Protein 5I4A (pdb70)

Solvent-accessible surface area: 62338 Å² total; per-residue (Å²): 63,18,7,0,1,3,95,2,117,16,55,68,74,2,56,42,14,17,3,88,10,95,128,60,126,26,138,92,11,3,179,54,6,21,166,56,1,51,6,140,6,78,29,57,137,85,50,2,61,2,16,4,0,49,44,121,24,146,27,65,59,178,77,9,135,106,50,86,38,170,91,81,48,101,37,108,19,150,116,56,104,161,23,0,40,114,2,1,51,46,3,2,70,23,5,0,47,72,66,103,14,56,31,46,161,28,27,11,2,0,1,51,92,52,47,63,37,0,135,64,30,119,52,0,19,0,14,8,0,0,38,1,59,21,22,67,4,73,145,66,5,29,0,0,0,38,5,51,16,10,10,0,1,110,68,30,2,55,122,4,87,22,75,6,38,114,0,0,13,34,139,43,1,112,53,31,50,46,80,29,12,123,142,53,77,0,55,6,30,103,153,115,109,62,108,29,95,142,21,90,27,19,24,0,19,5,60,85,193,22,1,108,147,70,59,2,22,152,18,2,101,93,9,71,154,112,81,24,106,84,1,17,152,62,0,46,183,28,0,27,36,0,110,117,1,6,72,10,116,119,88,52,186,187,72,127,62,109,88,14,49,9,38,2,43,4,114,96,23,76,13,115,122,10,109,16,0,15,146,62,11,0,80,112,3,113,48,44,0,30,0,0,13,0,5,9,42,139,148,2,53,128,82,2,60,148,11,16,102,80,2,16,134,73,137,139,6,24,2,23,123,1,0,72,71,0,20,14,71,114,36,65,40,35,128,13,101,176,79,147,38,25,34,29,80,10,64,60,146,100,36,54,24,160,115,39,154,25,2,100,90,6,131,104,38,1,1,0,0,0,0,11,53,132,171,24,81,92,20,36,37,0,14,158,64,9,26,144,53,12,33,18,0,21,14,28,36,71,91,3,74,109,35,111,80,104,34,2,52,14,18,0,1,43,0,0,26,19,3,97,79,8,28,9,5,14,2,104,80,1,88,103,28,92,103,0,0,0,0,0,5,21,15,49,72,113,115,162,80,0,58,3,0,0,0,0,0,2,8,30,6,44,29,18,15,16,6,58,52,112,94,39,98,46,65,80,138,90,4,7,44,52,11,47,93,6,8,83,101,0,27,95,71,4,47,134,94,41,134,88,66,3,86,6,0,0,8,0,6,36,26,167,19,105,13,69,48,113,92,2,68,110,24,3,62,184,12,62,6,0,0,0,23,2,60,74,96,17,4,0,18,8,98,51,99,0,61,45,70,5,10,34,7,19,77,54,14,12,0,1,0,8,85,23,171,102,105,31,126,1,6,26,0,72,1,54,70,50,61,12,37,24,25,26,61,39,0,4,45,2,1,1,1,0,1,9,5,10,4,50,32,10,81,65,21,21,88,22,0,4,0,2,31,0,0,23,65,1,38,132,26,71,70,50,21,102,9,77,2,37,133,68,14,0,0,1,4,92,0,112,11,53,51,68,1,55,41,18,21,4,97,12,96,122,53,126,37,147,69,10,3,154,52,6,23,162,57,1,50,7,130,5,65,67,146,53,2,68,1,15,7,1,48,41,102,27,139,26,64,60,172,79,10,130,106,48,91,33,183,91,88,46,100,35,104,11,125,109,51,106,171,20,1,40,113,2,1,56,45,5,2,74,22,12,0,49,76,67,100,12,51,38,44,163,27,27,10,1,0,0,55,94,52,44,66,32,0,140,63,30,114,57,0,20,0,12,8,0,0,39,1,55,21,23,66,6,72,131,52,4,30,0,0,0,36,4,53,17,10,7,0,2,84,70,32,1,53,117,6,91,19,72,6,38,123,0,0,13,29,154,49,2,117,52,31,49,41,71,29,14,128,147,58,78,1,66,4,36,107,164,115,95,67,98,26,89,144,33,90,22,22,21,0,20,6,69,53,167,19,0,101,138,88,58,2,23,147,19,1,94,74,3,92,171,88,83,26,113,90,2,17,150,60,0,45,177,24,0,22,36,0,113,89,1,5,70,9,116,123,82,27,116,20,133,120,58,96,49,57,105,20,26,8,28,2,43,6,109,98,22,75,4,70,76,13,116,24,0,24,102,22,12,0,55,113,5,93,53,46,2,48,1,0,15,0,4,9,41,139,146,2,50,126,84,1,62,155,10,14,102,84,3,18,129,72,139,140,7,17,2,27,120,0,1,71,68,0,15,15,72,109,37,60,39,30,133,8,113,156,73,149,37,18,37,26,88,10,63,61,131,99,33,48,24,178,99,42,138,22,2,100,98,8,140,99,39,0,0,0,1,0,0,10,54,136,165,29,81,92,17,30,40,0,18,148,62,16,25,146,46,12,33,17,0,21,14,27,34,88,89,3,77,110,51,108,78,108,31,2,36,16,19,0,2,44,0,0,27,18,3,96,93,9,30,10,5,14,2,106,102,1,85,101,28,90,94,0,0,0,0,0,7,22,15,57,67,40,103,193,41,132,66,0,53,4,0,1,0,0,0,2,8,32,6,46,31,17,17,16,5,58,52,102,101,34,79,34,63,74,130,88,4,7,65,38,7,58,117,7,4,48,87,0,0,72,72,3,44,131,96,38,134,91,48,3,74,0,0,0,5,0,6,35,22,168,20,119,12,72,50,104,76,1,44,114,19,4,36,59,95,141,10,60,20,0,0,0,24,2,63,68,97,15,5,0,16,10,99,48,103,0,57,40,67,6,0,50,11,25,110,59,12,5,0,2,0,7,104,26,153,114,91,31,113,2,4,29,0,83,6,60,56,48,86,19,71,29,79,31,89,74,0,3,45,3,0,2,2,0,1,15,5,10,4,54,32,10,88,61,18,24,71,20,0,5,0,1,26,0,0,28,67,0,35,141,31,66,64,46,21,86,9,85,2,31,139

Secondary structure (DSSP, 8-state):
--BSEEEB-S-SEEEEEEE--TTS-HHHHHHHHHHHHTS--EE-SS-EEEEEESS----SSGGGGGGEEEEEEEEETTT-HHHHHHHHHHHHHHHHHHTTPEEETTTEEEEEEEEEE-SS-TTEEEEEEEEEEEEEETTEEEEEEEEEEEEEESS-GGG-SS--SEEEETTT--EEEEEEEETTEEEEE---EEE-S-GGGEEEEE-HHHHHHTT-HHHHHHHHHHSSHHHHHTHHHHTGGGGGTB-TTS-B---SEEE----EE-SS-EES-GGGHHHH--SB---EEEEEEEES-HHHHHHTHHHHIIIIISTTSHHHHHHHHHT-SEEEE---TTT--SEEE-BTTTTB----HHHHT--S--EEEEEESS--S--HHHHHHS-TTSEEEEEEHHHHHH--HHHHHHHHHHHHHT-TT-BS-EEGGGTT-TTEEEEEEEEEE---EEEEEEEEE-TT--EEEEEEEEEEE--HHHHHHHHHHHHHHHHHHHHHHHSS--SEEEEEEEB---S-HHHHHHHT---EEEEEEEETT-----SS--TTEEEEEETTEEEE----SSS---EEEEEEEE-SSS-HHHHHHHHHHHTTS--SSTTS--SS-HHHHHHHHHHH-SSGGGGTS--/-EESEEEB-S-SEEEEEEE--TTS-HHHHHHHHHHHHTS--B---EEEEEESS---PSSGGGGGGEEEEEEEEETTT-HHHHHHHHHHHHHHHHHHTTPEEETTTEEEEEEEEEE-SS-TTEEEEEEEEEEEEEETTEEEEEEEEEEEEEEEEEGGG-SS--SEEEETTT--EEEEEEEETTEEEEE---EEE-S-GGGEEEEE-HHHHHHHT-HHHHHHHHHHSSHHHHHHHHHHTGGGGGTB-TTS-EE--TTSEEE--PPEE-SS-EES-GGGHHHH--SB---EEEEEEEES-HHHHHHHHHHHIIIIISTTSHHHHHHHHHT-SEEEE---TTT--SEEE-BTTTTB----HHHHH--S-EEEEEEESS--S--HHHHHHS-TTSEEEEEEHHHHHTT-HHHHHHHHHHHHHT-TT-BS-EEGGGTT-TTEEEEEEEEEEETTTTEEEEEEEEE-TT--EEEEEEEEEEES-HHHHHHHHHHHHHHHHHHHHHHHSS--SEEEEEEEB---S-HHHHHHHHTTTS-EEEEEEEETT-----SS--TTEEEEEETTEEEE----SSS---EEEEEEEE-SSS-HHHHHHHHHHHTSSS-SSTTS--SS-HHHHHHHHHHH-SSGGGGTS--

B-factor: mean 42.19, std 15.25, range [9.25, 134.76]

Radius of gyration: 41.05 Å; Cα contacts (8 Å, |Δi|>4): 2584; chains: 2; bounding box: 82×120×104 Å

Organism: Marinitoga piezophila (strain DSM 14283 / JCM 11233 / KA3) (NCBI:txid443254)

GO terms:
  GO:0004520 DNA endonuclease activity (F, IDA)

Sequence (1266 aa):
AYLNLYKIDIPKKIKRLYFYNPDMEPKLFARNLSRVNNFKFQDSNDLVWIEIPDIDFQITPKNVFQYKVEKEEIIKEEEDKKLFVKTLYKYIKKLFLDNDFYFKKGNNFISNSEVFSLDSNENVNAHLTYKIKIHNISNEYYLSILPKFTFLSKEPALESAIKSGYLYNIKSGKSFPYISGLDGILKIDINQIVEVAYPENYLFNFTTRDAEKYGFSKEVHEIYKNKVFEGFKKIPKTLGFLNKITNLNENYQDGYKIFINVIYKFKNGESRYAKDVFKYSFYKNEQPLKAIFFFSSKKQFFEVQKSLKELFHNKHSVFYRAAAELGFSKVEFLRDSKTKSSAFLYNPEEFTVKNTEFINQIEDNVMAIVLLDKYIGNIDPLVRNFPDNLILQPILKEKLEDIKPFIIKSYVYKMGNFIPECKPFILKKMEDKEKNLYIGIDLSHDARKTNLCIAAVDNTGDILYIGKHKNLELNEKMNLDILEKEYIKAFEKYIEKFNVSPENVFILRDGRFIEDIEIIKNFISDTKYTLVEVNKNTNINSYDDLKEWIIKLDENTYIYYPKTFLNQKGVEVKILENNTDYTIEEIIEQIYLLTRVAHSTPYTNYKLPYPLHIANKVALTDYEWKLYIPYAYLNLYKIDIPKKIKRLYFYNPDMEPKLFARNLSRVNNFKFQDDLVWIEIPDIDFQITPKNVFQYKVEKEEIIKEEEDKKLFVKTLYKYIKKLFLDNDFYFKKGNNFISNSEVFSLDSNENVNAHLTYKIKIHNISNEYYLSILPKFTFLSKEPALESAIKSGYLYNIKSGKSFPYISGLDGILKIDINQIVEVAYPENYLFNFTTRDAEKYGFSKEVHEIYKNKVFEGFKKIPKTLGFLNKITNLNENYQLKDGYKIFINVIYKFKNGESRYAKDVFKYSFYKNEQPLKAIFFFSSKKQFFEVQKSLKELFHNKHSVFYRAAAELGFSKVEFLRDSKTKSSAFLYNPEEFTVKNTEFINQIEDNVMAIVLLDKYIGNIDPLVRNFPDNLILQPILKEKLEDIKPFIIKSYVYKMGNFIPECKPFILKKMEDKEKNLYIGIDLSHDTYARKTNLCIAAVDNTGDILYIGKHKNLELNEKMNLDILEKEYIKAFEKYIEKFNVSPENVFILRDGRFIEDIEIIKNFISYNDTKYTLVEVNKNTNINSYDDLKEWIIKLDENTYIYYPKTFLNQKGVEVKILENNTDYTIEEIIEQIYLLTRVAHSTPYTNYKLPYPLHIANKVALTDYEWKLYIPY

Nearest PDB structures (foldseek):
  5i4a-assembly2_C  TM=1.002E+00  e=0.000E+00  Marinitoga piezophila KA3
  5i4a-assembly1_A  TM=9.970E-01  e=0.000E+00  Marinitoga piezophila KA3
  5ux0-assembly2_D  TM=9.029E-01  e=0.000E+00  Marinitoga piezophila
  5ux0-assembly1_A  TM=9.233E-01  e=0.000E+00  Marinitoga piezophila
  8xhs-assembly1_A  TM=6.511E-01  e=5.847E-23  Kurthia massiliensis

Structure (mmCIF, N/CA/C/O backbone):
data_5I4A
#
_entry.id   5I4A
#
_cell.length_a   50.883
_cell.length_b   75.420
_cell.length_c   102.215
_cell.angle_alpha   110.87
_cell.angle_beta   90.55
_cell.angle_gamma   90.09
#
_symmetry.space_group_name_H-M   'P 1'
#
loop_
_entity.id
_entity.type
_entity.pdbx_description
1 polymer 'Argonaute protein'
2 polymer "RNA (5'-R(*UP*AP*UP*AP*CP*AP*AP*CP*CP*UP*AP*CP*UP*U)-3')"
3 water water
#
loop_
_atom_site.group_PDB
_atom_site.id
_atom_site.type_symbol
_atom_site.label_atom_id
_atom_site.label_alt_id
_atom_site.label_comp_id
_atom_site.label_asym_id
_atom_site.label_entity_id
_atom_site.label_seq_id
_atom_site.pdbx_PDB_ins_code
_atom_site.Cartn_x
_atom_site.Cartn_y
_atom_site.Cartn_z
_atom_site.occupancy
_atom_site.B_iso_or_equiv
_atom_site.auth_seq_id
_atom_site.auth_comp_id
_atom_site.auth_asym_id
_atom_site.auth_atom_id
_atom_site.pdbx_PDB_model_num
ATOM 1 N N . ALA A 1 4 ? 10.116 31.527 44.139 1.00 48.25 1 ALA A N 1
ATOM 2 C CA . ALA A 1 4 ? 9.882 31.458 45.577 1.00 48.81 1 ALA A CA 1
ATOM 3 C C . ALA A 1 4 ? 10.547 32.628 46.297 1.00 48.79 1 ALA A C 1
ATOM 4 O O . ALA A 1 4 ? 11.702 32.962 46.031 1.00 51.02 1 ALA A O 1
ATOM 6 N N . TYR A 1 5 ? 9.805 33.242 47.212 1.00 53.04 2 TYR A N 1
ATOM 7 C CA . TYR A 1 5 ? 10.281 34.394 47.964 1.00 53.63 2 TYR A CA 1
ATOM 8 C C . TYR A 1 5 ? 11.026 33.944 49.213 1.00 46.77 2 TYR A C 1
ATOM 9 O O . TYR A 1 5 ? 10.625 32.985 49.877 1.00 50.70 2 TYR A O 1
ATOM 18 N N . LEU A 1 6 ? 12.113 34.642 49.527 1.00 39.02 3 LEU A N 1
ATOM 19 C CA . LEU A 1 6 ? 12.772 34.524 50.818 1.00 35.82 3 LEU A CA 1
ATOM 20 C C . LEU A 1 6 ? 12.784 35.889 51.490 1.00 37.06 3 LEU A C 1
ATOM 21 O O . LEU A 1 6 ? 12.844 36.925 50.822 1.00 46.67 3 LEU A O 1
ATOM 26 N N . ASN A 1 7 ? 12.726 35.887 52.819 1.00 34.56 4 ASN A N 1
ATOM 27 C CA . ASN A 1 7 ? 12.708 37.133 53.584 1.00 33.80 4 ASN A CA 1
ATOM 28 C C . ASN A 1 7 ? 14.086 37.777 53.695 1.00 34.46 4 ASN A C 1
ATOM 29 O O . ASN A 1 7 ? 14.420 38.373 54.721 1.00 37.64 4 ASN A O 1
ATOM 34 N N . LEU A 1 8 ? 14.900 37.674 52.650 1.00 33.33 5 LEU A N 1
ATOM 35 C CA . LEU A 1 8 ? 16.250 38.214 52.641 1.00 35.04 5 LEU A CA 1
ATOM 36 C C . LEU A 1 8 ? 16.275 39.540 51.895 1.00 32.36 5 LEU A C 1
ATOM 37 O O . LEU A 1 8 ? 15.601 39.704 50.872 1.00 31.13 5 LEU A O 1
ATOM 42 N N . TYR A 1 9 ? 17.052 40.487 52.413 1.00 32.74 6 TYR A N 1
ATOM 43 C CA . TYR A 1 9 ? 17.139 41.821 51.840 1.00 37.77 6 TYR A CA 1
ATOM 44 C C . TYR A 1 9 ? 18.599 42.229 51.733 1.00 36.00 6 TYR A C 1
ATOM 45 O O . TYR A 1 9 ? 19.339 42.175 52.721 1.00 29.61 6 TYR A O 1
ATOM 54 N N . LYS A 1 10 ? 19.003 42.637 50.534 1.00 36.28 7 LYS A N 1
ATOM 55 C CA . LYS A 1 10 ? 20.401 42.943 50.270 1.00 39.39 7 LYS A CA 1
ATOM 56 C C . LYS A 1 10 ? 20.800 44.247 50.948 1.00 39.83 7 LYS A C 1
ATOM 57 O O . LYS A 1 10 ? 20.097 45.257 50.845 1.00 40.84 7 LYS A O 1
ATOM 63 N N . ILE A 1 11 ? 21.931 44.222 51.642 1.00 34.89 8 ILE A N 1
ATOM 64 C CA . ILE A 1 11 ? 22.459 45.396 52.325 1.00 40.39 8 ILE A CA 1
ATOM 65 C C . ILE A 1 11 ? 23.362 46.146 51.357 1.00 42.00 8 ILE A C 1
ATOM 66 O O . ILE A 1 11 ? 24.335 45.586 50.840 1.00 42.60 8 ILE A O 1
ATOM 71 N N . ASP A 1 12 ? 23.041 47.413 51.108 1.00 37.74 9 ASP A N 1
ATOM 72 C CA . ASP A 1 12 ? 23.768 48.254 50.157 1.00 41.48 9 ASP A CA 1
ATOM 73 C C . ASP A 1 12 ? 24.385 49.428 50.913 1.00 40.79 9 ASP A C 1
ATOM 74 O O . ASP A 1 12 ? 23.835 50.531 50.937 1.00 49.90 9 ASP A O 1
ATOM 79 N N . ILE A 1 13 ? 25.531 49.179 51.539 1.00 38.18 10 ILE A N 1
ATOM 80 C CA . ILE A 1 13 ? 26.310 50.215 52.218 1.00 36.96 10 ILE A CA 1
ATOM 81 C C . ILE A 1 13 ? 27.784 49.954 51.958 1.00 32.75 10 ILE A C 1
ATOM 82 O O . ILE A 1 13 ? 28.172 48.843 51.575 1.00 36.01 10 ILE A O 1
ATOM 87 N N . PRO A 1 14 ? 28.632 50.968 52.140 1.00 36.89 11 PRO A N 1
ATOM 88 C CA . PRO A 1 14 ? 30.078 50.735 52.035 1.00 35.35 11 PRO A CA 1
ATOM 89 C C . PRO A 1 14 ? 30.535 49.642 52.989 1.00 39.78 11 PRO A C 1
ATOM 90 O O . PRO A 1 14 ? 30.139 49.606 54.156 1.00 42.98 11 PRO A O 1
ATOM 94 N N . LYS A 1 15 ? 31.378 48.743 52.480 1.00 38.76 12 LYS A N 1
ATOM 95 C CA . LYS A 1 15 ? 31.906 47.636 53.280 1.00 45.23 12 LYS A CA 1
ATOM 96 C C . LYS A 1 15 ? 33.091 48.111 54.123 1.00 45.28 12 LYS A C 1
ATOM 97 O O . LYS A 1 15 ? 34.221 47.639 53.996 1.00 42.15 12 LYS A O 1
ATOM 103 N N . LYS A 1 16 ? 32.806 49.066 55.004 1.00 42.66 13 LYS A N 1
ATOM 104 C CA . LYS A 1 16 ? 33.840 49.649 55.844 1.00 45.80 13 LYS A CA 1
ATOM 105 C C . LYS A 1 16 ? 33.201 50.210 57.106 1.00 43.97 13 LYS A C 1
ATOM 106 O O . LYS A 1 16 ? 32.026 50.585 57.112 1.00 35.69 13 LYS A O 1
ATOM 112 N N . ILE A 1 17 ? 33.997 50.264 58.170 1.00 41.61 14 ILE A N 1
ATOM 113 C CA . ILE A 1 17 ? 33.573 50.785 59.463 1.00 36.28 14 ILE A CA 1
ATOM 114 C C . ILE A 1 17 ? 34.419 52.006 59.788 1.00 34.21 14 ILE A C 1
ATOM 115 O O . ILE A 1 17 ? 35.639 51.996 59.589 1.00 34.09 14 ILE A O 1
ATOM 120 N N . LYS A 1 18 ? 33.769 53.058 60.275 1.00 30.22 15 LYS A N 1
ATOM 121 C CA . LYS A 1 18 ? 34.444 54.276 60.702 1.00 28.93 15 LYS A CA 1
ATOM 122 C C . LYS A 1 18 ? 34.422 54.353 62.222 1.00 37.06 15 LYS A C 1
ATOM 123 O O . LYS A 1 18 ? 33.382 54.113 62.844 1.00 34.32 15 LYS A O 1
ATOM 129 N N . ARG A 1 19 ? 35.567 54.683 62.816 1.00 25.89 16 ARG A N 1
ATOM 130 C CA . ARG A 1 19 ? 35.684 54.838 64.260 1.00 29.96 16 ARG A CA 1
ATOM 131 C C . ARG A 1 19 ? 36.032 56.285 64.577 1.00 36.65 16 ARG A C 1
ATOM 132 O O . ARG A 1 19 ? 37.103 56.770 64.192 1.00 31.62 16 ARG A O 1
ATOM 140 N N . LEU A 1 20 ? 35.129 56.967 65.275 1.00 31.17 17 LEU A N 1
ATOM 141 C CA . LEU A 1 20 ? 35.298 58.359 65.665 1.00 27.38 17 LEU A CA 1
ATOM 142 C C . LEU A 1 20 ? 35.638 58.441 67.147 1.00 32.08 17 LEU A C 1
ATOM 143 O O . LEU A 1 20 ? 35.229 57.590 67.938 1.00 25.56 17 LEU A O 1
ATOM 148 N N . TYR A 1 21 ? 36.381 59.481 67.519 1.00 27.83 18 TYR A N 1
ATOM 149 C CA . TYR A 1 21 ? 36.863 59.649 68.881 1.00 27.97 18 TYR A CA 1
ATOM 150 C C . TYR A 1 21 ? 36.380 60.969 69.464 1.00 26.99 18 TYR A C 1
ATOM 151 O O . TYR A 1 21 ? 36.199 61.958 68.747 1.00 32.72 18 TYR A O 1
ATOM 160 N N . PHE A 1 22 ? 36.181 60.972 70.781 1.00 26.60 19 PHE A N 1
ATOM 161 C CA . PHE A 1 22 ? 35.738 62.147 71.515 1.00 30.74 19 PHE A CA 1
ATOM 162 C C . PHE A 1 22 ? 36.479 62.205 72.841 1.00 27.84 19 PHE A C 1
ATOM 163 O O . PHE A 1 22 ? 36.850 61.171 73.404 1.00 27.41 19 PHE A O 1
ATOM 171 N N . TYR A 1 23 ? 36.696 63.421 73.339 1.00 32.25 20 TYR A N 1
ATOM 172 C CA . TYR A 1 23 ? 37.355 63.606 74.625 1.00 34.56 20 TYR A CA 1
ATOM 173 C C . TYR A 1 23 ? 36.627 64.666 75.437 1.00 33.16 20 TYR A C 1
ATOM 174 O O . TYR A 1 23 ? 36.315 65.744 74.921 1.00 32.22 20 TYR A O 1
ATOM 183 N N . ASN A 1 24 ? 36.380 64.360 76.710 1.00 27.30 21 ASN A N 1
ATOM 184 C CA . ASN A 1 24 ? 35.699 65.270 77.627 1.00 30.00 21 ASN A CA 1
ATOM 185 C C . ASN A 1 24 ? 36.536 65.382 78.894 1.00 31.33 21 ASN A C 1
ATOM 186 O O . ASN A 1 24 ? 36.695 64.378 79.621 1.00 39.26 21 ASN A O 1
ATOM 191 N N . PRO A 1 25 ? 37.080 66.563 79.211 1.00 32.96 22 PRO A N 1
ATOM 192 C CA . PRO A 1 25 ? 37.892 66.695 80.430 1.00 40.17 22 PRO A CA 1
ATOM 193 C C . PRO A 1 25 ? 37.081 66.776 81.711 1.00 43.55 22 PRO A C 1
ATOM 194 O O . PRO A 1 25 ? 37.617 66.451 82.779 1.00 45.29 22 PRO A O 1
ATOM 198 N N . ASP A 1 26 ? 35.818 67.195 81.646 1.00 44.38 23 ASP A N 1
ATOM 199 C CA . ASP A 1 26 ? 35.013 67.400 82.844 1.00 50.02 23 ASP A CA 1
ATOM 200 C C . ASP A 1 26 ? 34.382 66.121 83.373 1.00 44.82 23 ASP A C 1
ATOM 201 O O . ASP A 1 26 ? 33.757 66.156 84.439 1.00 50.42 23 ASP A O 1
ATOM 206 N N . MET A 1 27 ? 34.526 65.004 82.668 1.00 38.23 24 MET A N 1
ATOM 207 C CA . MET A 1 27 ? 33.764 63.805 82.973 1.00 42.58 24 MET A CA 1
ATOM 208 C C . MET A 1 27 ? 34.647 62.577 82.824 1.00 46.18 24 MET A C 1
ATOM 209 O O . MET A 1 27 ? 35.553 62.539 81.987 1.00 48.25 24 MET A O 1
ATOM 214 N N . GLU A 1 28 ? 34.370 61.575 83.646 1.00 47.49 25 GLU A N 1
ATOM 215 C CA . GLU A 1 28 ? 35.056 60.303 83.516 1.00 45.79 25 GLU A CA 1
ATOM 216 C C . GLU A 1 28 ? 34.680 59.645 82.191 1.00 45.82 25 GLU A C 1
ATOM 217 O O . GLU A 1 28 ? 33.523 59.722 81.766 1.00 46.01 25 GLU A O 1
ATOM 223 N N . PRO A 1 29 ? 35.640 59.017 81.507 1.00 36.46 26 PRO A N 1
ATOM 224 C CA . PRO A 1 29 ? 35.340 58.448 80.182 1.00 35.60 26 PRO A CA 1
ATOM 225 C C . PRO A 1 29 ? 34.211 57.431 80.193 1.00 40.71 26 PRO A C 1
ATOM 226 O O . PRO A 1 29 ? 33.406 57.401 79.254 1.00 45.86 26 PRO A O 1
ATOM 230 N N . LYS A 1 30 ? 34.122 56.596 81.231 1.00 34.66 27 LYS A N 1
ATOM 231 C CA . LYS A 1 30 ? 33.052 55.604 81.281 1.00 31.95 27 LYS A CA 1
ATOM 232 C C . LYS A 1 30 ? 31.685 56.272 81.376 1.00 33.53 27 LYS A C 1
ATOM 233 O O . LYS A 1 30 ? 30.728 55.842 80.719 1.00 39.89 27 LYS A O 1
ATOM 239 N N . LEU A 1 31 ? 31.576 57.332 82.180 1.00 35.27 28 LEU A N 1
ATOM 240 C CA . LEU A 1 31 ? 30.309 58.046 82.302 1.00 36.79 28 LEU A CA 1
ATOM 241 C C . LEU A 1 31 ? 29.978 58.812 81.027 1.00 38.90 28 LEU A C 1
ATOM 242 O O . LEU A 1 31 ? 28.820 58.836 80.594 1.00 42.62 28 LEU A O 1
ATOM 247 N N . PHE A 1 32 ? 30.979 59.457 80.422 1.00 34.84 29 PHE A N 1
ATOM 248 C CA . PHE A 1 32 ? 30.770 60.143 79.149 1.00 32.66 29 PHE A CA 1
ATOM 249 C C . PHE A 1 32 ? 30.261 59.171 78.091 1.00 34.01 29 PHE A C 1
ATOM 250 O O . PHE A 1 32 ? 29.295 59.459 77.375 1.00 31.44 29 PHE A O 1
ATOM 258 N N . ALA A 1 33 ? 30.885 57.994 78.003 1.00 32.66 30 ALA A N 1
ATOM 259 C CA . ALA A 1 33 ? 30.451 56.992 77.034 1.00 27.61 30 ALA A CA 1
ATOM 260 C C . ALA A 1 33 ? 29.039 56.501 77.332 1.00 31.15 30 ALA A C 1
ATOM 261 O O . ALA A 1 33 ? 28.250 56.261 76.411 1.00 29.12 30 ALA A O 1
ATOM 263 N N . ARG A 1 34 ? 28.698 56.349 78.615 1.00 29.56 31 ARG A N 1
ATOM 264 C CA . ARG A 1 34 ? 27.374 55.847 78.970 1.00 31.56 31 ARG A CA 1
ATOM 265 C C . ARG A 1 34 ? 26.282 56.838 78.586 1.00 27.21 31 ARG A C 1
ATOM 266 O O . ARG A 1 34 ? 25.242 56.447 78.042 1.00 34.54 31 ARG A O 1
ATOM 274 N N . ASN A 1 35 ? 26.496 58.126 78.861 1.00 33.38 32 ASN A N 1
ATOM 275 C CA . ASN A 1 35 ? 25.505 59.130 78.487 1.00 35.02 32 ASN A CA 1
ATOM 276 C C . ASN A 1 35 ? 25.376 59.238 76.973 1.00 30.00 32 ASN A C 1
ATOM 277 O O . ASN A 1 35 ? 24.270 59.416 76.450 1.00 36.18 32 ASN A O 1
ATOM 282 N N . LEU A 1 36 ? 26.494 59.128 76.252 1.00 30.24 33 LEU A N 1
ATOM 283 C CA . LEU A 1 36 ? 26.437 59.161 74.794 1.00 28.39 33 LEU A CA 1
ATOM 284 C C . LEU A 1 36 ? 25.689 57.953 74.244 1.00 28.40 33 LEU A C 1
ATOM 285 O O . LEU A 1 36 ? 24.929 58.073 73.276 1.00 37.60 33 LEU A O 1
ATOM 290 N N . SER A 1 37 ? 25.893 56.780 74.849 1.00 28.37 34 SER A N 1
ATOM 291 C CA . SER A 1 37 ? 25.171 55.588 74.418 1.00 27.86 34 SER A CA 1
ATOM 292 C C . SER A 1 37 ? 23.671 55.750 74.629 1.00 32.51 34 SER A C 1
ATOM 293 O O . SER A 1 37 ? 22.869 55.375 73.766 1.00 33.29 34 SER A O 1
ATOM 296 N N . ARG A 1 38 ? 23.279 56.320 75.770 1.00 34.40 35 ARG A N 1
ATOM 297 C CA . ARG A 1 38 ? 21.865 56.421 76.116 1.00 40.71 35 ARG A CA 1
ATOM 298 C C . ARG A 1 38 ? 21.112 57.316 75.140 1.00 43.81 35 ARG A C 1
ATOM 299 O O . ARG A 1 38 ? 20.005 56.978 74.704 1.00 47.62 35 ARG A O 1
ATOM 307 N N . VAL A 1 39 ? 21.694 58.462 74.782 1.00 36.69 36 VAL A N 1
ATOM 308 C CA . VAL A 1 39 ? 20.985 59.419 73.938 1.00 41.43 36 VAL A CA 1
ATOM 309 C C . VAL A 1 39 ? 21.045 59.058 72.459 1.00 39.44 36 VAL A C 1
ATOM 310 O O . VAL A 1 39 ? 20.215 59.542 71.679 1.00 42.96 36 VAL A O 1
ATOM 314 N N . ASN A 1 40 ? 21.997 58.226 72.043 1.00 34.60 37 ASN A N 1
ATOM 315 C CA . ASN A 1 40 ? 22.108 57.819 70.650 1.00 32.81 37 ASN A CA 1
ATOM 316 C C . ASN A 1 40 ? 21.567 56.420 70.391 1.00 30.96 37 ASN A C 1
ATOM 317 O O . ASN A 1 40 ? 21.556 55.986 69.235 1.00 30.11 37 ASN A O 1
ATOM 322 N N . ASN A 1 41 ? 21.121 55.711 71.431 1.00 30.18 38 ASN A N 1
ATOM 323 C CA . ASN A 1 41 ? 20.667 54.323 71.307 1.00 36.71 38 ASN A CA 1
ATOM 324 C C . ASN A 1 41 ? 21.731 53.459 70.635 1.00 38.04 38 ASN A C 1
ATOM 325 O O . ASN A 1 41 ? 21.429 52.565 69.843 1.00 35.91 38 ASN A O 1
ATOM 330 N N . PHE A 1 42 ? 22.991 53.734 70.960 1.00 34.16 39 PHE A N 1
ATOM 331 C CA . PHE A 1 42 ? 24.117 53.111 70.270 1.00 27.75 39 PHE A CA 1
ATOM 332 C C . PHE A 1 42 ? 25.310 53.143 71.208 1.00 27.84 39 PHE A C 1
ATOM 333 O O . PHE A 1 42 ? 25.737 54.226 71.621 1.00 31.71 39 PHE A O 1
ATOM 341 N N . LYS A 1 43 ? 25.855 51.973 71.529 1.00 27.81 40 LYS A N 1
ATOM 342 C CA . LYS A 1 43 ? 26.854 51.879 72.584 1.00 28.13 40 LYS A CA 1
ATOM 343 C C . LYS A 1 43 ? 28.164 52.537 72.164 1.00 36.37 40 LYS A C 1
ATOM 344 O O . LYS A 1 43 ? 28.727 52.217 71.112 1.00 29.43 40 LYS A O 1
ATOM 350 N N . PHE A 1 44 ? 28.636 53.467 72.991 1.00 28.94 41 PHE A N 1
ATOM 351 C CA . PHE A 1 44 ? 29.985 54.004 72.908 1.00 33.89 41 PHE A CA 1
ATOM 352 C C . PHE A 1 44 ? 30.909 53.193 73.808 1.00 33.61 41 PHE A C 1
ATOM 353 O O . PHE A 1 44 ? 30.497 52.688 74.855 1.00 34.00 41 PHE A O 1
ATOM 361 N N . GLN A 1 45 ? 32.168 53.079 73.400 1.00 36.14 42 GLN A N 1
ATOM 362 C CA . GLN A 1 45 ? 33.194 52.473 74.234 1.00 37.71 42 GLN A CA 1
ATOM 363 C C . GLN A 1 45 ? 34.116 53.560 74.774 1.00 31.76 42 GLN A C 1
ATOM 364 O O . GLN A 1 45 ? 34.180 54.672 74.244 1.00 37.51 42 GLN A O 1
ATOM 370 N N . ASP A 1 46 ? 34.824 53.231 75.852 1.00 43.19 43 ASP A N 1
ATOM 371 C CA . ASP A 1 46 ? 35.691 54.177 76.535 1.00 48.56 43 ASP A CA 1
ATOM 372 C C . ASP A 1 46 ? 37.076 53.578 76.735 1.00 47.15 43 ASP A C 1
ATOM 373 O O . ASP A 1 46 ? 37.255 52.358 76.767 1.00 49.97 43 ASP A O 1
ATOM 378 N N . SER A 1 47 ? 38.059 54.468 76.865 1.00 47.02 44 SER A N 1
ATOM 379 C CA . SER A 1 47 ? 39.413 54.093 77.250 1.00 54.37 44 SER A CA 1
ATOM 380 C C . SER A 1 47 ? 39.752 54.734 78.588 1.00 64.07 44 SER A C 1
ATOM 381 O O . SER A 1 47 ? 38.856 55.128 79.342 1.00 69.37 44 SER A O 1
ATOM 384 N N . ASN A 1 48 ? 41.045 54.841 78.890 1.00 63.60 45 ASN A N 1
ATOM 385 C CA . ASN A 1 48 ? 41.469 55.574 80.074 1.00 65.74 45 ASN A CA 1
ATOM 386 C C . ASN A 1 48 ? 41.258 57.074 79.926 1.00 67.34 45 ASN A C 1
ATOM 387 O O . ASN A 1 48 ? 41.173 57.778 80.937 1.00 67.22 45 ASN A O 1
ATOM 392 N N . ASP A 1 49 ? 41.168 57.579 78.694 1.00 57.05 46 ASP A N 1
ATOM 393 C CA . ASP A 1 49 ? 40.893 58.996 78.468 1.00 56.42 46 ASP A CA 1
ATOM 394 C C . ASP A 1 49 ? 39.986 59.278 77.277 1.00 47.48 46 ASP A C 1
ATOM 395 O O . ASP A 1 49 ? 39.295 60.301 77.293 1.00 47.69 46 ASP A O 1
ATOM 400 N N . LEU A 1 50 ? 39.940 58.424 76.259 1.00 47.24 47 LEU A N 1
ATOM 401 C CA . LEU A 1 50 ? 39.168 58.682 75.053 1.00 41.89 47 LEU A CA 1
ATOM 402 C C . LEU A 1 50 ? 37.914 57.815 74.998 1.00 36.76 47 LEU A C 1
ATOM 403 O O . LEU A 1 50 ? 37.911 56.657 75.429 1.00 33.60 47 LEU A O 1
ATOM 408 N N . VAL A 1 51 ? 36.849 58.392 74.449 1.00 33.01 48 VAL A N 1
ATOM 409 C CA . VAL A 1 51 ? 35.598 57.693 74.179 1.00 32.39 48 VAL A CA 1
ATOM 410 C C . VAL A 1 51 ? 35.421 57.626 72.669 1.00 37.35 48 VAL A C 1
ATOM 411 O O . VAL A 1 51 ? 35.631 58.626 71.972 1.00 32.72 48 VAL A O 1
ATOM 415 N N . TRP A 1 52 ? 35.044 56.454 72.159 1.00 38.24 49 TRP A N 1
ATOM 416 C CA . TRP A 1 52 ? 34.942 56.267 70.720 1.00 35.64 49 TRP A CA 1
ATOM 417 C C . TRP A 1 52 ? 33.669 55.514 70.357 1.00 32.11 49 TRP A C 1
ATOM 418 O O . TRP A 1 52 ? 33.002 54.912 71.204 1.00 31.63 49 TRP A O 1
ATOM 429 N N . ILE A 1 53 ? 33.341 55.563 69.067 1.00 32.15 50 ILE A N 1
ATOM 430 C CA . ILE A 1 53 ? 32.170 54.896 68.514 1.00 31.63 50 ILE A CA 1
ATOM 431 C C . ILE A 1 53 ? 32.534 54.348 67.141 1.00 33.52 50 ILE A C 1
ATOM 432 O O . ILE A 1 53 ? 33.209 55.017 66.351 1.00 32.61 50 ILE A O 1
ATOM 437 N N . GLU A 1 54 ? 32.103 53.121 66.865 1.00 32.03 51 GLU A N 1
ATOM 438 C CA . GLU A 1 54 ? 32.317 52.473 65.577 1.00 32.44 51 GLU A CA 1
ATOM 439 C C . GLU A 1 54 ? 30.984 52.421 64.842 1.00 41.32 51 GLU A C 1
ATOM 440 O O . GLU A 1 54 ? 30.015 51.844 65.348 1.00 31.24 51 GLU A O 1
ATOM 446 N N . ILE A 1 55 ? 30.936 53.031 63.661 1.00 32.85 52 ILE A N 1
ATOM 447 C CA . ILE A 1 55 ? 29.683 53.208 62.930 1.00 31.40 52 ILE A CA 1
ATOM 448 C C . ILE A 1 55 ? 29.883 52.755 61.490 1.00 34.09 52 ILE A C 1
ATOM 449 O O . ILE A 1 55 ? 31.021 52.660 61.003 1.00 32.57 52 ILE A O 1
ATOM 454 N N . PRO A 1 56 ? 28.794 52.468 60.779 1.00 31.38 53 PRO A N 1
ATOM 455 C CA . PRO A 1 56 ? 28.902 52.270 59.332 1.00 35.11 53 PRO A CA 1
ATOM 456 C C . PRO A 1 56 ? 29.286 53.574 58.654 1.00 38.01 53 PRO A C 1
ATOM 457 O O . PRO A 1 56 ? 29.073 54.667 59.183 1.00 31.68 53 PRO A O 1
ATOM 461 N N . ASP A 1 57 ? 29.864 53.449 57.459 1.00 37.32 54 ASP A N 1
ATOM 462 C CA . ASP A 1 57 ? 30.295 54.618 56.694 1.00 43.68 54 ASP A CA 1
ATOM 463 C C . ASP A 1 57 ? 29.099 55.264 55.992 1.00 49.05 54 ASP A C 1
ATOM 464 O O . ASP A 1 57 ? 29.006 55.331 54.766 1.00 51.62 54 ASP A O 1
ATOM 469 N N . ILE A 1 58 ? 28.165 55.743 56.811 1.00 40.87 55 ILE A N 1
ATOM 470 C CA . ILE A 1 58 ? 26.960 56.409 56.342 1.00 42.74 55 ILE A CA 1
ATOM 471 C C . ILE A 1 58 ? 26.760 57.669 57.171 1.00 48.81 55 ILE A C 1
ATOM 472 O O . ILE A 1 58 ? 27.453 57.903 58.162 1.00 47.83 55 ILE A O 1
ATOM 477 N N . ASP A 1 59 ? 25.801 58.488 56.748 1.00 47.73 56 ASP A N 1
ATOM 478 C CA . ASP A 1 59 ? 25.480 59.690 57.503 1.00 45.68 56 ASP A CA 1
ATOM 479 C C . ASP A 1 59 ? 24.919 59.302 58.863 1.00 47.04 56 ASP A C 1
ATOM 480 O O . ASP A 1 59 ? 23.923 58.577 58.955 1.00 54.10 56 ASP A O 1
ATOM 485 N N . PHE A 1 60 ? 25.571 59.781 59.919 1.00 42.06 57 PHE A N 1
ATOM 486 C CA . PHE A 1 60 ? 25.263 59.384 61.291 1.00 43.29 57 PHE A CA 1
ATOM 487 C C . PHE A 1 60 ? 25.360 60.646 62.143 1.00 53.72 57 PHE A C 1
ATOM 488 O O . PHE A 1 60 ? 26.462 61.084 62.488 1.00 58.11 57 PHE A O 1
ATOM 496 N N . GLN A 1 61 ? 24.210 61.223 62.481 1.00 48.42 58 GLN A N 1
ATOM 497 C CA . GLN A 1 61 ? 24.157 62.461 63.251 1.00 48.19 58 GLN A CA 1
ATOM 498 C C . GLN A 1 61 ? 24.121 62.112 64.736 1.00 41.38 58 GLN A C 1
ATOM 499 O O . GLN A 1 61 ? 23.134 61.556 65.229 1.00 41.93 58 GLN A O 1
ATOM 505 N N . ILE A 1 62 ? 25.194 62.445 65.448 1.00 39.75 59 ILE A N 1
ATOM 506 C CA . ILE A 1 62 ? 25.320 62.097 66.859 1.00 36.24 59 ILE A CA 1
ATOM 507 C C . ILE A 1 62 ? 24.610 63.138 67.717 1.00 33.61 59 ILE A C 1
ATOM 508 O O . ILE A 1 62 ? 24.586 64.333 67.404 1.00 35.28 59 ILE A O 1
ATOM 513 N N . THR A 1 63 ? 24.017 62.668 68.809 1.00 33.02 60 THR A N 1
ATOM 514 C CA . THR A 1 63 ? 23.307 63.498 69.777 1.00 34.86 60 THR A CA 1
ATOM 515 C C . THR A 1 63 ? 24.110 63.531 71.086 1.00 31.82 60 THR A C 1
ATOM 516 O O . THR A 1 63 ? 24.670 62.513 71.482 1.00 32.18 60 THR A O 1
ATOM 520 N N . PRO A 1 64 ? 24.188 64.697 71.756 1.00 34.37 61 PRO A N 1
ATOM 521 C CA . PRO A 1 64 ? 23.596 65.994 71.402 1.00 32.87 61 PRO A CA 1
ATOM 522 C C . PRO A 1 64 ? 24.287 66.687 70.236 1.00 35.72 61 PRO A C 1
ATOM 523 O O . PRO A 1 64 ? 25.359 66.262 69.805 1.00 29.96 61 PRO A O 1
ATOM 527 N N . LYS A 1 65 ? 23.659 67.752 69.735 1.00 26.80 62 LYS A N 1
ATOM 528 C CA . LYS A 1 65 ? 24.225 68.485 68.608 1.00 27.10 62 LYS A CA 1
ATOM 529 C C . LYS A 1 65 ? 25.620 69.004 68.933 1.00 29.03 62 LYS A C 1
ATOM 530 O O . LYS A 1 65 ? 26.564 68.797 68.165 1.00 37.85 62 LYS A O 1
ATOM 536 N N . ASN A 1 66 ? 25.777 69.667 70.083 1.00 34.87 63 ASN A N 1
ATOM 537 C CA . ASN A 1 66 ? 27.075 70.277 70.379 1.00 38.32 63 ASN A CA 1
ATOM 538 C C . ASN A 1 66 ? 28.158 69.261 70.743 1.00 33.42 63 ASN A C 1
ATOM 539 O O . ASN A 1 66 ? 29.234 69.684 71.189 1.00 32.44 63 ASN A O 1
ATOM 544 N N . VAL A 1 67 ? 27.928 67.957 70.567 1.00 38.10 64 VAL A N 1
ATOM 545 C CA . VAL A 1 67 ? 28.946 66.969 70.901 1.00 29.46 64 VAL A CA 1
ATOM 546 C C . VAL A 1 67 ? 30.199 67.153 70.057 1.00 29.41 64 VAL A C 1
ATOM 547 O O . VAL A 1 67 ? 31.262 66.634 70.412 1.00 29.98 64 VAL A O 1
ATOM 551 N N . PHE A 1 68 ? 30.107 67.893 68.945 1.00 30.11 65 PHE A N 1
ATOM 552 C CA . PHE A 1 68 ? 31.298 68.169 68.150 1.00 36.28 65 PHE A CA 1
ATOM 553 C C . PHE A 1 68 ? 32.348 68.938 68.941 1.00 30.72 65 PHE A C 1
ATOM 554 O O . PHE A 1 68 ? 33.522 68.934 68.556 1.00 34.61 65 PHE A O 1
ATOM 562 N N . GLN A 1 69 ? 31.956 69.587 70.043 1.00 31.71 66 GLN A N 1
ATOM 563 C CA . GLN A 1 69 ? 32.921 70.290 70.881 1.00 35.06 66 GLN A CA 1
ATOM 564 C C . GLN A 1 69 ? 33.889 69.337 71.568 1.00 31.09 66 GLN A C 1
ATOM 565 O O . GLN A 1 69 ? 34.942 69.776 72.038 1.00 31.88 66 GLN A O 1
ATOM 571 N N . TYR A 1 70 ? 33.555 68.051 71.641 1.00 30.97 67 TYR A N 1
ATOM 572 C CA . TYR A 1 70 ? 34.444 67.045 72.203 1.00 31.43 67 TYR A CA 1
ATOM 573 C C . TYR A 1 70 ? 35.108 66.186 71.138 1.00 32.05 67 TYR A C 1
ATOM 574 O O . TYR A 1 70 ? 35.915 65.316 71.481 1.00 32.50 67 TYR A O 1
ATOM 583 N N . LYS A 1 71 ? 34.797 66.410 69.862 1.00 32.08 68 LYS A N 1
ATOM 584 C CA . LYS A 1 71 ? 35.331 65.563 68.804 1.00 32.63 68 LYS A CA 1
ATOM 585 C C . LYS A 1 71 ? 36.846 65.695 68.711 1.00 33.50 68 LYS A C 1
ATOM 586 O O . LYS A 1 71 ? 37.400 66.794 68.792 1.00 33.73 68 LYS A O 1
ATOM 592 N N . VAL A 1 72 ? 37.509 64.558 68.531 1.00 33.98 69 VAL A N 1
ATOM 593 C CA . VAL A 1 72 ? 38.961 64.474 68.455 1.00 39.98 69 VAL A CA 1
ATOM 594 C C . VAL A 1 72 ? 39.362 64.227 67.005 1.00 44.84 69 VAL A C 1
ATOM 595 O O . VAL A 1 72 ? 38.623 63.606 66.232 1.00 35.09 69 VAL A O 1
ATOM 599 N N . GLU A 1 73 ? 40.536 64.753 66.632 1.00 45.37 70 GLU A N 1
ATOM 600 C CA . GLU A 1 73 ? 41.048 64.607 65.271 1.00 46.64 70 GLU A CA 1
ATOM 601 C C . GLU A 1 73 ? 41.087 63.153 64.811 1.00 47.91 70 GLU A C 1
ATOM 602 O O . GLU A 1 73 ? 40.858 62.869 63.628 1.00 57.19 70 GLU A O 1
ATOM 608 N N . LYS A 1 74 ? 41.360 62.225 65.724 1.00 43.82 71 LYS A N 1
ATOM 609 C CA . LYS A 1 74 ? 41.620 60.840 65.349 1.00 37.17 71 LYS A CA 1
ATOM 610 C C . LYS A 1 74 ? 40.399 60.199 64.696 1.00 42.76 71 LYS A C 1
ATOM 611 O O . LYS A 1 74 ? 39.280 60.285 65.211 1.00 35.89 71 LYS A O 1
ATOM 617 N N . GLU A 1 75 ? 40.625 59.560 63.550 1.00 45.08 72 GLU A N 1
ATOM 618 C CA . GLU A 1 75 ? 39.604 58.788 62.858 1.00 41.81 72 GLU A CA 1
ATOM 619 C C . GLU A 1 75 ? 40.249 57.563 62.234 1.00 41.07 72 GLU A C 1
ATOM 620 O O . GLU A 1 75 ? 41.413 57.596 61.827 1.00 45.39 72 GLU A O 1
ATOM 626 N N . GLU A 1 76 ? 39.480 56.481 62.158 1.00 36.85 73 GLU A N 1
ATOM 627 C CA . GLU A 1 76 ? 39.977 55.223 61.627 1.00 37.78 73 GLU A CA 1
ATOM 628 C C . GLU A 1 76 ? 38.916 54.592 60.738 1.00 42.12 73 GLU A C 1
ATOM 629 O O . GLU A 1 76 ? 37.715 54.692 61.005 1.00 37.19 73 GLU A O 1
ATOM 635 N N . ILE A 1 77 ? 39.377 53.944 59.673 1.00 39.81 74 ILE A N 1
ATOM 636 C CA . ILE A 1 77 ? 38.513 53.272 58.712 1.00 37.21 74 ILE A CA 1
ATOM 637 C C . ILE A 1 77 ? 38.965 51.824 58.618 1.00 43.86 74 ILE A C 1
ATOM 638 O O . ILE A 1 77 ? 40.118 51.552 58.262 1.00 44.74 74 ILE A O 1
ATOM 643 N N . ILE A 1 78 ? 38.069 50.901 58.953 1.00 37.11 75 ILE A N 1
ATOM 644 C CA . ILE A 1 78 ? 38.355 49.472 58.929 1.00 37.40 75 ILE A CA 1
ATOM 645 C C . ILE A 1 78 ? 37.494 48.847 57.844 1.00 50.08 75 ILE A C 1
ATOM 646 O O . ILE A 1 78 ? 36.260 48.889 57.921 1.00 51.41 75 ILE A O 1
ATOM 651 N N . LYS A 1 79 ? 38.139 48.276 56.833 1.00 43.75 76 LYS A N 1
ATOM 652 C CA . LYS A 1 79 ? 37.405 47.599 55.775 1.00 42.33 76 LYS A CA 1
ATOM 653 C C . LYS A 1 79 ? 36.838 46.280 56.284 1.00 37.33 76 LYS A C 1
ATOM 654 O O . LYS A 1 79 ? 37.427 45.616 57.143 1.00 41.51 76 LYS A O 1
ATOM 660 N N . GLU A 1 80 ? 35.678 45.902 55.743 1.00 42.23 77 GLU A N 1
ATOM 661 C CA . GLU A 1 80 ? 35.101 44.602 56.066 1.00 37.17 77 GLU A CA 1
ATOM 662 C C . GLU A 1 80 ? 36.080 43.476 55.768 1.00 37.71 77 GLU A C 1
ATOM 663 O O . GLU A 1 80 ? 36.075 42.452 56.460 1.00 49.29 77 GLU A O 1
ATOM 669 N N . GLU A 1 81 ? 36.929 43.652 54.752 1.00 40.88 78 GLU A N 1
ATOM 670 C CA . GLU A 1 81 ? 37.986 42.685 54.470 1.00 46.22 78 GLU A CA 1
ATOM 671 C C . GLU A 1 81 ? 38.852 42.437 55.700 1.00 47.56 78 GLU A C 1
ATOM 672 O O . GLU A 1 81 ? 39.108 41.289 56.076 1.00 50.60 78 GLU A O 1
ATOM 678 N N . GLU A 1 82 ? 39.321 43.514 56.334 1.00 44.78 79 GLU A N 1
ATOM 679 C CA . GLU A 1 82 ? 40.284 43.388 57.418 1.00 52.63 79 GLU A CA 1
ATOM 680 C C . GLU A 1 82 ? 39.650 42.863 58.704 1.00 52.17 79 GLU A C 1
ATOM 681 O O . GLU A 1 82 ? 40.379 42.416 59.598 1.00 56.02 79 GLU A O 1
ATOM 687 N N . ASP A 1 83 ? 38.319 42.904 58.817 1.00 45.93 80 ASP A N 1
ATOM 688 C CA . ASP A 1 83 ? 37.664 42.530 60.066 1.00 46.18 80 ASP A CA 1
ATOM 689 C C . ASP A 1 83 ? 36.173 42.337 59.755 1.00 48.91 80 ASP A C 1
ATOM 690 O O . ASP A 1 83 ? 35.388 43.285 59.818 1.00 51.37 80 ASP A O 1
ATOM 695 N N . LYS A 1 84 ? 35.799 41.092 59.442 1.00 39.84 81 LYS A N 1
ATOM 696 C CA . LYS A 1 84 ? 34.404 40.791 59.127 1.00 36.30 81 LYS A CA 1
ATOM 697 C C . LYS A 1 84 ? 33.514 40.928 60.355 1.00 38.78 81 LYS A C 1
ATOM 698 O O . LYS A 1 84 ? 32.402 41.455 60.263 1.00 44.15 81 LYS A O 1
ATOM 704 N N . LYS A 1 85 ? 33.983 40.455 61.513 1.00 39.83 82 LYS A N 1
ATOM 705 C CA . LYS A 1 85 ? 33.140 40.464 62.702 1.00 39.32 82 LYS A CA 1
ATOM 706 C C . LYS A 1 85 ? 32.837 41.885 63.156 1.00 37.69 82 LYS A C 1
ATOM 707 O O . LYS A 1 85 ? 31.726 42.172 63.616 1.00 36.34 82 LYS A O 1
ATOM 713 N N . LEU A 1 86 ? 33.810 42.792 63.030 1.00 35.70 83 LEU A N 1
ATOM 714 C CA . LEU A 1 86 ? 33.572 44.183 63.401 1.00 31.05 83 LEU A CA 1
ATOM 715 C C . LEU A 1 86 ? 32.489 44.805 62.531 1.00 32.03 83 LEU A C 1
ATOM 716 O O . LEU A 1 86 ? 31.631 45.546 63.027 1.00 32.50 83 LEU A O 1
ATOM 721 N N . PHE A 1 87 ? 32.511 44.515 61.227 1.00 28.57 84 PHE A N 1
ATOM 722 C CA . PHE A 1 87 ? 31.474 45.035 60.343 1.00 28.78 84 PHE A CA 1
ATOM 723 C C . PHE A 1 87 ? 30.100 44.511 60.740 1.00 34.59 84 PHE A C 1
ATOM 724 O O . PHE A 1 87 ? 29.126 45.272 60.782 1.00 32.22 84 PHE A O 1
ATOM 732 N N . VAL A 1 88 ? 30.005 43.214 61.041 1.00 30.00 85 VAL A N 1
ATOM 733 C CA . VAL A 1 88 ? 28.722 42.618 61.405 1.00 31.77 85 VAL A CA 1
ATOM 734 C C . VAL A 1 88 ? 28.248 43.153 62.751 1.00 32.83 85 VAL A C 1
ATOM 735 O O . VAL A 1 88 ? 27.074 43.503 62.922 1.00 31.71 85 VAL A O 1
ATOM 739 N N . LYS A 1 89 ? 29.154 43.216 63.728 1.00 26.12 86 LYS A N 1
ATOM 740 C CA . LYS A 1 89 ? 28.808 43.775 65.030 1.00 30.23 86 LYS A CA 1
ATOM 741 C C . LYS A 1 89 ? 28.303 45.206 64.890 1.00 35.01 86 LYS A C 1
ATOM 742 O O . LYS A 1 89 ? 27.278 45.579 65.473 1.00 36.09 86 LYS A O 1
ATOM 748 N N . THR A 1 90 ? 29.010 46.017 64.100 1.00 33.23 87 THR A N 1
ATOM 749 C CA . THR A 1 90 ? 28.615 47.409 63.907 1.00 30.56 87 THR A CA 1
ATOM 750 C C . THR A 1 90 ? 27.258 47.510 63.224 1.00 32.21 87 THR A C 1
ATOM 751 O O . THR A 1 90 ? 26.419 48.333 63.609 1.00 27.43 87 THR A O 1
ATOM 755 N N . LEU A 1 91 ? 27.025 46.682 62.204 1.00 28.49 88 LEU A N 1
ATOM 756 C CA . LEU A 1 91 ? 25.752 46.721 61.492 1.00 32.70 88 LEU A CA 1
ATOM 757 C C . LEU A 1 91 ? 24.600 46.297 62.398 1.00 35.33 88 LEU A C 1
ATOM 758 O O . LEU A 1 91 ? 23.510 46.879 62.343 1.00 32.14 88 LEU A O 1
ATOM 763 N N . TYR A 1 92 ? 24.827 45.286 63.243 1.00 30.62 89 TYR A N 1
ATOM 764 C CA . TYR A 1 92 ? 23.809 44.868 64.204 1.00 32.55 89 TYR A CA 1
ATOM 765 C C . TYR A 1 92 ? 23.443 46.005 65.149 1.00 32.74 89 TYR A C 1
ATOM 766 O O . TYR A 1 92 ? 22.260 46.271 65.395 1.00 28.16 89 TYR A O 1
ATOM 775 N N . LYS A 1 93 ? 24.452 46.686 65.697 1.00 24.22 90 LYS A N 1
ATOM 776 C CA . LYS A 1 93 ? 24.184 47.807 66.590 1.00 32.64 90 LYS A CA 1
ATOM 777 C C . LYS A 1 93 ? 23.496 48.947 65.857 1.00 28.82 90 LYS A C 1
ATOM 778 O O . LYS A 1 93 ? 22.654 49.643 66.438 1.00 29.36 90 LYS A O 1
ATOM 784 N N . TYR A 1 94 ? 23.829 49.146 64.582 1.00 36.41 91 TYR A N 1
ATOM 785 C CA . TYR A 1 94 ? 23.204 50.221 63.821 1.00 30.43 91 TYR A CA 1
ATOM 786 C C . TYR A 1 94 ? 21.735 49.923 63.550 1.00 35.27 91 TYR A C 1
ATOM 787 O O . TYR A 1 94 ? 20.895 50.830 63.587 1.00 34.72 91 TYR A O 1
ATOM 796 N N . ILE A 1 95 ? 21.408 48.659 63.271 1.00 32.73 92 ILE A N 1
ATOM 797 C CA . ILE A 1 95 ? 20.013 48.278 63.069 1.00 33.51 92 ILE A CA 1
ATOM 798 C C . ILE A 1 95 ? 19.225 48.462 64.356 1.00 31.93 92 ILE A C 1
ATOM 799 O O . ILE A 1 95 ? 18.098 48.974 64.347 1.00 39.14 92 ILE A O 1
ATOM 804 N N . LYS A 1 96 ? 19.809 48.053 65.483 1.00 25.69 93 LYS A N 1
ATOM 805 C CA . LYS A 1 96 ? 19.158 48.229 66.776 1.00 29.02 93 LYS A CA 1
ATOM 806 C C . LYS A 1 96 ? 18.844 49.696 67.040 1.00 34.86 93 LYS A C 1
ATOM 807 O O . LYS A 1 96 ? 17.739 50.037 67.480 1.00 30.81 93 LYS A O 1
ATOM 813 N N . LYS A 1 97 ? 19.808 50.581 66.775 1.00 26.22 94 LYS A N 1
ATOM 814 C CA . LYS A 1 97 ? 19.590 52.007 67.002 1.00 29.05 94 LYS A CA 1
ATOM 815 C C . LYS A 1 97 ? 18.409 52.520 66.191 1.00 25.60 94 LYS A C 1
ATOM 816 O O . LYS A 1 97 ? 17.560 53.255 66.708 1.00 34.75 94 LYS A O 1
ATOM 822 N N . LEU A 1 98 ? 18.340 52.145 64.912 1.00 25.10 95 LEU A N 1
ATOM 823 C CA . LEU A 1 98 ? 17.257 52.621 64.057 1.00 32.83 95 LEU A CA 1
ATOM 824 C C . LEU A 1 98 ? 15.900 52.167 64.583 1.00 36.98 95 LEU A C 1
ATOM 825 O O . LEU A 1 98 ? 14.948 52.955 64.637 1.00 39.20 95 LEU A O 1
ATOM 830 N N . PHE A 1 99 ? 15.792 50.893 64.971 1.00 34.75 96 PHE A N 1
ATOM 831 C CA . PHE A 1 99 ? 14.552 50.398 65.561 1.00 38.12 96 PHE A CA 1
ATOM 832 C C . PHE A 1 99 ? 14.219 51.150 66.845 1.00 41.56 96 PHE A C 1
ATOM 833 O O . PHE A 1 99 ? 13.083 51.596 67.040 1.00 50.10 96 PHE A O 1
ATOM 841 N N . LEU A 1 100 ? 15.203 51.295 67.737 1.00 41.29 97 LEU A N 1
ATOM 842 C CA . LEU A 1 100 ? 14.967 52.014 68.985 1.00 36.26 97 LEU A CA 1
ATOM 843 C C . LEU A 1 100 ? 14.639 53.479 68.722 1.00 38.98 97 LEU A C 1
ATOM 844 O O . LEU A 1 100 ? 13.810 54.071 69.423 1.00 37.97 97 LEU A O 1
ATOM 849 N N . ASP A 1 101 ? 15.280 54.083 67.716 1.00 42.31 98 ASP A N 1
ATOM 850 C CA . ASP A 1 101 ? 14.968 55.463 67.357 1.00 36.85 98 ASP A CA 1
ATOM 851 C C . ASP A 1 101 ? 13.544 55.614 66.843 1.00 44.55 98 ASP A C 1
ATOM 852 O O . ASP A 1 101 ? 12.983 56.712 66.917 1.00 42.10 98 ASP A O 1
ATOM 857 N N . ASN A 1 102 ? 12.953 54.546 66.312 1.00 37.22 99 ASN A N 1
ATOM 858 C CA . ASN A 1 102 ? 11.560 54.558 65.896 1.00 37.55 99 ASN A CA 1
ATOM 859 C C . ASN A 1 102 ? 10.647 53.935 66.944 1.00 36.35 99 ASN A C 1
ATOM 860 O O . ASN A 1 102 ? 9.550 53.473 66.614 1.00 38.25 99 ASN A O 1
ATOM 865 N N . ASP A 1 103 ? 11.094 53.911 68.201 1.00 52.11 100 ASP A N 1
ATOM 866 C CA . ASP A 1 103 ? 10.306 53.534 69.371 1.00 63.42 100 ASP A CA 1
ATOM 867 C C . ASP A 1 103 ? 9.898 52.066 69.376 1.00 64.77 100 ASP A C 1
ATOM 868 O O . ASP A 1 103 ? 8.911 51.699 70.023 1.00 64.11 100 ASP A O 1
ATOM 873 N N . PHE A 1 104 ? 10.634 51.211 68.673 1.00 54.15 101 PHE A N 1
ATOM 874 C CA . PHE A 1 104 ? 10.481 49.777 68.860 1.00 45.60 101 PHE A CA 1
ATOM 875 C C . PHE A 1 104 ? 11.133 49.358 70.171 1.00 42.38 101 PHE A C 1
ATOM 876 O O . PHE A 1 104 ? 12.135 49.934 70.602 1.00 40.50 101 PHE A O 1
ATOM 884 N N . TYR A 1 105 ? 10.549 48.351 70.814 1.00 38.89 102 TYR A N 1
ATOM 885 C CA . TYR A 1 105 ? 11.198 47.717 71.949 1.00 39.97 102 TYR A CA 1
ATOM 886 C C . TYR A 1 105 ? 12.164 46.655 71.450 1.00 42.56 102 TYR A C 1
ATOM 887 O O . TYR A 1 105 ? 11.885 45.951 70.476 1.00 41.64 102 TYR A O 1
ATOM 896 N N . PHE A 1 106 ? 13.309 46.550 72.113 1.00 40.56 103 PHE A N 1
ATOM 897 C CA . PHE A 1 106 ? 14.270 45.499 71.821 1.00 37.11 103 PHE A CA 1
ATOM 898 C C . PHE A 1 106 ? 14.063 44.334 72.778 1.00 41.93 103 PHE A C 1
ATOM 899 O O . PHE A 1 106 ? 13.839 44.529 73.976 1.00 41.04 103 PHE A O 1
ATOM 907 N N . LYS A 1 107 ? 14.133 43.124 72.235 1.00 35.80 104 LYS A N 1
ATOM 908 C CA . LYS A 1 107 ? 14.055 41.898 73.012 1.00 30.19 104 LYS A CA 1
ATOM 909 C C . LYS A 1 107 ? 15.186 40.983 72.569 1.00 41.36 104 LYS A C 1
ATOM 910 O O . LYS A 1 107 ? 15.556 40.973 71.390 1.00 37.44 104 LYS A O 1
ATOM 916 N N . LYS A 1 108 ? 15.736 40.228 73.522 1.00 44.64 105 LYS A N 1
ATOM 917 C CA . LYS A 1 108 ? 16.911 39.403 73.266 1.00 44.02 105 LYS A CA 1
ATOM 918 C C . LYS A 1 108 ? 16.695 38.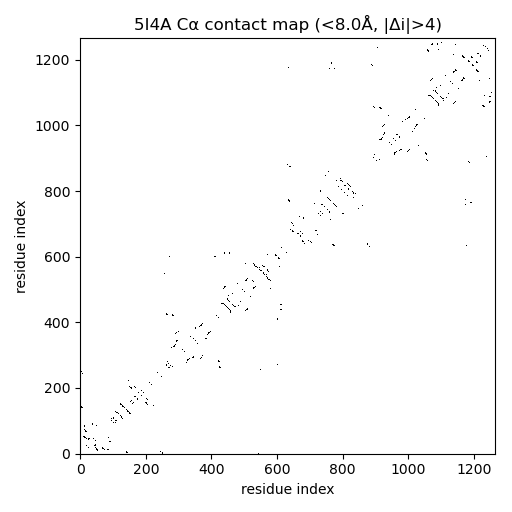512 72.047 1.00 38.78 105 LYS A C 1
ATOM 919 O O . LYS A 1 108 ? 15.595 38.004 71.814 1.00 41.82 105 LYS A O 1
ATOM 925 N N . GLY A 1 109 ? 17.754 38.342 71.261 1.00 43.05 106 GLY A N 1
ATOM 926 C CA . GLY A 1 109 ? 17.650 37.668 69.983 1.00 48.25 106 GLY A CA 1
ATOM 927 C C . GLY A 1 109 ? 17.354 38.574 68.811 1.00 46.82 106 GLY A C 1
ATOM 928 O O . GLY A 1 109 ? 16.938 38.080 67.757 1.00 52.35 106 GLY A O 1
ATOM 929 N N . ASN A 1 110 ? 17.552 39.885 68.964 1.00 38.57 107 ASN A N 1
ATOM 930 C CA . ASN A 1 110 ? 17.296 40.872 67.914 1.00 35.80 107 ASN A CA 1
ATOM 931 C C . ASN A 1 110 ? 15.835 40.869 67.475 1.00 35.50 107 ASN A C 1
ATOM 932 O O . ASN A 1 110 ? 15.526 41.080 66.299 1.00 43.32 107 ASN A O 1
ATOM 937 N N . ASN A 1 111 ? 14.931 40.626 68.420 1.00 33.16 108 ASN A N 1
ATOM 938 C CA . ASN A 1 111 ? 13.504 40.803 68.200 1.00 30.78 108 ASN A CA 1
ATOM 939 C C . ASN A 1 111 ? 13.138 42.248 68.506 1.00 39.33 108 ASN A C 1
ATOM 940 O O . ASN A 1 111 ? 13.529 42.784 69.549 1.00 35.34 108 ASN A O 1
ATOM 945 N N . PHE A 1 112 ? 12.397 42.877 67.598 1.00 29.94 109 PHE A N 1
ATOM 946 C CA . PHE A 1 112 ? 12.037 44.284 67.730 1.00 38.94 109 PHE A CA 1
ATOM 947 C C . PHE A 1 112 ? 10.521 44.398 67.800 1.00 35.21 109 PHE A C 1
ATOM 948 O O . PHE A 1 112 ? 9.819 44.107 66.825 1.00 43.92 109 PHE A O 1
ATOM 956 N N . ILE A 1 113 ? 10.030 44.824 68.956 1.00 32.86 110 ILE A N 1
ATOM 957 C CA . ILE A 1 113 ? 8.603 44.881 69.241 1.00 36.20 110 ILE A CA 1
ATOM 958 C C . ILE A 1 113 ? 8.083 46.247 68.817 1.00 33.78 110 ILE A C 1
ATOM 959 O O . ILE A 1 113 ? 8.532 47.275 69.334 1.00 33.96 110 ILE A O 1
ATOM 964 N N . SER A 1 114 ? 7.141 46.264 67.879 1.00 52.58 111 SER A N 1
ATOM 965 C CA . SER A 1 114 ? 6.532 47.523 67.475 1.00 52.63 111 SER A CA 1
ATOM 966 C C . SER A 1 114 ? 5.620 48.052 68.575 1.00 52.76 111 SER A C 1
ATOM 967 O O . SER A 1 114 ? 4.973 47.290 69.299 1.00 52.88 111 SER A O 1
ATOM 970 N N . ASN A 1 115 ? 5.576 49.379 68.698 1.00 52.73 112 ASN A N 1
ATOM 971 C CA . ASN A 1 115 ? 4.694 50.034 69.652 1.00 52.85 112 ASN A CA 1
ATOM 972 C C . ASN A 1 115 ? 3.610 50.876 68.995 1.00 52.98 112 ASN A C 1
ATOM 973 O O . ASN A 1 115 ? 2.826 51.513 69.707 1.00 53.08 112 ASN A O 1
ATOM 978 N N . SER A 1 116 ? 3.544 50.901 67.664 1.00 52.98 113 SER A N 1
ATOM 979 C CA . SER A 1 116 ? 2.419 51.487 66.946 1.00 53.66 113 SER A CA 1
ATOM 980 C C . SER A 1 116 ? 1.498 50.447 66.333 1.00 55.14 113 SER A C 1
ATOM 981 O O . SER A 1 116 ? 0.290 50.677 66.258 1.00 53.46 113 SER A O 1
ATOM 984 N N . GLU A 1 117 ? 2.041 49.310 65.902 1.00 56.13 114 GLU A N 1
ATOM 985 C CA . GLU A 1 117 ? 1.240 48.218 65.352 1.00 54.00 114 GLU A CA 1
ATOM 986 C C . GLU A 1 117 ? 0.852 47.263 66.481 1.00 55.82 114 GLU A C 1
ATOM 987 O O . GLU A 1 117 ? 1.294 46.117 66.564 1.00 54.08 114 GLU A O 1
ATOM 993 N N . VAL A 1 118 ? 0.008 47.777 67.371 1.00 58.12 115 VAL A N 1
ATOM 994 C CA . VAL A 1 118 ? -0.445 47.053 68.552 1.00 54.32 115 VAL A CA 1
ATOM 995 C C . VAL A 1 118 ? -1.967 47.050 68.564 1.00 59.63 115 VAL A C 1
ATOM 996 O O . VAL A 1 118 ? -2.600 48.063 68.246 1.00 66.43 115 VAL A O 1
ATOM 1000 N N . PHE A 1 119 ? -2.555 45.915 68.932 1.00 57.16 116 PHE A N 1
ATOM 1001 C CA . PHE A 1 119 ? -3.994 45.839 69.134 1.00 58.84 116 PHE A CA 1
ATOM 1002 C C . PHE A 1 119 ? -4.293 44.933 70.317 1.00 56.45 116 PHE A C 1
ATOM 1003 O O . PHE A 1 119 ? -3.652 43.894 70.495 1.00 54.27 116 PHE A O 1
ATOM 1011 N N . SER A 1 120 ? -5.256 45.348 71.136 1.00 62.95 117 SER A N 1
ATOM 1012 C CA . SER A 1 120 ? -5.701 44.523 72.247 1.00 60.14 117 SER A CA 1
ATOM 1013 C C . SER A 1 120 ? -6.483 43.326 71.723 1.00 56.70 117 SER A C 1
ATOM 1014 O O . SER A 1 120 ? -7.233 43.429 70.748 1.00 59.00 117 SER A O 1
ATOM 1017 N N . LEU A 1 121 ? -6.298 42.182 72.373 1.00 58.30 118 LEU A N 1
ATOM 1018 C CA . LEU A 1 121 ? -6.979 40.966 71.955 1.00 56.22 118 LEU A CA 1
ATOM 1019 C C . LEU A 1 121 ? -8.463 41.049 72.286 1.00 60.28 118 LEU A C 1
ATOM 1020 O O . LEU A 1 121 ? -8.839 41.415 73.404 1.00 62.75 118 LEU A O 1
ATOM 1025 N N . ASP A 1 122 ? -9.307 40.714 71.306 1.00 58.13 119 ASP A N 1
ATOM 1026 C CA . ASP A 1 122 ? -10.739 40.611 71.570 1.00 58.73 119 ASP A CA 1
ATOM 1027 C C . ASP A 1 122 ? -11.013 39.624 72.697 1.00 61.97 119 ASP A C 1
ATOM 1028 O O . ASP A 1 122 ? -11.895 39.850 73.534 1.00 63.76 119 ASP A O 1
ATOM 1033 N N . SER A 1 123 ? -10.250 38.529 72.741 1.00 63.64 120 SER A N 1
ATOM 1034 C CA . SER A 1 123 ? -10.522 37.470 73.705 1.00 55.60 120 SER A CA 1
ATOM 1035 C C . SER A 1 123 ? -10.160 37.894 75.124 1.00 61.42 120 SER A C 1
ATOM 1036 O O . SER A 1 123 ? -10.854 37.529 76.081 1.00 64.01 120 SER A O 1
ATOM 1039 N N . ASN A 1 124 ? -9.080 38.657 75.288 1.00 65.53 121 ASN A N 1
ATOM 1040 C CA . ASN A 1 124 ? -8.636 39.086 76.611 1.00 61.80 121 ASN A CA 1
ATOM 1041 C C . ASN A 1 124 ? -8.238 40.552 76.528 1.00 63.66 121 ASN A C 1
ATOM 1042 O O . ASN A 1 124 ? -7.258 40.900 75.860 1.00 60.85 121 ASN A O 1
ATOM 1047 N N . GLU A 1 125 ? -8.994 41.406 77.223 1.00 63.05 122 GLU A N 1
ATOM 1048 C CA . GLU A 1 125 ? -8.802 42.847 77.103 1.00 61.12 122 GLU A CA 1
ATOM 1049 C C . GLU A 1 125 ? -7.450 43.290 77.648 1.00 57.70 122 GLU A C 1
ATOM 1050 O O . GLU A 1 125 ? -6.912 44.316 77.215 1.00 57.74 122 GLU A O 1
ATOM 1056 N N . ASN A 1 126 ? -6.880 42.532 78.580 1.00 54.86 123 ASN A N 1
ATOM 1057 C CA . ASN A 1 126 ? -5.654 42.928 79.258 1.00 56.39 123 ASN A CA 1
ATOM 1058 C C . ASN A 1 126 ? -4.388 42.475 78.536 1.00 61.52 123 ASN A C 1
ATOM 1059 O O . ASN A 1 126 ? -3.294 42.614 79.092 1.00 54.33 123 ASN A O 1
ATOM 1064 N N . VAL A 1 127 ? -4.500 41.951 77.317 1.00 50.14 124 VAL A N 1
ATOM 1065 C CA . VAL A 1 127 ? -3.351 41.446 76.573 1.00 56.14 124 VAL A CA 1
ATOM 1066 C C . VAL A 1 127 ? -3.192 42.260 75.296 1.00 62.31 124 VAL A C 1
ATOM 1067 O O . VAL A 1 127 ? -4.167 42.481 74.568 1.00 66.30 124 VAL A O 1
ATOM 1071 N N . ASN A 1 128 ? -1.964 42.700 75.028 1.00 58.49 125 ASN A N 1
ATOM 1072 C CA . ASN A 1 128 ? -1.630 43.437 73.817 1.00 52.54 125 ASN A CA 1
ATOM 1073 C C . ASN A 1 128 ? -0.878 42.529 72.852 1.00 51.84 125 ASN A C 1
ATOM 1074 O O . ASN A 1 128 ? 0.054 41.824 73.253 1.00 41.80 125 ASN A O 1
ATOM 1079 N N . ALA A 1 129 ? -1.284 42.554 71.585 1.00 52.26 126 ALA A N 1
ATOM 1080 C CA . ALA A 1 129 ? -0.604 41.822 70.520 1.00 49.60 126 ALA A CA 1
ATOM 1081 C C . ALA A 1 129 ? 0.264 42.817 69.758 1.00 55.37 126 ALA A C 1
ATOM 1082 O O . ALA A 1 129 ? -0.240 43.625 68.973 1.00 53.65 126 ALA A O 1
ATOM 1084 N N . HIS A 1 130 ? 1.571 42.759 69.997 1.00 48.88 127 HIS A N 1
ATOM 1085 C CA . HIS A 1 130 ? 2.521 43.658 69.356 1.00 39.11 127 HIS A CA 1
ATOM 1086 C C . HIS A 1 130 ? 3.102 42.991 68.115 1.00 40.98 127 HIS A C 1
ATOM 1087 O O . HIS A 1 130 ? 3.715 41.922 68.209 1.00 38.66 127 HIS A O 1
ATOM 1094 N N . LEU A 1 131 ? 2.908 43.619 66.957 1.00 42.47 128 LEU A N 1
ATOM 1095 C CA . LEU A 1 131 ? 3.612 43.186 65.759 1.00 44.36 128 LEU A CA 1
ATOM 1096 C C . LEU A 1 131 ? 5.112 43.273 66.001 1.00 44.04 128 LEU A C 1
ATOM 1097 O O . LEU A 1 131 ? 5.619 44.293 66.472 1.00 33.53 128 LEU A O 1
ATOM 1102 N N . THR A 1 132 ? 5.820 42.189 65.703 1.00 46.98 129 THR A N 1
ATOM 1103 C CA . THR A 1 132 ? 7.235 42.076 66.017 1.00 35.42 129 THR A CA 1
ATOM 1104 C C . THR A 1 132 ? 8.001 41.643 64.776 1.00 33.92 129 THR A C 1
ATOM 1105 O O . THR A 1 132 ? 7.484 40.910 63.929 1.00 32.31 129 THR A O 1
ATOM 1109 N N . TYR A 1 133 ? 9.239 42.122 64.669 1.00 29.47 130 TYR A N 1
ATOM 1110 C CA . TYR A 1 133 ? 10.146 41.734 63.597 1.00 34.44 130 TYR A CA 1
ATOM 1111 C C . TYR A 1 133 ? 11.465 41.279 64.200 1.00 29.91 130 TYR A C 1
ATOM 1112 O O . TYR A 1 133 ? 12.087 42.018 64.972 1.00 31.45 130 TYR A O 1
ATOM 1121 N N . LYS A 1 134 ? 11.881 40.063 63.860 1.00 35.83 131 LYS A N 1
ATOM 1122 C CA . LYS A 1 134 ? 13.186 39.543 64.240 1.00 29.61 131 LYS A CA 1
ATOM 1123 C C . LYS A 1 134 ? 14.135 39.682 63.058 1.00 30.53 131 LYS A C 1
ATOM 1124 O O . LYS A 1 134 ? 13.801 39.283 61.936 1.00 37.53 131 LYS A O 1
ATOM 1130 N N . ILE A 1 135 ? 15.316 40.238 63.316 1.00 29.09 132 ILE A N 1
ATOM 1131 C CA . ILE A 1 135 ? 16.250 40.645 62.275 1.00 43.06 132 ILE A CA 1
ATOM 1132 C C . ILE A 1 135 ? 17.571 39.920 62.491 1.00 39.35 132 ILE A C 1
ATOM 1133 O O . ILE A 1 135 ? 18.086 39.884 63.614 1.00 36.70 132 ILE A O 1
ATOM 1138 N N . LYS A 1 136 ? 18.120 39.352 61.418 1.00 40.23 133 LYS A N 1
ATOM 1139 C CA . LYS A 1 136 ? 19.412 38.682 61.462 1.00 32.74 133 LYS A CA 1
ATOM 1140 C C . LYS A 1 136 ? 20.209 39.034 60.213 1.00 34.65 133 LYS A C 1
ATOM 1141 O O . LYS A 1 136 ? 19.643 39.362 59.168 1.00 36.58 133 LYS A O 1
ATOM 1147 N N . ILE A 1 137 ? 21.532 38.958 60.334 1.00 32.08 134 ILE A N 1
ATOM 1148 C CA . ILE A 1 137 ? 22.459 39.336 59.272 1.00 28.86 134 ILE A CA 1
ATOM 1149 C C . ILE A 1 137 ? 23.084 38.071 58.702 1.00 31.59 134 ILE A C 1
ATOM 1150 O O . ILE A 1 137 ? 23.551 37.208 59.455 1.00 32.89 134 ILE A O 1
ATOM 1155 N N . HIS A 1 138 ? 23.105 37.969 57.375 1.00 31.10 135 HIS A N 1
ATOM 1156 C CA . HIS A 1 138 ? 23.589 36.781 56.691 1.00 33.54 135 HIS A CA 1
ATOM 1157 C C . HIS A 1 138 ? 24.607 37.171 55.632 1.00 40.68 135 HIS A C 1
ATOM 1158 O O . HIS A 1 138 ? 24.431 38.166 54.923 1.00 41.85 135 HIS A O 1
ATOM 1165 N N . ASN A 1 139 ? 25.673 36.385 55.536 1.00 43.27 136 ASN A N 1
ATOM 1166 C CA . ASN A 1 139 ? 26.733 36.587 54.552 1.00 41.73 136 ASN A CA 1
ATOM 1167 C C . ASN A 1 139 ? 26.611 35.474 53.513 1.00 45.34 136 ASN A C 1
ATOM 1168 O O . ASN A 1 139 ? 27.114 34.365 53.713 1.00 44.14 136 ASN A O 1
ATOM 1173 N N . ILE A 1 140 ? 25.925 35.770 52.410 1.00 40.34 137 ILE A N 1
ATOM 1174 C CA . ILE A 1 140 ? 25.661 34.803 51.351 1.00 40.27 137 ILE A CA 1
ATOM 1175 C C . ILE A 1 140 ? 26.344 35.280 50.077 1.00 47.12 137 ILE A C 1
ATOM 1176 O O . ILE A 1 140 ? 26.123 36.415 49.638 1.00 51.48 137 ILE A O 1
ATOM 1181 N N . SER A 1 141 ? 27.159 34.407 49.479 1.00 49.52 138 SER A N 1
ATOM 1182 C CA . SER A 1 141 ? 27.779 34.666 48.176 1.00 48.76 138 SER A CA 1
ATOM 1183 C C . SER A 1 141 ? 28.540 35.990 48.156 1.00 54.64 138 SER A C 1
ATOM 1184 O O . SER A 1 141 ? 28.394 36.793 47.232 1.00 63.85 138 SER A O 1
ATOM 1187 N N . ASN A 1 142 ? 29.351 36.225 49.187 1.00 54.23 139 ASN A N 1
ATOM 1188 C CA . ASN A 1 142 ? 30.194 37.409 49.352 1.00 56.18 139 ASN A CA 1
ATOM 1189 C C . ASN A 1 142 ? 29.401 38.695 49.548 1.00 52.54 139 ASN A C 1
ATOM 1190 O O . ASN A 1 142 ? 30.006 39.773 49.595 1.00 52.87 139 ASN A O 1
ATOM 1195 N N . GLU A 1 143 ? 28.079 38.628 49.658 1.00 41.29 140 GLU A N 1
ATOM 1196 C CA . GLU A 1 143 ? 27.251 39.799 49.899 1.00 41.30 140 GLU A CA 1
ATOM 1197 C C . GLU A 1 143 ? 26.534 39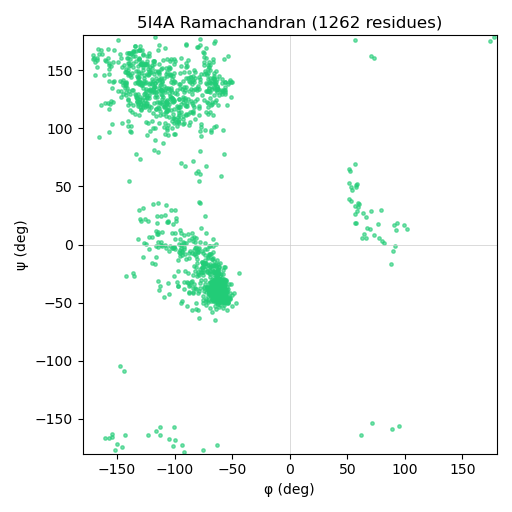.645 51.232 1.00 41.18 140 GLU A C 1
ATOM 1198 O O . GLU A 1 143 ? 26.359 38.536 51.744 1.00 39.42 140 GLU A O 1
ATOM 1204 N N . TYR A 1 144 ? 26.125 40.776 51.798 1.00 42.04 141 TYR A N 1
ATOM 1205 C CA . TYR A 1 144 ? 25.475 40.805 53.101 1.00 38.85 141 TYR A CA 1
ATOM 1206 C C . TYR A 1 144 ? 23.975 40.995 52.933 1.00 38.00 141 TYR A C 1
ATOM 1207 O O . TYR A 1 144 ? 23.531 41.844 52.152 1.00 43.92 141 TYR A O 1
ATOM 1216 N N . TYR A 1 145 ? 23.201 40.203 53.670 1.00 29.15 142 TYR A N 1
ATOM 1217 C CA . TYR A 1 145 ? 21.750 40.233 53.595 1.00 35.71 142 TYR A CA 1
ATOM 1218 C C . TYR A 1 145 ? 21.166 40.389 54.991 1.00 38.41 142 TYR A C 1
ATOM 1219 O O . TYR A 1 145 ? 21.849 40.236 56.008 1.00 42.04 142 TYR A O 1
ATOM 1228 N N . LEU A 1 146 ? 19.871 40.686 55.020 1.00 43.00 143 LEU A N 1
ATOM 1229 C CA . LEU A 1 146 ? 19.137 40.953 56.250 1.00 40.39 143 LEU A CA 1
ATOM 1230 C C . LEU A 1 146 ? 17.826 40.186 56.187 1.00 41.79 143 LEU A C 1
ATOM 1231 O O . LEU A 1 146 ? 16.962 40.507 55.364 1.00 54.93 143 LEU A O 1
ATOM 1236 N N . SER A 1 147 ? 17.672 39.177 57.041 1.00 31.91 144 SER A N 1
ATOM 1237 C CA . SER A 1 147 ? 16.412 38.456 57.126 1.00 31.15 144 SER A CA 1
ATOM 1238 C C . SER A 1 147 ? 15.481 39.197 58.076 1.00 31.06 144 SER A C 1
ATOM 1239 O O . SER A 1 147 ? 15.896 39.624 59.158 1.00 31.81 144 SER A O 1
ATOM 1242 N N . ILE A 1 148 ? 14.234 39.371 57.650 1.00 29.73 145 ILE A N 1
ATOM 1243 C CA . ILE A 1 148 ? 13.223 40.098 58.406 1.00 34.49 145 ILE A CA 1
ATOM 1244 C C . ILE A 1 148 ? 12.059 39.139 58.599 1.00 36.47 145 ILE A C 1
ATOM 1245 O O . ILE A 1 148 ? 11.290 38.887 57.662 1.00 38.16 145 ILE A O 1
ATOM 1250 N N . LEU A 1 149 ? 11.925 38.596 59.808 1.00 38.12 146 LEU A N 1
ATOM 1251 C CA . LEU A 1 149 ? 10.883 37.624 60.091 1.00 39.51 146 LEU A CA 1
ATOM 1252 C C . LEU A 1 149 ? 9.754 38.296 60.854 1.00 43.62 146 LEU A C 1
ATOM 1253 O O . LEU A 1 149 ? 9.920 38.599 62.047 1.00 40.27 146 LEU A O 1
ATOM 1258 N N . PRO A 1 150 ? 8.611 38.560 60.228 1.00 42.45 147 PRO A N 1
ATOM 1259 C CA . PRO A 1 150 ? 7.458 39.042 60.990 1.00 42.60 147 PRO A CA 1
ATOM 1260 C C . PRO A 1 150 ? 6.979 37.979 61.967 1.00 44.06 147 PRO A C 1
ATOM 1261 O O . PRO A 1 150 ? 6.937 36.787 61.651 1.00 42.43 147 PRO A O 1
ATOM 1265 N N . LYS A 1 151 ? 6.637 38.421 63.171 1.00 50.41 148 LYS A N 1
ATOM 1266 C CA . LYS A 1 151 ? 6.087 37.543 64.197 1.00 47.53 148 LYS A CA 1
ATOM 1267 C C . LYS A 1 151 ? 5.252 38.400 65.142 1.00 45.00 148 LYS A C 1
ATOM 1268 O O . LYS A 1 151 ? 4.927 39.553 64.836 1.00 49.60 148 LYS A O 1
ATOM 1274 N N . PHE A 1 152 ? 4.907 37.841 66.299 1.00 35.50 149 PHE A N 1
ATOM 1275 C CA . PHE A 1 152 ? 4.066 38.543 67.253 1.00 31.97 149 PHE A CA 1
ATOM 1276 C C . PHE A 1 152 ? 4.580 38.334 68.668 1.00 36.30 149 PHE A C 1
ATOM 1277 O O . PHE A 1 152 ? 5.107 37.272 69.010 1.00 46.57 149 PHE A O 1
ATOM 1285 N N . THR A 1 153 ? 4.420 39.373 69.482 1.00 42.25 150 THR A N 1
ATOM 1286 C CA . THR A 1 153 ? 4.722 39.334 70.903 1.00 42.44 150 THR A CA 1
ATOM 1287 C C . THR A 1 153 ? 3.472 39.749 71.659 1.00 51.60 150 THR A C 1
ATOM 1288 O O . THR A 1 153 ? 2.890 40.801 71.371 1.00 53.54 150 THR A O 1
ATOM 1292 N N . PHE A 1 154 ? 3.054 38.921 72.607 1.00 45.38 151 PHE A N 1
ATOM 1293 C CA . PHE A 1 154 ? 1.857 39.172 73.396 1.00 47.48 151 PHE A CA 1
ATOM 1294 C C . PHE A 1 154 ? 2.282 39.595 74.794 1.00 38.70 151 PHE A C 1
ATOM 1295 O O . PHE A 1 154 ? 2.894 38.810 75.528 1.00 44.82 151 PHE A O 1
ATOM 1303 N N . LEU A 1 155 ? 1.975 40.840 75.147 1.00 38.18 152 LEU A N 1
ATOM 1304 C CA . LEU A 1 155 ? 2.406 41.435 76.400 1.00 44.12 152 LEU A CA 1
ATOM 1305 C C . LEU A 1 155 ? 1.206 42.005 77.139 1.00 45.78 152 LEU A C 1
ATOM 1306 O O . LEU A 1 155 ? 0.191 42.359 76.531 1.00 40.74 152 LEU A O 1
ATOM 1311 N N . SER A 1 156 ? 1.333 42.093 78.460 1.00 41.76 153 SER A N 1
ATOM 1312 C CA . SER A 1 156 ? 0.302 42.737 79.258 1.00 41.99 153 SER A CA 1
ATOM 1313 C C . SER A 1 156 ? 0.219 44.215 78.903 1.00 46.25 153 SER A C 1
ATOM 1314 O O . SER A 1 156 ? 1.238 44.882 78.702 1.00 47.34 153 SER A O 1
ATOM 1317 N N . LYS A 1 157 ? -1.012 44.722 78.815 1.00 61.36 154 LYS A N 1
ATOM 1318 C CA . LYS A 1 157 ? -1.216 46.127 78.479 1.00 56.70 154 LYS A CA 1
ATOM 1319 C C . LYS A 1 157 ? -0.692 47.048 79.574 1.00 56.12 154 LYS A C 1
ATOM 1320 O O . LYS A 1 157 ? -0.253 48.167 79.284 1.00 56.19 154 LYS A O 1
ATOM 1326 N N . GLU A 1 158 ? -0.720 46.596 80.821 1.00 54.43 155 GLU A N 1
ATOM 1327 C CA . GLU A 1 158 ? -0.294 47.370 81.971 1.00 54.14 155 GLU A CA 1
ATOM 1328 C C . GLU A 1 158 ? 0.945 46.739 82.593 1.00 59.13 155 GLU A C 1
ATOM 1329 O O . GLU A 1 158 ? 1.194 45.540 82.421 1.00 55.05 155 GLU A O 1
ATOM 1335 N N . PRO A 1 159 ? 1.756 47.522 83.306 1.00 60.40 156 PRO A N 1
ATOM 1336 C CA . PRO A 1 159 ? 2.896 46.945 84.026 1.00 55.72 156 PRO A CA 1
ATOM 1337 C C . PRO A 1 159 ? 2.452 45.859 84.998 1.00 53.34 156 PRO A C 1
ATOM 1338 O O . PRO A 1 159 ? 1.291 45.789 85.409 1.00 56.20 156 PRO A O 1
ATOM 1342 N N . ALA A 1 160 ? 3.418 45.012 85.371 1.00 52.01 157 ALA A N 1
ATOM 1343 C CA . ALA A 1 160 ? 3.130 43.784 86.109 1.00 59.78 157 ALA A CA 1
ATOM 1344 C C . ALA A 1 160 ? 2.294 44.044 87.357 1.00 62.68 157 ALA A C 1
ATOM 1345 O O . ALA A 1 160 ? 1.309 43.343 87.616 1.00 63.99 157 ALA A O 1
ATOM 1347 N N . LEU A 1 161 ? 2.669 45.054 88.144 1.00 60.01 158 LEU A N 1
ATOM 1348 C CA . LEU A 1 161 ? 1.946 45.320 89.383 1.00 60.06 158 LEU A CA 1
ATOM 1349 C C . LEU A 1 161 ? 0.551 45.875 89.123 1.00 60.90 158 LEU A C 1
ATOM 1350 O O . LEU A 1 161 ? -0.339 45.721 89.967 1.00 58.03 158 LEU A O 1
ATOM 1355 N N . GLU A 1 162 ? 0.334 46.512 87.970 1.00 62.83 159 GLU A N 1
ATOM 1356 C CA . GLU A 1 162 ? -0.956 47.103 87.638 1.00 60.58 159 GLU A CA 1
ATOM 1357 C C . GLU A 1 162 ? -1.720 46.290 86.598 1.00 61.84 159 GLU A C 1
ATOM 1358 O O . GLU A 1 162 ? -2.633 46.819 85.954 1.00 72.31 159 GLU A O 1
ATOM 1364 N N . SER A 1 163 ? -1.368 45.021 86.412 1.00 52.39 160 SER A N 1
ATOM 1365 C CA . SER A 1 163 ? -1.968 44.179 85.384 1.00 53.68 160 SER A CA 1
ATOM 1366 C C . SER A 1 163 ? -2.893 43.162 86.038 1.00 62.22 160 SER A C 1
ATOM 1367 O O . SER A 1 163 ? -2.460 42.387 86.899 1.00 53.32 160 SER A O 1
ATOM 1370 N N . ALA A 1 164 ? -4.162 43.164 85.620 1.00 68.20 161 ALA A N 1
ATOM 1371 C CA . ALA A 1 164 ? -5.128 42.218 86.169 1.00 66.91 161 ALA A CA 1
ATOM 1372 C C . ALA A 1 164 ? -4.708 40.779 85.896 1.00 68.41 161 ALA A C 1
ATOM 1373 O O . ALA A 1 164 ? -4.788 39.921 86.783 1.00 73.90 161 ALA A O 1
ATOM 1375 N N . ILE A 1 165 ? -4.258 40.498 84.679 1.00 62.36 162 ILE A N 1
ATOM 1376 C CA . ILE A 1 165 ? -3.796 39.169 84.298 1.00 60.74 162 ILE A CA 1
ATOM 1377 C C . ILE A 1 165 ? -2.303 39.074 84.580 1.00 64.34 162 ILE A C 1
ATOM 1378 O O . ILE A 1 165 ? -1.582 40.078 84.587 1.00 68.90 162 ILE A O 1
ATOM 1383 N N . LYS A 1 166 ? -1.832 37.855 84.828 1.00 58.16 163 LYS A N 1
ATOM 1384 C CA . LYS A 1 166 ? -0.436 37.600 85.140 1.00 62.80 163 LYS A CA 1
ATOM 1385 C C . LYS A 1 166 ? 0.052 36.381 84.369 1.00 75.07 163 LYS A C 1
ATOM 1386 O O . LYS A 1 166 ? -0.733 35.619 83.796 1.00 76.25 163 LYS A O 1
ATOM 1392 N N . SER A 1 167 ? 1.371 36.212 84.353 1.00 75.34 164 SER A N 1
ATOM 1393 C CA . SER A 1 167 ? 2.015 35.091 83.681 1.00 64.69 164 SER A CA 1
ATOM 1394 C C . SER A 1 167 ? 3.251 34.705 84.487 1.00 55.47 164 SER A C 1
ATOM 1395 O O . SER A 1 167 ? 3.498 35.241 85.571 1.00 51.80 164 SER A O 1
ATOM 1398 N N . GLY A 1 168 ? 4.033 33.775 83.950 1.00 51.54 165 GLY A N 1
ATOM 1399 C CA . GLY A 1 168 ? 5.225 33.300 84.615 1.00 51.54 165 GLY A CA 1
ATOM 1400 C C . GLY A 1 168 ? 6.516 33.981 84.227 1.00 54.84 165 GLY A C 1
ATOM 1401 O O . GLY A 1 168 ? 7.565 33.661 84.796 1.00 55.92 165 GLY A O 1
ATOM 1402 N N . TYR A 1 169 ? 6.486 34.916 83.278 1.00 55.02 166 TYR A N 1
ATOM 1403 C CA . TYR A 1 169 ? 7.703 35.566 82.809 1.00 55.29 166 TYR A CA 1
ATOM 1404 C C . TYR A 1 169 ? 7.448 37.042 82.558 1.00 54.74 166 TYR A C 1
ATOM 1405 O O . TYR A 1 169 ? 6.441 37.410 81.945 1.00 51.53 166 TYR A O 1
ATOM 1414 N N . LEU A 1 170 ? 8.372 37.875 83.029 1.00 51.24 167 LEU A N 1
ATOM 1415 C CA . LEU A 1 170 ? 8.312 39.318 82.857 1.00 51.10 167 LEU A CA 1
ATOM 1416 C C . LEU A 1 170 ? 9.326 39.751 81.808 1.00 51.37 167 LEU A C 1
ATOM 1417 O O . LEU A 1 170 ? 10.477 39.303 81.824 1.00 52.63 167 LEU A O 1
ATOM 1422 N N . TYR A 1 171 ? 8.896 40.620 80.901 1.00 51.04 168 TYR A N 1
ATOM 1423 C CA . TYR A 1 171 ? 9.774 41.209 79.901 1.00 52.39 168 TYR A CA 1
ATOM 1424 C C . TYR A 1 171 ? 10.126 42.630 80.320 1.00 54.64 168 TYR A C 1
ATOM 1425 O O . TYR A 1 171 ? 9.234 43.439 80.594 1.00 50.78 168 TYR A O 1
ATOM 1434 N N . ASN A 1 172 ? 11.423 42.926 80.377 1.00 51.99 169 ASN A N 1
ATOM 1435 C CA . ASN A 1 172 ? 11.895 44.249 80.764 1.00 53.15 169 ASN A CA 1
ATOM 1436 C C . ASN A 1 172 ? 11.978 45.135 79.528 1.00 54.23 169 ASN A C 1
ATOM 1437 O O . ASN A 1 172 ? 12.648 44.787 78.549 1.00 54.28 169 ASN A O 1
ATOM 1442 N N . ILE A 1 173 ? 11.305 46.287 79.583 1.00 56.84 170 ILE A N 1
ATOM 1443 C CA . ILE A 1 173 ? 11.259 47.191 78.438 1.00 57.15 170 ILE A CA 1
ATOM 1444 C C . ILE A 1 173 ? 12.642 47.739 78.112 1.00 59.79 170 ILE A C 1
ATOM 1445 O O . ILE A 1 173 ? 12.974 47.945 76.938 1.00 56.77 170 ILE A O 1
ATOM 1450 N N . LYS A 1 174 ? 13.473 47.973 79.129 1.00 63.66 171 LYS A N 1
ATOM 1451 C CA . LYS A 1 174 ? 14.763 48.618 78.898 1.00 57.56 171 LYS A CA 1
ATOM 1452 C C . LYS A 1 174 ? 15.815 47.628 78.409 1.00 52.17 171 LYS A C 1
ATOM 1453 O O . LYS A 1 174 ? 16.428 47.834 77.356 1.00 49.88 171 LYS A O 1
ATOM 1459 N N . SER A 1 175 ? 16.041 46.551 79.161 1.00 53.10 172 SER A N 1
ATOM 1460 C CA . SER A 1 175 ? 17.130 45.636 78.835 1.00 51.23 172 SER A CA 1
ATOM 1461 C C . SER A 1 175 ? 16.760 44.655 77.731 1.00 57.56 172 SER A C 1
ATOM 1462 O O . SER A 1 175 ? 17.645 44.174 77.014 1.00 51.47 172 SER A O 1
ATOM 1465 N N . GLY A 1 176 ? 15.477 44.340 77.583 1.00 61.38 173 GLY A N 1
ATOM 1466 C CA . GLY A 1 176 ? 15.064 43.306 76.663 1.00 55.82 173 GLY A CA 1
ATOM 1467 C C . GLY A 1 176 ? 15.219 41.895 77.184 1.00 53.67 173 GLY A C 1
ATOM 1468 O O . GLY A 1 176 ? 14.942 40.945 76.441 1.00 53.74 173 GLY A O 1
ATOM 1469 N N . LYS A 1 177 ? 15.653 41.726 78.427 1.00 55.97 174 LYS A N 1
ATOM 1470 C CA . LYS A 1 177 ? 15.786 40.410 79.029 1.00 52.11 174 LYS A CA 1
ATOM 1471 C C . LYS A 1 177 ? 14.475 40.000 79.692 1.00 51.51 174 LYS A C 1
ATOM 1472 O O . LYS A 1 177 ? 13.622 40.832 80.011 1.00 50.35 174 LYS A O 1
ATOM 1478 N N . SER A 1 178 ? 14.321 38.694 79.891 1.00 52.16 175 SER A N 1
ATOM 1479 C CA . SER A 1 178 ? 13.142 38.128 80.528 1.00 55.00 175 SER A CA 1
ATOM 1480 C C . SER A 1 178 ? 13.549 37.383 81.790 1.00 52.91 175 SER A C 1
ATOM 1481 O O . SER A 1 178 ? 14.563 36.678 81.809 1.00 53.64 175 SER A O 1
ATOM 1484 N N . PHE A 1 179 ? 12.751 37.543 82.843 1.00 50.76 176 PHE A N 1
ATOM 1485 C CA . PHE A 1 179 ? 13.032 36.948 84.137 1.00 51.68 176 PHE A CA 1
ATOM 1486 C C . PHE A 1 179 ? 11.781 36.260 84.662 1.00 55.15 176 PHE A C 1
ATOM 1487 O O . PHE A 1 179 ? 10.665 36.749 84.446 1.00 53.14 176 PHE A O 1
ATOM 1495 N N . PRO A 1 180 ? 11.931 35.120 85.333 1.00 58.99 177 PRO A N 1
ATOM 1496 C CA . PRO A 1 180 ? 10.773 34.492 85.979 1.00 55.41 177 PRO A CA 1
ATOM 1497 C C . PRO A 1 180 ? 10.137 35.438 86.986 1.00 54.82 177 PRO A C 1
ATOM 1498 O O . PRO A 1 180 ? 10.824 36.188 87.683 1.00 54.07 177 PRO A O 1
ATOM 1502 N N . TYR A 1 181 ? 8.809 35.401 87.047 1.00 57.19 178 TYR A N 1
ATOM 1503 C CA . TYR A 1 181 ? 8.034 36.281 87.915 1.00 55.30 178 TYR A CA 1
ATOM 1504 C C . TYR A 1 181 ? 7.801 35.573 89.246 1.00 58.95 178 TYR A C 1
ATOM 1505 O O . TYR A 1 181 ? 7.023 34.617 89.323 1.00 60.82 178 TYR A O 1
ATOM 1514 N N . ILE A 1 182 ? 8.486 36.036 90.291 1.00 62.42 179 ILE A N 1
ATOM 1515 C CA . ILE A 1 182 ? 8.353 35.417 91.607 1.00 65.17 179 ILE A CA 1
ATOM 1516 C C . ILE A 1 182 ? 7.071 35.875 92.288 1.00 64.94 179 ILE A C 1
ATOM 1517 O O . ILE A 1 182 ? 6.169 35.074 92.560 1.00 67.75 179 ILE A O 1
ATOM 1522 N N . SER A 1 183 ? 6.969 37.170 92.574 1.00 60.96 180 SER A N 1
ATOM 1523 C CA . SER A 1 183 ? 5.808 37.672 93.290 1.00 60.83 180 SER A CA 1
ATOM 1524 C C . SER A 1 183 ? 5.629 39.155 93.005 1.00 61.60 180 SER A C 1
ATOM 1525 O O . SER A 1 183 ? 6.595 39.876 92.740 1.00 63.76 180 SER A O 1
ATOM 1528 N N . GLY A 1 184 ? 4.374 39.590 93.058 1.00 52.74 181 GLY 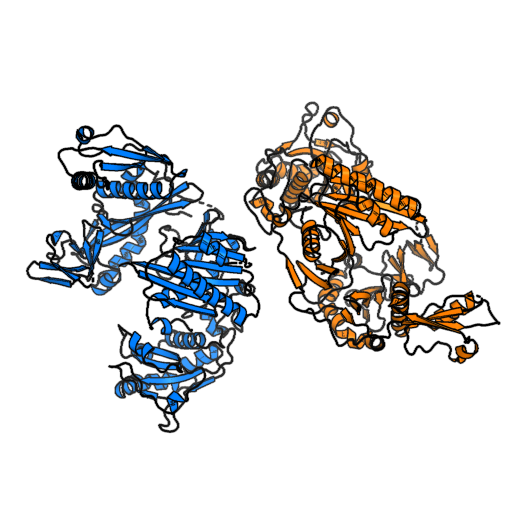A N 1
ATOM 1529 C CA . GLY A 1 184 ? 4.026 40.994 92.995 1.00 53.68 181 GLY A CA 1
ATOM 1530 C C . GLY A 1 184 ? 2.936 41.303 94.000 1.00 59.51 181 GLY A C 1
ATOM 1531 O O . GLY A 1 184 ? 1.754 41.070 93.731 1.00 71.30 181 GLY A O 1
ATOM 1532 N N . LEU A 1 185 ? 3.323 41.803 95.172 1.00 59.12 182 LEU A N 1
ATOM 1533 C CA . LEU A 1 185 ? 2.386 42.039 96.261 1.00 60.59 182 LEU A CA 1
ATOM 1534 C C . LEU A 1 185 ? 2.816 43.284 97.021 1.00 60.98 182 LEU A C 1
ATOM 1535 O O . LEU A 1 185 ? 4.011 43.510 97.217 1.00 67.72 182 LEU A O 1
ATOM 1540 N N . ASP A 1 186 ? 1.836 44.083 97.446 1.00 54.88 183 ASP A N 1
ATOM 1541 C CA . ASP A 1 186 ? 2.082 45.273 98.263 1.00 55.62 183 ASP A CA 1
ATOM 1542 C C . ASP A 1 186 ? 3.003 46.268 97.558 1.00 57.37 183 ASP A C 1
ATOM 1543 O O . ASP A 1 186 ? 3.784 46.971 98.203 1.00 54.35 183 ASP A O 1
ATOM 1548 N N . GLY A 1 187 ? 2.927 46.322 96.230 1.00 54.30 184 GLY A N 1
ATOM 1549 C CA . GLY A 1 187 ? 3.695 47.279 95.464 1.00 53.17 184 GLY A CA 1
ATOM 1550 C C . GLY A 1 187 ? 5.158 46.948 95.268 1.00 56.85 184 GLY A C 1
ATOM 1551 O O . GLY A 1 187 ? 5.888 47.777 94.711 1.00 57.83 184 GLY A O 1
ATOM 1552 N N . ILE A 1 188 ? 5.618 45.777 95.702 1.00 55.30 185 ILE A N 1
ATOM 1553 C CA . ILE A 1 188 ? 6.999 45.354 95.497 1.00 56.67 185 ILE A CA 1
ATOM 1554 C C . ILE A 1 188 ? 6.996 44.160 94.549 1.00 56.23 185 ILE A C 1
ATOM 1555 O O . ILE A 1 188 ? 6.333 43.146 94.806 1.00 52.84 185 ILE A O 1
ATOM 1560 N N . LEU A 1 189 ? 7.717 44.294 93.441 1.00 60.74 186 LEU A N 1
ATOM 1561 C CA . LEU A 1 189 ? 7.793 43.272 92.408 1.00 52.41 186 LEU A CA 1
ATOM 1562 C C . LEU A 1 189 ? 9.112 42.523 92.550 1.00 52.32 186 LEU A C 1
ATOM 1563 O O . LEU A 1 189 ? 10.172 43.145 92.675 1.00 52.25 186 LEU A O 1
ATOM 1568 N N . LYS A 1 190 ? 9.045 41.195 92.538 1.00 52.31 187 LYS A N 1
ATOM 1569 C CA . LYS A 1 190 ? 10.215 40.356 92.754 1.00 61.88 187 LYS A CA 1
ATOM 1570 C C . LYS A 1 190 ? 10.434 39.455 91.547 1.00 66.50 187 LYS A C 1
ATOM 1571 O O . LYS A 1 190 ? 9.496 38.814 91.061 1.00 61.42 187 LYS A O 1
ATOM 1577 N N . ILE A 1 191 ? 11.678 39.414 91.071 1.00 67.54 188 ILE A N 1
ATOM 1578 C CA . ILE A 1 191 ? 12.052 38.686 89.869 1.00 68.78 188 ILE A CA 1
ATOM 1579 C C . ILE A 1 191 ? 13.163 37.703 90.213 1.00 68.20 188 ILE A C 1
ATOM 1580 O O . ILE A 1 191 ? 13.842 37.823 91.236 1.00 63.97 188 ILE A O 1
ATOM 1585 N N . ASP A 1 192 ? 13.347 36.723 89.334 1.00 66.44 189 ASP A N 1
ATOM 1586 C CA . ASP A 1 192 ? 14.411 35.736 89.467 1.00 67.49 189 ASP A CA 1
ATOM 1587 C C . ASP A 1 192 ? 15.583 36.145 88.585 1.00 67.81 189 ASP A C 1
ATOM 1588 O O . ASP A 1 192 ? 15.402 36.434 87.397 1.00 61.57 189 ASP A O 1
ATOM 1593 N N . ILE A 1 193 ? 16.777 36.168 89.167 1.00 71.59 190 ILE A N 1
ATOM 1594 C CA . ILE A 1 193 ? 17.986 36.507 88.427 1.00 67.07 190 ILE A CA 1
ATOM 1595 C C . ILE A 1 193 ? 18.850 35.265 88.250 1.00 67.90 190 ILE A C 1
ATOM 1596 O O . ILE A 1 193 ? 19.267 34.644 89.229 1.00 72.41 190 ILE A O 1
ATOM 1601 N N . ASN A 1 196 ? 20.294 31.485 91.521 1.00 65.42 193 ASN A N 1
ATOM 1602 C CA . ASN A 1 196 ? 18.914 31.600 91.978 1.00 66.67 193 ASN A CA 1
ATOM 1603 C C . ASN A 1 196 ? 18.780 32.729 92.997 1.00 72.87 193 ASN A C 1
ATOM 1604 O O . ASN A 1 196 ? 18.603 32.491 94.193 1.00 77.77 193 ASN A O 1
ATOM 1609 N N . GLN A 1 197 ? 18.869 33.963 92.510 1.00 72.67 194 GLN A N 1
ATOM 1610 C CA . GLN A 1 197 ? 18.804 35.152 93.347 1.00 70.17 194 GLN A CA 1
ATOM 1611 C C . GLN A 1 197 ? 17.476 35.864 93.126 1.00 72.83 194 GLN A C 1
ATOM 1612 O O . GLN A 1 197 ? 17.076 36.102 91.981 1.00 76.85 194 GLN A O 1
ATOM 1618 N N . ILE A 1 198 ? 16.801 36.199 94.221 1.00 69.58 195 ILE A N 1
ATOM 1619 C CA . ILE A 1 198 ? 15.557 36.958 94.192 1.00 63.94 195 ILE A CA 1
ATOM 1620 C C . ILE A 1 198 ? 15.885 38.425 94.422 1.00 66.41 195 ILE A C 1
ATOM 1621 O O . ILE A 1 198 ? 16.727 38.760 95.266 1.00 71.15 195 ILE A O 1
ATOM 1626 N N . VAL A 1 199 ? 15.239 39.306 93.661 1.00 65.56 196 VAL A N 1
ATOM 1627 C CA . VAL A 1 199 ? 15.554 40.730 93.680 1.00 63.47 196 VAL A CA 1
ATOM 1628 C C . VAL A 1 199 ? 14.261 41.533 93.6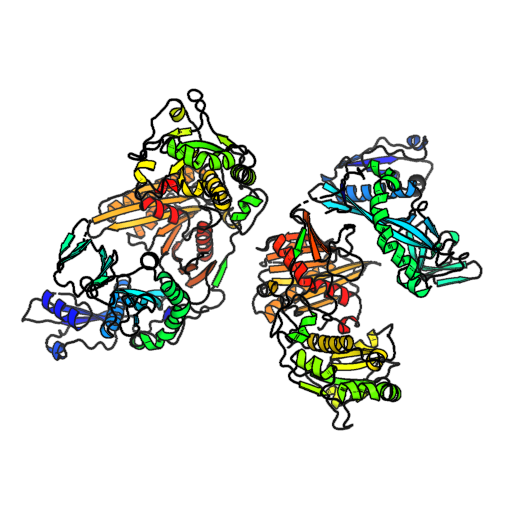38 1.00 64.75 196 VAL A C 1
ATOM 1629 O O . VAL A 1 199 ? 13.403 41.294 92.782 1.00 62.20 196 VAL A O 1
ATOM 1633 N N . GLU A 1 200 ? 14.124 42.483 94.562 1.00 65.80 197 GLU A N 1
ATOM 1634 C CA . GLU A 1 200 ? 13.091 43.502 94.461 1.00 63.59 197 GLU A CA 1
ATOM 1635 C C . GLU A 1 200 ? 13.527 44.560 93.460 1.00 68.17 197 GLU A C 1
ATOM 1636 O O . GLU A 1 200 ? 14.706 44.920 93.390 1.00 72.35 197 GLU A O 1
ATOM 1642 N N . VAL A 1 201 ? 12.572 45.064 92.697 1.00 67.20 198 VAL A N 1
ATOM 1643 C CA . VAL A 1 201 ? 12.846 45.978 91.596 1.00 66.47 198 VAL A CA 1
ATOM 1644 C C . VAL A 1 201 ? 12.553 47.407 92.032 1.00 68.36 198 VAL A C 1
ATOM 1645 O O . VAL A 1 201 ? 11.647 47.660 92.838 1.00 70.46 198 VAL A O 1
ATOM 1649 N N . ALA A 1 202 ? 13.325 48.361 91.491 1.00 67.89 199 ALA A N 1
ATOM 1650 C CA . ALA A 1 202 ? 13.070 49.777 91.759 1.00 60.43 199 ALA A CA 1
ATOM 1651 C C . ALA A 1 202 ? 12.072 50.419 90.792 1.00 62.84 199 ALA A C 1
ATOM 1652 O O . ALA A 1 202 ? 11.218 51.186 91.235 1.00 64.97 199 ALA A O 1
ATOM 1654 N N . TYR A 1 203 ? 12.134 50.136 89.490 1.00 63.43 200 TYR A N 1
ATOM 1655 C CA . TYR A 1 203 ? 11.016 50.522 88.638 1.00 65.03 200 TYR A CA 1
ATOM 1656 C C . TYR A 1 203 ? 10.251 49.289 88.175 1.00 61.85 200 TYR A C 1
ATOM 1657 O O . TYR A 1 203 ? 10.543 48.734 87.105 1.00 58.83 200 TYR A O 1
ATOM 1666 N N . PRO A 1 204 ? 9.279 48.822 88.963 1.00 59.13 201 PRO A N 1
ATOM 1667 C CA . PRO A 1 204 ? 8.414 47.729 88.502 1.00 59.04 201 PRO A CA 1
ATOM 1668 C C . PRO A 1 204 ? 7.588 48.113 87.295 1.00 58.49 201 PRO A C 1
ATOM 1669 O O . PRO A 1 204 ? 7.006 47.224 86.663 1.00 58.36 201 PRO A O 1
ATOM 1673 N N . GLU A 1 205 ? 7.518 49.405 86.959 1.00 58.17 202 GLU A N 1
ATOM 1674 C CA . GLU A 1 205 ? 6.778 49.859 85.789 1.00 58.02 202 GLU A CA 1
ATOM 1675 C C . GLU A 1 205 ? 7.474 49.516 84.479 1.00 57.44 202 GLU A C 1
ATOM 1676 O O . GLU A 1 205 ? 6.834 49.565 83.424 1.00 57.50 202 GLU A O 1
ATOM 1682 N N . ASN A 1 206 ? 8.759 49.171 84.519 1.00 57.73 203 ASN A N 1
ATOM 1683 C CA . ASN A 1 206 ? 9.492 48.764 83.328 1.00 57.58 203 ASN A CA 1
ATOM 1684 C C . ASN A 1 206 ? 9.290 47.294 82.983 1.00 57.70 203 ASN A C 1
ATOM 1685 O O . ASN A 1 206 ? 9.943 46.790 82.062 1.00 57.63 203 ASN A O 1
ATOM 1690 N N . TYR A 1 207 ? 8.405 46.600 83.689 1.00 57.86 204 TYR A N 1
ATOM 1691 C CA . TYR A 1 207 ? 8.208 45.169 83.511 1.00 58.02 204 TYR A CA 1
ATOM 1692 C C . TYR A 1 207 ? 6.796 44.900 83.013 1.00 57.70 204 TYR A C 1
ATOM 1693 O O . TYR A 1 207 ? 5.821 45.379 83.601 1.00 57.62 204 TYR A O 1
ATOM 1702 N N . LEU A 1 208 ? 6.698 44.140 81.928 1.00 57.51 205 LEU A N 1
ATOM 1703 C CA . LEU A 1 208 ? 5.431 43.686 81.385 1.00 57.23 205 LEU A CA 1
ATOM 1704 C C . LEU A 1 208 ? 5.404 42.165 81.393 1.00 57.49 205 LEU A C 1
ATOM 1705 O O . LEU A 1 208 ? 6.450 41.511 81.358 1.00 57.76 205 LEU A O 1
ATOM 1710 N N . PHE A 1 209 ? 4.201 41.605 81.446 1.00 57.40 206 PHE A N 1
ATOM 1711 C CA . PHE A 1 209 ? 4.044 40.160 81.373 1.00 57.61 206 PHE A CA 1
ATOM 1712 C C . PHE A 1 209 ? 4.118 39.704 79.923 1.00 57.31 206 PHE A C 1
ATOM 1713 O O . PHE A 1 209 ? 3.476 40.289 79.046 1.00 56.86 206 PHE A O 1
ATOM 1721 N N . ASN A 1 210 ? 4.905 38.663 79.674 1.00 57.55 207 ASN A N 1
ATOM 1722 C CA . ASN A 1 210 ? 5.051 38.088 78.344 1.00 57.31 207 ASN A CA 1
ATOM 1723 C C . ASN A 1 210 ? 4.266 36.784 78.280 1.00 57.40 207 ASN A C 1
ATOM 1724 O O . ASN A 1 210 ? 4.435 35.908 79.136 1.00 57.82 207 ASN A O 1
ATOM 1729 N N . PHE A 1 211 ? 3.406 36.660 77.274 1.00 57.01 208 PHE A N 1
ATOM 1730 C CA . PHE A 1 211 ? 2.506 35.521 77.146 1.00 57.04 208 PHE A CA 1
ATOM 1731 C C . PHE A 1 211 ? 2.950 34.652 75.979 1.00 56.95 208 PHE A C 1
ATOM 1732 O O . PHE A 1 211 ? 2.986 35.112 74.832 1.00 62.45 208 PHE A O 1
ATOM 1740 N N . THR A 1 212 ? 3.278 33.400 76.277 1.00 57.32 209 THR A N 1
ATOM 1741 C CA . THR A 1 212 ? 3.728 32.454 75.273 1.00 58.82 209 THR A CA 1
ATOM 1742 C C . THR A 1 212 ? 2.537 31.679 74.714 1.00 58.36 209 THR A C 1
ATOM 1743 O O . THR A 1 212 ? 1.383 31.902 75.087 1.00 59.94 209 THR A O 1
ATOM 1747 N N . THR A 1 213 ? 2.825 30.750 73.799 1.00 57.07 210 THR A N 1
ATOM 1748 C CA . THR A 1 213 ? 1.772 29.917 73.230 1.00 57.14 210 THR A CA 1
ATOM 1749 C C . THR A 1 213 ? 1.066 29.092 74.298 1.00 58.05 210 THR A C 1
ATOM 1750 O O . THR A 1 213 ? -0.138 28.832 74.188 1.00 60.57 210 THR A O 1
ATOM 1754 N N . ARG A 1 214 ? 1.789 28.680 75.340 1.00 57.93 211 ARG A N 1
ATOM 1755 C CA . ARG A 1 214 ? 1.188 27.843 76.371 1.00 63.03 211 ARG A CA 1
ATOM 1756 C C . ARG A 1 214 ? 0.324 28.663 77.324 1.00 58.12 211 ARG A C 1
ATOM 1757 O O . ARG A 1 214 ? -0.730 28.193 77.767 1.00 58.08 211 ARG A O 1
ATOM 1765 N N . ASP A 1 215 ? 0.753 29.886 77.648 1.00 57.96 212 ASP A N 1
ATOM 1766 C CA . ASP A 1 215 ? -0.053 30.754 78.503 1.00 57.90 212 ASP A CA 1
ATOM 1767 C C . ASP A 1 215 ? -1.384 31.084 77.840 1.00 57.45 212 ASP A C 1
ATOM 1768 O O . ASP A 1 215 ? -2.439 31.046 78.483 1.00 57.47 212 ASP A O 1
ATOM 1773 N N . ALA A 1 216 ? -1.350 31.411 76.545 1.00 60.02 213 ALA A N 1
ATOM 1774 C CA . ALA A 1 216 ? -2.581 31.675 75.806 1.00 62.72 213 ALA A CA 1
ATOM 1775 C C . ALA A 1 216 ? -3.544 30.499 75.901 1.00 60.54 213 ALA A C 1
ATOM 1776 O O . ALA A 1 216 ? -4.753 30.687 76.081 1.00 56.53 213 ALA A O 1
ATOM 1778 N N . GLU A 1 217 ? -3.024 29.273 75.784 1.00 56.98 214 GLU A N 1
ATOM 1779 C CA . GLU A 1 217 ? -3.841 28.099 76.073 1.00 58.25 214 GLU A CA 1
ATOM 1780 C C . GLU A 1 217 ? -4.279 28.089 77.530 1.00 57.62 214 GLU A C 1
ATOM 1781 O O . GLU A 1 217 ? -5.437 27.786 77.839 1.00 57.48 214 GLU A O 1
ATOM 1787 N N . LYS A 1 218 ? -3.362 28.422 78.439 1.00 57.82 215 LYS A N 1
ATOM 1788 C CA . LYS A 1 218 ? -3.658 28.341 79.864 1.00 58.18 215 LYS A CA 1
ATOM 1789 C C . LYS A 1 218 ? -4.711 29.365 80.270 1.00 57.93 215 LYS A C 1
ATOM 1790 O O . LYS A 1 218 ? -5.656 29.043 80.999 1.00 58.05 215 LYS A O 1
ATOM 1796 N N . TYR A 1 219 ? -4.569 30.604 79.805 1.00 57.59 216 TYR A N 1
ATOM 1797 C CA . TYR A 1 219 ? -5.486 31.677 80.166 1.00 57.98 216 TYR A CA 1
ATOM 1798 C C . TYR A 1 219 ? -6.609 31.863 79.153 1.00 56.86 216 TYR A C 1
ATOM 1799 O O . TYR A 1 219 ? -7.340 32.855 79.231 1.00 56.59 216 TYR A O 1
ATOM 1808 N N . GLY A 1 220 ? -6.756 30.941 78.205 1.00 56.76 217 GLY A N 1
ATOM 1809 C CA . GLY A 1 220 ? -7.967 30.871 77.411 1.00 57.85 217 GLY A CA 1
ATOM 1810 C C . GLY A 1 220 ? -8.094 31.864 76.279 1.00 59.99 217 GLY A C 1
ATOM 1811 O O . GLY A 1 220 ? -9.216 32.240 75.924 1.00 66.24 217 GLY A O 1
ATOM 1812 N N . PHE A 1 221 ? -6.979 32.300 75.688 1.00 58.84 218 PHE A N 1
ATOM 1813 C CA . PHE A 1 221 ? -7.049 33.146 74.501 1.00 55.29 218 PHE A CA 1
ATOM 1814 C C . PHE A 1 221 ? -6.163 32.627 73.373 1.00 55.22 218 PHE A C 1
ATOM 1815 O O . PHE A 1 221 ? -5.807 33.391 72.470 1.00 54.89 218 PHE A O 1
ATOM 1823 N N . SER A 1 222 ? -5.823 31.335 73.389 1.00 60.28 219 SER A N 1
ATOM 1824 C CA . SER A 1 222 ? -5.000 30.754 72.333 1.00 60.31 219 SER A CA 1
ATOM 1825 C C . SER A 1 222 ? -5.704 30.720 70.982 1.00 60.38 219 SER A C 1
ATOM 1826 O O . SER A 1 222 ? -5.026 30.667 69.950 1.00 61.56 219 SER A O 1
ATOM 1829 N N . LYS A 1 223 ? -7.039 30.739 70.960 1.00 60.39 220 LYS A N 1
ATOM 1830 C CA . LYS A 1 223 ? -7.753 30.744 69.685 1.00 66.08 220 LYS A CA 1
ATOM 1831 C C . LYS A 1 223 ? -7.423 31.994 68.881 1.00 66.53 220 LYS A C 1
ATOM 1832 O O . LYS A 1 223 ? -7.089 31.913 67.693 1.00 60.54 220 LYS A O 1
ATOM 1838 N N . GLU A 1 224 ? -7.504 33.165 69.516 1.00 72.77 221 GLU A N 1
ATOM 1839 C CA . GLU A 1 224 ? -7.147 34.393 68.817 1.00 75.93 221 GLU A CA 1
ATOM 1840 C C . GLU A 1 224 ? -5.654 34.445 68.518 1.00 78.86 221 GLU A C 1
ATOM 1841 O O . GLU A 1 224 ? -5.249 35.003 67.492 1.00 77.35 221 GLU A O 1
ATOM 1847 N N . VAL A 1 225 ? -4.825 33.864 69.391 1.00 77.45 222 VAL A N 1
ATOM 1848 C CA . VAL A 1 225 ? -3.390 33.797 69.126 1.00 73.00 222 VAL A CA 1
ATOM 1849 C C . VAL A 1 225 ? -3.119 32.963 67.880 1.00 80.08 222 VAL A C 1
ATOM 1850 O O . VAL A 1 225 ? -2.266 33.312 67.053 1.00 81.42 222 VAL A O 1
ATOM 1854 N N . HIS A 1 226 ? -3.847 31.854 67.719 1.00 74.23 223 HIS A N 1
ATOM 1855 C CA . HIS A 1 226 ? -3.673 31.022 66.532 1.00 71.87 223 HIS A CA 1
ATOM 1856 C C . HIS A 1 226 ? -4.188 31.723 65.280 1.00 75.02 223 HIS A C 1
ATOM 1857 O O . HIS A 1 226 ? -3.537 31.683 64.230 1.00 75.66 223 HIS A O 1
ATOM 1864 N N . GLU A 1 227 ? -5.357 32.365 65.369 1.00 73.91 224 GLU A N 1
ATOM 1865 C CA . GLU A 1 227 ? -5.909 33.077 64.219 1.00 76.34 224 GLU A CA 1
ATOM 1866 C C . GLU A 1 227 ? -4.939 34.138 63.714 1.00 77.92 224 GLU A C 1
ATOM 1867 O O . GLU A 1 227 ? -4.663 34.226 62.511 1.00 74.26 224 GLU A O 1
ATOM 1873 N N . ILE A 1 228 ? -4.409 34.952 64.629 1.00 78.12 225 ILE A N 1
ATOM 1874 C CA . ILE A 1 228 ? -3.475 36.011 64.254 1.00 73.20 225 ILE A CA 1
ATOM 1875 C C . ILE A 1 228 ? -2.273 35.434 63.520 1.00 70.88 225 ILE A C 1
ATOM 1876 O O . ILE A 1 228 ? -1.817 35.983 62.510 1.00 76.82 225 ILE A O 1
ATOM 1881 N N . TYR A 1 229 ? -1.749 34.308 64.003 1.00 60.67 226 TYR A N 1
ATOM 1882 C CA . TYR A 1 229 ? -0.579 33.715 63.368 1.00 60.68 226 TYR A CA 1
ATOM 1883 C C . TYR A 1 229 ? -0.887 33.140 61.990 1.00 61.12 226 TYR A C 1
ATOM 1884 O O . TYR A 1 229 ? 0.029 33.021 61.168 1.00 61.75 226 TYR A O 1
ATOM 1893 N N . LYS A 1 230 ? -2.149 32.801 61.709 1.00 60.91 227 LYS A N 1
ATOM 1894 C CA . LYS A 1 230 ? -2.464 32.045 60.499 1.00 60.80 227 LYS A CA 1
ATOM 1895 C C . LYS A 1 230 ? -2.514 32.939 59.258 1.00 60.87 227 LYS A C 1
ATOM 1896 O O . LYS A 1 230 ? -1.800 32.694 58.277 1.00 66.73 227 LYS A O 1
ATOM 1902 N N . ASN A 1 231 ? -3.352 33.979 59.277 1.00 60.89 228 ASN A N 1
ATOM 1903 C CA . ASN A 1 231 ? -3.514 34.830 58.104 1.00 66.43 228 ASN A CA 1
ATOM 1904 C C . ASN A 1 231 ? -3.319 36.298 58.469 1.00 70.85 228 ASN A C 1
ATOM 1905 O O . ASN A 1 231 ? -3.948 37.181 57.873 1.00 74.27 228 ASN A O 1
ATOM 1910 N N . LYS A 1 232 ? -2.465 36.585 59.460 1.00 58.85 229 LYS A N 1
ATOM 1911 C CA . LYS A 1 232 ? -2.086 37.956 59.786 1.00 60.40 229 LYS A CA 1
ATOM 1912 C C . LYS A 1 232 ? -0.574 38.103 59.934 1.00 63.91 229 LYS A C 1
ATOM 1913 O O . LYS A 1 232 ? -0.104 39.186 60.307 1.00 58.20 229 LYS A O 1
ATOM 1919 N N . VAL A 1 233 ? 0.196 37.043 59.666 1.00 62.97 230 VAL A N 1
ATOM 1920 C CA . VAL A 1 233 ? 1.649 37.161 59.559 1.00 59.10 230 VAL A CA 1
ATOM 1921 C C . VAL A 1 233 ? 2.057 37.493 58.123 1.00 66.53 230 VAL A C 1
ATOM 1922 O O . VAL A 1 233 ? 3.043 38.206 57.907 1.00 65.39 230 VAL A O 1
ATOM 1926 N N . PHE A 1 234 ? 1.303 36.999 57.130 1.00 63.35 231 PHE A N 1
ATOM 1927 C CA . PHE A 1 234 ? 1.560 37.374 55.742 1.00 53.79 231 PHE A CA 1
ATOM 1928 C C . PHE A 1 234 ? 1.441 38.878 55.553 1.00 57.37 231 PHE A C 1
ATOM 1929 O O . PHE A 1 234 ? 2.199 39.474 54.781 1.00 59.89 231 PHE A O 1
ATOM 1937 N N . GLU A 1 235 ? 0.489 39.511 56.245 1.00 57.29 232 GLU A N 1
ATOM 1938 C CA . GLU A 1 235 ? 0.433 40.968 56.234 1.00 55.51 232 GLU A CA 1
ATOM 1939 C C . GLU A 1 235 ? 1.685 41.568 56.859 1.00 58.01 232 GLU A C 1
ATOM 1940 O O . GLU A 1 235 ? 2.077 42.688 56.510 1.00 51.41 232 GLU A O 1
ATOM 1946 N N . GLY A 1 236 ? 2.327 40.837 57.775 1.00 58.66 233 GLY A N 1
ATOM 1947 C CA . GLY A 1 236 ? 3.591 41.301 58.324 1.00 58.35 233 GLY A CA 1
ATOM 1948 C C . GLY A 1 236 ? 4.709 41.286 57.301 1.00 53.57 233 GLY A C 1
ATOM 1949 O O . GLY A 1 236 ? 5.507 42.224 57.229 1.00 54.94 233 GLY A O 1
ATOM 1950 N N . PHE A 1 237 ? 4.788 40.217 56.500 1.00 51.52 234 PHE A N 1
ATOM 1951 C CA . PHE A 1 237 ? 5.729 40.201 55.383 1.00 47.51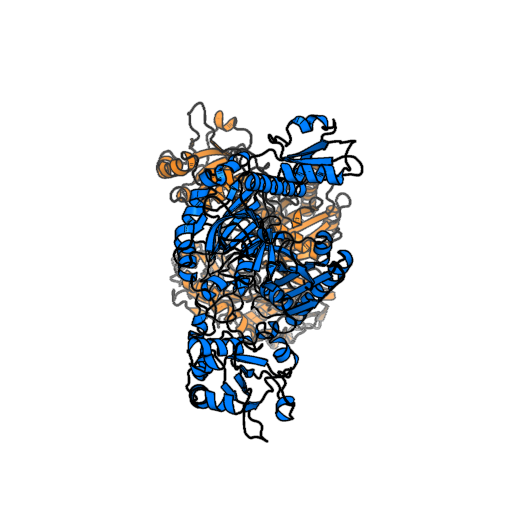 234 PHE A CA 1
ATOM 1952 C C . PHE A 1 237 ? 5.449 41.347 54.420 1.00 52.49 234 PHE A C 1
ATOM 1953 O O . PHE A 1 237 ? 6.380 41.964 53.888 1.00 47.84 234 PHE A O 1
ATOM 1961 N N . LYS A 1 238 ? 4.168 41.652 54.192 1.00 58.28 235 LYS A N 1
ATOM 1962 C CA . LYS A 1 238 ? 3.780 42.691 53.247 1.00 59.81 235 LYS A CA 1
ATOM 1963 C C . LYS A 1 238 ? 3.847 44.094 53.845 1.00 57.43 235 LYS A C 1
ATOM 1964 O O . LYS A 1 238 ? 3.975 45.066 53.093 1.00 56.15 235 LYS A O 1
ATOM 1970 N N . LYS A 1 239 ? 3.775 44.228 55.168 1.00 52.51 236 LYS A N 1
ATOM 1971 C CA . LYS A 1 239 ? 3.918 45.535 55.799 1.00 57.29 236 LYS A CA 1
ATOM 1972 C C . LYS A 1 239 ? 5.371 45.964 55.964 1.00 48.19 236 LYS A C 1
ATOM 1973 O O . LYS A 1 239 ? 5.617 47.072 56.448 1.00 48.10 236 LYS A O 1
ATOM 1979 N N . ILE A 1 240 ? 6.329 45.119 55.571 1.00 47.80 237 ILE A N 1
ATOM 1980 C CA . ILE A 1 240 ? 7.743 45.441 55.786 1.00 47.22 237 ILE A CA 1
ATOM 1981 C C . ILE A 1 240 ? 8.150 46.763 55.147 1.00 54.22 237 ILE A C 1
ATOM 1982 O O . ILE A 1 240 ? 8.776 47.588 55.837 1.00 47.05 237 ILE A O 1
ATOM 1987 N N . PRO A 1 241 ? 7.858 47.038 53.865 1.00 51.07 238 PRO A N 1
ATOM 1988 C CA . PRO A 1 241 ? 8.367 48.285 53.266 1.00 49.75 238 PRO A CA 1
ATOM 1989 C C . PRO A 1 241 ? 7.898 49.543 53.976 1.00 49.38 238 PRO A C 1
ATOM 1990 O O . PRO A 1 241 ? 8.695 50.469 54.171 1.00 47.86 238 PRO A O 1
ATOM 1994 N N . LYS A 1 242 ? 6.628 49.606 54.375 1.00 50.24 239 LYS A N 1
ATOM 1995 C CA . LYS A 1 242 ? 6.121 50.812 55.021 1.00 56.39 239 LYS A CA 1
ATOM 1996 C C . LYS A 1 242 ? 6.487 50.855 56.502 1.00 54.29 239 LYS A C 1
ATOM 1997 O O . LYS A 1 242 ? 7.019 51.859 56.987 1.00 57.87 239 LYS A O 1
ATOM 2003 N N . THR A 1 243 ? 6.209 49.772 57.233 1.00 51.34 240 THR A N 1
ATOM 2004 C CA . THR A 1 243 ? 6.429 49.774 58.677 1.00 47.54 240 THR A CA 1
ATOM 2005 C C . THR A 1 243 ? 7.909 49.917 59.016 1.00 46.88 240 THR A C 1
ATOM 2006 O O . THR A 1 243 ? 8.269 50.591 59.988 1.00 46.57 240 THR A O 1
ATOM 2010 N N . LEU A 1 244 ? 8.784 49.300 58.223 1.00 46.65 241 LEU A N 1
ATOM 2011 C CA . LEU A 1 244 ? 10.223 49.362 58.449 1.00 46.02 241 LEU A CA 1
ATOM 2012 C C . LEU A 1 244 ? 10.918 50.329 57.497 1.00 46.76 241 LEU A C 1
ATOM 2013 O O . LEU A 1 244 ? 12.091 50.133 57.167 1.00 45.70 241 LEU A O 1
ATOM 2018 N N . GLY A 1 245 ? 10.214 51.380 57.064 1.00 49.70 242 GLY A N 1
ATOM 2019 C CA . GLY A 1 245 ? 10.766 52.276 56.061 1.00 49.39 242 GLY A CA 1
ATOM 2020 C C . GLY A 1 245 ? 12.100 52.879 56.457 1.00 46.22 242 GLY A C 1
ATOM 2021 O O . GLY A 1 245 ? 12.970 53.094 55.609 1.00 50.50 242 GLY A O 1
ATOM 2022 N N . PHE A 1 246 ? 12.285 53.151 57.751 1.00 45.85 243 PHE A N 1
ATOM 2023 C CA . PHE A 1 246 ? 13.548 53.707 58.227 1.00 45.30 243 PHE A CA 1
ATOM 2024 C C . PHE A 1 246 ? 14.744 52.833 57.863 1.00 45.27 243 PHE A C 1
ATOM 2025 O O . PHE A 1 246 ? 15.879 53.322 57.863 1.00 44.42 243 PHE A O 1
ATOM 2033 N N . LEU A 1 247 ? 14.517 51.555 57.552 1.00 50.82 244 LEU A N 1
ATOM 2034 C CA . LEU A 1 247 ? 15.594 50.692 57.082 1.00 44.40 244 LEU A CA 1
ATOM 2035 C C . LEU A 1 247 ? 16.012 50.995 55.649 1.00 44.64 244 LEU A C 1
ATOM 2036 O O . LEU A 1 247 ? 16.964 50.376 55.163 1.00 44.31 244 LEU A O 1
ATOM 2041 N N . ASN A 1 248 ? 15.335 51.924 54.965 1.00 45.20 245 ASN A N 1
ATOM 2042 C CA . ASN A 1 248 ? 15.767 52.322 53.629 1.00 47.67 245 ASN A CA 1
ATOM 2043 C C . ASN A 1 248 ? 17.203 52.824 53.626 1.00 46.18 245 ASN A C 1
ATOM 2044 O O . ASN A 1 248 ? 17.840 52.852 52.567 1.00 44.94 245 ASN A O 1
ATOM 2049 N N . LYS A 1 249 ? 17.720 53.218 54.791 1.00 54.73 246 LYS A N 1
ATOM 2050 C CA . LYS A 1 249 ? 19.100 53.674 54.890 1.00 63.91 246 LYS A CA 1
ATOM 2051 C C . LYS A 1 249 ? 20.079 52.612 54.401 1.00 62.99 246 LYS A C 1
ATOM 2052 O O . LYS A 1 249 ? 21.080 52.937 53.751 1.00 57.44 246 LYS A O 1
ATOM 2058 N N . ILE A 1 250 ? 19.809 51.341 54.690 1.00 54.46 247 ILE A N 1
ATOM 2059 C CA . ILE A 1 250 ? 20.762 50.273 54.404 1.00 45.59 247 ILE A CA 1
ATOM 2060 C C . ILE A 1 250 ? 20.259 49.259 53.386 1.00 43.95 247 ILE A C 1
ATOM 2061 O O . ILE A 1 250 ? 21.060 48.433 52.922 1.00 43.02 247 ILE A O 1
ATOM 2066 N N . THR A 1 251 ? 18.982 49.279 53.009 1.00 43.92 248 THR A N 1
ATOM 2067 C CA . THR A 1 251 ? 18.492 48.278 52.070 1.00 48.24 248 THR A CA 1
ATOM 2068 C C . THR A 1 251 ? 17.238 48.791 51.376 1.00 48.27 248 THR A C 1
ATOM 2069 O O . THR A 1 251 ? 16.570 49.710 51.856 1.00 47.82 248 THR A O 1
ATOM 2073 N N . ASN A 1 252 ? 16.929 48.179 50.231 1.00 45.31 249 ASN A N 1
ATOM 2074 C CA . ASN A 1 252 ? 15.710 48.470 49.478 1.00 51.22 249 ASN A CA 1
ATOM 2075 C C . ASN A 1 252 ? 14.686 47.398 49.834 1.00 46.21 249 ASN A C 1
ATOM 2076 O O . ASN A 1 252 ? 14.740 46.276 49.322 1.00 46.42 249 ASN A O 1
ATOM 2081 N N . LEU A 1 253 ? 13.736 47.757 50.700 1.00 46.40 250 LEU A N 1
ATOM 2082 C CA . LEU A 1 253 ? 12.710 46.823 51.146 1.00 46.58 250 LEU A CA 1
ATOM 2083 C C . LEU A 1 253 ? 11.757 46.400 50.037 1.00 51.61 250 LEU A C 1
ATOM 2084 O O . LEU A 1 253 ? 10.922 45.519 50.268 1.00 53.17 250 LEU A O 1
ATOM 2089 N N . ASN A 1 254 ? 11.855 46.998 48.852 1.00 47.54 251 ASN A N 1
ATOM 2090 C CA . ASN A 1 254 ? 10.983 46.670 47.733 1.00 48.14 251 ASN A CA 1
ATOM 2091 C C . ASN A 1 254 ? 11.630 45.729 46.728 1.00 48.03 251 ASN A C 1
ATOM 2092 O O . ASN A 1 254 ? 10.971 45.324 45.767 1.00 48.49 251 ASN A O 1
ATOM 2097 N N . GLU A 1 255 ? 12.896 45.374 46.920 1.00 47.43 252 GLU A N 1
ATOM 2098 C CA . GLU A 1 255 ? 13.601 44.440 46.045 1.00 47.26 252 GLU A CA 1
ATOM 2099 C C . GLU A 1 255 ? 13.723 43.115 46.793 1.00 50.39 252 GLU A C 1
ATOM 2100 O O . GLU A 1 255 ? 14.655 42.903 47.571 1.00 53.34 252 GLU A O 1
ATOM 2106 N N . ASN A 1 256 ? 12.765 42.225 46.551 1.00 56.98 253 ASN A N 1
ATOM 2107 C CA . ASN A 1 256 ? 12.703 40.966 47.271 1.00 56.81 253 ASN A CA 1
ATOM 2108 C C . ASN A 1 256 ? 13.768 39.995 46.761 1.00 50.05 253 ASN A C 1
ATOM 2109 O O . ASN A 1 256 ? 14.377 40.180 45.702 1.00 53.88 253 ASN A O 1
ATOM 2114 N N . TYR A 1 257 ? 13.984 38.942 47.543 1.00 46.06 254 TYR A N 1
ATOM 2115 C CA . TYR A 1 257 ? 14.911 37.868 47.200 1.00 48.16 254 TYR A CA 1
ATOM 2116 C C . TYR A 1 257 ? 14.123 36.781 46.479 1.00 52.50 254 TYR A C 1
ATOM 2117 O O . TYR A 1 257 ? 13.288 36.107 47.089 1.00 55.11 254 TYR A O 1
ATOM 2126 N N . GLN A 1 258 ? 14.374 36.617 45.185 1.00 55.99 255 GLN A N 1
ATOM 2127 C CA . GLN A 1 258 ? 13.713 35.559 44.429 1.00 62.87 255 GLN A CA 1
ATOM 2128 C C . GLN A 1 258 ? 14.721 34.502 43.987 1.00 56.64 255 GLN A C 1
ATOM 2129 O O . GLN A 1 258 ? 15.927 34.752 43.954 1.00 49.01 255 GLN A O 1
ATOM 2135 N N . ASP A 1 261 ? 15.728 29.108 39.566 1.00 61.17 258 ASP A N 1
ATOM 2136 C CA . ASP A 1 261 ? 14.755 28.060 39.278 1.00 63.90 258 ASP A CA 1
ATOM 2137 C C . ASP A 1 261 ? 15.130 26.764 39.983 1.00 54.43 258 ASP A C 1
ATOM 2138 O O . ASP A 1 261 ? 14.274 26.078 40.543 1.00 61.79 258 ASP A O 1
ATOM 2143 N N . GLY A 1 262 ? 16.419 26.438 39.951 1.00 49.77 259 GLY A N 1
ATOM 2144 C CA . GLY A 1 262 ? 16.897 25.192 40.513 1.00 48.18 259 GLY A CA 1
ATOM 2145 C C . GLY A 1 262 ? 17.662 25.357 41.810 1.00 49.46 259 GLY A C 1
ATOM 2146 O O . GLY A 1 262 ? 18.608 24.609 42.075 1.00 50.02 259 GLY A O 1
ATOM 2147 N N . TYR A 1 263 ? 17.271 26.335 42.625 1.00 43.04 260 TYR A N 1
ATOM 2148 C CA . TYR A 1 263 ? 17.879 26.549 43.930 1.00 42.04 260 TYR A CA 1
ATOM 2149 C C . TYR A 1 263 ? 17.011 26.031 45.069 1.00 44.64 260 TYR A C 1
ATOM 2150 O O . TYR A 1 263 ? 17.306 26.301 46.238 1.00 38.01 260 TYR A O 1
ATOM 2159 N N . LYS A 1 264 ? 15.953 25.295 44.754 1.00 40.40 261 LYS A N 1
ATOM 2160 C CA . LYS A 1 264 ? 15.145 24.619 45.759 1.00 48.63 261 LYS A CA 1
ATOM 2161 C C . LYS A 1 264 ? 14.819 23.239 45.210 1.00 47.51 261 LYS A C 1
ATOM 2162 O O . LYS A 1 264 ? 14.137 23.121 44.187 1.00 50.62 261 LYS A O 1
ATOM 2168 N N . ILE A 1 265 ? 15.310 22.197 45.878 1.00 32.20 262 ILE A N 1
ATOM 2169 C CA . ILE A 1 265 ? 15.078 20.820 45.462 1.00 35.58 262 ILE A CA 1
ATOM 2170 C C . ILE A 1 265 ? 14.285 20.101 46.546 1.00 48.49 262 ILE A C 1
ATOM 2171 O O . ILE A 1 265 ? 14.513 20.306 47.745 1.00 47.03 262 ILE A O 1
ATOM 2176 N N . PHE A 1 266 ? 13.322 19.289 46.118 1.00 40.87 263 PHE A N 1
ATOM 2177 C CA . PHE A 1 266 ? 12.517 18.482 47.023 1.00 32.97 263 PHE A CA 1
ATOM 2178 C C . PHE A 1 266 ? 13.161 17.110 47.166 1.00 35.09 263 PHE A C 1
ATOM 2179 O O . PHE A 1 266 ? 13.411 16.428 46.167 1.00 40.35 263 PHE A O 1
ATOM 2187 N N . ILE A 1 267 ? 13.434 16.708 48.404 1.00 39.89 264 ILE A N 1
ATOM 2188 C CA . ILE A 1 267 ? 14.109 15.447 48.682 1.00 35.73 264 ILE A CA 1
ATOM 2189 C C . ILE A 1 267 ? 13.066 14.382 48.985 1.00 38.73 264 ILE A C 1
ATOM 2190 O O . ILE A 1 267 ? 12.230 14.550 49.883 1.00 29.75 264 ILE A O 1
ATOM 2195 N N . ASN A 1 268 ? 13.128 13.282 48.244 1.00 51.88 265 ASN A N 1
ATOM 2196 C CA . ASN A 1 268 ? 12.174 12.189 48.354 1.00 50.36 265 ASN A CA 1
ATOM 2197 C C . ASN A 1 268 ? 12.767 11.114 49.261 1.00 30.01 265 ASN A C 1
ATOM 2198 O O . ASN A 1 268 ? 13.789 10.508 48.923 1.00 39.97 265 ASN A O 1
ATOM 2203 N N . VAL A 1 269 ? 12.133 10.883 50.409 1.00 31.53 266 VAL A N 1
ATOM 2204 C CA . VAL A 1 269 ? 12.611 9.924 51.403 1.00 30.87 266 VAL A CA 1
ATOM 2205 C C . VAL A 1 269 ? 11.709 8.698 51.364 1.00 41.76 266 VAL A C 1
ATOM 2206 O O . VAL A 1 269 ? 10.517 8.781 51.685 1.00 39.14 266 VAL A O 1
ATOM 2210 N N . ILE A 1 270 ? 12.280 7.558 50.984 1.00 40.21 267 ILE A N 1
ATOM 2211 C CA . ILE A 1 270 ? 11.565 6.289 50.914 1.00 32.66 267 ILE A CA 1
ATOM 2212 C C . ILE A 1 270 ? 12.099 5.380 52.011 1.00 38.13 267 ILE A C 1
ATOM 2213 O O . ILE A 1 270 ? 13.316 5.188 52.130 1.00 27.94 267 ILE A O 1
ATOM 2218 N N . TYR A 1 271 ? 11.191 4.822 52.805 1.00 60.67 268 TYR A N 1
ATOM 2219 C CA . TYR A 1 271 ? 11.549 3.877 53.853 1.00 56.95 268 TYR A CA 1
ATOM 2220 C C . TYR A 1 271 ? 11.479 2.453 53.314 1.00 58.85 268 TYR A C 1
ATOM 2221 O O . TYR A 1 271 ? 10.525 2.086 52.623 1.00 63.10 268 TYR A O 1
ATOM 2230 N N . LYS A 1 272 ? 12.498 1.654 53.632 1.00 40.64 269 LYS A N 1
ATOM 2231 C CA . LYS A 1 272 ? 12.543 0.242 53.261 1.00 36.88 269 LYS A CA 1
ATOM 2232 C C . LYS A 1 272 ? 12.177 -0.601 54.478 1.00 37.03 269 LYS A C 1
ATOM 2233 O O . LYS A 1 272 ? 12.933 -0.655 55.453 1.00 29.43 269 LYS A O 1
ATOM 2239 N N . PHE A 1 273 ? 11.029 -1.263 54.416 1.00 35.18 270 PHE A N 1
ATOM 2240 C CA . PHE A 1 273 ? 10.607 -2.200 55.442 1.00 30.58 270 PHE A CA 1
ATOM 2241 C C . PHE A 1 273 ? 10.909 -3.624 54.970 1.00 39.49 270 PHE A C 1
ATOM 2242 O O . PHE A 1 273 ? 11.619 -3.835 53.981 1.00 34.98 270 PHE A O 1
ATOM 2250 N N . LYS A 1 274 ? 10.373 -4.622 55.677 1.00 30.85 271 LYS A N 1
ATOM 2251 C CA . LYS A 1 274 ? 10.664 -6.004 55.307 1.00 28.17 271 LYS A CA 1
ATOM 2252 C C . LYS A 1 274 ? 9.946 -6.399 54.022 1.00 27.46 271 LYS A C 1
ATOM 2253 O O . LYS A 1 274 ? 10.558 -6.963 53.108 1.00 30.19 271 LYS A O 1
ATOM 2259 N N . ASN A 1 275 ? 8.647 -6.115 53.929 1.00 29.66 272 ASN A N 1
ATOM 2260 C CA . ASN A 1 275 ? 7.839 -6.608 52.822 1.00 41.30 272 ASN A CA 1
ATOM 2261 C C . ASN A 1 275 ? 7.307 -5.487 51.933 1.00 45.43 272 ASN A C 1
ATOM 2262 O O . ASN A 1 275 ? 6.355 -5.704 51.176 1.00 46.92 272 ASN A O 1
ATOM 2267 N N . GLY A 1 276 ? 7.903 -4.303 51.997 1.00 36.25 273 GLY A N 1
ATOM 2268 C CA . GLY A 1 276 ? 7.451 -3.218 51.147 1.00 33.02 273 GLY A CA 1
ATOM 2269 C C . GLY A 1 276 ? 8.218 -1.948 51.434 1.00 28.98 273 GLY A C 1
ATOM 2270 O O . GLY A 1 276 ? 9.094 -1.900 52.305 1.00 29.37 273 GLY A O 1
ATOM 2271 N N . GLU A 1 277 ? 7.872 -0.913 50.676 1.00 29.54 274 GLU A N 1
ATOM 2272 C CA . GLU A 1 277 ? 8.468 0.406 50.814 1.00 41.94 274 GLU A CA 1
ATOM 2273 C C . GLU A 1 277 ? 7.364 1.450 50.874 1.00 44.98 274 GLU A C 1
ATOM 2274 O O . GLU A 1 277 ? 6.231 1.211 50.446 1.00 42.21 274 GLU A O 1
ATOM 2280 N N . SER A 1 278 ? 7.709 2.619 51.406 1.00 33.87 275 SER A N 1
ATOM 2281 C CA . SER A 1 278 ? 6.741 3.701 51.518 1.00 36.92 275 SER A CA 1
ATOM 2282 C C . SER A 1 278 ? 7.463 4.992 51.866 1.00 31.12 275 SER A C 1
ATOM 2283 O O . SER A 1 278 ? 8.586 4.982 52.379 1.00 28.37 275 SER A O 1
ATOM 2286 N N . ARG A 1 279 ? 6.797 6.104 51.570 1.00 32.87 276 ARG A N 1
ATOM 2287 C CA . ARG A 1 279 ? 7.210 7.415 52.048 1.00 34.05 276 ARG A CA 1
ATOM 2288 C C . ARG A 1 279 ? 6.630 7.740 53.416 1.00 33.78 276 ARG A C 1
ATOM 2289 O O . ARG A 1 279 ? 6.996 8.766 53.999 1.00 36.86 276 ARG A O 1
ATOM 2297 N N . TYR A 1 280 ? 5.727 6.904 53.922 1.00 27.81 277 TYR A N 1
ATOM 2298 C CA . TYR A 1 280 ? 5.077 7.103 55.210 1.00 41.89 277 TYR A CA 1
ATOM 2299 C C . TYR A 1 280 ? 5.669 6.118 56.207 1.00 38.73 277 TYR A C 1
ATOM 2300 O O . TYR A 1 280 ? 5.558 4.901 56.022 1.00 27.15 277 TYR A O 1
ATOM 2309 N N . ALA A 1 281 ? 6.291 6.646 57.264 1.00 41.64 278 ALA A N 1
ATOM 2310 C CA . ALA A 1 281 ? 6.859 5.780 58.292 1.00 39.40 278 ALA A CA 1
ATOM 2311 C C . ALA A 1 281 ? 5.806 4.859 58.896 1.00 36.27 278 ALA A C 1
ATOM 2312 O O . ALA A 1 281 ? 6.119 3.724 59.272 1.00 36.10 278 ALA A O 1
ATOM 2314 N N . LYS A 1 282 ? 4.554 5.318 58.976 1.00 26.53 279 LYS A N 1
ATOM 2315 C CA . LYS A 1 282 ? 3.477 4.527 59.560 1.00 33.62 279 LYS A CA 1
ATOM 2316 C C . LYS A 1 282 ? 3.158 3.275 58.756 1.00 32.91 279 LYS A C 1
ATOM 2317 O O . LYS A 1 282 ? 2.524 2.359 59.294 1.00 31.96 279 LYS A O 1
ATOM 2323 N N . ASP A 1 283 ? 3.579 3.202 57.495 1.00 26.31 280 ASP A N 1
ATOM 2324 C CA . ASP A 1 283 ? 3.448 1.949 56.758 1.00 28.13 280 ASP A CA 1
ATOM 2325 C C . ASP A 1 283 ? 4.332 0.841 57.303 1.00 34.48 280 ASP A C 1
ATOM 2326 O O . ASP A 1 283 ? 4.282 -0.270 56.776 1.00 30.89 280 ASP A O 1
ATOM 2331 N N . VAL A 1 284 ? 5.127 1.114 58.337 1.00 33.41 281 VAL A N 1
ATOM 2332 C CA . VAL A 1 284 ? 5.888 0.053 58.989 1.00 30.23 281 VAL A CA 1
ATOM 2333 C C . VAL A 1 284 ? 4.960 -1.049 59.485 1.00 24.36 281 VAL A C 1
ATOM 2334 O O . VAL A 1 284 ? 5.346 -2.224 59.530 1.00 30.30 281 VAL A O 1
ATOM 2338 N N . PHE A 1 285 ? 3.726 -0.699 59.855 1.00 30.38 282 PHE A N 1
ATOM 2339 C CA . PHE A 1 285 ? 2.746 -1.691 60.280 1.00 24.32 282 PHE A CA 1
ATOM 2340 C C . PHE A 1 285 ? 2.147 -2.469 59.118 1.00 30.37 282 PHE A C 1
ATOM 2341 O O . PHE A 1 285 ? 1.511 -3.503 59.349 1.00 26.99 282 PHE A O 1
ATOM 2349 N N . LYS A 1 286 ? 2.322 -1.997 57.884 1.00 37.23 283 LYS A N 1
ATOM 2350 C CA . LYS A 1 286 ? 1.915 -2.758 56.708 1.00 40.54 283 LYS A CA 1
ATOM 2351 C C . LYS A 1 286 ? 2.967 -3.770 56.279 1.00 32.66 283 LYS A C 1
ATOM 2352 O O . LYS A 1 286 ? 2.621 -4.877 55.855 1.00 33.83 283 LYS A O 1
ATOM 2358 N N . TYR A 1 287 ? 4.247 -3.412 56.382 1.00 26.47 284 TYR A N 1
ATOM 2359 C CA . TYR A 1 287 ? 5.319 -4.183 55.766 1.00 26.74 284 TYR A CA 1
ATOM 2360 C C . TYR A 1 287 ? 6.359 -4.667 56.767 1.00 37.13 284 TYR A C 1
ATOM 2361 O O . TYR A 1 287 ? 7.389 -5.215 56.350 1.00 32.61 284 TYR A O 1
ATOM 2370 N N . SER A 1 288 ? 6.121 -4.461 58.067 1.00 31.09 285 SER A N 1
ATOM 2371 C CA . SER A 1 288 ? 6.901 -5.030 59.163 1.00 34.00 285 SER A CA 1
ATOM 2372 C C . SER A 1 288 ? 8.292 -4.414 59.270 1.00 33.64 285 SER A C 1
ATOM 2373 O O . SER A 1 288 ? 8.769 -3.778 58.324 1.00 27.31 285 SER A O 1
ATOM 2376 N N . PHE A 1 289 ? 8.934 -4.580 60.430 1.00 23.45 286 PHE A N 1
ATOM 2377 C CA . PHE A 1 289 ? 10.310 -4.131 60.613 1.00 23.15 286 PHE A CA 1
ATOM 2378 C C . PHE A 1 289 ? 11.201 -4.690 59.513 1.00 27.44 286 PHE A C 1
ATOM 2379 O O . PHE A 1 289 ? 11.070 -5.851 59.121 1.00 34.29 286 PHE A O 1
ATOM 2387 N N . TYR A 1 290 ? 12.118 -3.852 59.022 1.00 27.70 287 TYR A N 1
ATOM 2388 C CA . TYR A 1 290 ? 13.145 -4.325 58.099 1.00 31.91 287 TYR A CA 1
ATOM 2389 C C . TYR A 1 290 ? 13.867 -5.545 58.662 1.00 31.08 287 TYR A C 1
ATOM 2390 O O . TYR A 1 290 ? 14.131 -6.514 57.941 1.00 24.67 287 TYR A O 1
ATOM 2399 N N . LYS A 1 291 ? 14.171 -5.522 59.955 1.00 26.79 288 LYS A N 1
ATOM 2400 C CA . LYS A 1 291 ? 14.807 -6.641 60.634 1.00 37.59 288 LYS A CA 1
ATOM 2401 C C . LYS A 1 291 ? 14.191 -6.789 62.014 1.00 33.86 288 LYS A C 1
ATOM 2402 O O . LYS A 1 291 ? 14.162 -5.828 62.789 1.00 36.21 288 LYS A O 1
ATOM 2408 N N . ASN A 1 292 ? 13.689 -7.984 62.310 1.00 31.84 289 ASN A N 1
ATOM 2409 C CA . ASN A 1 292 ? 13.172 -8.281 63.639 1.00 31.04 289 ASN A CA 1
ATOM 2410 C C . ASN A 1 292 ? 13.414 -9.751 63.957 1.00 26.53 289 ASN A C 1
ATOM 2411 O O . ASN A 1 292 ? 14.552 -10.145 64.236 1.00 33.87 289 ASN A O 1
ATOM 2416 N N . GLU A 1 293 ? 12.358 -10.567 63.895 1.00 21.41 290 GLU A N 1
ATOM 2417 C CA . GLU A 1 293 ? 12.417 -11.982 64.270 1.00 34.30 290 GLU A CA 1
ATOM 2418 C C . GLU A 1 293 ? 12.903 -12.159 65.705 1.00 34.91 290 GLU A C 1
ATOM 2419 O O . GLU A 1 293 ? 13.476 -13.194 66.056 1.00 44.48 290 GLU A O 1
ATOM 2425 N N . GLN A 1 294 ? 12.681 -11.146 66.543 1.00 36.71 291 GLN A N 1
ATOM 2426 C CA . GLN A 1 294 ? 13.116 -11.135 67.929 1.00 31.20 291 GLN A CA 1
ATOM 2427 C C . GLN A 1 294 ? 11.915 -11.232 68.863 1.00 32.89 291 GLN A C 1
ATOM 2428 O O . GLN A 1 294 ? 10.810 -10.808 68.510 1.00 36.34 291 GLN A O 1
ATOM 2434 N N . PRO A 1 295 ? 12.093 -11.793 70.057 1.00 35.81 292 PRO A N 1
ATOM 2435 C CA . PRO A 1 295 ? 10.990 -11.821 71.021 1.00 34.72 292 PRO A CA 1
ATOM 2436 C C . PRO A 1 295 ? 10.826 -10.477 71.714 1.00 26.73 292 PRO A C 1
ATOM 2437 O O . PRO A 1 295 ? 11.798 -9.765 71.980 1.00 24.62 292 PRO A O 1
ATOM 2441 N N . LEU A 1 296 ? 9.572 -10.130 71.989 1.00 24.02 293 LEU A N 1
ATOM 2442 C CA . LEU A 1 296 ? 9.230 -8.969 72.801 1.00 20.55 293 LEU A CA 1
ATOM 2443 C C . LEU A 1 296 ? 8.873 -9.468 74.196 1.00 21.65 293 LEU A C 1
ATOM 2444 O O . LEU A 1 296 ? 7.830 -10.101 74.388 1.00 26.12 293 LEU A O 1
ATOM 2449 N N . LYS A 1 297 ? 9.748 -9.198 75.159 1.00 21.07 294 LYS A N 1
ATOM 2450 C CA . LYS A 1 297 ? 9.577 -9.637 76.537 1.00 21.38 294 LYS A CA 1
ATOM 2451 C C . LYS A 1 297 ? 9.341 -8.426 77.430 1.00 19.28 294 LYS A C 1
ATOM 2452 O O . LYS A 1 297 ? 9.938 -7.366 77.219 1.00 23.24 294 LYS A O 1
ATOM 2458 N N . ALA A 1 298 ? 8.469 -8.581 78.427 1.00 19.91 295 ALA A N 1
ATOM 2459 C CA . ALA A 1 298 ? 8.079 -7.430 79.228 1.00 20.60 295 ALA A CA 1
ATOM 2460 C C . ALA A 1 298 ? 7.570 -7.866 80.594 1.00 22.03 295 ALA A C 1
ATOM 2461 O O . ALA A 1 298 ? 7.093 -8.990 80.768 1.00 24.90 295 ALA A O 1
ATOM 2463 N N . ILE A 1 299 ? 7.690 -6.954 81.560 1.00 19.89 296 ILE A N 1
ATOM 2464 C CA . ILE A 1 299 ? 7.054 -7.069 82.866 1.00 17.35 296 ILE A CA 1
ATOM 2465 C C . ILE A 1 299 ? 6.433 -5.717 83.201 1.00 24.44 296 ILE A C 1
ATOM 2466 O O . ILE A 1 299 ? 6.718 -4.704 82.560 1.00 23.96 296 ILE A O 1
ATOM 2471 N N . PHE A 1 300 ? 5.580 -5.708 84.224 1.00 17.18 297 PHE A N 1
ATOM 2472 C CA . PHE A 1 300 ? 4.779 -4.543 84.578 1.00 15.95 297 PHE A CA 1
ATOM 2473 C C . PHE A 1 300 ? 5.162 -4.014 85.955 1.00 19.04 297 PHE A C 1
ATOM 2474 O O . PHE A 1 300 ? 5.410 -4.791 86.885 1.00 17.50 297 PHE A O 1
ATOM 2482 N N . PHE A 1 301 ? 5.190 -2.688 86.085 1.00 15.03 298 PHE A N 1
ATOM 2483 C CA . PHE A 1 301 ? 5.406 -2.021 87.365 1.00 16.34 298 PHE A CA 1
ATOM 2484 C C . PHE A 1 301 ? 4.264 -1.046 87.611 1.00 19.91 298 PHE A C 1
ATOM 2485 O O . PHE A 1 301 ? 4.007 -0.164 86.785 1.00 17.52 298 PHE A O 1
ATOM 2493 N N . PHE A 1 302 ? 3.590 -1.199 88.745 1.00 25.75 299 PHE A N 1
ATOM 2494 C CA . PHE A 1 302 ? 2.492 -0.327 89.126 1.00 25.62 299 PHE A CA 1
ATOM 2495 C C . PHE A 1 302 ? 2.871 0.457 90.375 1.00 24.91 299 PHE A C 1
ATOM 2496 O O . PHE A 1 302 ? 3.634 -0.020 91.220 1.00 23.72 299 PHE A O 1
ATOM 2504 N N . SER A 1 303 ? 2.328 1.671 90.489 1.00 29.23 300 SER A N 1
ATOM 2505 C CA . SER A 1 303 ? 2.641 2.509 91.639 1.00 24.10 300 SER A CA 1
ATOM 2506 C C . SER A 1 303 ? 1.916 2.054 92.900 1.00 28.67 300 SER A C 1
ATOM 2507 O O . SER A 1 303 ? 2.305 2.459 94.002 1.00 24.68 300 SER A O 1
ATOM 2510 N N . SER A 1 304 ? 0.884 1.222 92.767 1.00 27.90 301 SER A N 1
ATOM 2511 C CA . SER A 1 304 ? 0.117 0.729 93.905 1.00 32.58 301 SER A CA 1
ATOM 2512 C C . SER A 1 304 ? -0.818 -0.367 93.420 1.00 33.48 301 SER A C 1
ATOM 2513 O O . SER A 1 304 ? -1.075 -0.503 92.220 1.00 32.29 301 SER A O 1
ATOM 2516 N N . LYS A 1 305 ? -1.319 -1.155 94.375 1.00 32.76 302 LYS A N 1
ATOM 2517 C CA . LYS A 1 305 ? -2.401 -2.083 94.065 1.00 28.63 302 LYS A CA 1
ATOM 2518 C C . LYS A 1 305 ? -3.612 -1.338 93.519 1.00 26.15 302 LYS A C 1
ATOM 2519 O O . LYS A 1 305 ? -4.272 -1.809 92.585 1.00 29.02 302 LYS A O 1
ATOM 2525 N N . LYS A 1 306 ? -3.908 -0.162 94.079 1.00 22.48 303 LYS A N 1
ATOM 2526 C CA . LYS A 1 306 ? -5.060 0.610 93.621 1.00 30.68 303 LYS A CA 1
ATOM 2527 C C . LYS A 1 306 ? -4.932 0.964 92.146 1.00 31.11 303 LYS A C 1
ATOM 2528 O O . LYS A 1 306 ? -5.878 0.786 91.370 1.00 26.91 303 LYS A O 1
ATOM 2534 N N . GLN A 1 307 ? -3.762 1.463 91.740 1.00 29.58 304 GLN A N 1
ATOM 2535 C CA . GLN A 1 307 ? -3.560 1.826 90.341 1.00 27.34 304 GLN A CA 1
ATOM 2536 C C . GLN A 1 307 ? -3.782 0.629 89.426 1.00 24.15 304 GLN A C 1
ATOM 2537 O O . GLN A 1 307 ? -4.362 0.766 88.343 1.00 26.99 304 GLN A O 1
ATOM 2543 N N . PHE A 1 308 ? -3.327 -0.555 89.848 1.00 28.97 305 PHE A N 1
ATOM 2544 C CA . PHE A 1 308 ? -3.568 -1.763 89.065 1.00 26.54 305 PHE A CA 1
ATOM 2545 C C . PHE A 1 308 ? -5.059 -1.983 88.851 1.00 27.88 305 PHE A C 1
ATOM 2546 O O . PHE A 1 308 ? -5.510 -2.223 87.724 1.00 24.20 305 PHE A O 1
ATOM 2554 N N . PHE A 1 309 ? -5.843 -1.910 89.928 1.00 28.44 306 PHE A N 1
ATOM 2555 C CA . PHE A 1 309 ? -7.275 -2.158 89.807 1.00 32.25 306 PHE A CA 1
ATOM 2556 C C . PHE A 1 309 ? -7.969 -1.064 89.003 1.00 33.59 306 PHE A C 1
ATOM 2557 O O . PHE A 1 309 ? -8.970 -1.335 88.330 1.00 31.40 306 PHE A O 1
ATOM 2565 N N . GLU A 1 310 ? -7.444 0.164 89.041 1.00 41.73 307 GLU A N 1
ATOM 2566 C CA . GLU A 1 310 ? -8.016 1.240 88.237 1.00 41.46 307 GLU A CA 1
ATOM 2567 C C . GLU A 1 310 ? -7.927 0.942 86.746 1.00 37.87 307 GLU A C 1
ATOM 2568 O O . GLU A 1 310 ? -8.777 1.395 85.971 1.00 42.65 307 GLU A O 1
ATOM 2574 N N . VAL A 1 311 ? -6.913 0.187 86.324 1.00 27.68 308 VAL A N 1
ATOM 2575 C CA . VAL A 1 311 ? -6.647 -0.064 84.915 1.00 35.07 308 VAL A CA 1
ATOM 2576 C C . VAL A 1 311 ? -6.787 -1.538 84.555 1.00 30.85 308 VAL A C 1
ATOM 2577 O O . VAL A 1 311 ? -6.399 -1.942 83.459 1.00 28.36 308 VAL A O 1
ATOM 2581 N N . GLN A 1 312 ? -7.345 -2.350 85.456 1.00 25.72 309 GLN A N 1
ATOM 2582 C CA . GLN A 1 312 ? -7.366 -3.795 85.243 1.00 26.00 309 GLN A CA 1
ATOM 2583 C C . GLN A 1 312 ? -8.174 -4.172 84.005 1.00 24.65 309 GLN A C 1
ATOM 2584 O O . GLN A 1 312 ? -7.781 -5.070 83.250 1.00 29.35 309 GLN A O 1
ATOM 2590 N N . LYS A 1 313 ? -9.303 -3.496 83.777 1.00 22.73 310 LYS A N 1
ATOM 2591 C CA . LYS A 1 313 ? -10.115 -3.789 82.599 1.00 30.99 310 LYS A CA 1
ATOM 2592 C C . LYS A 1 313 ? -9.324 -3.552 81.318 1.00 29.38 310 LYS A C 1
ATOM 2593 O O . LYS A 1 313 ? -9.321 -4.392 80.410 1.00 33.01 310 LYS A O 1
ATOM 2599 N N . SER A 1 314 ? -8.637 -2.411 81.233 1.00 31.98 311 SER A N 1
ATOM 2600 C CA . SER A 1 314 ? -7.815 -2.126 80.062 1.00 29.23 311 SER A CA 1
ATOM 2601 C C . SER A 1 314 ? -6.644 -3.096 79.961 1.00 23.82 311 SER A C 1
ATOM 2602 O O . SER A 1 314 ? -6.303 -3.553 78.863 1.00 24.99 311 SER A O 1
ATOM 2605 N N . LEU A 1 315 ? -6.012 -3.415 81.094 1.00 22.40 312 LEU A N 1
ATOM 2606 C CA . LEU A 1 315 ? -4.945 -4.413 81.093 1.00 28.14 312 LEU A CA 1
ATOM 2607 C C . LEU A 1 315 ? -5.429 -5.738 80.518 1.00 25.96 312 LEU A C 1
ATOM 2608 O O . LEU A 1 315 ? -4.719 -6.382 79.736 1.00 33.28 312 LEU A O 1
ATOM 2613 N N . LYS A 1 316 ? -6.636 -6.164 80.898 1.00 27.06 313 LYS A N 1
ATOM 2614 C CA . LYS A 1 316 ? -7.195 -7.391 80.341 1.00 22.23 313 LYS A CA 1
ATOM 2615 C C . LYS A 1 316 ? -7.441 -7.250 78.845 1.00 22.60 313 LYS A C 1
ATOM 2616 O O . LYS A 1 316 ? -7.071 -8.131 78.061 1.00 26.97 313 LYS A O 1
ATOM 2622 N N . GLU A 1 317 ? -8.071 -6.145 78.432 1.00 27.38 314 GLU A N 1
ATOM 2623 C CA . GLU A 1 317 ? -8.349 -5.934 77.014 1.00 28.51 314 GLU A CA 1
ATOM 2624 C C . GLU A 1 317 ? -7.064 -5.915 76.194 1.00 27.29 314 GLU A C 1
ATOM 2625 O O . GLU A 1 317 ? -7.043 -6.381 75.051 1.00 28.93 314 GLU A O 1
ATOM 2631 N N . LEU A 1 318 ? -5.979 -5.382 76.759 1.00 28.48 315 LEU A N 1
ATOM 2632 C CA . LEU A 1 318 ? -4.744 -5.252 75.999 1.00 29.05 315 LEU A CA 1
ATOM 2633 C C . LEU A 1 318 ? -3.922 -6.535 76.015 1.00 30.12 315 LEU A C 1
ATOM 2634 O O . LEU A 1 318 ? -3.363 -6.927 74.983 1.00 28.09 315 LEU A O 1
ATOM 2639 N N . PHE A 1 319 ? -3.831 -7.203 77.166 1.00 30.00 316 PHE A N 1
ATOM 2640 C CA . PHE A 1 319 ? -2.853 -8.265 77.341 1.00 33.50 316 PHE A CA 1
ATOM 2641 C C . PHE A 1 319 ? -3.439 -9.637 77.646 1.00 38.15 316 PHE A C 1
ATOM 2642 O O . PHE A 1 319 ? -2.718 -10.633 77.507 1.00 35.38 316 PHE A O 1
ATOM 2650 N N . HIS A 1 320 ? -4.708 -9.730 78.045 1.00 31.17 317 HIS A N 1
ATOM 2651 C CA . HIS A 1 320 ? -5.343 -11.033 78.196 1.00 33.35 317 HIS A CA 1
ATOM 2652 C C . HIS A 1 320 ? -5.993 -11.520 76.912 1.00 41.56 317 HIS A C 1
ATOM 2653 O O . HIS A 1 320 ? -6.170 -12.731 76.742 1.00 50.83 317 HIS A O 1
ATOM 2660 N N . ASN A 1 321 ? -6.355 -10.606 76.016 1.00 41.39 318 ASN A N 1
ATOM 2661 C CA . ASN A 1 321 ? -6.773 -10.950 74.661 1.00 36.63 318 ASN A CA 1
ATOM 2662 C C . ASN A 1 321 ? -5.518 -11.039 73.802 1.00 27.24 318 ASN A C 1
ATOM 2663 O O . ASN A 1 321 ? -4.930 -10.014 73.442 1.00 26.51 318 ASN A O 1
ATOM 2668 N N . LYS A 1 322 ? -5.104 -12.266 73.471 1.00 27.36 319 LYS A N 1
ATOM 2669 C CA . LYS A 1 322 ? -3.901 -12.481 72.662 1.00 35.23 319 LYS A CA 1
ATOM 2670 C C . LYS A 1 322 ? -4.045 -11.977 71.223 1.00 30.25 319 LYS A C 1
ATOM 2671 O O . LYS A 1 322 ? -3.128 -12.194 70.415 1.00 27.76 319 LYS A O 1
ATOM 2677 N N . HIS A 1 323 ? -5.163 -11.325 70.890 1.00 34.35 320 HIS A N 1
ATOM 2678 C CA . HIS A 1 323 ? -5.361 -10.713 69.581 1.00 40.20 320 HIS A CA 1
ATOM 2679 C C . HIS A 1 323 ? -5.735 -9.240 69.701 1.00 27.24 320 HIS A C 1
ATOM 2680 O O . HIS A 1 323 ? -6.318 -8.674 68.771 1.00 28.74 320 HIS A O 1
ATOM 2687 N N . SER A 1 324 ? -5.403 -8.609 70.828 1.00 30.14 321 SER A N 1
ATOM 2688 C CA . SER A 1 324 ? -5.639 -7.187 71.025 1.00 35.40 321 SER A CA 1
ATOM 2689 C C . SER A 1 324 ? -4.799 -6.354 70.067 1.00 25.48 321 SER A C 1
ATOM 2690 O O . SER A 1 324 ? -3.972 -6.888 69.325 1.00 29.11 321 SER A O 1
ATOM 2693 N N . VAL A 1 325 ? -5.007 -5.038 70.083 1.00 20.58 322 VAL A N 1
ATOM 2694 C CA . VAL A 1 325 ? -4.210 -4.139 69.253 1.00 26.56 322 VAL A CA 1
ATOM 2695 C C . VAL A 1 325 ? -2.735 -4.224 69.629 1.00 27.44 322 VAL A C 1
ATOM 2696 O O . VAL A 1 325 ? -1.856 -4.072 68.770 1.00 27.55 322 VAL A O 1
ATOM 2700 N N . PHE A 1 326 ? -2.433 -4.484 70.905 1.00 24.14 323 PHE A N 1
ATOM 2701 C CA . PHE A 1 326 ? -1.041 -4.627 71.324 1.00 29.28 323 PHE A CA 1
ATOM 2702 C C . PHE A 1 326 ? -0.382 -5.823 70.645 1.00 29.34 323 PHE A C 1
ATOM 2703 O O . PHE A 1 326 ? 0.748 -5.726 70.149 1.00 26.23 323 PHE A O 1
ATOM 2711 N N . TYR A 1 327 ? -1.072 -6.968 70.622 1.00 25.96 324 TYR A N 1
ATOM 2712 C CA . TYR A 1 327 ? -0.499 -8.164 70.010 1.00 19.97 324 TYR A CA 1
ATOM 2713 C C . TYR A 1 327 ? -0.486 -8.070 68.490 1.00 15.64 324 TYR A C 1
ATOM 2714 O O . TYR A 1 327 ? 0.424 -8.600 67.847 1.00 23.08 324 TYR A O 1
ATOM 2723 N N . ARG A 1 328 ? -1.487 -7.420 67.898 1.00 24.39 325 ARG A N 1
ATOM 2724 C CA . ARG A 1 328 ? -1.478 -7.237 66.450 1.00 27.83 325 ARG A CA 1
ATOM 2725 C C . ARG A 1 328 ? -0.360 -6.294 66.028 1.00 28.51 325 ARG A C 1
ATOM 2726 O O . ARG A 1 328 ? 0.274 -6.503 64.988 1.00 29.36 325 ARG A O 1
ATOM 2734 N N . ALA A 1 329 ? -0.096 -5.258 66.829 1.00 29.51 326 ALA A N 1
ATOM 2735 C CA . ALA A 1 329 ? 1.008 -4.351 66.529 1.00 25.46 326 ALA A CA 1
ATOM 2736 C C . ALA A 1 329 ? 2.345 -5.080 66.569 1.00 25.29 326 ALA A C 1
ATOM 2737 O O . ALA A 1 329 ? 3.194 -4.886 65.692 1.00 24.59 326 ALA A O 1
ATOM 2739 N N . ALA A 1 330 ? 2.550 -5.931 67.578 1.00 27.39 327 ALA A N 1
ATOM 2740 C CA . ALA A 1 330 ? 3.807 -6.665 67.678 1.00 16.82 327 ALA A CA 1
ATOM 2741 C C . ALA A 1 330 ? 3.953 -7.666 66.539 1.00 24.25 327 ALA A C 1
ATOM 2742 O O . ALA A 1 330 ? 5.052 -7.854 66.006 1.00 20.40 327 ALA A O 1
ATOM 2744 N N . ALA A 1 331 ? 2.856 -8.323 66.157 1.00 23.37 328 ALA A N 1
ATOM 2745 C CA . ALA A 1 331 ? 2.893 -9.208 64.998 1.00 27.55 328 ALA A CA 1
ATOM 2746 C C . ALA A 1 331 ? 3.165 -8.423 63.720 1.00 20.74 328 ALA A C 1
ATOM 2747 O O . ALA A 1 331 ? 4.007 -8.815 62.903 1.00 23.54 328 ALA A O 1
ATOM 2749 N N . GLU A 1 332 ? 2.467 -7.298 63.539 1.00 25.61 329 GLU A N 1
ATOM 2750 C CA . GLU A 1 332 ? 2.657 -6.489 62.338 1.00 21.44 329 GLU A CA 1
ATOM 2751 C C . GLU A 1 332 ? 4.082 -5.970 62.226 1.00 24.83 329 GLU A C 1
ATOM 2752 O O . GLU A 1 332 ? 4.602 -5.822 61.116 1.00 25.39 329 GLU A O 1
ATOM 2758 N N . LEU A 1 333 ? 4.731 -5.693 63.356 1.00 21.92 330 LEU A N 1
ATOM 2759 C CA . LEU A 1 333 ? 6.093 -5.181 63.332 1.00 25.52 330 LEU A CA 1
ATOM 2760 C C . LEU A 1 333 ? 7.139 -6.279 63.202 1.00 18.69 330 LEU A C 1
ATOM 2761 O O . LEU A 1 333 ? 8.318 -5.966 63.014 1.00 20.57 330 LEU A O 1
ATOM 2766 N N . GLY A 1 334 ? 6.748 -7.545 63.291 1.00 24.53 331 GLY A N 1
ATOM 2767 C CA . GLY A 1 334 ? 7.660 -8.639 63.039 1.00 20.75 331 GLY A CA 1
ATOM 2768 C C . GLY A 1 334 ? 8.275 -9.301 64.253 1.00 32.30 331 GLY A C 1
ATOM 2769 O O . GLY A 1 334 ? 9.282 -10.005 64.102 1.00 21.02 331 GLY A O 1
ATOM 2770 N N . PHE A 1 335 ? 7.715 -9.102 65.444 1.00 27.66 332 PHE A N 1
ATOM 2771 C CA . PHE A 1 335 ? 8.222 -9.793 66.622 1.00 29.51 332 PHE A CA 1
ATOM 2772 C C . PHE A 1 335 ? 7.880 -11.276 66.542 1.00 27.74 332 PHE A C 1
ATOM 2773 O O . PHE A 1 335 ? 6.756 -11.650 66.199 1.00 23.77 332 PHE A O 1
ATOM 2781 N N . SER A 1 336 ? 8.866 -12.122 66.849 1.00 25.10 333 SER A N 1
ATOM 2782 C CA . SER A 1 336 ? 8.629 -13.562 66.839 1.00 37.55 333 SER A CA 1
ATOM 2783 C C . SER A 1 336 ? 7.537 -13.943 67.829 1.00 38.78 333 SER A C 1
ATOM 2784 O O . SER A 1 336 ? 6.666 -14.764 67.519 1.00 31.37 333 SER A O 1
ATOM 2787 N N . LYS A 1 337 ? 7.551 -13.340 69.015 1.00 34.48 334 LYS A N 1
ATOM 2788 C CA . LYS A 1 337 ? 6.519 -13.618 70.003 1.00 33.93 334 LYS A CA 1
ATOM 2789 C C . LYS A 1 337 ? 6.522 -12.531 71.069 1.00 34.62 334 LYS A C 1
ATOM 2790 O O . LYS A 1 337 ? 7.476 -11.758 71.204 1.00 36.70 334 LYS A O 1
ATOM 2796 N N . VAL A 1 338 ? 5.427 -12.488 71.824 1.00 28.69 335 VAL A N 1
ATOM 2797 C CA . VAL A 1 338 ? 5.273 -11.604 72.972 1.00 23.84 335 VAL A CA 1
ATOM 2798 C C . VAL A 1 338 ? 5.239 -12.471 74.221 1.00 29.39 335 VAL A C 1
ATOM 2799 O O . VAL A 1 338 ? 4.479 -13.445 74.287 1.00 30.58 335 VAL A O 1
ATOM 2803 N N . GLU A 1 339 ? 6.062 -12.122 75.206 1.00 28.50 336 GLU A N 1
ATOM 2804 C CA . GLU A 1 339 ? 6.207 -12.935 76.405 1.00 30.24 336 GLU A CA 1
ATOM 2805 C C . GLU A 1 339 ? 6.267 -12.026 77.621 1.00 26.03 336 GLU A C 1
ATOM 2806 O O . GLU A 1 339 ? 7.144 -11.164 77.715 1.00 30.68 336 GLU A O 1
ATOM 2812 N N . PHE A 1 340 ? 5.343 -12.222 78.551 1.00 28.65 337 PHE A N 1
ATOM 2813 C CA . PHE A 1 340 ? 5.356 -11.513 79.822 1.00 32.32 337 PHE A CA 1
ATOM 2814 C C . PHE A 1 340 ? 5.958 -12.445 80.864 1.00 27.65 337 PHE A C 1
ATOM 2815 O O . PHE A 1 340 ? 5.342 -13.445 81.245 1.00 23.04 337 PHE A O 1
ATOM 2823 N N . LEU A 1 341 ? 7.180 -12.133 81.290 1.00 25.52 338 LEU A N 1
ATOM 2824 C CA . LEU A 1 341 ? 7.888 -12.975 82.241 1.00 25.37 338 LEU A CA 1
ATOM 2825 C C . LEU A 1 341 ? 7.207 -12.923 83.599 1.00 31.45 338 LEU A C 1
ATOM 2826 O O . LEU A 1 341 ? 6.789 -11.859 84.060 1.00 25.89 338 LEU A O 1
ATOM 2831 N N . ARG A 1 342 ? 7.102 -14.076 84.251 1.00 33.57 339 ARG A N 1
ATOM 2832 C CA . ARG A 1 342 ? 6.485 -14.147 85.565 1.00 43.47 339 ARG A CA 1
ATOM 2833 C C . ARG A 1 342 ? 7.457 -14.740 86.574 1.00 40.47 339 ARG A C 1
ATOM 2834 O O . ARG A 1 342 ? 8.182 -15.695 86.275 1.00 39.98 339 ARG A O 1
ATOM 2842 N N . ASP A 1 343 ? 7.474 -14.142 87.760 1.00 39.43 340 ASP A N 1
ATOM 2843 C CA . ASP A 1 343 ? 8.282 -14.630 88.869 1.00 43.54 340 ASP A CA 1
ATOM 2844 C C . ASP A 1 343 ? 7.687 -15.930 89.393 1.00 43.40 340 ASP A C 1
ATOM 2845 O O . ASP A 1 343 ? 6.524 -15.962 89.803 1.00 48.73 340 ASP A O 1
ATOM 2850 N N . SER A 1 344 ? 8.486 -17.001 89.382 1.00 50.69 341 SER A N 1
ATOM 2851 C CA . SER A 1 344 ? 7.996 -18.293 89.854 1.00 54.39 341 SER A CA 1
ATOM 2852 C C . SER A 1 344 ? 7.521 -18.217 91.300 1.00 46.33 341 SER A C 1
ATOM 2853 O O . SER A 1 344 ? 6.603 -18.946 91.691 1.00 48.89 341 SER A O 1
ATOM 2856 N N . LYS A 1 345 ? 8.120 -17.333 92.098 1.00 51.18 342 LYS A N 1
ATOM 2857 C CA . LYS A 1 345 ? 7.706 -17.136 93.482 1.00 45.61 342 LYS A CA 1
ATOM 2858 C C . LYS A 1 345 ? 6.289 -16.577 93.547 1.00 50.85 342 LYS A C 1
ATOM 2859 O O . LYS A 1 345 ? 5.375 -17.243 94.042 1.00 55.98 342 LYS A O 1
ATOM 2865 N N . THR A 1 346 ? 6.093 -15.360 93.038 1.00 51.38 343 THR A N 1
ATOM 2866 C CA . THR A 1 346 ? 4.789 -14.709 93.090 1.00 46.07 343 THR A CA 1
ATOM 2867 C C . THR A 1 346 ? 3.845 -15.159 91.980 1.00 37.65 343 THR A C 1
ATOM 2868 O O . THR A 1 346 ? 2.667 -14.786 92.009 1.00 43.75 343 THR A O 1
ATOM 2872 N N . LYS A 1 347 ? 4.326 -15.936 91.008 1.00 34.18 344 LYS A N 1
ATOM 2873 C CA . LYS A 1 347 ? 3.538 -16.410 89.869 1.00 42.94 344 LYS A CA 1
ATOM 2874 C C . LYS A 1 347 ? 2.921 -15.269 89.065 1.00 51.03 344 LYS A C 1
ATOM 2875 O O . LYS A 1 347 ? 1.988 -15.489 88.287 1.00 50.52 344 LYS A O 1
ATOM 2881 N N . SER A 1 348 ? 3.441 -14.054 89.222 1.00 39.33 345 SER A N 1
ATOM 2882 C CA . SER A 1 348 ? 2.898 -12.869 88.580 1.00 37.47 345 SER A CA 1
ATOM 2883 C C . SER A 1 348 ? 3.950 -12.213 87.697 1.00 34.26 345 SER A C 1
ATOM 2884 O O . SER A 1 348 ? 5.156 -12.343 87.931 1.00 32.06 345 SER A O 1
ATOM 2887 N N . SER A 1 349 ? 3.477 -11.509 86.672 1.00 26.90 346 SER A N 1
ATOM 2888 C CA . SER A 1 349 ? 4.321 -10.664 85.840 1.00 27.11 346 SER A CA 1
ATOM 2889 C C . SER A 1 349 ? 4.224 -9.198 86.240 1.00 30.14 346 SER A C 1
ATOM 2890 O O . SER A 1 349 ? 4.723 -8.331 85.517 1.00 24.55 346 SER A O 1
ATOM 2893 N N . ALA A 1 350 ? 3.590 -8.906 87.374 1.00 28.45 347 ALA A N 1
ATOM 2894 C CA . ALA A 1 350 ? 3.319 -7.544 87.807 1.00 27.79 347 ALA A CA 1
ATOM 2895 C C . ALA A 1 350 ? 4.007 -7.274 89.137 1.00 32.02 347 ALA A C 1
ATOM 2896 O O . ALA A 1 350 ? 4.041 -8.138 90.019 1.00 28.06 347 ALA A O 1
ATOM 2898 N N . PHE A 1 351 ? 4.555 -6.069 89.273 1.00 17.03 348 PHE A N 1
ATOM 2899 C CA . PHE A 1 351 ? 5.333 -5.699 90.442 1.00 19.20 348 PHE A CA 1
ATOM 2900 C C . PHE A 1 351 ? 5.015 -4.257 90.801 1.00 21.73 348 PHE A C 1
ATOM 2901 O O . PHE A 1 351 ? 4.435 -3.509 90.012 1.00 17.85 348 PHE A O 1
ATOM 2909 N N . LEU A 1 352 ? 5.399 -3.868 92.009 1.00 25.05 349 LEU A N 1
ATOM 2910 C CA . LEU A 1 352 ? 5.162 -2.520 92.495 1.00 27.28 349 LEU A CA 1
ATOM 2911 C C . LEU A 1 352 ? 6.455 -1.717 92.485 1.00 23.90 349 LEU A C 1
ATOM 2912 O O . LEU A 1 352 ? 7.555 -2.270 92.572 1.00 26.70 349 LEU A O 1
ATOM 2917 N N . TYR A 1 353 ? 6.312 -0.403 92.348 1.00 26.54 350 TYR A N 1
ATOM 2918 C CA . TYR A 1 353 ? 7.407 0.517 92.598 1.00 27.94 350 TYR A CA 1
ATOM 2919 C C . TYR A 1 353 ? 6.908 1.600 93.538 1.00 25.97 350 TYR A C 1
ATOM 2920 O O . TYR A 1 353 ? 5.707 1.860 93.636 1.00 25.75 350 TYR A O 1
ATOM 2929 N N . ASN A 1 354 ? 7.842 2.208 94.248 1.00 22.42 351 ASN A N 1
ATOM 2930 C CA . ASN A 1 354 ? 7.507 3.276 95.177 1.00 24.11 351 ASN A CA 1
ATOM 2931 C C . ASN A 1 354 ? 7.387 4.577 94.395 1.00 24.18 351 ASN A C 1
ATOM 2932 O O . ASN A 1 354 ? 8.403 5.124 93.955 1.00 23.30 351 ASN A O 1
ATOM 2937 N N . PRO A 1 355 ? 6.174 5.107 94.205 1.00 24.90 352 PRO A N 1
ATOM 2938 C CA . PRO A 1 355 ? 6.031 6.343 93.419 1.00 37.98 352 PRO A CA 1
ATOM 2939 C C . PRO A 1 355 ? 6.555 7.571 94.133 1.00 43.01 352 PRO A C 1
ATOM 2940 O O . PRO A 1 355 ? 6.791 8.595 93.481 1.00 48.08 352 PRO A O 1
ATOM 2944 N N . GLU A 1 356 ? 6.732 7.501 95.452 1.00 44.04 353 GLU A N 1
ATOM 2945 C CA . GLU A 1 356 ? 7.272 8.615 96.219 1.00 41.55 353 GLU A CA 1
ATOM 2946 C C . GLU A 1 356 ? 8.775 8.748 96.002 1.00 43.53 353 GLU A C 1
ATOM 2947 O O . GLU A 1 356 ? 9.281 9.845 95.739 1.00 43.20 353 GLU A O 1
ATOM 2953 N N . GLU A 1 357 ? 9.500 7.633 96.093 1.00 39.85 354 GLU A N 1
ATOM 2954 C CA . GLU A 1 357 ? 10.945 7.613 95.922 1.00 34.40 354 GLU A CA 1
ATOM 2955 C C . GLU A 1 357 ? 11.381 7.212 94.521 1.00 34.93 354 GLU A C 1
ATOM 2956 O O . GLU A 1 357 ? 12.556 7.398 94.182 1.00 39.15 354 GLU A O 1
ATOM 2962 N N . PHE A 1 358 ? 10.471 6.667 93.710 1.00 32.42 355 PHE A N 1
ATOM 2963 C CA . PHE A 1 358 ? 10.801 6.131 92.387 1.00 33.37 355 PHE A CA 1
ATOM 2964 C C . PHE A 1 358 ? 11.864 5.040 92.498 1.00 35.43 355 PHE A C 1
ATOM 2965 O O . PHE A 1 358 ? 12.885 5.053 91.807 1.00 36.77 355 PHE A O 1
ATOM 2973 N N . THR A 1 359 ? 11.604 4.082 93.385 1.00 29.99 356 THR A N 1
ATOM 2974 C CA . THR A 1 359 ? 12.512 2.987 93.676 1.00 24.36 356 THR A CA 1
ATOM 2975 C C . THR A 1 359 ? 11.804 1.655 93.467 1.00 27.19 356 THR A C 1
ATOM 2976 O O . THR A 1 359 ? 10.575 1.563 93.513 1.00 24.45 356 THR A O 1
ATOM 2980 N N . VAL A 1 360 ? 12.604 0.618 93.242 1.00 24.24 357 VAL A N 1
ATOM 2981 C CA . VAL A 1 360 ? 12.118 -0.743 93.060 1.00 36.91 357 VAL A CA 1
ATOM 2982 C C . VAL A 1 360 ? 12.899 -1.650 93.997 1.00 37.01 357 VAL A C 1
ATOM 2983 O O . VAL A 1 360 ? 14.120 -1.509 94.134 1.00 36.87 357 VAL A O 1
ATOM 2987 N N . LYS A 1 361 ? 12.200 -2.572 94.653 1.00 41.12 358 LYS A N 1
ATOM 2988 C CA . LYS A 1 361 ? 12.867 -3.530 95.523 1.00 36.19 358 LYS A CA 1
ATOM 2989 C C . LYS A 1 361 ? 13.574 -4.565 94.654 1.00 38.85 358 LYS A C 1
ATOM 2990 O O . LYS A 1 361 ? 12.961 -5.170 93.767 1.00 46.27 358 LYS A O 1
ATOM 2996 N N . ASN A 1 362 ? 14.875 -4.726 94.868 1.00 37.44 359 ASN A N 1
ATOM 2997 C CA . ASN A 1 362 ? 15.622 -5.735 94.134 1.00 36.49 359 ASN A CA 1
ATOM 2998 C C . ASN A 1 362 ? 15.224 -7.118 94.632 1.00 34.29 359 ASN A C 1
ATOM 2999 O O . ASN A 1 362 ? 15.154 -7.359 95.841 1.00 36.22 359 ASN A O 1
ATOM 3004 N N . THR A 1 363 ? 14.932 -8.020 93.699 1.00 38.95 360 THR A N 1
ATOM 3005 C CA . THR A 1 363 ? 14.548 -9.385 94.023 1.00 37.62 360 THR A CA 1
ATOM 3006 C C . THR A 1 363 ? 15.398 -10.340 93.201 1.00 27.45 360 THR A C 1
ATOM 3007 O O . THR A 1 363 ? 16.085 -9.938 92.259 1.00 40.40 360 THR A O 1
ATOM 3011 N N . GLU A 1 364 ? 15.348 -11.621 93.567 1.00 34.21 361 GLU A N 1
ATOM 3012 C CA . GLU A 1 364 ? 16.042 -12.632 92.777 1.00 36.72 361 GLU A CA 1
ATOM 3013 C C . GLU A 1 364 ? 15.548 -12.624 91.339 1.00 27.81 361 GLU A C 1
ATOM 3014 O O . GLU A 1 364 ? 16.347 -12.591 90.398 1.00 30.07 361 GLU A O 1
ATOM 3020 N N . PHE A 1 365 ? 14.226 -12.631 91.154 1.00 41.29 362 PHE A N 1
ATOM 3021 C CA . PHE A 1 365 ? 13.653 -12.671 89.811 1.00 38.92 362 PHE A CA 1
ATOM 3022 C C . PHE A 1 365 ? 14.079 -11.463 88.987 1.00 28.50 362 PHE A C 1
ATOM 3023 O O . PHE A 1 365 ? 14.507 -11.601 87.835 1.00 28.43 362 PHE A O 1
ATOM 3031 N N . ILE A 1 366 ? 13.945 -10.264 89.555 1.00 30.38 363 ILE A N 1
ATOM 3032 C CA . ILE A 1 366 ? 14.322 -9.054 88.830 1.00 37.62 363 ILE A CA 1
ATOM 3033 C C . ILE A 1 366 ? 15.815 -9.052 88.537 1.00 33.88 363 ILE A C 1
ATOM 3034 O O . ILE A 1 366 ? 16.247 -8.711 87.428 1.00 35.20 363 ILE A O 1
ATOM 3039 N N . ASN A 1 367 ? 16.628 -9.450 89.518 1.00 37.54 364 ASN A N 1
ATOM 3040 C CA . ASN A 1 367 ? 18.076 -9.405 89.342 1.00 35.60 364 ASN A CA 1
ATOM 3041 C C . ASN A 1 367 ? 18.545 -10.400 88.286 1.00 33.87 364 ASN A C 1
ATOM 3042 O O . ASN A 1 367 ? 19.493 -10.119 87.542 1.00 39.86 364 ASN A O 1
ATOM 3047 N N . GLN A 1 368 ? 17.900 -11.565 88.198 1.00 38.95 365 GLN A N 1
ATOM 3048 C CA . GLN A 1 368 ? 18.312 -12.574 87.228 1.00 38.92 365 GLN A CA 1
ATOM 3049 C C . GLN A 1 368 ? 17.808 -12.290 85.821 1.00 46.38 365 GLN A C 1
ATOM 3050 O O . GLN A 1 368 ? 18.150 -13.041 84.901 1.00 44.99 365 GLN A O 1
ATOM 3056 N N . ILE A 1 369 ? 17.007 -11.240 85.628 1.00 44.11 366 ILE A N 1
ATOM 3057 C CA . ILE A 1 369 ? 16.513 -10.923 84.293 1.00 32.88 366 ILE A CA 1
ATOM 3058 C C . ILE A 1 369 ? 17.689 -10.561 83.401 1.00 39.13 366 ILE A C 1
ATOM 3059 O O . ILE A 1 369 ? 18.477 -9.660 83.715 1.00 36.68 366 ILE A O 1
ATOM 3064 N N . GLU A 1 370 ? 17.813 -11.265 82.287 1.00 34.36 367 GLU A N 1
ATOM 3065 C CA . GLU A 1 370 ? 18.832 -10.998 81.288 1.00 44.07 367 GLU A CA 1
ATOM 3066 C C . GLU A 1 370 ? 18.152 -10.596 79.982 1.00 48.20 367 GLU A C 1
ATOM 3067 O O . GLU A 1 370 ? 16.923 -10.555 79.883 1.00 45.63 367 GLU A O 1
ATOM 3073 N N . ASP A 1 371 ? 18.976 -10.291 78.978 1.00 44.09 368 ASP A N 1
ATOM 3074 C CA . ASP A 1 371 ? 18.512 -9.933 77.640 1.00 47.57 368 ASP A CA 1
ATOM 3075 C C . ASP A 1 371 ? 17.659 -8.669 77.655 1.00 40.04 368 ASP A C 1
ATOM 3076 O O . ASP A 1 371 ? 17.674 -7.908 78.628 1.00 42.91 368 ASP A O 1
ATOM 3081 N N . ASN A 1 372 ? 16.912 -8.441 76.574 1.00 33.30 369 ASN A N 1
ATOM 3082 C CA . ASN A 1 372 ? 16.088 -7.246 76.421 1.00 28.53 369 ASN A CA 1
ATOM 3083 C C . ASN A 1 372 ? 14.714 -7.520 77.018 1.00 33.50 369 ASN A C 1
ATOM 3084 O O . ASN A 1 372 ? 13.950 -8.332 76.487 1.00 47.67 369 ASN A O 1
ATOM 3089 N N . VAL A 1 373 ? 14.395 -6.843 78.118 1.00 20.37 370 VAL A N 1
ATOM 3090 C CA . VAL A 1 373 ? 13.093 -6.970 78.762 1.00 19.49 370 VAL A CA 1
ATOM 3091 C C . VAL A 1 373 ? 12.576 -5.570 79.046 1.00 24.38 370 VAL A C 1
ATOM 3092 O O . VAL A 1 373 ? 13.250 -4.776 79.717 1.00 17.03 370 VAL A O 1
ATOM 3096 N N . MET A 1 374 ? 11.389 -5.270 78.533 1.00 30.37 371 MET A N 1
ATOM 3097 C CA . MET A 1 374 ? 10.770 -3.970 78.733 1.00 17.11 371 MET A CA 1
ATOM 3098 C C . MET A 1 374 ? 10.117 -3.899 80.106 1.00 16.92 371 MET A C 1
ATOM 3099 O O . MET A 1 374 ? 9.442 -4.835 80.540 1.00 23.40 371 MET A O 1
ATOM 3104 N N . ALA A 1 375 ? 10.314 -2.779 80.787 1.00 13.93 372 ALA A N 1
ATOM 3105 C CA . ALA A 1 375 ? 9.625 -2.504 82.040 1.00 16.48 372 ALA A CA 1
ATOM 3106 C C . ALA A 1 375 ? 8.496 -1.528 81.726 1.00 19.04 372 ALA A C 1
ATOM 3107 O O . ALA A 1 375 ? 8.720 -0.326 81.569 1.00 18.05 372 ALA A O 1
ATOM 3109 N N . ILE A 1 376 ? 7.279 -2.058 81.617 1.00 14.11 373 ILE A N 1
ATOM 3110 C CA . ILE A 1 376 ? 6.084 -1.238 81.420 1.00 14.23 373 ILE A CA 1
ATOM 3111 C C . ILE A 1 376 ? 5.730 -0.628 82.773 1.00 20.25 373 ILE A C 1
ATOM 3112 O O . ILE A 1 376 ? 5.155 -1.291 83.643 1.00 25.30 373 ILE A O 1
ATOM 3117 N N . VAL A 1 377 ? 6.081 0.637 82.955 1.00 21.07 374 VAL A N 1
ATOM 3118 C CA . VAL A 1 377 ? 5.951 1.324 84.233 1.00 11.81 374 VAL A CA 1
ATOM 3119 C C . VAL A 1 377 ? 4.804 2.314 84.105 1.00 20.52 374 VAL A C 1
ATOM 3120 O O . VAL A 1 377 ? 4.880 3.266 83.317 1.00 16.92 374 VAL A O 1
ATOM 3124 N N . LEU A 1 378 ? 3.736 2.085 84.863 1.00 21.48 375 LEU A N 1
ATOM 3125 C CA . LEU A 1 378 ? 2.554 2.930 84.784 1.00 21.27 375 LEU A CA 1
ATOM 3126 C C . LEU A 1 378 ? 2.738 4.157 85.667 1.00 23.03 375 LEU A C 1
ATOM 3127 O O . LEU A 1 378 ? 2.931 4.035 86.883 1.00 17.95 375 LEU A O 1
ATOM 3132 N N . LEU A 1 379 ? 2.688 5.335 85.052 1.00 21.48 376 LEU A N 1
ATOM 3133 C CA . LEU A 1 379 ? 2.780 6.602 85.761 1.00 22.42 376 LEU A CA 1
ATOM 3134 C C . LEU A 1 379 ? 1.380 7.127 86.046 1.00 26.30 376 LEU A C 1
ATOM 3135 O O . LEU A 1 379 ? 0.512 7.108 85.170 1.00 28.33 376 LEU A O 1
ATOM 3140 N N . ASP A 1 380 ? 1.165 7.595 87.277 1.00 27.13 377 ASP A N 1
ATOM 3141 C CA . ASP A 1 380 ? -0.137 8.144 87.642 1.00 37.50 377 ASP A CA 1
ATOM 3142 C C . ASP A 1 380 ? -0.415 9.461 86.930 1.00 32.45 377 ASP A C 1
ATOM 3143 O O . ASP A 1 380 ? -1.570 9.763 86.611 1.00 53.62 377 ASP A O 1
ATOM 3148 N N . LYS A 1 381 ? 0.625 10.244 86.665 1.00 31.50 378 LYS A N 1
ATOM 3149 C CA . LYS A 1 381 ? 0.493 11.540 86.015 1.00 29.90 378 LYS A CA 1
ATOM 3150 C C . LYS A 1 381 ? 1.837 11.882 85.393 1.00 26.97 378 LYS A C 1
ATOM 3151 O O . LYS A 1 381 ? 2.850 11.234 85.668 1.00 28.28 378 LYS A O 1
ATOM 3157 N N . TYR A 1 382 ? 1.840 12.914 84.553 1.00 26.10 379 TYR A N 1
ATOM 3158 C CA . TYR A 1 382 ? 3.096 13.389 83.990 1.00 35.78 379 TYR A CA 1
ATOM 3159 C C . TYR A 1 382 ? 4.013 13.852 85.115 1.00 33.03 379 TYR A C 1
ATOM 3160 O O . TYR A 1 382 ? 3.610 14.633 85.981 1.00 36.50 379 TYR A O 1
ATOM 3169 N N . ILE A 1 383 ? 5.242 13.347 85.113 1.00 30.85 380 ILE A N 1
ATOM 3170 C CA . ILE A 1 383 ? 6.191 13.586 86.192 1.00 35.18 380 ILE A CA 1
ATOM 3171 C C . ILE A 1 383 ? 7.090 14.752 85.810 1.00 37.89 380 ILE A C 1
ATOM 3172 O O . ILE A 1 383 ? 7.722 14.739 84.746 1.00 41.00 380 ILE A O 1
ATOM 3177 N N . GLY A 1 384 ? 7.147 15.761 86.680 1.00 35.52 381 GLY A N 1
ATOM 3178 C CA . GLY A 1 384 ? 7.970 16.924 86.394 1.00 30.96 381 GLY A CA 1
ATOM 3179 C C . GLY A 1 384 ? 9.455 16.620 86.440 1.00 32.71 381 GLY A C 1
ATOM 3180 O O . GLY A 1 384 ? 10.230 17.145 85.637 1.00 33.37 381 GLY A O 1
ATOM 3181 N N . ASN A 1 385 ? 9.874 15.773 87.378 1.00 33.10 382 ASN A N 1
ATOM 3182 C CA . ASN A 1 385 ? 11.273 15.370 87.513 1.00 29.06 382 ASN A CA 1
ATOM 3183 C C . ASN A 1 385 ? 11.338 13.847 87.446 1.00 33.16 382 ASN A C 1
ATOM 3184 O O . ASN A 1 385 ? 11.198 13.162 88.460 1.00 23.81 382 ASN A O 1
ATOM 3189 N N . ILE A 1 386 ? 11.576 13.319 86.241 1.00 31.80 383 ILE A N 1
ATOM 3190 C CA . ILE A 1 386 ? 11.621 11.875 86.044 1.00 23.94 383 ILE A CA 1
ATOM 3191 C C . ILE A 1 386 ? 13.027 11.307 86.191 1.00 27.72 383 ILE A C 1
ATOM 3192 O O . ILE A 1 386 ? 13.205 10.084 86.090 1.00 24.53 383 ILE A O 1
ATOM 3197 N N . ASP A 1 387 ? 14.030 12.153 86.434 1.00 29.99 384 ASP A N 1
ATOM 3198 C CA . ASP A 1 387 ? 15.399 11.673 86.625 1.00 23.26 384 ASP A CA 1
ATOM 3199 C C . ASP A 1 387 ? 15.524 10.592 87.692 1.00 35.01 384 ASP A C 1
ATOM 3200 O O . ASP A 1 387 ? 16.194 9.580 87.428 1.00 30.88 384 ASP A O 1
ATOM 3205 N N . PRO A 1 388 ? 14.932 10.723 88.890 1.00 40.69 385 PRO A N 1
ATOM 3206 C CA . PRO A 1 388 ? 15.068 9.637 89.878 1.00 39.31 385 PRO A CA 1
ATOM 3207 C C . PRO A 1 388 ? 14.587 8.287 89.374 1.00 33.11 385 PRO A C 1
ATOM 3208 O O . PRO A 1 388 ? 15.239 7.267 89.633 1.00 36.21 385 PRO A O 1
ATOM 3212 N N . LEU A 1 389 ? 13.464 8.253 88.653 1.00 27.46 386 LEU A N 1
ATOM 3213 C CA . LEU A 1 389 ? 12.947 6.988 88.141 1.00 31.10 386 LEU A CA 1
ATOM 3214 C C . LEU A 1 389 ? 13.976 6.297 87.253 1.00 27.56 386 LEU A C 1
ATOM 3215 O O . LEU A 1 389 ? 14.251 5.103 87.414 1.00 29.83 386 LEU A O 1
ATOM 3220 N N . VAL A 1 390 ? 14.563 7.042 86.312 1.00 24.61 387 VAL A N 1
ATOM 3221 C CA . VAL A 1 390 ? 15.611 6.481 85.464 1.00 23.54 387 VAL A CA 1
ATOM 3222 C C . VAL A 1 390 ? 16.841 6.134 86.292 1.00 25.33 387 VAL A C 1
ATOM 3223 O O . VAL A 1 390 ? 17.457 5.076 86.110 1.00 22.34 387 VAL A O 1
ATOM 3227 N N . ARG A 1 391 ? 17.208 7.016 87.223 1.00 26.69 388 ARG A N 1
ATOM 3228 C CA . ARG A 1 391 ? 18.446 6.864 87.982 1.00 27.21 388 ARG A CA 1
ATOM 3229 C C . ARG A 1 391 ? 18.406 5.642 88.893 1.00 33.56 388 ARG A C 1
ATOM 3230 O O . ARG A 1 391 ? 19.411 4.937 89.039 1.00 23.28 388 ARG A O 1
ATOM 3238 N N . ASN A 1 392 ? 17.254 5.367 89.504 1.00 29.90 389 ASN A N 1
ATOM 3239 C CA . ASN A 1 392 ? 17.137 4.305 90.495 1.00 34.65 389 ASN A CA 1
ATOM 3240 C C . ASN A 1 392 ? 16.639 2.990 89.915 1.00 34.18 389 ASN A C 1
ATOM 3241 O O . ASN A 1 392 ? 16.674 1.970 90.613 1.00 34.45 389 ASN A O 1
ATOM 3246 N N . PHE A 1 393 ? 16.184 2.985 88.667 1.00 33.96 390 PHE A N 1
ATOM 3247 C CA . PHE A 1 393 ? 15.617 1.782 88.090 1.00 30.99 390 PHE A CA 1
ATOM 3248 C C . PHE A 1 393 ? 16.708 0.743 87.837 1.00 32.18 390 PHE A C 1
ATOM 3249 O O . PHE A 1 393 ? 17.856 1.096 87.551 1.00 36.06 390 PHE A O 1
ATOM 3257 N N . PRO A 1 394 ? 16.378 -0.545 87.953 1.00 31.06 391 PRO A N 1
ATOM 3258 C CA . PRO A 1 394 ? 17.370 -1.589 87.662 1.00 31.43 391 PRO A CA 1
ATOM 3259 C C . PRO A 1 394 ? 17.904 -1.450 86.244 1.00 36.69 391 PRO A C 1
ATOM 3260 O O . PRO A 1 394 ? 17.144 -1.271 85.289 1.00 29.10 391 PRO A O 1
ATOM 3264 N N . ASP A 1 395 ? 19.228 -1.530 86.113 1.00 32.63 392 ASP A N 1
ATOM 3265 C CA . ASP A 1 395 ? 19.877 -1.262 84.838 1.00 31.86 392 ASP A CA 1
ATOM 3266 C C . ASP A 1 395 ? 19.736 -2.405 83.844 1.00 23.00 392 ASP A C 1
ATOM 3267 O O . ASP A 1 395 ? 19.990 -2.204 82.653 1.00 40.97 392 ASP A O 1
ATOM 3272 N N . ASN A 1 396 ? 19.339 -3.592 84.294 1.00 31.56 393 ASN A N 1
ATOM 3273 C CA . ASN A 1 396 ? 19.129 -4.701 83.374 1.00 32.98 393 ASN A CA 1
ATOM 3274 C C . ASN A 1 396 ? 17.751 -4.676 82.724 1.00 23.96 393 ASN A C 1
ATOM 3275 O O . ASN A 1 396 ? 17.429 -5.587 81.955 1.00 33.90 393 ASN A O 1
ATOM 3280 N N . LEU A 1 397 ? 16.939 -3.660 83.001 1.00 22.45 394 LEU A N 1
ATOM 3281 C CA . LEU A 1 397 ? 15.623 -3.513 82.399 1.00 22.28 394 LEU A CA 1
ATOM 3282 C C . LEU A 1 397 ? 15.588 -2.285 81.499 1.00 21.70 394 LEU A C 1
ATOM 3283 O O . LEU A 1 397 ? 16.244 -1.276 81.769 1.00 27.28 394 LEU A O 1
ATOM 3288 N N . ILE A 1 398 ? 14.808 -2.384 80.426 1.00 20.00 395 ILE A N 1
ATOM 3289 C CA . ILE A 1 398 ? 14.613 -1.283 79.489 1.00 16.60 395 ILE A CA 1
ATOM 3290 C C . ILE A 1 398 ? 13.388 -0.510 79.968 1.00 17.62 395 ILE A C 1
ATOM 3291 O O . ILE A 1 398 ? 12.250 -0.954 79.798 1.00 14.05 395 ILE A O 1
ATOM 3296 N N . LEU A 1 399 ? 13.626 0.651 80.568 1.00 16.30 396 LEU A N 1
ATOM 3297 C CA . LEU A 1 399 ? 12.559 1.434 81.176 1.00 19.87 396 LEU A CA 1
ATOM 3298 C C . LEU A 1 399 ? 11.620 1.972 80.101 1.00 31.99 396 LEU A C 1
ATOM 3299 O O . LEU A 1 399 ? 12.051 2.682 79.185 1.00 22.70 396 LEU A O 1
ATOM 3304 N N . GLN A 1 400 ? 10.334 1.632 80.210 1.00 24.85 397 GLN A N 1
ATOM 3305 C CA . GLN A 1 400 ? 9.321 2.024 79.230 1.00 15.87 397 GLN A CA 1
ATOM 3306 C C . GLN A 1 400 ? 8.097 2.566 79.955 1.00 16.57 397 GLN A C 1
ATOM 3307 O O . GLN A 1 400 ? 7.072 1.879 80.068 1.00 18.03 397 GLN A O 1
ATOM 3313 N N . PRO A 1 401 ? 8.156 3.805 80.436 1.00 18.07 398 PRO A N 1
ATOM 3314 C CA . PRO A 1 401 ? 7.019 4.364 81.175 1.00 14.15 398 PRO A CA 1
ATOM 3315 C C . PRO A 1 401 ? 5.874 4.738 80.246 1.00 22.15 398 PRO A C 1
ATOM 3316 O O . PRO A 1 401 ? 6.062 5.018 79.061 1.00 24.94 398 PRO A O 1
ATOM 3320 N N . ILE A 1 402 ? 4.668 4.742 80.810 1.00 23.50 399 ILE A N 1
ATOM 3321 C CA . ILE A 1 402 ? 3.476 5.152 80.072 1.00 18.22 399 ILE A CA 1
ATOM 3322 C C . ILE A 1 402 ? 2.454 5.695 81.063 1.00 17.86 399 ILE A C 1
ATOM 3323 O O . ILE A 1 402 ? 2.304 5.172 82.171 1.00 23.52 399 ILE A O 1
ATOM 3328 N N . LEU A 1 403 ? 1.765 6.760 80.661 1.00 18.71 400 LEU A N 1
ATOM 3329 C CA . LEU A 1 403 ? 0.767 7.380 81.519 1.00 26.75 400 LEU A CA 1
ATOM 3330 C C . LEU A 1 403 ? -0.422 6.450 81.727 1.00 26.71 400 LEU A C 1
ATOM 3331 O O . LEU A 1 403 ? -0.936 5.853 80.775 1.00 26.08 400 LEU A O 1
ATOM 3336 N N . LYS A 1 404 ? -0.853 6.330 82.986 1.00 23.53 401 LYS A N 1
ATOM 3337 C CA . LYS A 1 404 ? -2.009 5.499 83.316 1.00 27.49 401 LYS A CA 1
ATOM 3338 C C . LYS A 1 404 ? -3.230 5.890 82.494 1.00 25.29 401 LYS A C 1
ATOM 3339 O O . LYS A 1 404 ? -3.987 5.022 82.044 1.00 28.60 401 LYS A O 1
ATOM 3345 N N . GLU A 1 405 ? -3.428 7.194 82.268 1.00 33.09 402 GLU A N 1
ATOM 3346 C CA . GLU A 1 405 ? -4.601 7.643 81.522 1.00 31.44 402 GLU A CA 1
ATOM 3347 C C . GLU A 1 405 ? -4.576 7.161 80.079 1.00 35.81 402 GLU A C 1
ATOM 3348 O O . GLU A 1 405 ? -5.634 6.918 79.490 1.00 32.56 402 GLU A O 1
ATOM 3354 N N . LYS A 1 406 ? -3.389 7.023 79.489 1.00 32.11 403 LYS A N 1
ATOM 3355 C CA . LYS A 1 406 ? -3.308 6.540 78.117 1.00 27.50 403 LYS A CA 1
ATOM 3356 C C . LYS A 1 406 ? -3.500 5.034 78.020 1.00 24.50 403 LYS A C 1
ATOM 3357 O O . LYS A 1 406 ? -3.852 4.537 76.945 1.00 34.25 403 LYS A O 1
ATOM 3363 N N . LEU A 1 407 ? -3.284 4.298 79.111 1.00 31.60 404 LEU A N 1
ATOM 3364 C CA . LEU A 1 407 ? -3.698 2.901 79.147 1.00 42.83 404 LEU A CA 1
ATOM 3365 C C . LEU A 1 407 ? -5.186 2.764 79.433 1.00 46.36 404 LEU A C 1
ATOM 3366 O O . LEU A 1 407 ? -5.797 1.766 79.041 1.00 48.88 404 LEU A O 1
ATOM 3371 N N . GLU A 1 408 ? -5.786 3.755 80.094 1.00 50.63 405 GLU A N 1
ATOM 3372 C CA . GLU A 1 408 ? -7.203 3.665 80.426 1.00 46.55 405 GLU A CA 1
ATOM 3373 C C . GLU A 1 408 ? -8.081 3.800 79.185 1.00 49.01 405 GLU A C 1
ATOM 3374 O O . GLU A 1 408 ? -9.096 3.105 79.060 1.00 47.76 405 GLU A O 1
ATOM 3380 N N . ASP A 1 409 ? -7.710 4.682 78.253 1.00 45.36 406 ASP A N 1
ATOM 3381 C CA . ASP A 1 409 ? -8.568 4.983 77.112 1.00 54.84 406 ASP A CA 1
ATOM 3382 C C . ASP A 1 409 ? -8.215 4.203 75.853 1.00 54.07 406 ASP A C 1
ATOM 3383 O O . ASP A 1 409 ? -9.082 4.040 74.987 1.00 64.68 406 ASP A O 1
ATOM 3388 N N . ILE A 1 410 ? -6.976 3.729 75.730 1.00 51.66 407 ILE A N 1
ATOM 3389 C CA . ILE A 1 410 ? -6.573 2.799 74.678 1.00 47.55 407 ILE A CA 1
ATOM 3390 C C . ILE A 1 410 ? -6.865 3.374 73.296 1.00 44.07 407 ILE A C 1
ATOM 3391 O O . ILE A 1 410 ? -7.758 2.897 72.586 1.00 46.42 407 ILE A O 1
ATOM 3396 N N . LYS A 1 411 ? -6.122 4.404 72.905 1.00 41.70 408 LYS A N 1
ATOM 3397 C CA . LYS A 1 411 ? -6.163 4.867 71.523 1.00 40.53 408 LYS A CA 1
ATOM 3398 C C . LYS A 1 411 ? -5.186 4.033 70.704 1.00 35.84 408 LYS A C 1
ATOM 3399 O O . LYS A 1 411 ? -3.997 3.985 71.040 1.00 27.59 408 LYS A O 1
ATOM 3405 N N . PRO A 1 412 ? -5.641 3.350 69.649 1.00 37.21 409 PRO A N 1
ATOM 3406 C CA . PRO A 1 412 ? -4.762 2.391 68.955 1.00 27.67 409 PRO A CA 1
ATOM 3407 C C . PRO A 1 412 ? -3.437 2.970 68.481 1.00 31.03 409 PRO A C 1
ATOM 3408 O O . PRO A 1 412 ? -2.408 2.299 68.620 1.00 31.91 409 PRO A O 1
ATOM 3412 N N . PHE A 1 413 ? -3.421 4.190 67.935 1.00 26.18 410 PHE A N 1
ATOM 3413 C CA . PHE A 1 413 ? -2.161 4.737 67.441 1.00 30.16 410 PHE A CA 1
ATOM 3414 C C . PHE A 1 413 ? -1.156 4.930 68.569 1.00 27.10 410 PHE A C 1
ATOM 3415 O O . PHE A 1 413 ? 0.057 4.871 68.337 1.00 24.24 410 PHE A O 1
ATOM 3423 N N . ILE A 1 414 ? -1.637 5.134 69.796 1.00 33.78 411 ILE A N 1
ATOM 3424 C CA . ILE A 1 414 ? -0.734 5.265 70.934 1.00 24.83 411 ILE A CA 1
ATOM 3425 C C . ILE A 1 414 ? -0.132 3.911 71.299 1.00 20.95 411 ILE A C 1
ATOM 3426 O O . ILE A 1 414 ? 1.082 3.791 71.506 1.00 20.06 411 ILE A O 1
ATOM 3431 N N . ILE A 1 415 ? -0.966 2.871 71.379 1.00 18.55 412 ILE A N 1
ATOM 3432 C CA . ILE A 1 415 ? -0.448 1.538 71.683 1.00 25.22 412 ILE A CA 1
ATOM 3433 C C . ILE A 1 415 ? 0.471 1.059 70.567 1.00 26.82 412 ILE A C 1
ATOM 3434 O O . ILE A 1 415 ? 1.519 0.453 70.828 1.00 22.16 412 ILE A O 1
ATOM 3439 N N . LYS A 1 416 ? 0.097 1.322 69.310 1.00 23.84 413 LYS A N 1
ATOM 3440 C CA . LYS A 1 416 ? 0.970 0.995 68.186 1.00 23.01 413 LYS A CA 1
ATOM 3441 C C . LYS A 1 416 ? 2.320 1.688 68.327 1.00 21.08 413 LYS A C 1
ATOM 3442 O O . LYS A 1 416 ? 3.375 1.064 68.161 1.00 18.98 413 LYS A O 1
ATOM 3448 N N . SER A 1 417 ? 2.298 2.986 68.641 1.00 23.48 414 SER A N 1
ATOM 3449 C CA . SER A 1 417 ? 3.533 3.744 68.824 1.00 18.28 414 SER A CA 1
ATOM 3450 C C . SER A 1 417 ? 4.367 3.185 69.968 1.00 20.22 414 SER A C 1
ATOM 3451 O O . SER A 1 417 ? 5.596 3.087 69.867 1.00 13.75 414 SER A O 1
ATOM 3454 N N . TYR A 1 418 ? 3.708 2.837 71.072 1.00 20.41 415 TYR A N 1
ATOM 3455 C CA . TYR A 1 418 ? 4.385 2.262 72.229 1.00 20.34 415 TYR A CA 1
ATOM 3456 C C . TYR A 1 418 ? 5.137 0.989 71.848 1.00 14.13 415 TYR A C 1
ATOM 3457 O O . TYR A 1 418 ? 6.298 0.800 72.232 1.00 19.56 415 TYR A O 1
ATOM 3466 N N . VAL A 1 419 ? 4.499 0.114 71.065 1.00 13.93 416 VAL A N 1
ATOM 3467 C CA . VAL A 1 419 ? 5.161 -1.115 70.636 1.00 22.22 416 VAL A CA 1
ATOM 3468 C C . VAL A 1 419 ? 6.292 -0.804 69.664 1.00 14.01 416 VAL A C 1
ATOM 3469 O O . VAL A 1 419 ? 7.336 -1.468 69.672 1.00 17.61 416 VAL A O 1
ATOM 3473 N N . TYR A 1 420 ? 6.101 0.201 68.805 1.00 17.72 417 TYR A N 1
ATOM 3474 C CA . TYR A 1 420 ? 7.174 0.615 67.908 1.00 20.74 417 TYR A CA 1
ATOM 3475 C C . TYR A 1 420 ? 8.398 1.065 68.695 1.00 17.70 417 TYR A C 1
ATOM 3476 O O . TYR A 1 420 ? 9.530 0.678 68.381 1.00 19.24 417 TYR A O 1
ATOM 3485 N N . LYS A 1 421 ? 8.186 1.904 69.714 1.00 19.59 418 LYS A N 1
ATOM 3486 C CA . LYS A 1 421 ? 9.290 2.368 70.548 1.00 21.11 418 LYS A CA 1
ATOM 3487 C C . LYS A 1 421 ? 10.040 1.198 71.174 1.00 15.41 418 LYS A C 1
ATOM 3488 O O . LYS A 1 421 ? 11.276 1.191 71.220 1.00 28.47 418 LYS A O 1
ATOM 3494 N N . MET A 1 422 ? 9.303 0.197 71.660 1.00 13.66 419 MET A N 1
ATOM 3495 C CA . MET A 1 422 ? 9.939 -0.988 72.229 1.00 21.95 419 MET A CA 1
ATOM 3496 C C . MET A 1 422 ? 10.838 -1.671 71.208 1.00 21.63 419 MET A C 1
ATOM 3497 O O . MET A 1 422 ? 11.984 -2.026 71.511 1.00 20.44 419 MET A O 1
ATOM 3502 N N . GLY A 1 423 ? 10.335 -1.859 69.985 1.00 15.65 420 GLY A N 1
ATOM 3503 C CA . GLY A 1 423 ? 11.178 -2.399 68.930 1.00 16.69 420 GLY A CA 1
ATOM 3504 C C . GLY A 1 423 ? 12.390 -1.529 68.668 1.00 25.78 420 GLY A C 1
ATOM 3505 O O . GLY A 1 423 ? 13.504 -2.030 68.498 1.00 22.36 420 GLY A O 1
ATOM 3506 N N . ASN A 1 424 ? 12.187 -0.208 68.650 1.00 22.90 421 ASN A N 1
ATOM 3507 C CA . ASN A 1 424 ? 13.288 0.732 68.484 1.00 26.19 421 ASN A CA 1
ATOM 3508 C C . ASN A 1 424 ? 14.365 0.539 69.548 1.00 28.22 421 ASN A C 1
ATOM 3509 O O . ASN A 1 424 ? 15.550 0.765 69.277 1.00 24.92 421 ASN A O 1
ATOM 3514 N N . PHE A 1 425 ? 13.982 0.120 70.755 1.00 31.66 422 PHE A N 1
ATOM 3515 C CA . PHE A 1 425 ? 14.915 -0.024 71.867 1.00 27.57 422 PHE A CA 1
ATOM 3516 C C . PHE A 1 425 ? 15.545 -1.408 71.953 1.00 27.08 422 PHE A C 1
ATOM 3517 O O . PHE A 1 425 ? 16.333 -1.655 72.871 1.00 44.39 422 PHE A O 1
ATOM 3525 N N . ILE A 1 426 ? 15.224 -2.311 71.032 1.00 21.23 423 ILE A N 1
ATOM 3526 C CA . ILE A 1 426 ? 15.863 -3.622 70.958 1.00 22.77 423 ILE A CA 1
ATOM 3527 C C . ILE A 1 426 ? 16.979 -3.532 69.923 1.00 29.32 423 ILE A C 1
ATOM 3528 O O . ILE A 1 426 ? 16.688 -3.356 68.727 1.00 26.56 423 ILE A O 1
ATOM 3533 N N . PRO A 1 427 ? 18.251 -3.639 70.321 1.00 24.69 424 PRO A N 1
ATOM 3534 C CA . PRO A 1 427 ? 19.343 -3.428 69.357 1.00 20.96 424 PRO A CA 1
ATOM 3535 C C . PRO A 1 427 ? 19.380 -4.446 68.232 1.00 28.92 424 PRO A C 1
ATOM 3536 O O . PRO A 1 427 ? 19.918 -4.138 67.165 1.00 26.34 424 PRO A O 1
ATOM 3540 N N . GLU A 1 428 ? 18.826 -5.640 68.417 1.00 27.83 425 GLU A N 1
ATOM 3541 C CA . GLU A 1 428 ? 18.804 -6.603 67.324 1.00 28.86 425 GLU A CA 1
ATOM 3542 C C . GLU A 1 428 ? 17.714 -6.311 66.304 1.00 33.89 425 GLU A C 1
ATOM 3543 O O . GLU A 1 428 ? 17.619 -7.026 65.300 1.00 37.57 425 GLU A O 1
ATOM 3549 N N . CYS A 1 429 ? 16.896 -5.289 66.530 1.00 24.48 426 CYS A N 1
ATOM 3550 C CA . CYS A 1 429 ? 15.859 -4.892 65.592 1.00 37.27 426 CYS A CA 1
ATOM 3551 C C . CYS A 1 429 ? 16.310 -3.699 64.754 1.00 25.61 426 CYS A C 1
ATOM 3552 O O . CYS A 1 429 ? 17.206 -2.940 65.139 1.00 26.85 426 CYS A O 1
ATOM 3555 N N . LYS A 1 430 ? 15.676 -3.548 63.602 1.00 26.27 427 LYS A N 1
ATOM 3556 C CA . LYS A 1 430 ? 15.869 -2.377 62.743 1.00 22.60 427 LYS A CA 1
ATOM 3557 C C . LYS A 1 430 ? 14.530 -2.088 62.085 1.00 19.88 427 LYS A C 1
ATOM 3558 O O . LYS A 1 430 ? 14.101 -2.817 61.177 1.00 25.67 427 LYS A O 1
ATOM 3564 N N . PRO A 1 431 ? 13.816 -1.057 62.545 1.00 22.02 428 PRO A N 1
ATOM 3565 C CA . PRO A 1 431 ? 12.497 -0.761 61.963 1.00 20.82 428 PRO A CA 1
ATOM 3566 C C . PRO A 1 431 ? 12.527 -0.520 60.463 1.00 24.06 428 PRO A C 1
ATOM 3567 O O . PRO A 1 431 ? 11.577 -0.902 59.769 1.00 25.69 428 PRO A O 1
ATOM 3571 N N . PHE A 1 432 ? 13.590 0.086 59.942 1.00 26.80 429 PHE A N 1
ATOM 3572 C CA . PHE A 1 432 ? 13.687 0.419 58.527 1.00 33.22 429 PHE A CA 1
ATOM 3573 C C . PHE A 1 432 ? 15.105 0.886 58.238 1.00 24.76 429 PHE A C 1
ATOM 3574 O O . PHE A 1 432 ? 15.835 1.304 59.141 1.00 25.18 429 PHE A O 1
ATOM 3582 N N . ILE A 1 433 ? 15.478 0.832 56.964 1.00 32.41 430 ILE A N 1
ATOM 3583 C CA . ILE A 1 433 ? 16.652 1.541 56.476 1.00 42.96 430 ILE A CA 1
ATOM 3584 C C . ILE A 1 433 ? 16.200 2.457 55.350 1.00 34.61 430 ILE A C 1
ATOM 3585 O O . ILE A 1 433 ? 15.213 2.183 54.660 1.00 43.67 430 ILE A O 1
ATOM 3590 N N . LEU A 1 434 ? 16.909 3.568 55.185 1.00 32.63 431 LEU A N 1
ATOM 3591 C CA . LEU A 1 434 ? 16.575 4.513 54.131 1.00 27.14 431 LEU A CA 1
ATOM 3592 C C . LEU A 1 434 ? 17.105 3.997 52.801 1.00 30.35 431 LEU A C 1
ATOM 3593 O O . LEU A 1 434 ? 18.250 3.542 52.712 1.00 36.39 431 LEU A O 1
ATOM 3598 N N . LYS A 1 435 ? 16.261 4.057 51.770 1.00 24.65 432 LYS A N 1
ATOM 3599 C CA . LYS A 1 435 ? 16.654 3.557 50.457 1.00 25.92 432 LYS A CA 1
ATOM 3600 C C . LYS A 1 435 ? 17.918 4.248 49.959 1.00 29.72 432 LYS A C 1
ATOM 3601 O O . LYS A 1 435 ? 18.816 3.600 49.409 1.00 34.91 432 LYS A O 1
ATOM 3607 N N . LYS A 1 436 ? 18.014 5.563 50.163 1.00 30.91 433 LYS A N 1
ATOM 3608 C CA . LYS A 1 436 ? 19.165 6.329 49.705 1.00 33.43 433 LYS A CA 1
ATOM 3609 C C . LYS A 1 436 ? 20.364 6.227 50.638 1.00 28.61 433 LYS A C 1
ATOM 3610 O O . LYS A 1 436 ? 21.466 6.631 50.249 1.00 35.76 433 LYS A O 1
ATOM 3616 N N . MET A 1 437 ? 20.183 5.705 51.851 1.00 27.81 434 MET A N 1
ATOM 3617 C CA . MET A 1 437 ? 21.288 5.507 52.779 1.00 23.12 434 MET A CA 1
ATOM 3618 C C . MET A 1 437 ? 21.877 4.104 52.729 1.00 28.80 434 MET A C 1
ATOM 3619 O O . MET A 1 437 ? 22.879 3.849 53.408 1.00 43.58 434 MET A O 1
ATOM 3624 N N . GLU A 1 438 ? 21.295 3.197 51.941 1.00 34.44 435 GLU A N 1
ATOM 3625 C CA . GLU A 1 438 ? 21.725 1.801 51.969 1.00 36.02 435 GLU A CA 1
ATOM 3626 C C . GLU A 1 438 ? 23.183 1.639 51.550 1.00 41.05 435 GLU A C 1
ATOM 3627 O O . GLU A 1 438 ? 23.838 0.674 51.955 1.00 44.37 435 GLU A O 1
ATOM 3633 N N . ASP A 1 439 ? 23.729 2.565 50.770 1.00 41.97 436 ASP A N 1
ATOM 3634 C CA . ASP A 1 439 ? 25.112 2.428 50.334 1.00 40.17 436 ASP A CA 1
ATOM 3635 C C . ASP A 1 439 ? 26.039 3.424 51.016 1.00 41.47 436 ASP A C 1
ATOM 3636 O O . ASP A 1 439 ? 27.084 3.766 50.455 1.00 44.55 436 ASP A O 1
ATOM 3641 N N . LYS A 1 440 ? 25.683 3.892 52.214 1.00 41.98 437 LYS A N 1
ATOM 3642 C CA . LYS A 1 440 ? 26.466 4.896 52.930 1.00 36.97 437 LYS A CA 1
ATOM 3643 C C . LYS A 1 440 ? 27.128 4.346 54.192 1.00 38.85 437 LYS A C 1
ATOM 3644 O O . LYS A 1 440 ? 27.426 5.113 55.111 1.00 41.79 437 LYS A O 1
ATOM 3650 N N . GLU A 1 441 ? 27.373 3.033 54.253 1.00 38.58 438 GLU A N 1
ATOM 3651 C CA . GLU A 1 441 ? 27.949 2.440 55.460 1.00 39.26 438 GLU A CA 1
ATOM 3652 C C . GLU A 1 441 ? 29.368 2.935 55.718 1.00 37.77 438 GLU A C 1
ATOM 3653 O O . GLU A 1 441 ? 29.837 2.912 56.862 1.00 31.35 438 GLU A O 1
ATOM 3659 N N . LYS A 1 442 ? 30.066 3.388 54.677 1.00 34.46 439 LYS A N 1
ATOM 3660 C CA . LYS A 1 442 ? 31.464 3.780 54.812 1.00 37.34 439 LYS A CA 1
ATOM 3661 C C . LYS A 1 442 ? 31.654 5.086 55.574 1.00 45.31 439 LYS A C 1
ATOM 3662 O O . LYS A 1 442 ? 32.801 5.475 55.821 1.00 36.09 439 LYS A O 1
ATOM 3668 N N . ASN A 1 443 ? 30.576 5.761 55.960 1.00 42.00 440 ASN A N 1
ATOM 3669 C CA . ASN A 1 443 ? 30.656 7.078 56.569 1.00 41.92 440 ASN A CA 1
ATOM 3670 C C . ASN A 1 443 ? 30.331 7.008 58.057 1.00 36.87 440 ASN A C 1
ATOM 3671 O O . ASN A 1 443 ? 29.511 6.198 58.498 1.00 31.64 440 ASN A O 1
ATOM 3676 N N . LEU A 1 444 ? 30.990 7.873 58.826 1.00 33.71 441 LEU A N 1
ATOM 3677 C CA . LEU A 1 444 ? 30.788 7.980 60.266 1.00 36.87 441 LEU A CA 1
ATOM 3678 C C . LEU A 1 444 ? 30.146 9.332 60.550 1.00 40.20 441 LEU A C 1
ATOM 3679 O O . LEU A 1 444 ? 30.785 10.378 60.382 1.00 34.74 441 LEU A O 1
ATOM 3684 N N . TYR A 1 445 ? 28.886 9.307 60.974 1.00 40.73 442 TYR A N 1
ATOM 3685 C CA . TYR A 1 445 ? 28.116 10.518 61.220 1.00 32.80 442 TYR A CA 1
ATOM 3686 C C . TYR A 1 445 ? 28.182 10.858 62.704 1.00 30.48 442 TYR A C 1
ATOM 3687 O O . TYR A 1 445 ? 27.735 10.074 63.546 1.00 34.27 442 TYR A O 1
ATOM 3696 N N . ILE A 1 446 ? 28.737 12.028 63.015 1.00 33.30 443 ILE A N 1
ATOM 3697 C CA . ILE A 1 446 ? 29.003 12.455 64.382 1.00 35.81 443 ILE A CA 1
ATOM 3698 C C . ILE A 1 446 ? 28.325 13.798 64.609 1.00 35.61 443 ILE A C 1
ATOM 3699 O O . ILE A 1 446 ? 28.419 14.697 63.765 1.00 29.78 443 ILE A O 1
ATOM 3704 N N . GLY A 1 447 ? 27.639 13.929 65.739 1.00 31.58 444 GLY A N 1
ATOM 3705 C CA . GLY A 1 447 ? 27.026 15.187 66.146 1.00 30.64 444 GLY A CA 1
ATOM 3706 C C . GLY A 1 447 ? 27.740 15.741 67.366 1.00 36.87 444 GLY A C 1
ATOM 3707 O O . GLY A 1 447 ? 28.157 14.983 68.243 1.00 37.30 444 GLY A O 1
ATOM 3708 N N . ILE A 1 448 ? 27.876 17.065 67.415 1.00 39.19 445 ILE A N 1
ATOM 3709 C CA . ILE A 1 448 ? 28.633 17.743 68.464 1.00 41.11 445 ILE A CA 1
ATOM 3710 C C . ILE A 1 448 ? 27.754 18.816 69.090 1.00 38.13 445 ILE A C 1
ATOM 3711 O O . ILE A 1 448 ? 27.327 19.750 68.402 1.00 31.58 445 ILE A O 1
ATOM 3716 N N . ASP A 1 449 ? 27.506 18.697 70.395 1.00 35.69 446 ASP A N 1
ATOM 3717 C CA . ASP A 1 449 ? 26.831 19.727 71.181 1.00 42.64 446 ASP A CA 1
ATOM 3718 C C . ASP A 1 449 ? 27.820 20.226 72.226 1.00 43.45 446 ASP A C 1
ATOM 3719 O O . ASP A 1 449 ? 28.162 19.497 73.164 1.00 40.06 446 ASP A O 1
ATOM 3724 N N . LEU A 1 450 ? 28.269 21.470 72.070 1.00 42.57 447 LEU A N 1
ATOM 3725 C CA . LEU A 1 450 ? 29.279 22.048 72.948 1.00 41.63 447 LEU A CA 1
ATOM 3726 C C . LEU A 1 450 ? 28.922 23.502 73.217 1.00 40.39 447 LEU A C 1
ATOM 3727 O O . LEU A 1 450 ? 28.856 24.310 72.285 1.00 37.33 447 LEU A O 1
ATOM 3732 N N . SER A 1 451 ? 28.708 23.836 74.488 1.00 35.96 448 SER A N 1
ATOM 3733 C CA . SER A 1 451 ? 28.319 25.179 74.892 1.00 46.39 448 SER A CA 1
ATOM 3734 C C . SER A 1 451 ? 29.242 25.682 75.996 1.00 48.73 448 SER A C 1
ATOM 3735 O O . SER A 1 451 ? 29.864 24.902 76.723 1.00 40.36 448 SER A O 1
ATOM 3738 N N . HIS A 1 452 ? 29.316 27.008 76.115 1.00 56.25 449 HIS A N 1
ATOM 3739 C CA . HIS A 1 452 ? 30.154 27.677 77.105 1.00 60.39 449 HIS A CA 1
ATOM 3740 C C . HIS A 1 452 ? 29.327 28.740 77.812 1.00 67.62 449 HIS A C 1
ATOM 3741 O O . HIS A 1 452 ? 28.823 29.664 77.166 1.00 69.13 449 HIS A O 1
ATOM 3748 N N . ASP A 1 453 ? 29.203 28.621 79.131 1.00 68.16 450 ASP A N 1
ATOM 3749 C CA . ASP A 1 453 ? 28.485 29.618 79.923 1.00 66.01 450 ASP A CA 1
ATOM 3750 C C . ASP A 1 453 ? 29.359 30.201 81.029 1.00 60.76 450 ASP A C 1
ATOM 3751 O O . ASP A 1 453 ? 30.472 29.732 81.271 1.00 59.13 450 ASP A O 1
ATOM 3756 N N . ALA A 1 456 ? 29.423 32.538 84.853 1.00 71.39 453 ALA A N 1
ATOM 3757 C CA . ALA A 1 456 ? 30.187 31.328 85.128 1.00 65.32 453 ALA A CA 1
ATOM 3758 C C . ALA A 1 456 ? 31.333 31.194 84.133 1.00 75.54 453 ALA A C 1
ATOM 3759 O O . ALA A 1 456 ? 31.474 32.017 83.226 1.00 85.51 453 ALA A O 1
ATOM 3761 N N . ARG A 1 457 ? 32.160 30.167 84.318 1.00 67.63 454 ARG A N 1
ATOM 3762 C CA . ARG A 1 457 ? 33.310 29.905 83.451 1.00 63.14 454 ARG A CA 1
ATOM 3763 C C . ARG A 1 457 ? 33.428 28.406 83.202 1.00 65.15 454 ARG A C 1
ATOM 3764 O O . ARG A 1 457 ? 34.473 27.793 83.415 1.00 66.49 454 ARG A O 1
ATOM 3772 N N . LYS A 1 458 ? 32.349 27.800 82.723 1.00 62.44 455 LYS A N 1
ATOM 3773 C CA . LYS A 1 458 ? 32.266 26.358 82.552 1.00 58.42 455 LYS A CA 1
ATOM 3774 C C . LYS A 1 458 ? 31.962 26.012 81.096 1.00 55.97 455 LYS A C 1
ATOM 3775 O O . LYS A 1 458 ? 31.532 26.857 80.304 1.00 46.56 455 LYS A O 1
ATOM 3781 N N . THR A 1 459 ? 32.174 24.736 80.757 1.00 55.53 456 THR A N 1
ATOM 3782 C CA . THR A 1 459 ? 32.001 24.217 79.402 1.00 60.23 456 THR A CA 1
ATOM 3783 C C . THR A 1 459 ? 31.228 22.904 79.442 1.00 51.91 456 THR A C 1
ATOM 3784 O O . THR A 1 459 ? 31.470 22.065 80.314 1.00 57.06 456 THR A O 1
ATOM 3788 N N . ASN A 1 460 ? 30.305 22.723 78.498 1.00 44.57 457 ASN A N 1
ATOM 3789 C CA . ASN A 1 460 ? 29.443 21.548 78.456 1.00 50.13 457 ASN A CA 1
ATOM 3790 C C . ASN A 1 460 ? 29.558 20.901 77.078 1.00 49.77 457 ASN A C 1
ATOM 3791 O O . ASN A 1 460 ? 29.356 21.564 76.050 1.00 43.37 457 ASN A O 1
ATOM 3796 N N . LEU A 1 461 ? 29.864 19.600 77.059 1.00 44.74 458 LEU A N 1
ATOM 3797 C CA . LEU A 1 461 ? 30.189 18.872 75.837 1.00 42.71 458 LEU A CA 1
ATOM 3798 C C . LEU A 1 461 ? 29.423 17.557 75.778 1.00 40.44 458 LEU A C 1
ATOM 3799 O O . LEU A 1 461 ? 29.285 16.864 76.790 1.00 44.31 458 LEU A O 1
ATOM 3804 N N . CYS A 1 462 ? 28.932 17.216 74.586 1.00 34.50 459 CYS A N 1
ATOM 3805 C CA . CYS A 1 462 ? 28.321 15.917 74.325 1.00 33.16 459 CYS A CA 1
ATOM 3806 C C . CYS A 1 462 ? 28.461 15.600 72.842 1.00 42.77 459 CYS A C 1
ATOM 3807 O O . CYS A 1 462 ? 28.217 16.469 71.999 1.00 37.97 459 CYS A O 1
ATOM 3810 N N . ILE A 1 463 ? 28.868 14.368 72.530 1.00 31.90 460 ILE A N 1
ATOM 3811 C CA . ILE A 1 463 ? 29.024 13.919 71.153 1.00 31.17 460 ILE A CA 1
ATOM 3812 C C . ILE A 1 463 ? 28.245 12.623 70.958 1.00 30.29 460 ILE A C 1
ATOM 3813 O O . ILE A 1 463 ? 28.033 11.852 71.899 1.00 30.33 460 ILE A O 1
ATOM 3818 N N . ALA A 1 464 ? 27.822 12.385 69.717 1.00 29.51 461 ALA A N 1
ATOM 3819 C CA . ALA A 1 464 ? 27.056 11.197 69.369 1.00 28.65 461 ALA A CA 1
ATOM 3820 C C . ALA A 1 464 ? 27.418 10.772 67.954 1.00 34.92 461 ALA A C 1
ATOM 3821 O O . ALA A 1 464 ? 27.438 11.604 67.042 1.00 32.40 461 ALA A O 1
ATOM 3823 N N . ALA A 1 465 ? 27.695 9.481 67.775 1.00 35.59 462 ALA A N 1
ATOM 3824 C CA . ALA A 1 465 ? 28.057 8.922 66.479 1.00 35.81 462 ALA A CA 1
ATOM 3825 C C . ALA A 1 465 ? 27.074 7.825 66.094 1.00 30.03 462 ALA A C 1
ATOM 3826 O O . ALA A 1 465 ? 26.663 7.022 66.939 1.00 26.17 462 ALA A O 1
ATOM 3828 N N . VAL A 1 466 ? 26.690 7.799 64.814 1.00 29.91 463 VAL A N 1
ATOM 3829 C CA . VAL A 1 466 ? 25.766 6.801 64.287 1.00 25.52 463 VAL A CA 1
ATOM 3830 C C . VAL A 1 466 ? 26.260 6.335 62.923 1.00 37.12 463 VAL A C 1
ATOM 3831 O O . VAL A 1 466 ? 27.097 6.978 62.285 1.00 38.61 463 VAL A O 1
ATOM 3835 N N . ASP A 1 467 ? 25.716 5.205 62.470 1.00 30.39 464 ASP A N 1
ATOM 3836 C CA . ASP A 1 467 ? 26.039 4.671 61.157 1.00 30.21 464 ASP A CA 1
ATOM 3837 C C . ASP A 1 467 ? 24.912 4.989 60.174 1.00 36.36 464 ASP A C 1
ATOM 3838 O O . ASP A 1 467 ? 23.955 5.702 60.494 1.00 38.01 464 ASP A O 1
ATOM 3843 N N . ASN A 1 468 ? 25.017 4.437 58.962 1.00 33.09 465 ASN A N 1
ATOM 3844 C CA . ASN A 1 468 ? 24.057 4.732 57.904 1.00 33.95 465 ASN A CA 1
ATOM 3845 C C . ASN A 1 468 ? 22.668 4.180 58.197 1.00 30.65 465 ASN A C 1
ATOM 3846 O O . ASN A 1 468 ? 21.697 4.622 57.574 1.00 28.09 465 ASN A O 1
ATOM 3851 N N . THR A 1 469 ? 22.552 3.225 59.118 1.00 35.08 466 THR A N 1
ATOM 3852 C CA . THR A 1 469 ? 21.274 2.618 59.460 1.00 27.52 466 THR A CA 1
ATOM 3853 C C . THR A 1 469 ? 20.594 3.286 60.645 1.00 32.34 466 THR A C 1
ATOM 3854 O O . THR A 1 469 ? 19.460 2.923 60.975 1.00 37.36 466 THR A O 1
ATOM 3858 N N . GLY A 1 470 ? 21.251 4.241 61.293 1.00 28.77 467 GLY A N 1
ATOM 3859 C CA . GLY A 1 470 ? 20.712 4.849 62.487 1.00 29.79 467 GLY A CA 1
ATOM 3860 C C . GLY A 1 470 ? 21.127 4.188 63.783 1.00 28.86 467 GLY A C 1
ATOM 3861 O O . GLY A 1 470 ? 20.720 4.657 64.853 1.00 26.92 467 GLY A O 1
ATOM 3862 N N . ASP A 1 471 ? 21.909 3.111 63.727 1.00 30.77 468 ASP A N 1
ATOM 3863 C CA . ASP A 1 471 ? 22.458 2.533 64.946 1.00 30.67 468 ASP A CA 1
ATOM 3864 C C . ASP A 1 471 ? 23.383 3.536 65.617 1.00 31.28 468 ASP A C 1
ATOM 3865 O O . ASP A 1 471 ? 24.224 4.156 64.961 1.00 28.57 468 ASP A O 1
ATOM 3870 N N . ILE A 1 472 ? 23.226 3.697 66.926 1.00 27.57 469 ILE A N 1
ATOM 3871 C CA . ILE A 1 472 ? 24.075 4.611 67.680 1.00 24.89 469 ILE A CA 1
ATOM 3872 C C . ILE A 1 472 ? 25.373 3.892 68.020 1.00 34.03 469 ILE A C 1
ATOM 3873 O O . ILE A 1 472 ? 25.367 2.875 68.722 1.00 36.56 469 ILE A O 1
ATOM 3878 N N . LEU A 1 473 ? 26.489 4.417 67.514 1.00 29.10 470 LEU A N 1
ATOM 3879 C CA . LEU A 1 473 ? 27.786 3.794 67.740 1.00 26.21 470 LEU A CA 1
ATOM 3880 C C . LEU A 1 473 ? 28.387 4.188 69.078 1.00 34.75 470 LEU A C 1
ATOM 3881 O O . LEU A 1 473 ? 29.067 3.372 69.711 1.00 46.52 470 LEU A O 1
ATOM 3886 N N . TYR A 1 474 ? 28.146 5.417 69.524 1.00 29.85 471 TYR A N 1
ATOM 3887 C CA . TYR A 1 474 ? 28.799 5.929 70.718 1.00 40.33 471 TYR A CA 1
ATOM 3888 C C . TYR A 1 474 ? 28.142 7.239 71.121 1.00 28.42 471 TYR A C 1
ATOM 3889 O O . TYR A 1 474 ? 27.708 8.018 70.267 1.00 28.17 471 TYR A O 1
ATOM 3898 N N . ILE A 1 475 ? 28.079 7.466 72.430 1.00 29.00 472 ILE A N 1
ATOM 3899 C CA . ILE A 1 475 ? 27.658 8.736 73.008 1.00 29.62 472 ILE A CA 1
ATOM 3900 C C . ILE A 1 475 ? 28.642 9.093 74.112 1.00 33.28 472 ILE A C 1
ATOM 3901 O O . ILE A 1 475 ? 28.931 8.264 74.982 1.00 35.71 472 ILE A O 1
ATOM 3906 N N . GLY A 1 476 ? 29.155 10.310 74.075 1.00 32.14 473 GLY A N 1
ATOM 3907 C CA . GLY A 1 476 ? 30.033 10.801 75.126 1.00 35.56 473 GLY A CA 1
ATOM 3908 C C . GLY A 1 476 ? 29.521 12.114 75.672 1.00 37.11 473 GLY A C 1
ATOM 3909 O O . GLY A 1 476 ? 29.032 12.959 74.926 1.00 36.75 473 GLY A O 1
ATOM 3910 N N . LYS A 1 477 ? 29.635 12.274 76.991 1.00 34.26 474 LYS A N 1
ATOM 3911 C CA . LYS A 1 477 ? 29.127 13.454 77.676 1.00 33.98 474 LYS A CA 1
ATOM 3912 C C . LYS A 1 477 ? 30.075 13.837 78.800 1.00 40.30 474 LYS A C 1
ATOM 3913 O O . LYS A 1 477 ? 30.583 12.970 79.516 1.00 49.18 474 LYS A O 1
ATOM 3919 N N . HIS A 1 478 ? 30.310 15.141 78.946 1.00 42.09 475 HIS A N 1
ATOM 3920 C CA . HIS A 1 478 ? 31.147 15.684 80.007 1.00 36.85 475 HIS A CA 1
ATOM 3921 C C . HIS A 1 478 ? 30.471 16.914 80.584 1.00 38.47 475 HIS A C 1
ATOM 3922 O O . HIS A 1 478 ? 30.021 17.785 79.835 1.00 48.48 475 HIS A O 1
ATOM 3929 N N . LYS A 1 479 ? 30.410 16.988 81.907 1.00 57.17 476 LYS A N 1
ATOM 3930 C CA . LYS A 1 479 ? 29.698 18.049 82.598 1.00 59.54 476 LYS A CA 1
ATOM 3931 C C . LYS A 1 479 ? 30.675 18.953 83.341 1.00 60.89 476 LYS A C 1
ATOM 3932 O O . LYS A 1 479 ? 31.631 18.481 83.966 1.00 66.12 476 LYS A O 1
ATOM 3938 N N . ASN A 1 480 ? 30.430 20.257 83.245 1.00 59.82 477 ASN A N 1
ATOM 3939 C CA . ASN A 1 480 ? 31.145 21.287 84.000 1.00 68.77 477 ASN A CA 1
ATOM 3940 C C . ASN A 1 480 ? 32.663 21.160 83.842 1.00 74.54 477 ASN A C 1
ATOM 3941 O O . ASN A 1 480 ? 33.400 20.908 84.792 1.00 78.17 477 ASN A O 1
ATOM 3946 N N . LEU A 1 481 ? 33.103 21.336 82.600 1.00 67.84 478 LEU A N 1
ATOM 3947 C CA . LEU A 1 481 ? 34.514 21.486 82.294 1.00 59.43 478 LEU A CA 1
ATOM 3948 C C . LEU A 1 481 ? 34.907 22.951 82.434 1.00 54.73 478 LEU A C 1
ATOM 3949 O O . LEU A 1 481 ? 34.121 23.850 82.128 1.00 57.07 478 LEU A O 1
ATOM 3954 N N . GLU A 1 482 ? 36.127 23.188 82.918 1.00 59.12 479 GLU A N 1
ATOM 3955 C CA . GLU A 1 482 ? 36.616 24.555 83.070 1.00 55.17 479 GLU A CA 1
ATOM 3956 C C . GLU A 1 482 ? 36.772 25.209 81.703 1.00 57.47 479 GLU A C 1
ATOM 3957 O O . GLU A 1 482 ? 37.399 24.643 80.800 1.00 57.07 479 GLU A O 1
ATOM 3963 N N . LEU A 1 483 ? 36.198 26.402 81.549 1.00 53.39 480 LEU A N 1
ATOM 3964 C CA . LEU A 1 483 ? 36.232 27.098 80.269 1.00 52.77 480 LEU A CA 1
ATOM 3965 C C . LEU A 1 483 ? 37.660 27.458 79.881 1.00 52.79 480 LEU A C 1
ATOM 3966 O O . LEU A 1 483 ? 38.235 28.423 80.393 1.00 52.83 480 LEU A O 1
ATOM 3971 N N . ASN A 1 484 ? 38.233 26.674 78.974 1.00 52.75 481 ASN A N 1
ATOM 3972 C CA . ASN A 1 484 ? 39.585 26.908 78.481 1.00 55.53 481 ASN A CA 1
ATOM 3973 C C . ASN A 1 484 ? 39.686 26.244 77.119 1.00 62.15 481 ASN A C 1
ATOM 3974 O O . ASN A 1 484 ? 39.544 25.020 77.021 1.00 62.41 481 ASN A O 1
ATOM 3979 N N . GLU A 1 485 ? 39.901 27.053 76.079 1.00 63.21 482 GLU A N 1
ATOM 3980 C CA . GLU A 1 485 ? 39.973 26.561 74.710 1.00 58.10 482 GLU A CA 1
ATOM 3981 C C . GLU A 1 485 ? 40.855 25.325 74.605 1.00 52.44 482 GLU A C 1
ATOM 3982 O O . GLU A 1 485 ? 40.448 24.295 74.055 1.00 50.72 482 GLU A O 1
ATOM 3988 N N . LYS A 1 486 ? 42.064 25.403 75.158 1.00 51.56 483 LYS A N 1
ATOM 3989 C CA . LYS A 1 486 ? 43.013 24.306 74.995 1.00 54.90 483 LYS A CA 1
ATOM 3990 C C . LYS A 1 486 ? 42.546 23.049 75.714 1.00 53.70 483 LYS A C 1
ATOM 3991 O O . LYS A 1 486 ? 42.689 21.939 75.190 1.00 52.03 483 LYS A O 1
ATOM 3997 N N . MET A 1 487 ? 42.012 23.189 76.930 1.00 53.70 484 MET A N 1
ATOM 3998 C CA . MET A 1 487 ? 41.551 21.996 77.631 1.00 59.79 484 MET A CA 1
ATOM 3999 C C . MET A 1 487 ? 40.321 21.417 76.949 1.00 71.57 484 MET A C 1
ATOM 4000 O O . MET A 1 487 ? 40.222 20.201 76.763 1.00 77.40 484 MET A O 1
ATOM 4005 N N . ASN A 1 488 ? 39.415 22.283 76.485 1.00 72.21 485 ASN A N 1
ATOM 4006 C CA . ASN A 1 488 ? 38.169 21.806 75.888 1.00 66.13 485 ASN A CA 1
ATOM 4007 C C . ASN A 1 488 ? 38.411 21.045 74.586 1.00 72.02 485 ASN A C 1
ATOM 4008 O O . ASN A 1 488 ? 37.723 20.066 74.292 1.00 72.02 485 ASN A O 1
ATOM 4013 N N . LEU A 1 489 ? 39.373 21.482 73.788 1.00 66.51 486 LEU A N 1
ATOM 4014 C CA . LEU A 1 489 ? 39.668 20.808 72.527 1.00 63.02 486 LEU A CA 1
ATOM 4015 C C . LEU A 1 489 ? 40.429 19.508 72.724 1.00 60.33 486 LEU A C 1
ATOM 4016 O O . LEU A 1 489 ? 40.350 18.615 71.871 1.00 45.24 486 LEU A O 1
ATOM 4021 N N . ASP A 1 490 ? 41.142 19.372 73.839 1.00 57.29 487 ASP A N 1
ATOM 4022 C CA . ASP A 1 490 ? 41.734 18.078 74.164 1.00 57.68 487 ASP A CA 1
ATOM 4023 C C . ASP A 1 490 ? 40.649 17.030 74.380 1.00 62.13 487 ASP A C 1
ATOM 4024 O O . ASP A 1 490 ? 40.659 15.959 73.755 1.00 60.69 487 ASP A O 1
ATOM 4029 N N . ILE A 1 491 ? 39.668 17.354 75.223 1.00 54.74 488 ILE A N 1
ATOM 4030 C CA . ILE A 1 491 ? 38.584 16.423 75.510 1.00 63.19 488 ILE A CA 1
ATOM 4031 C C . ILE A 1 491 ? 37.782 16.130 74.249 1.00 62.16 488 ILE A C 1
ATOM 4032 O O . ILE A 1 491 ? 37.374 14.987 74.010 1.00 60.53 488 ILE A O 1
ATOM 4037 N N . LEU A 1 492 ? 37.540 17.156 73.427 1.00 62.93 489 LEU A N 1
ATOM 4038 C CA . LEU A 1 492 ? 36.862 16.953 72.148 1.00 55.75 489 LEU A CA 1
ATOM 4039 C C . LEU A 1 492 ? 37.573 15.888 71.326 1.00 53.31 489 LEU A C 1
ATOM 4040 O O . LEU A 1 492 ? 36.947 14.946 70.825 1.00 52.76 489 LEU A O 1
ATOM 4045 N N . GLU A 1 493 ? 38.890 16.031 71.173 1.00 50.99 490 GLU A N 1
ATOM 4046 C CA . GLU A 1 493 ? 39.665 15.040 70.437 1.00 52.94 490 GLU A CA 1
ATOM 4047 C C . GLU A 1 493 ? 39.515 13.655 71.053 1.00 46.11 490 GLU A C 1
ATOM 4048 O O . GLU A 1 493 ? 39.356 12.663 70.335 1.00 46.03 490 GLU A O 1
ATOM 4054 N N . LYS A 1 494 ? 39.545 13.574 72.386 1.00 44.25 491 LYS A N 1
ATOM 4055 C CA . LYS A 1 494 ? 39.484 12.280 73.060 1.00 48.96 491 LYS A CA 1
ATOM 4056 C C . LYS A 1 494 ? 38.160 11.579 72.777 1.00 43.55 491 LYS A C 1
ATOM 4057 O O . LYS A 1 494 ? 38.135 10.407 72.387 1.00 43.34 491 LYS A O 1
ATOM 4063 N N . GLU A 1 495 ? 37.046 12.293 72.954 1.00 43.29 492 GLU A N 1
ATOM 4064 C CA . GLU A 1 495 ? 35.741 11.712 72.654 1.00 50.94 492 GLU A CA 1
ATOM 4065 C C . GLU A 1 495 ? 35.619 11.357 71.178 1.00 54.75 492 GLU A C 1
ATOM 4066 O O . GLU A 1 495 ? 35.048 10.316 70.828 1.00 46.68 492 GLU A O 1
ATOM 4072 N N . TYR A 1 496 ? 36.155 12.208 70.298 1.00 53.06 493 TYR A N 1
ATOM 4073 C CA . TYR A 1 496 ? 36.118 11.915 68.869 1.00 55.02 493 TYR A CA 1
ATOM 4074 C C . TYR A 1 496 ? 36.862 10.625 68.553 1.00 54.49 493 TYR A C 1
ATOM 4075 O O . TYR A 1 496 ? 36.380 9.796 67.771 1.00 49.75 493 TYR A O 1
ATOM 4084 N N . ILE A 1 497 ? 38.042 10.437 69.152 1.00 53.82 494 ILE A N 1
ATOM 4085 C CA . ILE A 1 497 ? 38.797 9.204 68.940 1.00 48.38 494 ILE A CA 1
ATOM 4086 C C . ILE A 1 497 ? 38.007 8.004 69.444 1.00 45.86 494 ILE A C 1
ATOM 4087 O O . ILE A 1 497 ? 38.047 6.920 68.848 1.00 50.14 494 ILE A O 1
ATOM 4092 N N . LYS A 1 498 ? 37.269 8.180 70.542 1.00 46.42 495 LYS A N 1
ATOM 4093 C CA . LYS A 1 498 ? 36.458 7.091 71.076 1.00 55.98 495 LYS A CA 1
ATOM 4094 C C . LYS A 1 498 ? 35.376 6.675 70.084 1.00 49.49 495 LYS A C 1
ATOM 4095 O O . LYS A 1 498 ? 35.200 5.484 69.802 1.00 45.60 495 LYS A O 1
ATOM 4101 N N . ALA A 1 499 ? 34.648 7.649 69.535 1.00 41.52 496 ALA A N 1
ATOM 4102 C CA . ALA A 1 499 ? 33.635 7.341 68.530 1.00 44.72 496 ALA A CA 1
ATOM 4103 C C . ALA A 1 499 ? 34.258 6.688 67.304 1.00 56.03 496 ALA A C 1
ATOM 4104 O O . ALA A 1 499 ? 33.705 5.729 66.750 1.00 47.03 496 ALA A O 1
ATOM 4106 N N . PHE A 1 500 ? 35.409 7.203 66.864 1.00 41.46 497 PHE A N 1
ATOM 4107 C CA . PHE A 1 500 ? 36.143 6.601 65.756 1.00 44.83 497 PHE A CA 1
ATOM 4108 C C . PHE A 1 500 ? 36.415 5.125 66.019 1.00 42.39 497 PHE A C 1
ATOM 4109 O O . PHE A 1 500 ? 36.173 4.269 65.160 1.00 42.28 497 PHE A O 1
ATOM 4117 N N . GLU A 1 501 ? 36.910 4.809 67.219 1.00 41.72 498 GLU A N 1
ATOM 4118 C CA . GLU A 1 501 ? 37.243 3.427 67.542 1.00 41.71 498 GLU A CA 1
ATOM 4119 C C . GLU A 1 501 ? 36.000 2.545 67.541 1.00 51.87 498 GLU A C 1
ATOM 4120 O O . GLU A 1 501 ? 36.058 1.382 67.125 1.00 48.09 498 GLU A O 1
ATOM 4126 N N . LYS A 1 502 ? 34.865 3.086 68.000 1.00 43.83 499 LYS A N 1
ATOM 4127 C CA . LYS A 1 502 ? 33.612 2.335 67.986 1.00 46.59 499 LYS A CA 1
ATOM 4128 C C . LYS A 1 502 ? 33.238 1.901 66.575 1.00 47.64 499 LYS A C 1
ATOM 4129 O O . LYS A 1 502 ? 32.817 0.757 66.361 1.00 49.56 499 LYS A O 1
ATOM 4135 N N . TYR A 1 503 ? 33.368 2.806 65.602 1.00 40.20 500 TYR A N 1
ATOM 4136 C CA . TYR A 1 503 ? 33.113 2.447 64.210 1.00 39.96 500 TYR A CA 1
ATOM 4137 C C . TYR A 1 503 ? 34.015 1.298 63.777 1.00 40.11 500 TYR A C 1
ATOM 4138 O O . TYR A 1 503 ? 33.540 0.269 63.285 1.00 39.82 500 TYR A O 1
ATOM 4147 N N . ILE A 1 504 ? 35.329 1.470 63.943 1.00 40.57 501 ILE A N 1
ATOM 4148 C CA . ILE A 1 504 ? 36.272 0.389 63.666 1.00 50.13 501 ILE A CA 1
ATOM 4149 C C . ILE A 1 504 ? 35.870 -0.862 64.435 1.00 55.02 501 ILE A C 1
ATOM 4150 O O . ILE A 1 504 ? 35.852 -1.972 63.892 1.00 55.00 501 ILE A O 1
ATOM 4155 N N . GLU A 1 505 ? 35.532 -0.688 65.715 1.00 44.73 502 GLU A N 1
ATOM 4156 C CA . GLU A 1 505 ? 35.090 -1.806 66.539 1.00 42.95 502 GLU A CA 1
ATOM 4157 C C . GLU A 1 505 ? 33.885 -2.507 65.923 1.00 51.03 502 GLU A C 1
ATOM 4158 O O . GLU A 1 505 ? 33.767 -3.735 66.000 1.00 54.26 502 GLU A O 1
ATOM 4164 N N . LYS A 1 506 ? 32.994 -1.753 65.289 1.00 43.02 503 LYS A N 1
ATOM 4165 C CA . LYS A 1 506 ? 31.836 -2.373 64.659 1.00 45.22 503 LYS A CA 1
ATOM 4166 C C . LYS A 1 506 ? 32.111 -2.849 63.240 1.00 51.95 503 LYS A C 1
ATOM 4167 O O . LYS A 1 506 ? 31.530 -3.851 62.809 1.00 45.31 503 LYS A O 1
ATOM 4173 N N . PHE A 1 507 ? 32.941 -2.135 62.480 1.00 44.30 504 PHE A N 1
ATOM 4174 C CA . PHE A 1 507 ? 33.091 -2.432 61.060 1.00 49.81 504 PHE A CA 1
ATOM 4175 C C . PHE A 1 507 ? 34.472 -2.944 60.678 1.00 49.17 504 PHE A C 1
ATOM 4176 O O . PHE A 1 507 ? 34.686 -3.267 59.504 1.00 56.07 504 PHE A O 1
ATOM 4184 N N . ASN A 1 508 ? 35.409 -3.029 61.623 1.00 52.43 505 ASN A N 1
ATOM 4185 C CA . ASN A 1 508 ? 36.747 -3.588 61.401 1.00 58.16 505 ASN A CA 1
ATOM 4186 C C . ASN A 1 508 ? 37.505 -2.881 60.277 1.00 64.30 505 ASN A C 1
ATOM 4187 O O . ASN A 1 508 ? 38.479 -3.421 59.737 1.00 66.63 505 ASN A O 1
ATOM 4192 N N . VAL A 1 509 ? 37.068 -1.674 59.921 1.00 64.15 506 VAL A N 1
ATOM 4193 C CA . VAL A 1 509 ? 37.785 -0.798 59.003 1.00 54.11 506 VAL A CA 1
ATOM 4194 C C . VAL A 1 509 ? 37.548 0.633 59.462 1.00 53.68 506 VAL A C 1
ATOM 4195 O O . VAL A 1 509 ? 36.527 0.943 60.085 1.00 53.20 506 VAL A O 1
ATOM 4199 N N . SER A 1 510 ? 38.500 1.510 59.161 1.00 54.27 507 SER A N 1
ATOM 4200 C CA . SER A 1 510 ? 38.280 2.921 59.411 1.00 55.45 507 SER A CA 1
ATOM 4201 C C . SER A 1 510 ? 37.136 3.423 58.533 1.00 58.19 507 SER A C 1
ATOM 4202 O O . SER A 1 510 ? 36.912 2.906 57.434 1.00 58.87 507 SER A O 1
ATOM 4205 N N . PRO A 1 511 ? 36.382 4.415 59.001 1.00 53.26 508 PRO A N 1
ATOM 4206 C CA . PRO A 1 511 ? 35.417 5.069 58.115 1.00 52.62 508 PRO A CA 1
ATOM 4207 C C . PRO A 1 511 ? 36.150 5.804 57.010 1.00 52.95 508 PRO A C 1
ATOM 4208 O O . PRO A 1 511 ? 37.149 6.484 57.251 1.00 53.64 508 PRO A O 1
ATOM 4212 N N . GLU A 1 512 ? 35.660 5.645 55.782 1.00 52.46 509 GLU A N 1
ATOM 4213 C CA . GLU A 1 512 ? 36.285 6.362 54.679 1.00 52.73 509 GLU A CA 1
ATOM 4214 C C . GLU A 1 512 ? 36.013 7.856 54.774 1.00 52.72 509 GLU A C 1
ATOM 4215 O O . GLU A 1 512 ? 36.871 8.668 54.414 1.00 53.25 509 GLU A O 1
ATOM 4221 N N . ASN A 1 513 ? 34.845 8.237 55.282 1.00 52.15 510 ASN A N 1
ATOM 4222 C CA . ASN A 1 513 ? 34.483 9.634 55.456 1.00 52.09 510 ASN A CA 1
ATOM 4223 C C . ASN A 1 513 ? 33.889 9.835 56.842 1.00 51.98 510 ASN A C 1
ATOM 4224 O O . ASN A 1 513 ? 33.264 8.931 57.403 1.00 51.61 510 ASN A O 1
ATOM 4229 N N . VAL A 1 514 ? 34.090 11.031 57.392 1.00 52.30 511 VAL A N 1
ATOM 4230 C CA . VAL A 1 514 ? 33.621 11.373 58.730 1.00 52.26 511 VAL A CA 1
ATOM 4231 C C . VAL A 1 514 ? 32.874 12.698 58.654 1.00 51.95 511 VAL A C 1
ATOM 4232 O O . VAL A 1 514 ? 33.458 13.726 58.290 1.00 52.34 511 VAL A O 1
ATOM 4236 N N . PHE A 1 515 ? 31.590 12.673 58.997 1.00 51.24 512 PHE A N 1
ATOM 4237 C CA . PHE A 1 515 ? 30.746 13.860 59.003 1.00 50.87 512 PHE A CA 1
ATOM 4238 C C . PHE A 1 515 ? 30.688 14.406 60.424 1.00 52.86 512 PHE A C 1
ATOM 4239 O O . PHE A 1 515 ? 30.215 13.719 61.336 1.00 50.91 512 PHE A O 1
ATOM 4247 N N . ILE A 1 516 ? 31.167 15.631 60.611 1.00 51.55 513 ILE A N 1
ATOM 4248 C CA . ILE A 1 516 ? 31.141 16.297 61.908 1.00 51.81 513 ILE A CA 1
ATOM 4249 C C . ILE A 1 516 ? 30.096 17.400 61.815 1.00 51.30 513 ILE A C 1
ATOM 4250 O O . ILE A 1 516 ? 30.324 18.443 61.190 1.00 51.45 513 ILE A O 1
ATOM 4255 N N . LEU A 1 517 ? 28.943 17.167 62.432 1.00 50.70 514 LEU A N 1
ATOM 4256 C CA . LEU A 1 517 ? 27.850 18.126 62.443 1.00 50.17 514 LEU A CA 1
ATOM 4257 C C . LEU A 1 517 ? 27.848 18.846 63.786 1.00 50.46 514 LEU A C 1
ATOM 4258 O O . LEU A 1 517 ? 27.821 18.204 64.841 1.00 50.54 514 LEU A O 1
ATOM 4263 N N . ARG A 1 518 ? 27.888 20.173 63.742 1.00 50.62 515 ARG A N 1
ATOM 4264 C CA . ARG A 1 518 ? 28.029 21.000 64.930 1.00 50.99 515 ARG A CA 1
ATOM 4265 C C . ARG A 1 518 ? 26.744 21.776 65.183 1.00 50.37 515 ARG A C 1
ATOM 4266 O O . ARG A 1 518 ? 26.181 22.377 64.262 1.00 49.96 515 ARG A O 1
ATOM 4274 N N . ASP A 1 519 ? 26.283 21.758 66.432 1.00 50.30 516 ASP A N 1
ATOM 4275 C CA . ASP A 1 519 ? 25.148 22.574 66.857 1.00 49.80 516 ASP A CA 1
ATOM 4276 C C . ASP A 1 519 ? 25.616 24.019 66.949 1.00 50.25 516 ASP A C 1
ATOM 4277 O O . ASP A 1 519 ? 26.219 24.433 67.941 1.00 50.81 516 ASP A O 1
ATOM 4282 N N . GLY A 1 520 ? 25.339 24.790 65.908 1.00 50.01 517 GLY A N 1
ATOM 4283 C CA . GLY A 1 520 ? 25.846 26.139 65.805 1.00 50.45 517 GLY A CA 1
ATOM 4284 C C . GLY A 1 520 ? 27.123 26.201 64.994 1.00 51.06 517 GLY A C 1
ATOM 4285 O O . GLY A 1 520 ? 27.417 25.338 64.163 1.00 55.23 517 GLY A O 1
ATOM 4286 N N . ARG A 1 521 ? 27.901 27.245 65.257 1.00 56.00 518 ARG A N 1
ATOM 4287 C CA . ARG A 1 521 ? 29.120 27.507 64.511 1.00 55.01 518 ARG A CA 1
ATOM 4288 C C . ARG A 1 521 ? 30.346 27.103 65.323 1.00 56.23 518 ARG A C 1
ATOM 4289 O O . ARG A 1 521 ? 30.359 27.214 66.555 1.00 61.32 518 ARG A O 1
ATOM 4297 N N . PHE A 1 522 ? 31.370 26.615 64.621 1.00 53.52 519 PHE A N 1
ATOM 4298 C CA . PHE A 1 522 ? 32.652 26.302 65.240 1.00 54.33 519 PHE A CA 1
ATOM 4299 C C . PHE A 1 522 ? 33.301 27.596 65.716 1.00 55.70 519 PHE A C 1
ATOM 4300 O O . PHE A 1 522 ? 33.716 28.427 64.901 1.00 58.90 519 PHE A O 1
ATOM 4308 N N . ILE A 1 523 ? 33.391 27.774 67.032 1.00 55.22 520 ILE A N 1
ATOM 4309 C CA . ILE A 1 523 ? 34.086 28.909 67.627 1.00 55.86 520 ILE A CA 1
ATOM 4310 C C . ILE A 1 523 ? 35.408 28.496 68.259 1.00 56.68 520 ILE A C 1
ATOM 4311 O O . ILE A 1 523 ? 36.178 29.359 68.704 1.00 57.30 520 ILE A O 1
ATOM 4316 N N . GLU A 1 524 ? 35.726 27.206 68.251 1.00 57.41 521 GLU A N 1
ATOM 4317 C CA . GLU A 1 524 ? 36.997 26.724 68.764 1.00 57.48 521 GLU A CA 1
ATOM 4318 C C . GLU A 1 524 ? 38.099 26.973 67.736 1.00 58.58 521 GLU A C 1
ATOM 4319 O O . GLU A 1 524 ? 37.858 27.464 66.629 1.00 57.73 521 GLU A O 1
ATOM 4325 N N . ASP A 1 525 ? 39.331 26.637 68.107 1.00 61.68 522 ASP A N 1
ATOM 4326 C CA . ASP A 1 525 ? 40.468 26.749 67.195 1.00 63.87 522 ASP A CA 1
ATOM 4327 C C . ASP A 1 525 ? 40.269 25.752 66.061 1.00 60.22 522 ASP A C 1
ATOM 4328 O O . ASP A 1 525 ? 40.526 24.557 66.219 1.00 58.89 522 ASP A O 1
ATOM 4333 N N . ILE A 1 526 ? 39.814 26.243 64.905 1.00 58.90 523 ILE A N 1
ATOM 4334 C CA . ILE A 1 526 ? 39.338 25.341 63.858 1.00 60.21 523 ILE A CA 1
ATOM 4335 C C . ILE A 1 526 ? 40.489 24.536 63.264 1.00 58.70 523 ILE A C 1
ATOM 4336 O O . ILE A 1 526 ? 40.322 23.361 62.914 1.00 58.12 523 ILE A O 1
ATOM 4341 N N . GLU A 1 527 ? 41.678 25.140 63.159 1.00 59.16 524 GLU A N 1
ATOM 4342 C CA . GLU A 1 527 ? 42.815 24.431 62.577 1.00 59.65 524 GLU A CA 1
ATOM 4343 C C . GLU A 1 527 ? 43.231 23.254 63.448 1.00 59.90 524 GLU A C 1
ATOM 4344 O O . GLU A 1 527 ? 43.541 22.171 62.936 1.00 59.89 524 GLU A O 1
ATOM 4350 N N . ILE A 1 528 ? 43.243 23.449 64.770 1.00 60.14 525 ILE A N 1
ATOM 4351 C CA . ILE A 1 528 ? 43.514 22.349 65.692 1.00 60.32 525 ILE A CA 1
ATOM 4352 C C . ILE A 1 528 ? 42.535 21.207 65.452 1.00 59.58 525 ILE A C 1
ATOM 4353 O O . ILE A 1 528 ? 42.930 20.042 65.325 1.00 59.67 525 ILE A O 1
ATOM 4358 N N . ILE A 1 529 ? 41.239 21.529 65.389 1.00 58.85 526 ILE A N 1
ATOM 4359 C CA . ILE A 1 529 ? 40.233 20.515 65.077 1.00 58.10 526 ILE A CA 1
ATOM 4360 C C . ILE A 1 529 ? 40.545 19.868 63.738 1.00 60.65 526 ILE A C 1
ATOM 4361 O O . ILE A 1 529 ? 40.639 18.640 63.629 1.00 57.90 526 ILE A O 1
ATOM 4366 N N . LYS A 1 530 ? 40.746 20.698 62.708 1.00 58.05 527 LYS A N 1
ATOM 4367 C CA . LYS A 1 530 ? 40.965 20.216 61.347 1.00 57.91 527 LYS A CA 1
ATOM 4368 C C . LYS A 1 530 ? 42.010 19.107 61.295 1.00 60.15 527 LYS A C 1
ATOM 4369 O O . LYS A 1 530 ? 41.835 18.108 60.588 1.00 58.08 527 LYS A O 1
ATOM 4375 N N . ASN A 1 531 ? 43.096 19.256 62.057 1.00 65.74 528 ASN A N 1
ATOM 4376 C CA . ASN A 1 531 ? 44.203 18.310 61.962 1.00 63.11 528 ASN A CA 1
ATOM 4377 C C . ASN A 1 531 ? 43.875 16.985 62.643 1.00 65.21 528 ASN A C 1
ATOM 4378 O O . ASN A 1 531 ? 44.050 15.915 62.048 1.00 64.18 528 ASN A O 1
ATOM 4383 N N . PHE A 1 532 ? 43.404 17.026 63.896 1.00 59.40 529 PHE A N 1
ATOM 4384 C CA . PHE A 1 532 ? 43.209 15.767 64.610 1.00 59.27 529 PHE A CA 1
ATOM 4385 C C . PHE A 1 532 ? 41.977 15.012 64.129 1.00 62.03 529 PHE A C 1
ATOM 4386 O O . PHE A 1 532 ? 41.845 13.821 64.433 1.00 67.47 529 PHE A O 1
ATOM 4394 N N . ILE A 1 533 ? 41.068 15.673 63.404 1.00 57.81 530 ILE A N 1
ATOM 4395 C CA . ILE A 1 533 ? 39.938 14.961 62.810 1.00 60.93 530 ILE A CA 1
ATOM 4396 C C . ILE A 1 533 ? 40.442 13.836 61.921 1.00 61.77 530 ILE A C 1
ATOM 4397 O O . ILE A 1 533 ? 39.791 12.791 61.790 1.00 63.76 530 ILE A O 1
ATOM 4402 N N . SER A 1 534 ? 41.617 14.018 61.326 1.00 64.45 531 SER A N 1
ATOM 4403 C CA . SER A 1 534 ? 42.258 12.997 60.507 1.00 59.63 531 SER A CA 1
ATOM 4404 C C . SER A 1 534 ? 42.610 11.754 61.321 1.00 58.62 531 SER A C 1
ATOM 4405 O O . SER A 1 534 ? 42.514 11.750 62.549 1.00 58.13 531 SER A O 1
ATOM 4408 N N . ASP A 1 537 ? 44.640 9.780 58.813 1.00 60.03 534 ASP A N 1
ATOM 4409 C CA . ASP A 1 537 ? 44.450 9.964 57.378 1.00 62.51 534 ASP A CA 1
ATOM 4410 C C . ASP A 1 537 ? 43.022 9.647 56.952 1.00 66.64 534 ASP A C 1
ATOM 4411 O O . ASP A 1 537 ? 42.804 8.767 56.119 1.00 66.57 534 ASP A O 1
ATOM 4416 N N . THR A 1 538 ? 42.048 10.357 57.515 1.00 70.21 535 THR A N 1
ATOM 4417 C CA . THR A 1 538 ? 40.648 10.134 57.184 1.00 62.99 535 THR A CA 1
ATOM 4418 C C . THR A 1 538 ? 40.056 11.385 56.546 1.00 56.97 535 THR A C 1
ATOM 4419 O O . THR A 1 538 ? 40.351 12.512 56.961 1.00 51.31 535 THR A O 1
ATOM 4423 N N . LYS A 1 539 ? 39.245 11.175 55.513 1.00 54.53 536 LYS A N 1
ATOM 4424 C CA . LYS A 1 539 ? 38.562 12.269 54.841 1.00 56.92 536 LYS A CA 1
ATOM 4425 C C . LYS A 1 539 ? 37.309 12.642 55.627 1.00 64.29 536 LYS A C 1
ATOM 4426 O O . LYS A 1 539 ? 36.657 11.783 56.225 1.00 61.65 536 LYS A O 1
ATOM 4432 N N . TYR A 1 540 ? 37.001 13.937 55.667 1.00 64.32 537 TYR A N 1
ATOM 4433 C CA . TYR A 1 540 ? 35.978 14.435 56.575 1.00 56.32 537 TYR A CA 1
ATOM 4434 C C . TYR A 1 540 ? 35.295 15.654 55.970 1.00 46.62 537 TYR A C 1
ATOM 4435 O O . TYR A 1 540 ? 35.667 16.141 54.898 1.00 41.80 537 TYR A O 1
ATOM 4444 N N . THR A 1 541 ? 34.287 16.149 56.685 1.00 44.18 538 THR A N 1
ATOM 4445 C CA . THR A 1 541 ? 33.625 17.403 56.362 1.00 43.84 538 THR A CA 1
ATOM 4446 C C . THR A 1 541 ? 33.170 18.050 57.662 1.00 39.84 538 THR A C 1
ATOM 4447 O O . THR A 1 541 ? 32.725 17.360 58.584 1.00 43.74 538 THR A O 1
ATOM 4451 N N . LEU A 1 542 ? 33.299 19.370 57.735 1.00 39.16 539 LEU A N 1
ATOM 4452 C CA . LEU A 1 542 ? 32.905 20.141 58.908 1.00 39.34 539 LEU A CA 1
ATOM 4453 C C . LEU A 1 542 ? 31.641 20.917 58.574 1.00 42.29 539 LEU A C 1
ATOM 4454 O O . LEU A 1 542 ? 31.626 21.707 57.624 1.00 35.50 539 LEU A O 1
ATOM 4459 N N . VAL A 1 543 ? 30.587 20.690 59.354 1.00 38.33 540 VAL A N 1
ATOM 4460 C CA . VAL A 1 543 ? 29.254 21.187 59.045 1.00 43.02 540 VAL A CA 1
ATOM 4461 C C . VAL A 1 543 ? 28.728 21.970 60.238 1.00 39.50 540 VAL A C 1
ATOM 4462 O O . VAL A 1 543 ? 28.758 21.480 61.373 1.00 34.92 540 VAL A O 1
ATOM 4466 N N . GLU A 1 544 ? 28.244 23.183 59.981 1.00 39.41 541 GLU A N 1
ATOM 4467 C CA . GLU A 1 544 ? 27.589 24.000 60.993 1.00 38.46 541 GLU A CA 1
ATOM 4468 C C . GLU A 1 544 ? 26.086 23.950 60.755 1.00 38.70 541 GLU A C 1
ATOM 4469 O O . GLU A 1 544 ? 25.617 24.250 59.651 1.00 36.15 541 GLU A O 1
ATOM 4475 N N . VAL A 1 545 ? 25.340 23.567 61.787 1.00 38.26 542 VAL A N 1
ATOM 4476 C CA . VAL A 1 545 ? 23.892 23.426 61.718 1.00 31.35 542 VAL A CA 1
ATOM 4477 C C . VAL A 1 545 ? 23.263 24.458 62.643 1.00 35.24 542 VAL A C 1
ATOM 4478 O O . VAL A 1 545 ? 23.606 24.530 63.829 1.00 40.99 542 VAL A O 1
ATOM 4482 N N . ASN A 1 546 ? 22.344 25.252 62.103 1.00 35.66 543 ASN A N 1
ATOM 4483 C CA . ASN A 1 546 ? 21.638 26.280 62.864 1.00 40.17 543 ASN A CA 1
ATOM 4484 C C . ASN A 1 546 ? 20.152 25.940 62.841 1.00 40.23 543 ASN A C 1
ATOM 4485 O O . ASN A 1 546 ? 19.456 26.222 61.861 1.00 40.22 543 ASN A O 1
ATOM 4490 N N . LYS A 1 547 ? 19.666 25.339 63.928 1.00 31.21 544 LYS A N 1
ATOM 4491 C CA . LYS A 1 547 ? 18.249 25.022 64.044 1.00 39.42 544 LYS A CA 1
ATOM 4492 C C . LYS A 1 547 ? 17.387 26.263 64.222 1.00 41.25 544 LYS A C 1
ATOM 4493 O O . LYS A 1 547 ? 16.158 26.158 64.160 1.00 50.62 544 LYS A O 1
ATOM 4499 N N . ASN A 1 548 ? 17.995 27.429 64.441 1.00 40.51 545 ASN A N 1
ATOM 4500 C CA . ASN A 1 548 ? 17.273 28.666 64.706 1.00 44.55 545 ASN A CA 1
ATOM 4501 C C . ASN A 1 548 ? 17.466 29.697 63.598 1.00 35.24 545 ASN A C 1
ATOM 4502 O O . ASN A 1 548 ? 17.539 30.896 63.874 1.00 48.06 545 ASN A O 1
ATOM 4507 N N . THR A 1 549 ? 17.554 29.256 62.345 1.00 41.46 546 THR A N 1
ATOM 4508 C CA . THR A 1 549 ? 17.755 30.203 61.257 1.00 33.73 546 THR A CA 1
ATOM 4509 C C . THR A 1 549 ? 16.532 31.101 61.108 1.00 37.39 546 THR A C 1
ATOM 4510 O O . THR A 1 549 ? 15.389 30.668 61.300 1.00 34.11 546 THR A O 1
ATOM 4514 N N . ASN A 1 550 ? 16.784 32.366 60.787 1.00 31.36 547 ASN A N 1
ATOM 4515 C CA . ASN A 1 550 ? 15.739 33.369 60.643 1.00 32.64 547 ASN A CA 1
ATOM 4516 C C . ASN A 1 550 ? 15.229 33.485 59.211 1.00 35.27 547 ASN A C 1
ATOM 4517 O O . ASN A 1 550 ? 14.292 34.249 58.958 1.00 31.66 547 ASN A O 1
ATOM 4522 N N . ILE A 1 551 ? 15.820 32.750 58.276 1.00 38.02 548 ILE A N 1
ATOM 4523 C CA . ILE A 1 551 ? 15.420 32.820 56.875 1.00 35.20 548 ILE A CA 1
ATOM 4524 C C . ILE A 1 551 ? 14.174 31.972 56.673 1.00 38.95 548 ILE A C 1
ATOM 4525 O O . ILE A 1 551 ? 14.156 30.780 57.007 1.00 33.81 548 ILE A O 1
ATOM 4530 N N . ASN A 1 552 ? 13.129 32.579 56.124 1.00 32.75 549 ASN A N 1
ATOM 4531 C CA . ASN A 1 552 ? 11.855 31.888 55.990 1.00 39.07 549 ASN A CA 1
ATOM 4532 C C . ASN A 1 552 ? 11.092 32.502 54.820 1.00 42.76 549 ASN A C 1
ATOM 4533 O O . ASN A 1 552 ? 11.673 33.198 53.981 1.00 38.47 549 ASN A O 1
ATOM 4538 N N . SER A 1 553 ? 9.786 32.250 54.770 1.00 37.84 550 SER A N 1
ATOM 4539 C CA . SER A 1 553 ? 8.959 32.657 53.642 1.00 35.56 550 SER A CA 1
ATOM 4540 C C . SER A 1 553 ? 7.495 32.459 53.999 1.00 39.54 550 SER A C 1
ATOM 4541 O O . SER A 1 553 ? 7.153 31.653 54.869 1.00 39.52 550 SER A O 1
ATOM 4544 N N . TYR A 1 554 ? 6.631 33.198 53.303 1.00 41.13 551 TYR A N 1
ATOM 4545 C CA . TYR A 1 554 ? 5.203 32.913 53.353 1.00 41.21 551 TYR A CA 1
ATOM 4546 C C . TYR A 1 554 ? 4.813 31.760 52.439 1.00 47.10 551 TYR A C 1
ATOM 4547 O O . TYR A 1 554 ? 3.718 31.209 52.593 1.00 50.63 551 TYR A O 1
ATOM 4556 N N . ASP A 1 555 ? 5.679 31.384 51.501 1.00 44.15 552 ASP A N 1
ATOM 4557 C CA . ASP A 1 555 ? 5.470 30.178 50.717 1.00 39.06 552 ASP A CA 1
ATOM 4558 C C . ASP A 1 555 ? 5.728 28.943 51.575 1.00 37.31 552 ASP A C 1
ATOM 4559 O O . ASP A 1 555 ? 6.394 29.002 52.613 1.00 41.50 552 ASP A O 1
ATOM 4564 N N . ASP A 1 556 ? 5.191 27.810 51.127 1.00 38.17 553 ASP A N 1
ATOM 4565 C CA . ASP A 1 556 ? 5.383 26.537 51.815 1.00 40.07 553 ASP A CA 1
ATOM 4566 C C . ASP A 1 556 ? 6.697 25.922 51.349 1.00 38.50 553 ASP A C 1
ATOM 4567 O O . ASP A 1 556 ? 6.838 25.549 50.179 1.00 46.78 553 ASP A O 1
ATOM 4572 N N . LEU A 1 557 ? 7.654 25.811 52.266 1.00 33.83 554 LEU A N 1
ATOM 4573 C CA . LEU A 1 557 ? 8.959 25.234 51.980 1.00 37.44 554 LEU A CA 1
ATOM 4574 C C . LEU A 1 557 ? 9.195 23.931 52.733 1.00 35.17 554 LEU A C 1
ATOM 4575 O O . LEU A 1 557 ? 10.319 23.419 52.728 1.00 40.17 554 LEU A O 1
ATOM 4580 N N . LYS A 1 558 ? 8.167 23.386 53.381 1.00 33.83 555 LYS A N 1
ATOM 4581 C CA . LYS A 1 558 ? 8.339 22.165 54.155 1.00 44.11 555 LYS A CA 1
ATOM 4582 C C . LYS A 1 558 ? 8.770 21.018 53.250 1.00 45.68 555 LYS A C 1
ATOM 4583 O O . LYS A 1 558 ? 8.210 20.819 52.166 1.00 34.23 555 LYS A O 1
ATOM 4589 N N . GLU A 1 559 ? 9.783 20.276 53.702 1.00 40.82 556 GLU A N 1
ATOM 4590 C CA . GLU A 1 559 ? 10.425 19.169 52.996 1.00 38.10 556 GLU A CA 1
ATOM 4591 C C . GLU A 1 559 ? 11.240 19.627 51.792 1.00 38.91 556 GLU A C 1
ATOM 4592 O O . GLU A 1 559 ? 11.638 18.795 50.968 1.00 38.71 556 GLU A O 1
ATOM 4598 N N . TRP A 1 560 ? 11.515 20.923 51.673 1.00 36.89 557 TRP A N 1
ATOM 4599 C CA . TRP A 1 560 ? 12.345 21.461 50.608 1.00 36.62 557 TRP A CA 1
ATOM 4600 C C . TRP A 1 560 ? 13.727 21.822 51.136 1.00 33.76 557 TRP A C 1
ATOM 4601 O O . TRP A 1 560 ? 13.883 22.247 52.283 1.00 33.53 557 TRP A O 1
ATOM 4612 N N . ILE A 1 561 ? 14.730 21.647 50.280 1.00 33.81 558 ILE A N 1
ATOM 4613 C CA . ILE A 1 561 ? 16.097 22.078 50.551 1.00 33.60 558 ILE A CA 1
ATOM 4614 C C . ILE A 1 561 ? 16.410 23.240 49.618 1.00 42.15 558 ILE A C 1
ATOM 4615 O O . ILE A 1 561 ? 16.312 23.105 48.392 1.00 46.13 558 ILE A O 1
ATOM 4620 N N . ILE A 1 562 ? 16.785 24.376 50.197 1.00 33.42 559 ILE A N 1
ATOM 4621 C CA . ILE A 1 562 ? 17.047 25.600 49.450 1.00 33.41 559 ILE A CA 1
ATOM 4622 C C . ILE A 1 562 ? 18.535 25.905 49.525 1.00 36.08 559 ILE A C 1
ATOM 4623 O O . ILE A 1 562 ? 19.132 25.855 50.606 1.00 43.52 559 ILE A O 1
ATOM 4628 N N . LYS A 1 563 ? 19.130 26.219 48.379 1.00 39.72 560 LYS A N 1
ATOM 4629 C CA . LYS A 1 563 ? 20.533 26.602 48.310 1.00 37.46 560 LYS A CA 1
ATOM 4630 C C . LYS A 1 563 ? 20.648 28.116 48.410 1.00 36.80 560 LYS A C 1
ATOM 4631 O O . LYS A 1 563 ? 20.059 28.842 47.603 1.00 46.65 560 LYS A O 1
ATOM 4637 N N . LEU A 1 564 ? 21.400 28.589 49.402 1.00 36.53 561 LEU A N 1
ATOM 4638 C CA . LEU A 1 564 ? 21.718 30.007 49.514 1.00 37.14 561 LEU A CA 1
ATOM 4639 C C . LEU A 1 564 ? 22.935 30.372 48.673 1.00 47.13 561 LEU A C 1
ATOM 4640 O O . LEU A 1 564 ? 22.862 31.263 47.820 1.00 46.47 561 LEU A O 1
ATOM 4645 N N . ASP A 1 565 ? 24.058 29.701 48.910 1.00 41.69 562 ASP A N 1
ATOM 4646 C CA . ASP A 1 565 ? 25.244 29.846 48.078 1.00 41.13 562 ASP A CA 1
ATOM 4647 C C . ASP A 1 565 ? 25.915 28.483 47.971 1.00 40.71 562 ASP A C 1
ATOM 4648 O O . ASP A 1 565 ? 25.324 27.451 48.306 1.00 39.52 562 ASP A O 1
ATOM 4653 N N . GLU A 1 566 ? 27.174 28.487 47.533 1.00 40.31 563 GLU A N 1
ATOM 4654 C CA . GLU A 1 566 ? 27.848 27.239 47.201 1.00 45.58 563 GLU A CA 1
ATOM 4655 C C . GLU A 1 566 ? 28.026 26.341 48.419 1.00 47.39 563 GLU A C 1
ATOM 4656 O O . GLU A 1 566 ? 28.038 25.111 48.286 1.00 45.03 563 GLU A O 1
ATOM 4662 N N . ASN A 1 567 ? 28.149 26.925 49.610 1.00 47.87 564 ASN A N 1
ATOM 4663 C CA . ASN A 1 567 ? 28.446 26.162 50.816 1.00 40.83 564 ASN A CA 1
ATOM 4664 C C . ASN A 1 567 ? 27.364 26.272 51.883 1.00 37.21 564 ASN A C 1
ATOM 4665 O O . ASN A 1 567 ? 27.561 25.771 52.995 1.00 36.43 564 ASN A O 1
ATOM 4670 N N . THR A 1 568 ? 26.230 26.904 51.588 1.00 35.22 565 THR A N 1
ATOM 4671 C CA . THR A 1 568 ? 25.210 27.163 52.598 1.00 40.20 565 THR A CA 1
ATOM 4672 C C . THR A 1 568 ? 23.845 26.768 52.058 1.00 33.99 565 THR A C 1
ATOM 4673 O O . THR A 1 568 ? 23.414 27.279 51.019 1.00 31.95 565 THR A O 1
ATOM 4677 N N . TYR A 1 569 ? 23.167 25.868 52.769 1.00 30.28 566 TYR A N 1
ATOM 4678 C CA . TYR A 1 569 ? 21.830 25.417 52.413 1.00 30.76 566 TYR A CA 1
ATOM 4679 C C . TYR A 1 569 ? 20.903 25.562 53.612 1.00 37.09 566 TYR A C 1
ATOM 4680 O O . TYR A 1 569 ? 21.343 25.700 54.756 1.00 38.31 566 TYR A O 1
ATOM 4689 N N . ILE A 1 570 ? 19.603 25.523 53.331 1.00 33.40 567 ILE A N 1
ATOM 4690 C CA . ILE A 1 570 ? 18.566 25.500 54.355 1.00 31.39 567 ILE A CA 1
ATOM 4691 C C . ILE A 1 570 ? 17.567 24.423 53.981 1.00 37.54 567 ILE A C 1
ATOM 4692 O O . ILE A 1 570 ? 17.072 24.400 52.849 1.00 31.36 567 ILE A O 1
ATOM 4697 N N . TYR A 1 571 ? 17.262 23.537 54.922 1.00 35.97 568 TYR A N 1
ATOM 4698 C CA . TYR A 1 571 ? 16.157 22.612 54.742 1.00 26.98 568 TYR A CA 1
ATOM 4699 C C . TYR A 1 571 ? 15.069 22.916 55.761 1.00 23.44 568 TYR A C 1
ATOM 4700 O O . TYR A 1 571 ? 15.339 23.391 56.869 1.00 30.32 568 TYR A O 1
ATOM 4709 N N . TYR A 1 572 ? 13.830 22.664 55.355 1.00 27.69 569 TYR A N 1
ATOM 4710 C CA . TYR A 1 572 ? 12.661 22.862 56.208 1.00 24.79 569 TYR A CA 1
ATOM 4711 C C . TYR A 1 572 ? 12.015 21.502 56.417 1.00 33.78 569 TYR A C 1
ATOM 4712 O O . TYR A 1 572 ? 11.302 21.008 55.525 1.00 33.65 569 TYR A O 1
ATOM 4721 N N . PRO A 1 573 ? 12.245 20.852 57.554 1.00 35.88 570 PRO A N 1
ATOM 4722 C CA . PRO A 1 573 ? 11.742 19.488 57.741 1.00 35.82 570 PRO A CA 1
ATOM 4723 C C . PRO A 1 573 ? 10.228 19.463 57.872 1.00 45.19 570 PRO A C 1
ATOM 4724 O O . PRO A 1 573 ? 9.587 20.454 58.230 1.00 36.10 570 PRO A O 1
ATOM 4728 N N . LYS A 1 574 ? 9.657 18.298 57.566 1.00 42.38 571 LYS A N 1
ATOM 4729 C CA . LYS A 1 574 ? 8.214 18.135 57.670 1.00 39.11 571 LYS A CA 1
ATOM 4730 C C . LYS A 1 574 ? 7.768 18.327 59.113 1.00 40.67 571 LYS A C 1
ATOM 4731 O O . LYS A 1 574 ? 8.378 17.799 60.048 1.00 45.48 571 LYS A O 1
ATOM 4737 N N . THR A 1 575 ? 6.702 19.102 59.290 1.00 41.58 572 THR A N 1
ATOM 4738 C CA . THR A 1 575 ? 6.211 19.447 60.615 1.00 43.48 572 THR A CA 1
ATOM 4739 C C . THR A 1 575 ? 4.743 19.830 60.497 1.00 47.73 572 THR A C 1
ATOM 4740 O O . THR A 1 575 ? 4.341 20.470 59.521 1.00 52.25 572 THR A O 1
ATOM 4744 N N . PHE A 1 576 ? 3.945 19.420 61.479 1.00 49.41 573 PHE A N 1
ATOM 4745 C CA . PHE A 1 576 ? 2.564 19.872 61.578 1.00 51.81 573 PHE A CA 1
ATOM 4746 C C . PHE A 1 576 ? 2.435 21.171 62.365 1.00 43.75 573 PHE A C 1
ATOM 4747 O O . PHE A 1 576 ? 1.313 21.636 62.587 1.00 51.94 573 PHE A O 1
ATOM 4755 N N . LEU A 1 577 ? 3.550 21.763 62.785 1.00 45.88 574 LEU A N 1
ATOM 4756 C CA . LEU A 1 577 ? 3.583 23.055 63.450 1.00 43.33 574 LEU A CA 1
ATOM 4757 C C . LEU A 1 577 ? 3.989 24.135 62.444 1.00 43.53 574 LEU A C 1
ATOM 4758 O O . LEU A 1 577 ? 3.840 23.960 61.229 1.00 43.14 574 LEU A O 1
ATOM 4763 N N . ASN A 1 578 ? 4.519 25.248 62.943 1.00 50.42 575 ASN A N 1
ATOM 4764 C CA . ASN A 1 578 ? 4.945 26.336 62.077 1.00 50.12 575 ASN A CA 1
ATOM 4765 C C . ASN A 1 578 ? 6.178 25.941 61.273 1.00 45.75 575 ASN A C 1
ATOM 4766 O O . ASN A 1 578 ? 7.006 25.138 61.709 1.00 44.96 575 ASN A O 1
ATOM 4771 N N . GLN A 1 579 ? 6.289 26.524 60.084 1.00 43.37 576 GLN A N 1
ATOM 4772 C CA . GLN A 1 579 ? 7.409 26.262 59.188 1.00 36.76 576 GLN A CA 1
ATOM 4773 C C . GLN A 1 579 ? 8.685 26.852 59.779 1.00 36.61 576 GLN A C 1
ATOM 4774 O O . GLN A 1 579 ? 8.809 28.073 59.914 1.00 36.69 576 GLN A O 1
ATOM 4780 N N . LYS A 1 580 ? 9.634 25.989 60.140 1.00 36.40 577 LYS A N 1
ATOM 4781 C CA . LYS A 1 580 ? 10.910 26.413 60.698 1.00 36.45 577 LYS A CA 1
ATOM 4782 C C . LYS A 1 580 ? 12.042 25.799 59.890 1.00 36.12 577 LYS A C 1
ATOM 4783 O O . LYS A 1 580 ? 11.948 24.652 59.444 1.00 41.71 577 LYS A O 1
ATOM 4789 N N . GLY A 1 581 ? 13.114 26.565 59.711 1.00 36.08 578 GLY A N 1
ATOM 4790 C CA . GLY A 1 581 ? 14.227 26.144 58.895 1.00 35.98 578 GLY A CA 1
ATOM 4791 C C . GLY A 1 581 ? 15.420 25.674 59.702 1.00 35.76 578 GLY A C 1
ATOM 4792 O O . GLY A 1 581 ? 15.573 25.997 60.878 1.00 35.68 578 GLY A O 1
ATOM 4793 N N . VAL A 1 582 ? 16.276 24.902 59.039 1.00 35.66 579 VAL A N 1
ATOM 4794 C CA . VAL A 1 582 ? 17.532 24.430 59.607 1.00 35.45 579 VAL A CA 1
ATOM 4795 C C . VAL A 1 582 ? 18.638 24.756 58.616 1.00 36.58 579 VAL A C 1
ATOM 4796 O O . VAL A 1 582 ? 18.640 24.239 57.492 1.00 39.07 579 VAL A O 1
ATOM 4800 N N . GLU A 1 583 ? 19.567 25.613 59.026 1.00 35.39 580 GLU A N 1
ATOM 4801 C CA . GLU A 1 583 ? 20.667 26.030 58.168 1.00 38.55 580 GLU A CA 1
ATOM 4802 C C . GLU A 1 583 ? 21.812 25.032 58.247 1.00 38.02 580 GLU A C 1
ATOM 4803 O O . GLU A 1 583 ? 22.154 24.543 59.326 1.00 38.33 580 GLU A O 1
ATOM 4809 N N . VAL A 1 584 ? 22.402 24.733 57.094 1.00 36.70 581 VAL A N 1
ATOM 4810 C CA . VAL A 1 584 ? 23.506 23.788 56.982 1.00 35.03 581 VAL A CA 1
ATOM 4811 C C . VAL A 1 584 ? 24.620 24.472 56.201 1.00 36.83 581 VAL A C 1
ATOM 4812 O O . VAL A 1 584 ? 24.413 24.876 55.050 1.00 35.20 581 VAL A O 1
ATOM 4816 N N . LYS A 1 585 ? 25.793 24.602 56.818 1.00 34.92 582 LYS A N 1
ATOM 4817 C CA . LYS A 1 585 ? 26.927 25.286 56.204 1.00 39.25 582 LYS A CA 1
ATOM 4818 C C . LYS A 1 585 ? 28.134 24.361 56.200 1.00 34.76 582 LYS A C 1
ATOM 4819 O O . LYS A 1 585 ? 28.619 23.970 57.265 1.00 40.97 582 LYS A O 1
ATOM 4825 N N . ILE A 1 586 ? 28.630 24.033 55.009 1.00 34.80 583 ILE A N 1
ATOM 4826 C CA . ILE A 1 586 ? 29.828 23.205 54.867 1.00 39.79 583 ILE A CA 1
ATOM 4827 C C . ILE A 1 586 ? 31.035 24.100 55.133 1.00 35.06 583 ILE A C 1
ATOM 4828 O O . ILE A 1 586 ? 31.492 24.821 54.246 1.00 45.56 583 ILE A O 1
ATOM 4833 N N . LEU A 1 587 ? 31.555 24.061 56.359 1.00 44.00 584 LEU A N 1
ATOM 4834 C CA . LEU A 1 587 ? 32.746 24.840 56.684 1.00 45.90 584 LEU A CA 1
ATOM 4835 C C . LEU A 1 587 ? 33.960 24.327 55.923 1.00 44.62 584 LEU A C 1
ATOM 4836 O O . LEU A 1 587 ? 34.703 25.107 55.315 1.00 43.96 584 LEU A O 1
ATOM 4841 N N . GLU A 1 588 ? 34.176 23.017 55.950 1.00 43.36 585 GLU A N 1
ATOM 4842 C CA . GLU A 1 588 ? 35.309 22.397 55.286 1.00 39.60 585 GLU A CA 1
ATOM 4843 C C . GLU A 1 588 ? 34.827 21.103 54.648 1.00 51.71 585 GLU A C 1
ATOM 4844 O O . GLU A 1 588 ? 33.822 20.519 55.065 1.00 55.46 585 GLU A O 1
ATOM 4850 N N . ASN A 1 589 ? 35.548 20.658 53.623 1.00 43.26 586 ASN A N 1
ATOM 4851 C CA . ASN A 1 589 ? 35.210 19.391 52.986 1.00 37.02 586 ASN A CA 1
ATOM 4852 C C . ASN A 1 589 ? 36.409 18.873 52.216 1.00 42.68 586 ASN A C 1
ATOM 4853 O O . ASN A 1 589 ? 36.908 19.546 51.312 1.00 42.85 586 ASN A O 1
ATOM 4858 N N . ASN A 1 590 ? 36.857 17.667 52.565 1.00 36.95 587 ASN A N 1
ATOM 4859 C CA . ASN A 1 590 ? 37.851 16.941 51.784 1.00 43.03 587 ASN A CA 1
ATOM 4860 C C . ASN A 1 590 ? 37.382 15.520 51.484 1.00 41.61 587 ASN A C 1
ATOM 4861 O O . ASN A 1 590 ? 38.203 14.652 51.167 1.00 37.12 587 ASN A O 1
ATOM 4866 N N . THR A 1 591 ? 36.075 15.268 51.572 1.00 37.00 588 THR A N 1
ATOM 4867 C CA . THR A 1 591 ? 35.535 13.992 51.134 1.00 37.02 588 THR A CA 1
ATOM 4868 C C . THR A 1 591 ? 35.397 13.987 49.613 1.00 44.50 588 THR A C 1
ATOM 4869 O O . THR A 1 591 ? 35.540 15.014 48.941 1.00 43.16 588 THR A O 1
ATOM 4873 N N . ASP A 1 592 ? 35.120 12.808 49.066 1.00 38.37 589 ASP A N 1
ATOM 4874 C CA . ASP A 1 592 ? 34.832 12.667 47.645 1.00 46.12 589 ASP A CA 1
ATOM 4875 C C . ASP A 1 592 ? 33.383 12.996 47.305 1.00 49.40 589 ASP A C 1
ATOM 4876 O O . ASP A 1 592 ? 32.988 12.883 46.140 1.00 51.06 589 ASP A O 1
ATOM 4881 N N . TYR A 1 593 ? 32.592 13.402 48.293 1.00 40.57 590 TYR A N 1
ATOM 4882 C CA . TYR A 1 593 ? 31.223 13.824 48.054 1.00 40.46 590 TYR A CA 1
ATOM 4883 C C . TYR A 1 593 ? 31.185 15.293 47.665 1.00 43.14 590 TYR A C 1
ATOM 4884 O O . TYR A 1 593 ? 31.971 16.105 48.163 1.00 39.36 590 TYR A O 1
ATOM 4893 N N . THR A 1 594 ? 30.265 15.629 46.770 1.00 65.75 591 THR A N 1
ATOM 4894 C CA . THR A 1 594 ? 29.992 17.026 46.487 1.00 59.15 591 THR A CA 1
ATOM 4895 C C . THR A 1 594 ? 29.203 17.635 47.641 1.00 58.24 591 THR A C 1
ATOM 4896 O O . THR A 1 594 ? 28.661 16.928 48.494 1.00 47.16 591 THR A O 1
ATOM 4900 N N . ILE A 1 595 ? 29.154 18.968 47.664 1.00 46.38 592 ILE A N 1
ATOM 4901 C CA . ILE A 1 595 ? 28.347 19.661 48.666 1.00 47.04 592 ILE A CA 1
ATOM 4902 C C . ILE A 1 595 ? 26.905 19.179 48.596 1.00 37.94 592 ILE A C 1
ATOM 4903 O O . ILE A 1 595 ? 26.301 18.819 49.612 1.00 41.10 592 ILE A O 1
ATOM 4908 N N . GLU A 1 596 ? 26.346 19.133 47.382 1.00 26.70 593 GLU A N 1
ATOM 4909 C CA . GLU A 1 596 ? 24.965 18.692 47.199 1.00 36.36 593 GLU A CA 1
ATOM 4910 C C . GLU A 1 596 ? 24.731 17.307 47.792 1.00 34.57 593 GLU A C 1
ATOM 4911 O O . GLU A 1 596 ? 23.689 17.054 48.408 1.00 27.68 593 GLU A O 1
ATOM 4917 N N . GLU A 1 597 ? 25.688 16.395 47.611 1.00 31.96 594 GLU A N 1
ATOM 4918 C CA . GLU A 1 597 ? 25.540 15.049 48.152 1.00 26.32 594 GLU A CA 1
ATOM 4919 C C . GLU A 1 597 ? 25.631 15.049 49.672 1.00 27.71 594 GLU A C 1
ATOM 4920 O O . GLU A 1 597 ? 24.880 14.332 50.343 1.00 28.33 594 GLU A O 1
ATOM 4926 N N . ILE A 1 598 ? 26.542 15.848 50.230 1.00 24.87 595 ILE A N 1
ATOM 4927 C CA . ILE A 1 598 ? 26.653 15.963 51.683 1.00 28.39 595 ILE A CA 1
ATOM 4928 C C . ILE A 1 598 ? 25.365 16.526 52.270 1.00 25.41 595 ILE A C 1
ATOM 4929 O O . ILE A 1 598 ? 24.863 16.043 53.291 1.00 33.44 595 ILE A O 1
ATOM 4934 N N . ILE A 1 599 ? 24.811 17.560 51.633 1.00 28.80 596 ILE A N 1
ATOM 4935 C CA . ILE A 1 599 ? 23.579 18.168 52.127 1.00 27.55 596 ILE A CA 1
ATOM 4936 C C . ILE A 1 599 ? 22.444 17.153 52.122 1.00 26.34 596 ILE A C 1
ATOM 4937 O O . ILE A 1 599 ? 21.632 17.100 53.054 1.00 19.71 596 ILE A O 1
ATOM 4942 N N . GLU A 1 600 ? 22.371 16.328 51.075 1.00 26.31 597 GLU A N 1
ATOM 4943 C CA . GLU A 1 600 ? 21.318 15.321 51.007 1.00 24.35 597 GLU A CA 1
ATOM 4944 C C . GLU A 1 600 ? 21.484 14.276 52.103 1.00 21.25 597 GLU A C 1
ATOM 4945 O O . GLU A 1 600 ? 20.493 13.813 52.679 1.00 16.44 597 GLU A O 1
ATOM 4951 N N . GLN A 1 601 ? 22.728 13.895 52.413 1.00 20.29 598 GLN A N 1
ATOM 4952 C CA . GLN A 1 601 ? 22.943 12.916 53.474 1.00 28.20 598 GLN A CA 1
ATOM 4953 C C . GLN A 1 601 ? 22.584 13.495 54.835 1.00 29.37 598 GLN A C 1
ATOM 4954 O O . GLN A 1 601 ? 22.053 12.786 55.695 1.00 28.75 598 GLN A O 1
ATOM 4960 N N . ILE A 1 602 ? 22.864 14.783 55.047 1.00 28.92 599 ILE A N 1
ATOM 4961 C CA . ILE A 1 602 ? 22.516 15.419 56.314 1.00 27.72 599 ILE A CA 1
ATOM 4962 C C . ILE A 1 602 ? 21.004 15.456 56.487 1.00 30.80 599 ILE A C 1
ATOM 4963 O O . ILE A 1 602 ? 20.482 15.224 57.585 1.00 31.17 599 ILE A O 1
ATOM 4968 N N . TYR A 1 603 ? 20.275 15.731 55.404 1.00 24.71 600 TYR A N 1
ATOM 4969 C CA . TYR A 1 603 ? 18.818 15.717 55.476 1.00 24.93 600 TYR A CA 1
ATOM 4970 C C . TYR A 1 603 ? 18.291 14.310 55.728 1.00 20.15 600 TYR A C 1
ATOM 4971 O O . TYR A 1 603 ? 17.379 14.118 56.541 1.00 24.05 600 TYR A O 1
ATOM 4980 N N . LEU A 1 604 ? 18.846 13.314 55.034 1.00 28.90 601 LEU A N 1
ATOM 4981 C CA . LEU A 1 604 ? 18.427 11.935 55.264 1.00 21.02 601 LEU A CA 1
ATOM 4982 C C . LEU A 1 604 ? 18.692 11.509 56.700 1.00 22.79 601 LEU A C 1
ATOM 4983 O O . LEU A 1 604 ? 17.958 10.677 57.244 1.00 20.85 601 LEU A O 1
ATOM 4988 N N . LEU A 1 605 ? 19.720 12.078 57.335 1.00 19.24 602 LEU A N 1
ATOM 4989 C CA . LEU A 1 605 ? 19.997 11.759 58.732 1.00 24.42 602 LEU A CA 1
ATOM 4990 C C . LEU A 1 605 ? 18.842 12.141 59.650 1.00 14.98 602 LEU A C 1
ATOM 4991 O O . LEU A 1 605 ? 18.708 11.573 60.741 1.00 16.63 602 LEU A O 1
ATOM 4996 N N . THR A 1 606 ? 18.008 13.101 59.245 1.00 23.98 603 THR A N 1
ATOM 4997 C CA . THR A 1 606 ? 16.837 13.439 60.047 1.00 22.87 603 THR A CA 1
ATOM 4998 C C . THR A 1 606 ? 15.774 12.346 60.023 1.00 23.74 603 THR A C 1
ATOM 4999 O O . THR A 1 606 ? 14.802 12.432 60.781 1.00 24.50 603 THR A O 1
ATOM 5003 N N . ARG A 1 607 ? 15.935 11.325 59.179 1.00 25.91 604 ARG A N 1
ATOM 5004 C CA . ARG A 1 607 ? 14.947 10.267 59.042 1.00 20.33 604 ARG A CA 1
ATOM 5005 C C . ARG A 1 607 ? 15.502 8.868 59.263 1.00 20.58 604 ARG A C 1
ATOM 5006 O O . ARG A 1 607 ? 14.744 7.901 59.141 1.00 20.55 604 ARG A O 1
ATOM 5014 N N . VAL A 1 608 ? 16.795 8.721 59.571 1.00 20.64 605 VAL A N 1
ATOM 5015 C CA . VAL A 1 608 ? 17.359 7.390 59.777 1.00 22.54 605 VAL A CA 1
ATOM 5016 C C . VAL A 1 608 ? 16.825 6.722 61.032 1.00 26.80 605 VAL A C 1
ATOM 5017 O O . VAL A 1 608 ? 17.099 5.539 61.260 1.00 20.65 605 VAL A O 1
ATOM 5021 N N . ALA A 1 609 ? 16.073 7.452 61.851 1.00 28.36 606 ALA A N 1
ATOM 5022 C CA . ALA A 1 609 ? 15.373 6.872 62.985 1.00 28.03 606 ALA A CA 1
ATOM 5023 C C . ALA A 1 609 ? 14.107 7.678 63.228 1.00 23.49 606 ALA A C 1
ATOM 5024 O O . ALA A 1 609 ? 14.002 8.842 62.832 1.00 23.66 606 ALA A O 1
ATOM 5026 N N . HIS A 1 610 ? 13.141 7.034 63.874 1.00 20.02 607 HIS A N 1
ATOM 5027 C CA . HIS A 1 610 ? 11.907 7.669 64.306 1.00 19.53 607 HIS A CA 1
ATOM 5028 C C . HIS A 1 610 ? 11.665 7.332 65.769 1.00 19.82 607 HIS A C 1
ATOM 5029 O O . HIS A 1 610 ? 11.914 6.203 66.200 1.00 19.50 607 HIS A O 1
ATOM 5036 N N . SER A 1 611 ? 11.193 8.319 66.532 1.00 19.45 608 SER A N 1
ATOM 5037 C CA . SER A 1 611 ? 10.689 8.030 67.870 1.00 31.46 608 SER A CA 1
ATOM 5038 C C . SER A 1 611 ? 9.371 7.270 67.787 1.00 29.25 608 SER A C 1
ATOM 5039 O O . SER A 1 611 ? 9.174 6.261 68.475 1.00 28.52 608 SER A O 1
ATOM 5042 N N . THR A 1 612 ? 8.493 7.714 66.901 1.00 13.63 609 THR A N 1
ATOM 5043 C CA . THR A 1 612 ? 7.273 7.019 66.544 1.00 23.28 609 THR A CA 1
ATOM 5044 C C . THR A 1 612 ? 7.108 7.219 65.035 1.00 38.06 609 THR A C 1
ATOM 5045 O O . THR A 1 612 ? 7.681 8.104 64.497 1.00 66.99 609 THR A O 1
ATOM 5049 N N . PRO A 1 613 ? 6.325 6.405 64.362 1.00 28.18 610 PRO A N 1
ATOM 5050 C CA . PRO A 1 613 ? 6.113 6.604 62.917 1.00 24.63 610 PRO A CA 1
ATOM 5051 C C . PRO A 1 613 ? 5.272 7.825 62.576 1.00 23.16 610 PRO A C 1
ATOM 5052 O O . PRO A 1 613 ? 5.212 8.196 61.398 1.00 27.54 610 PRO A O 1
ATOM 5056 N N . TYR A 1 614 ? 4.636 8.462 63.558 1.00 19.13 611 TYR A N 1
ATOM 5057 C CA . TYR A 1 614 ? 3.686 9.538 63.318 1.00 29.73 611 TYR A CA 1
ATOM 5058 C C . TYR A 1 614 ? 4.304 10.928 63.425 1.00 30.16 611 TYR A C 1
ATOM 5059 O O . TYR A 1 614 ? 3.620 11.915 63.141 1.00 40.24 611 TYR A O 1
ATOM 5068 N N . THR A 1 615 ? 5.568 11.031 63.838 1.00 27.18 612 THR A N 1
ATOM 5069 C CA . THR A 1 615 ? 6.317 12.280 63.794 1.00 22.25 612 THR A CA 1
ATOM 5070 C C . THR A 1 615 ? 7.730 11.973 63.323 1.00 23.22 612 THR A C 1
ATOM 5071 O O . THR A 1 615 ? 8.199 10.838 63.412 1.00 24.24 612 THR A O 1
ATOM 5075 N N . ASN A 1 616 ? 8.418 12.999 62.829 1.00 20.24 613 ASN A N 1
ATOM 5076 C CA . ASN A 1 616 ? 9.790 12.834 62.374 1.00 23.95 613 ASN A CA 1
ATOM 5077 C C . ASN A 1 616 ? 10.696 13.852 63.051 1.00 15.92 613 ASN A C 1
ATOM 5078 O O . ASN A 1 616 ? 10.259 14.922 63.483 1.00 29.43 613 ASN A O 1
ATOM 5083 N N . TYR A 1 617 ? 11.975 13.503 63.128 1.00 19.35 614 TYR A N 1
ATOM 5084 C CA . TYR A 1 617 ? 12.970 14.391 63.706 1.00 18.62 614 TYR A CA 1
ATOM 5085 C C . TYR A 1 617 ? 13.208 15.595 62.800 1.00 21.88 614 TYR A C 1
ATOM 5086 O O . TYR A 1 617 ? 13.028 15.531 61.581 1.00 28.08 614 TYR A O 1
ATOM 5095 N N . LYS A 1 618 ? 13.620 16.704 63.413 1.00 24.72 615 LYS A N 1
ATOM 5096 C CA . LYS A 1 618 ? 13.923 17.931 62.687 1.00 25.26 615 LYS A CA 1
ATOM 5097 C C . LYS A 1 618 ? 15.407 18.106 62.406 1.00 23.91 615 LYS A C 1
ATOM 5098 O O . LYS A 1 618 ? 15.769 18.663 61.364 1.00 28.12 615 LYS A O 1
ATOM 5104 N N . LEU A 1 619 ? 16.263 17.632 63.294 1.00 19.41 616 LEU A N 1
ATOM 5105 C CA . LEU A 1 619 ? 17.705 17.713 63.162 1.00 24.95 616 LEU A CA 1
ATOM 5106 C C . LEU A 1 619 ? 18.277 16.358 62.766 1.00 26.01 616 LEU A C 1
ATOM 5107 O O . LEU A 1 619 ? 17.641 15.320 62.978 1.00 23.51 616 LEU A O 1
ATOM 5112 N N . PRO A 1 620 ? 19.474 16.327 62.175 1.00 25.27 617 PRO A N 1
ATOM 5113 C CA . PRO A 1 620 ? 20.115 15.038 61.897 1.00 20.51 617 PRO A CA 1
ATOM 5114 C C . PRO A 1 620 ? 20.254 14.239 63.181 1.00 17.86 617 PRO A C 1
ATOM 5115 O O . PRO A 1 620 ? 20.546 14.791 64.243 1.00 24.93 617 PRO A O 1
ATOM 5119 N N . TYR A 1 621 ? 20.013 12.934 63.073 1.00 26.62 618 TYR A N 1
ATOM 5120 C CA . TYR A 1 621 ? 19.929 12.075 64.253 1.00 24.77 618 TYR A CA 1
ATOM 5121 C C . TYR A 1 621 ? 21.124 12.200 65.194 1.00 23.02 618 TYR A C 1
ATOM 5122 O O . TYR A 1 621 ? 20.899 12.321 66.410 1.00 21.54 618 TYR A O 1
ATOM 5131 N N . PRO A 1 622 ? 22.384 12.204 64.733 1.00 26.59 619 PRO A N 1
ATOM 5132 C CA . PRO A 1 622 ? 23.488 12.416 65.688 1.00 19.07 619 PRO A CA 1
ATOM 5133 C C . PRO A 1 622 ? 23.382 13.724 66.456 1.00 20.14 619 PRO A C 1
ATOM 5134 O O . PRO A 1 622 ? 23.678 13.755 67.657 1.00 28.38 619 PRO A O 1
ATOM 5138 N N . LEU A 1 623 ? 22.964 14.808 65.798 1.00 25.17 620 LEU A N 1
ATOM 5139 C CA . LEU A 1 623 ? 22.775 16.073 66.503 1.00 20.96 620 LEU A CA 1
ATOM 5140 C C . LEU A 1 623 ? 21.567 16.017 67.423 1.00 23.28 620 LEU A C 1
ATOM 5141 O O . LEU A 1 623 ? 21.594 16.575 68.527 1.00 25.34 620 LEU A O 1
ATOM 5146 N N . HIS A 1 624 ? 20.488 15.372 66.974 1.00 24.24 621 HIS A N 1
ATOM 5147 C CA . HIS A 1 624 ? 19.325 15.183 67.836 1.00 16.42 621 HIS A CA 1
ATOM 5148 C C . HIS A 1 624 ? 19.711 14.470 69.125 1.00 18.76 621 HIS A C 1
ATOM 5149 O O . HIS A 1 624 ? 19.284 14.863 70.218 1.00 23.42 621 HIS A O 1
ATOM 5156 N N . ILE A 1 625 ? 20.530 13.425 69.017 1.00 18.91 622 ILE A N 1
ATOM 5157 C CA . ILE A 1 625 ? 20.982 12.702 70.201 1.00 16.62 622 ILE A CA 1
ATOM 5158 C C . ILE A 1 625 ? 21.845 13.600 71.078 1.00 29.07 622 ILE A C 1
ATOM 5159 O O . ILE A 1 625 ? 21.653 13.677 72.298 1.00 27.99 622 ILE A O 1
ATOM 5164 N N . ALA A 1 626 ? 22.808 14.295 70.466 1.00 25.45 623 ALA A N 1
ATOM 5165 C CA . ALA A 1 626 ? 23.735 15.120 71.234 1.00 26.24 623 ALA A CA 1
ATOM 5166 C C . ALA A 1 626 ? 23.002 16.210 72.006 1.00 25.82 623 ALA A C 1
ATOM 5167 O O . ALA A 1 626 ? 23.301 16.455 73.181 1.00 25.97 623 ALA A O 1
ATOM 5169 N N . ASN A 1 627 ? 22.038 16.876 71.365 1.00 21.10 624 ASN A N 1
ATOM 5170 C CA . ASN A 1 627 ? 21.240 17.869 72.077 1.00 34.31 624 ASN A CA 1
ATOM 5171 C C . ASN A 1 627 ? 20.465 17.232 73.225 1.00 36.17 624 ASN A C 1
ATOM 5172 O O . ASN A 1 627 ? 20.434 17.771 74.338 1.00 37.15 624 ASN A O 1
ATOM 5177 N N . LYS A 1 628 ? 19.839 16.078 72.974 1.00 28.62 625 LYS A N 1
ATOM 5178 C CA . LYS A 1 628 ? 18.994 15.452 73.986 1.00 30.24 625 LYS A CA 1
ATOM 5179 C C . LYS A 1 628 ? 19.810 14.953 75.173 1.00 22.56 625 LYS A C 1
ATOM 5180 O O . LYS A 1 628 ? 19.421 15.156 76.329 1.00 29.35 625 LYS A O 1
ATOM 5186 N N . VAL A 1 629 ? 20.943 14.296 74.912 1.00 25.03 626 VAL A N 1
ATOM 5187 C CA . VAL A 1 629 ? 21.748 13.753 76.004 1.00 30.50 626 VAL A CA 1
ATOM 5188 C C . VAL A 1 629 ? 22.371 14.874 76.828 1.00 34.58 626 VAL A C 1
ATOM 5189 O O . VAL A 1 629 ? 22.499 14.764 78.053 1.00 25.11 626 VAL A O 1
ATOM 5193 N N . ALA A 1 630 ? 22.756 15.973 76.179 1.00 31.32 627 ALA A N 1
ATOM 5194 C CA . ALA A 1 630 ? 23.313 17.104 76.912 1.00 40.65 627 ALA A CA 1
ATOM 5195 C C . ALA A 1 630 ? 22.269 17.813 77.764 1.00 36.58 627 ALA A C 1
ATOM 5196 O O . ALA A 1 630 ? 22.632 18.522 78.709 1.00 34.08 627 ALA A O 1
ATOM 5198 N N . LEU A 1 631 ? 20.985 17.620 77.466 1.00 36.83 628 LEU A N 1
ATOM 5199 C CA . LEU A 1 631 ? 19.937 18.392 78.119 1.00 36.60 628 LEU A CA 1
ATOM 5200 C C . LEU A 1 631 ? 19.639 17.902 79.537 1.00 40.48 628 LEU A C 1
ATOM 5201 O O . LEU A 1 631 ? 19.252 18.710 80.390 1.00 39.24 628 LEU A O 1
ATOM 5206 N N . THR A 1 632 ? 19.810 16.608 79.816 1.00 36.37 629 THR A N 1
ATOM 5207 C CA . THR A 1 632 ? 19.447 16.041 81.109 1.00 28.32 629 THR A CA 1
ATOM 5208 C C . THR A 1 632 ? 20.500 15.034 81.554 1.00 28.00 629 THR A C 1
ATOM 5209 O O . THR A 1 632 ? 21.321 14.564 80.762 1.00 28.34 629 THR A O 1
ATOM 5213 N N . ASP A 1 633 ? 20.446 14.694 82.844 1.00 27.51 630 ASP A N 1
ATOM 5214 C CA . ASP A 1 633 ? 21.366 13.722 83.423 1.00 24.55 630 ASP A CA 1
ATOM 5215 C C . ASP A 1 633 ? 20.924 12.287 83.155 1.00 29.83 630 ASP A C 1
ATOM 5216 O O . ASP A 1 633 ? 21.762 11.411 82.910 1.00 33.26 630 ASP A O 1
ATOM 5221 N N . TYR A 1 634 ? 19.617 12.027 83.213 1.00 24.38 631 TYR A N 1
ATOM 5222 C CA . TYR A 1 634 ? 19.088 10.677 83.021 1.00 23.46 631 TYR A CA 1
ATOM 5223 C C . TYR A 1 634 ? 17.864 10.606 82.125 1.00 22.18 631 TYR A C 1
ATOM 5224 O O . TYR A 1 634 ? 17.628 9.547 81.532 1.00 28.69 631 TYR A O 1
ATOM 5233 N N . GLU A 1 635 ? 17.081 11.680 82.000 1.00 24.58 632 GLU A N 1
ATOM 5234 C CA . GLU A 1 635 ? 15.816 11.617 81.280 1.00 22.20 632 GLU A CA 1
ATOM 5235 C C . GLU A 1 635 ? 16.003 11.184 79.832 1.00 27.69 632 GLU A C 1
ATOM 5236 O O . GLU A 1 635 ? 15.128 10.515 79.269 1.00 21.17 632 GLU A O 1
ATOM 5242 N N . TRP A 1 636 ? 17.136 11.534 79.218 1.00 22.07 633 TRP A N 1
ATOM 5243 C CA . TRP A 1 636 ? 17.355 11.203 77.814 1.00 24.78 633 TRP A CA 1
ATOM 5244 C C . TRP A 1 636 ? 17.373 9.701 77.569 1.00 21.23 633 TRP A C 1
ATOM 5245 O O . TRP A 1 636 ? 17.161 9.270 76.430 1.00 21.13 633 TRP A O 1
ATOM 5256 N N . LYS A 1 637 ? 17.625 8.898 78.606 1.00 21.25 634 LYS A N 1
ATOM 5257 C CA . LYS A 1 637 ? 17.607 7.449 78.447 1.00 21.16 634 LYS A CA 1
ATOM 5258 C C . LYS A 1 637 ? 16.223 6.930 78.084 1.00 21.00 634 LYS A C 1
ATOM 5259 O O . LYS A 1 637 ? 16.106 5.805 77.586 1.00 20.90 634 LYS A O 1
ATOM 5265 N N . LEU A 1 638 ? 15.177 7.719 78.329 1.00 20.97 635 LEU A N 1
ATOM 5266 C CA . LEU A 1 638 ? 13.824 7.334 77.949 1.00 25.43 635 LEU A CA 1
ATOM 5267 C C . LEU A 1 638 ? 13.572 7.472 76.456 1.00 20.74 635 LEU A C 1
ATOM 5268 O O . LEU A 1 638 ? 12.623 6.873 75.943 1.00 20.61 635 LEU A O 1
ATOM 5273 N N . TYR A 1 639 ? 14.389 8.252 75.754 1.00 15.12 636 TYR A N 1
ATOM 5274 C CA . TYR A 1 639 ? 14.158 8.549 74.349 1.00 12.43 636 TYR A CA 1
ATOM 5275 C C . TYR A 1 639 ? 15.218 7.976 73.427 1.00 12.44 636 TYR A C 1
ATOM 5276 O O . TYR A 1 639 ? 14.907 7.639 72.279 1.00 23.13 636 TYR A O 1
ATOM 5285 N N . ILE A 1 640 ? 16.453 7.862 73.899 1.00 21.77 637 ILE A N 1
ATOM 5286 C CA . ILE A 1 640 ? 17.608 7.485 73.094 1.00 24.20 637 ILE A CA 1
ATOM 5287 C C . ILE A 1 640 ? 17.992 6.057 73.477 1.00 22.97 637 ILE A C 1
ATOM 5288 O O . ILE A 1 640 ? 18.407 5.817 74.620 1.00 25.31 637 ILE A O 1
ATOM 5293 N N . PRO A 1 641 ? 17.867 5.082 72.572 1.00 24.06 638 PRO A N 1
ATOM 5294 C CA . PRO A 1 641 ? 18.270 3.711 72.910 1.00 31.65 638 PRO A CA 1
ATOM 5295 C C . PRO A 1 641 ? 19.780 3.528 72.871 1.00 48.62 638 PRO A C 1
ATOM 5296 O O . PRO A 1 641 ? 20.353 3.240 71.816 1.00 57.33 638 PRO A O 1
ATOM 5300 N N . TYR A 1 642 ? 20.430 3.696 74.019 1.00 53.70 639 TYR A N 1
ATOM 5301 C CA . TYR A 1 642 ? 21.876 3.538 74.115 1.00 50.54 639 TYR A CA 1
ATOM 5302 C C . TYR A 1 642 ? 22.263 2.854 75.419 1.00 48.16 639 TYR A C 1
ATOM 5303 O O . TYR A 1 642 ? 22.513 1.649 75.446 1.00 54.48 639 TYR A O 1
ATOM 5532 N N . ALA C 1 4 ? 36.088 -11.499 48.328 1.00 53.23 1 ALA C N 1
ATOM 5533 C CA . ALA C 1 4 ? 35.806 -11.327 46.907 1.00 58.10 1 ALA C CA 1
ATOM 5534 C C . ALA C 1 4 ? 36.568 -12.360 46.080 1.00 52.05 1 ALA C C 1
ATOM 5535 O O . ALA C 1 4 ? 37.679 -12.746 46.427 1.00 57.46 1 ALA C O 1
ATOM 5537 N N . TYR C 1 5 ? 35.966 -12.804 44.984 1.00 49.47 2 TYR C N 1
ATOM 5538 C CA . TYR C 1 5 ? 36.527 -13.876 44.175 1.00 42.31 2 TYR C CA 1
ATOM 5539 C C . TYR C 1 5 ? 37.395 -13.316 43.056 1.00 38.06 2 TYR C C 1
ATOM 5540 O O . TYR C 1 5 ? 37.070 -12.289 42.455 1.00 40.22 2 TYR C O 1
ATOM 5549 N N . LEU C 1 6 ? 38.511 -13.991 42.793 1.00 36.08 3 LEU C N 1
ATOM 5550 C CA . LEU C 1 6 ? 39.259 -13.833 41.555 1.00 37.82 3 LEU C CA 1
ATOM 5551 C C . LEU C 1 6 ? 39.353 -15.190 40.871 1.00 35.95 3 LEU C C 1
ATOM 5552 O O . LEU C 1 6 ? 39.431 -16.228 41.533 1.00 37.69 3 LEU C O 1
ATOM 5557 N N . ASN C 1 7 ? 39.345 -15.178 39.540 1.00 30.46 4 ASN C N 1
ATOM 5558 C CA . ASN C 1 7 ? 39.346 -16.414 38.758 1.00 27.62 4 ASN C CA 1
ATOM 5559 C C . ASN C 1 7 ? 40.724 -17.055 38.655 1.00 31.23 4 ASN C C 1
ATOM 5560 O O . ASN C 1 7 ? 41.070 -17.627 37.620 1.00 34.35 4 ASN C O 1
ATOM 5565 N N . LEU C 1 8 ? 41.523 -16.986 39.713 1.00 39.98 5 LEU C N 1
ATOM 5566 C CA . LEU C 1 8 ? 42.865 -17.545 39.718 1.00 34.44 5 LEU C CA 1
ATOM 5567 C C . LEU C 1 8 ? 42.876 -18.879 40.448 1.00 30.79 5 LEU C C 1
ATOM 5568 O O . LEU C 1 8 ? 42.232 -19.037 41.489 1.00 28.82 5 LEU C O 1
ATOM 5573 N N . TYR C 1 9 ? 43.608 -19.842 39.893 1.00 32.23 6 TYR C N 1
ATOM 5574 C CA . TYR C 1 9 ? 43.723 -21.167 40.486 1.00 36.36 6 TYR C CA 1
ATOM 5575 C C . TYR C 1 9 ? 45.191 -21.552 40.570 1.00 40.10 6 TYR C C 1
ATOM 5576 O O . TYR C 1 9 ? 45.902 -21.534 39.560 1.00 44.76 6 TYR C O 1
ATOM 5585 N N . LYS C 1 10 ? 45.634 -21.899 41.774 1.00 32.33 7 LYS C N 1
ATOM 5586 C CA . LYS C 1 10 ? 47.043 -22.169 42.014 1.00 35.00 7 LYS C CA 1
ATOM 5587 C C . LYS C 1 10 ? 47.463 -23.471 41.348 1.00 36.20 7 LYS C C 1
ATOM 5588 O O . LYS C 1 10 ? 46.804 -24.503 41.498 1.00 47.13 7 LYS C O 1
ATOM 5594 N N . ILE C 1 11 ? 48.574 -23.424 40.626 1.00 32.98 8 ILE C N 1
ATOM 5595 C CA . ILE C 1 11 ? 49.109 -24.596 39.947 1.00 37.41 8 ILE C CA 1
ATOM 5596 C C . ILE C 1 11 ? 50.052 -25.317 40.900 1.00 43.54 8 ILE C C 1
ATOM 5597 O O . ILE C 1 11 ? 51.052 -24.745 41.349 1.00 42.86 8 ILE C O 1
ATOM 5602 N N . ASP C 1 12 ? 49.728 -26.569 41.218 1.00 47.71 9 ASP C N 1
ATOM 5603 C CA . ASP C 1 12 ? 50.498 -27.384 42.156 1.00 43.23 9 ASP C CA 1
ATOM 5604 C C . ASP C 1 12 ? 51.061 -28.584 41.402 1.00 46.34 9 ASP C C 1
ATOM 5605 O O . ASP C 1 12 ? 50.428 -29.642 41.331 1.00 53.69 9 ASP C O 1
ATOM 5610 N N . ILE C 1 13 ? 52.257 -28.412 40.849 1.00 36.49 10 ILE C N 1
ATOM 5611 C CA . ILE C 1 13 ? 52.978 -29.460 40.130 1.00 38.64 10 ILE C CA 1
ATOM 5612 C C . ILE C 1 13 ? 54.467 -29.243 40.384 1.00 38.00 10 ILE C C 1
ATOM 5613 O O . ILE C 1 13 ? 54.864 -28.136 40.778 1.00 37.71 10 ILE C O 1
ATOM 5618 N N . PRO C 1 14 ? 55.320 -30.251 40.192 1.00 36.02 11 PRO C N 1
ATOM 5619 C CA . PRO C 1 14 ? 56.764 -30.031 40.353 1.00 35.54 11 PRO C CA 1
ATOM 5620 C C . PRO C 1 14 ? 57.269 -28.943 39.416 1.00 42.15 11 PRO C C 1
ATOM 5621 O O . PRO C 1 14 ? 56.963 -28.936 38.222 1.00 48.13 11 PRO C O 1
ATOM 5625 N N . LYS C 1 15 ? 58.062 -28.025 39.967 1.00 39.39 12 LYS C N 1
ATOM 5626 C CA . LYS C 1 15 ? 58.568 -26.881 39.208 1.00 44.17 12 LYS C CA 1
ATOM 5627 C C . LYS C 1 15 ? 59.740 -27.295 38.314 1.00 45.25 12 LYS C C 1
ATOM 5628 O O . LYS C 1 15 ? 60.862 -26.798 38.422 1.00 40.33 12 LYS C O 1
ATOM 5634 N N . LYS C 1 16 ? 59.452 -28.219 37.400 1.00 41.86 13 LYS C N 1
ATOM 5635 C CA . LYS C 1 16 ? 60.476 -28.726 36.499 1.00 36.85 13 LYS C CA 1
ATOM 5636 C C . LYS C 1 16 ? 59.816 -29.360 35.283 1.00 37.54 13 LYS C C 1
ATOM 5637 O O . LYS C 1 16 ? 58.648 -29.757 35.319 1.00 41.08 13 LYS C O 1
ATOM 5643 N N . ILE C 1 17 ? 60.590 -29.447 34.205 1.00 38.12 14 ILE C N 1
ATOM 5644 C CA . ILE C 1 17 ? 60.162 -30.049 32.949 1.00 36.66 14 ILE C CA 1
ATOM 5645 C C . ILE C 1 17 ? 61.079 -31.227 32.652 1.00 30.14 14 ILE C C 1
ATOM 5646 O O . ILE C 1 17 ? 62.282 -31.175 32.933 1.00 29.47 14 ILE C O 1
ATOM 5651 N N . LYS C 1 18 ? 60.506 -32.297 32.110 1.00 27.57 15 LYS C N 1
ATOM 5652 C CA . LYS C 1 18 ? 61.251 -33.491 31.735 1.00 31.44 15 LYS C CA 1
ATOM 5653 C C . LYS C 1 18 ? 61.209 -33.650 30.221 1.00 28.45 15 LYS C C 1
ATOM 5654 O O . LYS C 1 18 ? 60.139 -33.548 29.614 1.00 26.18 15 LYS C O 1
ATOM 5660 N N . ARG C 1 19 ? 62.369 -33.890 29.615 1.00 28.99 16 ARG C N 1
ATOM 5661 C CA . ARG C 1 19 ? 62.474 -34.090 28.176 1.00 31.65 16 ARG C CA 1
ATOM 5662 C C . ARG C 1 19 ? 62.791 -35.553 27.893 1.00 34.11 16 ARG C C 1
ATOM 5663 O O . ARG C 1 19 ? 63.841 -36.059 28.306 1.00 33.38 16 ARG C O 1
ATOM 5671 N N . LEU C 1 20 ? 61.886 -36.223 27.190 1.00 27.28 17 LEU C N 1
ATOM 5672 C CA . LEU C 1 20 ? 62.056 -37.610 26.788 1.00 34.62 17 LEU C CA 1
ATOM 5673 C C . LEU C 1 20 ? 62.417 -37.677 25.311 1.00 32.32 17 LEU C C 1
ATOM 5674 O O . LEU C 1 20 ? 61.968 -36.854 24.512 1.00 34.04 17 LEU C O 1
ATOM 5679 N N . TYR C 1 21 ? 63.226 -38.670 24.952 1.00 28.14 18 TYR C N 1
ATOM 5680 C CA . TYR C 1 21 ? 63.718 -38.823 23.592 1.00 26.54 18 TYR C CA 1
ATOM 5681 C C . TYR C 1 21 ? 63.225 -40.130 22.990 1.00 22.40 18 TYR C C 1
ATOM 5682 O O . TYR C 1 21 ? 63.029 -41.126 23.694 1.00 29.58 18 TYR C O 1
ATOM 5691 N N . PHE C 1 22 ? 63.034 -40.115 21.673 1.00 22.89 19 PHE C N 1
ATOM 5692 C CA . PHE C 1 22 ? 62.590 -41.283 20.932 1.00 25.38 19 PHE C CA 1
ATOM 5693 C C . PHE C 1 22 ? 63.350 -41.350 19.617 1.00 29.76 19 PHE C C 1
ATOM 5694 O O . PHE C 1 22 ? 63.808 -40.331 19.092 1.00 25.83 19 PHE C O 1
ATOM 5702 N N . TYR C 1 23 ? 63.489 -42.564 19.093 1.00 31.54 20 TYR C N 1
ATOM 5703 C CA . TYR C 1 23 ? 64.165 -42.775 17.822 1.00 24.73 20 TYR C CA 1
ATOM 5704 C C . TYR C 1 23 ? 63.449 -43.866 17.046 1.00 21.73 20 TYR C C 1
ATOM 5705 O O . TYR C 1 23 ? 63.210 -44.956 17.576 1.00 31.11 20 TYR C O 1
ATOM 5714 N N . ASN C 1 24 ? 63.111 -43.568 15.795 1.00 27.68 21 ASN C N 1
ATOM 5715 C CA . ASN C 1 24 ? 62.491 -44.527 14.890 1.00 27.72 21 ASN C CA 1
ATOM 5716 C C . ASN C 1 24 ? 63.362 -44.665 13.651 1.00 27.80 21 ASN C C 1
ATOM 5717 O O . ASN C 1 24 ? 63.515 -43.689 12.896 1.00 27.85 21 ASN C O 1
ATOM 5722 N N . PRO C 1 25 ? 63.944 -45.840 13.396 1.00 27.81 22 PRO C N 1
ATOM 5723 C CA . PRO C 1 25 ? 64.774 -46.002 12.194 1.00 36.72 22 PRO C CA 1
ATOM 5724 C C . PRO C 1 25 ? 63.984 -46.087 10.902 1.00 38.29 22 PRO C C 1
ATOM 5725 O O . PRO C 1 25 ? 64.575 -45.909 9.829 1.00 42.65 22 PRO C O 1
ATOM 5729 N N . ASP C 1 26 ? 62.678 -46.341 10.963 1.00 34.69 23 ASP C N 1
ATOM 5730 C CA . ASP C 1 26 ? 61.903 -46.653 9.771 1.00 40.53 23 ASP C CA 1
ATOM 5731 C C . ASP C 1 26 ? 61.346 -45.427 9.059 1.00 41.04 23 ASP C C 1
ATOM 5732 O O . ASP C 1 26 ? 60.865 -45.560 7.929 1.00 52.41 23 ASP C O 1
ATOM 5737 N N . MET C 1 27 ? 61.391 -44.248 9.673 1.00 35.03 24 MET C N 1
ATOM 5738 C CA . MET C 1 27 ? 60.788 -43.076 9.055 1.00 30.88 24 MET C CA 1
ATOM 5739 C C . MET C 1 27 ? 61.574 -41.828 9.428 1.00 31.86 24 MET C C 1
ATOM 5740 O O . MET C 1 27 ? 62.376 -41.827 10.367 1.00 37.20 24 MET C O 1
ATOM 5745 N N . GLU C 1 28 ? 61.327 -40.761 8.672 1.00 28.13 25 GLU C N 1
ATOM 5746 C CA . GLU C 1 28 ? 62.001 -39.494 8.916 1.00 34.93 25 GLU C CA 1
ATOM 5747 C C . GLU C 1 28 ? 61.575 -38.920 10.264 1.00 28.04 25 GLU C C 1
ATOM 5748 O O . GLU C 1 28 ? 60.409 -39.046 10.654 1.00 28.01 25 GLU C O 1
ATOM 5754 N N . PRO C 1 29 ? 62.494 -38.293 10.999 1.00 29.98 26 PRO C N 1
ATOM 5755 C CA . PRO C 1 29 ? 62.133 -37.750 12.318 1.00 28.21 26 PRO C CA 1
ATOM 5756 C C . PRO C 1 29 ? 61.033 -36.703 12.280 1.00 33.92 26 PRO C C 1
ATOM 5757 O O . PRO C 1 29 ? 60.245 -36.622 13.231 1.00 26.11 26 PRO C O 1
ATOM 5761 N N . LYS C 1 30 ? 60.948 -35.896 11.218 1.00 32.15 27 LYS C N 1
ATOM 5762 C CA . LYS C 1 30 ? 59.910 -34.870 11.161 1.00 28.65 27 LYS C CA 1
ATOM 5763 C C . LYS C 1 30 ? 58.524 -35.492 11.063 1.00 29.34 27 LYS C C 1
ATOM 5764 O O . LYS C 1 30 ? 57.585 -35.043 11.732 1.00 30.71 27 LYS C O 1
ATOM 5770 N N . LEU C 1 31 ? 58.374 -36.529 10.236 1.00 31.86 28 LEU C N 1
ATOM 5771 C CA . LEU C 1 31 ? 57.082 -37.197 10.121 1.00 31.83 28 LEU C CA 1
ATOM 5772 C C . LEU C 1 31 ? 56.774 -38.016 11.369 1.00 31.67 28 LEU C C 1
ATOM 5773 O O . LEU C 1 31 ? 55.616 -38.099 11.793 1.00 25.89 28 LEU C O 1
ATOM 5778 N N . PHE C 1 32 ? 57.798 -38.636 11.961 1.00 29.74 29 PHE C N 1
ATOM 5779 C CA . PHE C 1 32 ? 57.618 -39.345 13.225 1.00 23.47 29 PHE C CA 1
ATOM 5780 C C . PHE C 1 32 ? 57.114 -38.400 14.308 1.00 29.33 29 PHE C C 1
ATOM 5781 O O . PHE C 1 32 ? 56.133 -38.695 15.003 1.00 31.82 29 PHE C O 1
ATOM 5789 N N . ALA C 1 33 ? 57.762 -37.241 14.448 1.00 23.90 30 ALA C N 1
ATOM 5790 C CA . ALA C 1 33 ? 57.306 -36.241 15.409 1.00 23.48 30 ALA C CA 1
ATOM 5791 C C . ALA C 1 33 ? 55.897 -35.762 15.084 1.00 31.47 30 ALA C C 1
ATOM 5792 O O . ALA C 1 33 ? 55.082 -35.547 15.990 1.00 25.21 30 ALA C O 1
ATOM 5794 N N . ARG C 1 34 ? 55.587 -35.597 13.795 1.00 33.52 31 ARG C N 1
ATOM 5795 C CA . ARG C 1 34 ? 54.256 -35.142 13.403 1.00 34.70 31 ARG C CA 1
ATOM 5796 C C . ARG C 1 34 ? 53.185 -36.134 13.837 1.00 32.75 31 ARG C C 1
ATOM 5797 O O . ARG C 1 34 ? 52.166 -35.750 14.424 1.00 35.14 31 ARG C O 1
ATOM 5805 N N . ASN C 1 35 ? 53.399 -37.421 13.552 1.00 32.03 32 ASN C N 1
ATOM 5806 C CA . ASN C 1 35 ? 52.423 -38.437 13.933 1.00 31.03 32 ASN C CA 1
ATOM 5807 C C . ASN C 1 35 ? 52.249 -38.496 15.445 1.00 23.66 32 ASN C C 1
ATOM 5808 O O . ASN C 1 35 ? 51.121 -38.590 15.944 1.00 38.08 32 ASN C O 1
ATOM 5813 N N . LEU C 1 36 ? 53.355 -38.436 16.190 1.00 27.94 33 LEU C N 1
ATOM 5814 C CA . LEU C 1 36 ? 53.270 -38.466 17.647 1.00 29.36 33 LEU C CA 1
ATOM 5815 C C . LEU C 1 36 ? 52.549 -37.242 18.193 1.00 31.61 33 LEU C C 1
ATOM 5816 O O . LEU C 1 36 ? 51.836 -37.340 19.198 1.00 33.43 33 LEU C O 1
ATOM 5821 N N . SER C 1 37 ? 52.724 -36.084 17.551 1.00 30.51 34 SER C N 1
ATOM 5822 C CA . SER C 1 37 ? 52.003 -34.891 17.979 1.00 30.18 34 SER C CA 1
ATOM 5823 C C . SER C 1 37 ? 50.505 -35.046 17.756 1.00 23.50 34 SER C C 1
ATOM 5824 O O . SER C 1 37 ? 49.697 -34.617 18.588 1.00 29.46 34 SER C O 1
ATOM 5827 N N . ARG C 1 38 ? 50.118 -35.676 16.647 1.00 31.49 35 ARG C N 1
ATOM 5828 C CA . ARG C 1 38 ? 48.707 -35.766 16.289 1.00 38.27 35 ARG C CA 1
ATOM 5829 C C . ARG C 1 38 ? 47.941 -36.651 17.267 1.00 36.54 35 ARG C C 1
ATOM 5830 O O . ARG C 1 38 ? 46.864 -36.276 17.745 1.00 44.26 35 ARG C O 1
ATOM 5838 N N . VAL C 1 39 ? 48.483 -37.830 17.581 1.00 32.18 36 VAL C N 1
ATOM 5839 C CA . VAL C 1 39 ? 47.772 -38.765 18.449 1.00 27.74 36 VAL C CA 1
ATOM 5840 C C . VAL C 1 39 ? 47.819 -38.357 19.914 1.00 33.65 36 VAL C C 1
ATOM 5841 O O . VAL C 1 39 ? 46.982 -38.815 20.701 1.00 44.52 36 VAL C O 1
ATOM 5845 N N . ASN C 1 40 ? 48.771 -37.519 20.311 1.00 35.38 37 ASN C N 1
ATOM 5846 C CA . ASN C 1 40 ? 48.898 -37.105 21.700 1.00 27.68 37 ASN C CA 1
ATOM 5847 C C . ASN C 1 40 ? 48.341 -35.713 21.963 1.00 23.03 37 ASN C C 1
ATOM 5848 O O . ASN C 1 40 ? 48.334 -35.278 23.119 1.00 24.82 37 ASN C O 1
ATOM 5853 N N . ASN C 1 41 ? 47.875 -35.009 20.927 1.00 23.47 38 ASN C N 1
ATOM 5854 C CA . ASN C 1 41 ? 47.416 -33.623 21.060 1.00 30.00 38 ASN C CA 1
ATOM 5855 C C . ASN C 1 41 ? 48.470 -32.769 21.759 1.00 31.13 38 ASN C C 1
ATOM 5856 O O . ASN C 1 41 ? 48.161 -31.912 22.589 1.00 30.53 38 ASN C O 1
ATOM 5861 N N . PHE C 1 42 ? 49.734 -33.019 21.422 1.00 33.80 39 PHE C N 1
ATOM 5862 C CA . PHE C 1 42 ? 50.857 -32.393 22.114 1.00 32.82 39 PHE C CA 1
ATOM 5863 C C . PHE C 1 42 ? 52.057 -32.437 21.183 1.00 29.00 39 PHE C C 1
ATOM 5864 O O . PHE C 1 42 ? 52.476 -33.522 20.771 1.00 32.25 39 PHE C O 1
ATOM 5872 N N . LYS C 1 43 ? 52.618 -31.274 20.868 1.00 30.15 40 LYS C N 1
ATOM 5873 C CA . LYS C 1 43 ? 53.619 -31.194 19.811 1.00 30.32 40 LYS C CA 1
ATOM 5874 C C . LYS C 1 43 ? 54.934 -31.832 20.248 1.00 32.43 40 LYS C C 1
ATOM 5875 O O . LYS C 1 43 ? 55.520 -31.442 21.264 1.00 36.41 40 LYS C O 1
ATOM 5881 N N . PHE C 1 44 ? 55.384 -32.819 19.478 1.00 27.66 41 PHE C N 1
ATOM 5882 C CA . PHE C 1 44 ? 56.737 -33.347 19.559 1.00 22.80 41 PHE C CA 1
ATOM 5883 C C . PHE C 1 44 ? 57.646 -32.533 18.647 1.00 34.14 41 PHE C C 1
ATOM 5884 O O . PHE C 1 44 ? 57.217 -32.030 17.606 1.00 32.24 41 PHE C O 1
ATOM 5892 N N . GLN C 1 45 ? 58.911 -32.414 19.039 1.00 39.65 42 GLN C N 1
ATOM 5893 C CA . GLN C 1 45 ? 59.913 -31.734 18.232 1.00 35.98 42 GLN C CA 1
ATOM 5894 C C . GLN C 1 45 ? 60.936 -32.741 17.718 1.00 34.71 42 GLN C C 1
ATOM 5895 O O . GLN C 1 45 ? 61.188 -33.775 18.343 1.00 39.32 42 GLN C O 1
ATOM 5901 N N . ASP C 1 46 ? 61.505 -32.438 16.556 1.00 34.23 43 ASP C N 1
ATOM 5902 C CA . ASP C 1 46 ? 62.494 -33.302 15.922 1.00 35.53 43 ASP C CA 1
ATOM 5903 C C . ASP C 1 46 ? 63.863 -32.629 15.862 1.00 40.89 43 ASP C C 1
ATOM 5904 O O . ASP C 1 46 ? 63.987 -31.492 15.408 1.00 46.68 43 ASP C O 1
ATOM 5909 N N . ASP C 1 49 ? 68.203 -36.150 14.475 1.00 40.81 46 ASP C N 1
ATOM 5910 C CA . ASP C 1 49 ? 67.869 -37.549 14.223 1.00 47.97 46 ASP C CA 1
ATOM 5911 C C . ASP C 1 49 ? 66.901 -38.098 15.264 1.00 43.10 46 ASP C C 1
ATOM 5912 O O . ASP C 1 49 ? 66.173 -39.058 15.004 1.00 40.25 46 ASP C O 1
ATOM 5917 N N . LEU C 1 50 ? 66.893 -37.488 16.442 1.00 41.33 47 LEU C N 1
ATOM 5918 C CA . LEU C 1 50 ? 65.997 -37.911 17.504 1.00 32.42 47 LEU C CA 1
ATOM 5919 C C . LEU C 1 50 ? 64.720 -37.079 17.493 1.00 34.42 47 LEU C C 1
ATOM 5920 O O . LEU C 1 50 ? 64.658 -35.986 16.924 1.00 47.25 47 LEU C O 1
ATOM 5925 N N . VAL C 1 51 ? 63.690 -37.628 18.127 1.00 28.46 48 VAL C N 1
ATOM 5926 C CA . VAL C 1 51 ? 62.424 -36.944 18.356 1.00 27.41 48 VAL C CA 1
ATOM 5927 C C . VAL C 1 51 ? 62.212 -36.868 19.860 1.00 29.63 48 VAL C C 1
ATOM 5928 O O . VAL C 1 51 ? 62.367 -37.875 20.562 1.00 36.25 48 VAL C O 1
ATOM 5932 N N . TRP C 1 52 ? 61.872 -35.682 20.358 1.00 28.92 49 TRP C N 1
ATOM 5933 C CA . TRP C 1 52 ? 61.728 -35.493 21.792 1.00 28.74 49 TRP C CA 1
ATOM 5934 C C . TRP C 1 52 ? 60.444 -34.744 22.120 1.00 29.08 49 TRP C C 1
ATOM 5935 O O . TRP C 1 52 ? 59.789 -34.155 21.255 1.00 29.67 49 TRP C O 1
ATOM 5946 N N . ILE C 1 53 ? 60.096 -34.785 23.405 1.00 27.90 50 ILE C N 1
ATOM 5947 C CA . ILE C 1 53 ? 58.918 -34.116 23.940 1.00 27.29 50 ILE C CA 1
ATOM 5948 C C . ILE C 1 53 ? 59.260 -33.587 25.326 1.00 27.68 50 ILE C C 1
ATOM 5949 O O . ILE C 1 53 ? 59.912 -34.271 26.123 1.00 27.12 50 ILE C O 1
ATOM 5954 N N . GLU C 1 54 ? 58.833 -32.361 25.606 1.00 29.67 51 GLU C N 1
ATOM 5955 C CA . GLU C 1 54 ? 59.022 -31.733 26.906 1.00 27.71 51 GLU C CA 1
ATOM 5956 C C . GLU C 1 54 ? 57.678 -31.719 27.621 1.00 34.06 51 GLU C C 1
ATOM 5957 O O . GLU C 1 54 ? 56.701 -31.173 27.099 1.00 28.77 51 GLU C O 1
ATOM 5963 N N . ILE C 1 55 ? 57.628 -32.337 28.797 1.00 29.31 52 ILE C N 1
ATOM 5964 C CA . ILE C 1 55 ? 56.369 -32.519 29.518 1.00 27.73 52 ILE C CA 1
ATOM 5965 C C . ILE C 1 55 ? 56.559 -32.067 30.958 1.00 28.39 52 ILE C C 1
ATOM 5966 O O . ILE C 1 55 ? 57.692 -31.979 31.456 1.00 28.88 52 ILE C O 1
ATOM 5971 N N . PRO C 1 56 ? 55.466 -31.770 31.657 1.00 28.41 53 PRO C N 1
ATOM 5972 C CA . PRO C 1 56 ? 55.558 -31.573 33.105 1.00 28.99 53 PRO C CA 1
ATOM 5973 C C . PRO C 1 56 ? 55.922 -32.878 33.791 1.00 37.74 53 PRO C C 1
ATOM 5974 O O . PRO C 1 56 ? 55.733 -33.970 33.251 1.00 28.55 53 PRO C O 1
ATOM 5978 N N . ASP C 1 57 ? 56.441 -32.756 35.010 1.00 39.13 54 ASP C N 1
ATOM 5979 C CA . ASP C 1 57 ? 56.881 -33.936 35.747 1.00 42.61 54 ASP C CA 1
ATOM 5980 C C . ASP C 1 57 ? 55.695 -34.663 36.374 1.00 46.20 54 ASP C C 1
ATOM 5981 O O . ASP C 1 57 ? 55.678 -34.917 37.582 1.00 55.44 54 ASP C O 1
ATOM 5986 N N . ILE C 1 58 ? 54.707 -35.016 35.554 1.00 37.13 55 ILE C N 1
ATOM 5987 C CA . ILE C 1 58 ? 53.508 -35.721 35.987 1.00 43.88 55 ILE C CA 1
ATOM 5988 C C . ILE C 1 58 ? 53.422 -37.021 35.196 1.00 43.69 55 ILE C C 1
ATOM 5989 O O . ILE C 1 58 ? 54.082 -37.192 34.167 1.00 40.30 55 ILE C O 1
ATOM 5994 N N . ASP C 1 59 ? 52.611 -37.953 35.697 1.00 44.71 56 ASP C N 1
ATOM 5995 C CA . ASP C 1 59 ? 52.276 -39.137 34.918 1.00 51.06 56 ASP C CA 1
ATOM 5996 C C . ASP C 1 59 ? 51.714 -38.710 33.569 1.00 41.93 56 ASP C C 1
ATOM 5997 O O . ASP C 1 59 ? 50.702 -38.006 33.499 1.00 49.41 56 ASP C O 1
ATOM 6002 N N . PHE C 1 60 ? 52.388 -39.131 32.500 1.00 38.98 57 PHE C N 1
ATOM 6003 C CA . PHE C 1 60 ? 52.087 -38.691 31.138 1.00 37.63 57 PHE C CA 1
ATOM 6004 C C . PHE C 1 60 ? 52.190 -39.928 30.251 1.00 35.52 57 PHE C C 1
ATOM 6005 O O . PHE C 1 60 ? 53.291 -40.317 29.851 1.00 39.03 57 PHE C O 1
ATOM 6013 N N . GLN C 1 61 ? 51.048 -40.542 29.954 1.00 35.89 58 GLN C N 1
ATOM 6014 C CA . GLN C 1 61 ? 51.001 -41.766 29.160 1.00 35.60 58 GLN C CA 1
ATOM 6015 C C . GLN C 1 61 ? 50.956 -41.389 27.682 1.00 35.81 58 GLN C C 1
ATOM 6016 O O . GLN C 1 61 ? 49.974 -40.805 27.210 1.00 41.59 58 GLN C O 1
ATOM 6022 N N . ILE C 1 62 ? 52.016 -41.727 26.954 1.00 36.46 59 ILE C N 1
ATOM 6023 C CA . ILE C 1 62 ? 52.158 -41.354 25.552 1.00 36.00 59 ILE C CA 1
ATOM 6024 C C . ILE C 1 62 ? 51.482 -42.396 24.671 1.00 34.74 59 ILE C C 1
ATOM 6025 O O . ILE C 1 62 ? 51.559 -43.603 24.929 1.00 33.37 59 ILE C O 1
ATOM 6030 N N . THR C 1 63 ? 50.806 -41.918 23.631 1.00 30.33 60 THR C N 1
ATOM 6031 C CA . THR C 1 63 ? 50.128 -42.751 22.644 1.00 25.31 60 THR C CA 1
ATOM 6032 C C . THR C 1 63 ? 50.978 -42.801 21.369 1.00 30.96 60 THR C C 1
ATOM 6033 O O . THR C 1 63 ? 51.551 -41.788 20.973 1.00 39.53 60 THR C O 1
ATOM 6037 N N . PRO C 1 64 ? 51.077 -43.978 20.726 1.00 26.24 61 PRO C N 1
ATOM 6038 C CA . PRO C 1 64 ? 50.440 -45.249 21.086 1.00 33.09 61 PRO C CA 1
ATOM 6039 C C . PRO C 1 64 ? 51.160 -46.023 22.181 1.00 32.14 61 PRO C C 1
ATOM 6040 O O . PRO C 1 64 ? 52.277 -45.670 22.561 1.00 33.41 61 PRO C O 1
ATOM 6044 N N . LYS C 1 65 ? 50.495 -47.071 22.671 1.00 34.03 62 LYS C N 1
ATOM 6045 C CA . LYS C 1 65 ? 51.037 -47.886 23.753 1.00 20.96 62 LYS C CA 1
ATOM 6046 C C . LYS C 1 65 ? 52.468 -48.324 23.465 1.00 24.77 62 LYS C C 1
ATOM 6047 O O . LYS C 1 65 ? 53.374 -48.101 24.278 1.00 33.04 62 LYS C O 1
ATOM 6053 N N . ASN C 1 66 ? 52.696 -48.933 22.297 1.00 20.79 63 ASN C N 1
ATOM 6054 C CA . ASN C 1 66 ? 54.000 -49.517 22.009 1.00 20.78 63 ASN C CA 1
ATOM 6055 C C . ASN C 1 66 ? 55.055 -48.487 21.626 1.00 29.95 63 ASN C C 1
ATOM 6056 O O . ASN C 1 66 ? 56.114 -48.881 21.118 1.00 24.25 63 ASN C O 1
ATOM 6061 N N . VAL C 1 67 ? 54.808 -47.192 21.853 1.00 28.96 64 VAL C N 1
ATOM 6062 C CA . VAL C 1 67 ? 55.820 -46.187 21.557 1.00 21.81 64 VAL C CA 1
ATOM 6063 C C . VAL C 1 67 ? 57.081 -46.414 22.379 1.00 26.27 64 VAL C C 1
ATOM 6064 O O . VAL C 1 67 ? 58.156 -45.927 22.009 1.00 22.64 64 VAL C O 1
ATOM 6068 N N . PHE C 1 68 ? 56.983 -47.165 23.483 1.00 28.92 65 PHE C N 1
ATOM 6069 C CA . PHE C 1 68 ? 58.168 -47.488 24.269 1.00 33.20 65 PHE C CA 1
ATOM 6070 C C . PHE C 1 68 ? 59.223 -48.217 23.447 1.00 24.62 65 PHE C C 1
ATOM 6071 O O . PHE C 1 68 ? 60.402 -48.194 23.817 1.00 26.91 65 PHE C O 1
ATOM 6079 N N . GLN C 1 69 ? 58.831 -48.857 22.341 1.00 29.45 66 GLN C N 1
ATOM 6080 C CA . GLN C 1 69 ? 59.806 -49.519 21.482 1.00 32.79 66 GLN C CA 1
ATOM 6081 C C . GLN C 1 69 ? 60.795 -48.533 20.880 1.00 31.42 66 GLN C C 1
ATOM 6082 O O . GLN C 1 69 ? 61.906 -48.930 20.512 1.00 30.47 66 GLN C O 1
ATOM 6088 N N . TYR C 1 70 ? 60.422 -47.260 20.778 1.00 22.53 67 TYR C N 1
ATOM 6089 C CA . TYR C 1 70 ? 61.292 -46.228 20.239 1.00 29.49 67 TYR C CA 1
ATOM 6090 C C . TYR C 1 70 ? 61.951 -45.384 21.321 1.00 23.53 67 TYR C C 1
ATOM 6091 O O . TYR C 1 70 ? 62.750 -44.501 20.994 1.00 23.83 67 TYR C O 1
ATOM 6100 N N . LYS C 1 71 ? 61.644 -45.634 22.594 1.00 23.83 68 LYS C N 1
ATOM 6101 C CA . LYS C 1 71 ? 62.175 -44.801 23.664 1.00 24.53 68 LYS C CA 1
ATOM 6102 C C . LYS C 1 71 ? 63.694 -44.897 23.719 1.00 28.97 68 LYS C C 1
ATOM 6103 O O . LYS C 1 71 ? 64.268 -45.988 23.653 1.00 36.86 68 LYS C O 1
ATOM 6109 N N . VAL C 1 72 ? 64.338 -43.744 23.837 1.00 32.31 69 VAL C N 1
ATOM 6110 C CA . VAL C 1 72 ? 65.791 -43.628 23.866 1.00 37.86 69 VAL C CA 1
ATOM 6111 C C . VAL C 1 72 ? 66.242 -43.481 25.311 1.00 43.47 69 VAL C C 1
ATOM 6112 O O . VAL C 1 72 ? 65.601 -42.785 26.108 1.00 26.74 69 VAL C O 1
ATOM 6116 N N . GLU C 1 73 ? 67.344 -44.146 25.657 1.00 39.12 70 GLU C N 1
ATOM 6117 C CA . GLU C 1 73 ? 67.907 -44.023 26.995 1.00 41.82 70 GLU C CA 1
ATOM 6118 C C . GLU C 1 73 ? 68.555 -42.651 27.158 1.00 47.71 70 GLU C C 1
ATOM 6119 O O . GLU C 1 73 ? 69.780 -42.535 27.267 1.00 39.21 70 GLU C O 1
ATOM 6125 N N . LYS C 1 74 ? 67.731 -41.607 27.159 1.00 40.83 71 LYS C N 1
ATOM 6126 C CA . LYS C 1 74 ? 68.209 -40.240 27.325 1.00 35.02 71 LYS C CA 1
ATOM 6127 C C . LYS C 1 74 ? 67.067 -39.407 27.877 1.00 36.88 71 LYS C C 1
ATOM 6128 O O . LYS C 1 74 ? 65.991 -39.356 27.272 1.00 29.49 71 LYS C O 1
ATOM 6134 N N . GLU C 1 75 ? 67.294 -38.767 29.024 1.00 33.46 72 GLU C N 1
ATOM 6135 C CA . GLU C 1 75 ? 66.293 -37.915 29.648 1.00 31.35 72 GLU C CA 1
ATOM 6136 C C . GLU C 1 75 ? 66.981 -36.711 30.269 1.00 36.39 72 GLU C C 1
ATOM 6137 O O . GLU C 1 75 ? 68.124 -36.796 30.729 1.00 37.30 72 GLU C O 1
ATOM 6143 N N . GLU C 1 76 ? 66.271 -35.588 30.278 1.00 34.19 73 GLU C N 1
ATOM 6144 C CA . GLU C 1 76 ? 66.751 -34.365 30.901 1.00 34.36 73 GLU C CA 1
ATOM 6145 C C . GLU C 1 76 ? 65.668 -33.792 31.801 1.00 38.91 73 GLU C C 1
ATOM 6146 O O . GLU C 1 76 ? 64.472 -33.924 31.527 1.00 36.85 73 GLU C O 1
ATOM 6152 N N . ILE C 1 77 ? 66.107 -33.157 32.882 1.00 31.38 74 ILE C N 1
ATOM 6153 C CA . ILE C 1 77 ? 65.225 -32.490 33.829 1.00 38.48 74 ILE C CA 1
ATOM 6154 C C . ILE C 1 77 ? 65.660 -31.037 33.906 1.00 42.23 74 ILE C C 1
ATOM 6155 O O . ILE C 1 77 ? 66.807 -30.745 34.266 1.00 45.78 74 ILE C O 1
ATOM 6160 N N . ILE C 1 78 ? 64.755 -30.131 33.553 1.00 35.83 75 ILE C N 1
ATOM 6161 C CA . ILE C 1 78 ? 65.031 -28.700 33.543 1.00 32.34 75 ILE C CA 1
ATOM 6162 C C . ILE C 1 78 ? 64.192 -28.059 34.638 1.00 33.59 75 ILE C C 1
ATOM 6163 O O . ILE C 1 78 ? 62.956 -28.071 34.570 1.00 34.00 75 ILE C O 1
ATOM 6168 N N . LYS C 1 79 ? 64.858 -27.509 35.647 1.00 33.53 76 LYS C N 1
ATOM 6169 C CA . LYS C 1 79 ? 64.149 -26.824 36.716 1.00 40.89 76 LYS C CA 1
ATOM 6170 C C . LYS C 1 79 ? 63.540 -25.528 36.198 1.00 35.62 76 LYS C C 1
ATOM 6171 O O . LYS C 1 79 ? 64.125 -24.840 35.356 1.00 33.63 76 LYS C O 1
ATOM 6177 N N . GLU C 1 80 ? 62.343 -25.207 36.695 1.00 39.64 77 GLU C N 1
ATOM 6178 C CA . GLU C 1 80 ? 61.710 -23.939 36.345 1.00 40.60 77 GLU C CA 1
ATOM 6179 C C . GLU C 1 80 ? 62.632 -22.766 36.654 1.00 42.12 77 GLU C C 1
ATOM 6180 O O . GLU C 1 80 ? 62.674 -21.783 35.904 1.00 45.70 77 GLU C O 1
ATOM 6186 N N . GLU C 1 81 ? 63.388 -22.859 37.753 1.00 45.56 78 GLU C N 1
ATOM 6187 C CA . GLU C 1 81 ? 64.372 -21.829 38.068 1.00 48.64 78 GLU C CA 1
ATOM 6188 C C . GLU C 1 81 ? 65.427 -21.713 36.978 1.00 49.61 78 GLU C C 1
ATOM 6189 O O . GLU C 1 81 ? 65.942 -20.618 36.728 1.00 52.38 78 GLU C O 1
ATOM 6195 N N . GLU C 1 82 ? 65.755 -22.822 36.312 1.00 49.66 79 GLU C N 1
ATOM 6196 C CA . GLU C 1 82 ? 66.761 -22.788 35.258 1.00 52.58 79 GLU C CA 1
ATOM 6197 C C . GLU C 1 82 ? 66.208 -22.247 33.947 1.00 51.90 79 GLU C C 1
ATOM 6198 O O . GLU C 1 82 ? 66.975 -21.722 33.132 1.00 48.54 79 GLU C O 1
ATOM 6204 N N . ASP C 1 83 ? 64.899 -22.376 33.713 1.00 49.20 80 ASP C N 1
ATOM 6205 C CA . ASP C 1 83 ? 64.317 -21.959 32.436 1.00 50.85 80 ASP C CA 1
ATOM 6206 C C . ASP C 1 83 ? 62.831 -21.681 32.660 1.00 51.49 80 ASP C C 1
ATOM 6207 O O . ASP C 1 83 ? 62.015 -22.605 32.627 1.00 45.76 80 ASP C O 1
ATOM 6212 N N . LYS C 1 84 ? 62.500 -20.406 32.870 1.00 36.45 81 LYS C N 1
ATOM 6213 C CA . LYS C 1 84 ? 61.117 -20.031 33.145 1.00 36.64 81 LYS C CA 1
ATOM 6214 C C . LYS C 1 84 ? 60.248 -20.173 31.900 1.00 34.90 81 LYS C C 1
ATOM 6215 O O . LYS C 1 84 ? 59.166 -20.771 31.950 1.00 42.69 81 LYS C O 1
ATOM 6221 N N . LYS C 1 85 ? 60.706 -19.620 30.773 1.00 33.71 82 LYS C N 1
ATOM 6222 C CA . LYS C 1 85 ? 59.932 -19.683 29.536 1.00 35.65 82 LYS C CA 1
ATOM 6223 C C . LYS C 1 85 ? 59.602 -21.122 29.155 1.00 34.86 82 LYS C C 1
ATOM 6224 O O . LYS C 1 85 ? 58.466 -21.425 28.770 1.00 33.05 82 LYS C O 1
ATOM 6230 N N . LEU C 1 86 ? 60.584 -22.022 29.259 1.00 30.33 83 LEU C N 1
ATOM 6231 C CA . LEU C 1 86 ? 60.347 -23.428 28.944 1.00 30.25 83 LEU C CA 1
ATOM 6232 C C . LEU C 1 86 ? 59.220 -24.003 29.790 1.00 27.69 83 LEU C C 1
ATOM 6233 O O . LEU C 1 86 ? 58.353 -24.723 29.282 1.00 30.22 83 LEU C O 1
ATOM 6238 N N . PHE C 1 87 ? 59.215 -23.689 31.085 1.00 27.14 84 PHE C N 1
ATOM 6239 C CA . PHE C 1 87 ? 58.192 -24.219 31.979 1.00 30.43 84 PHE C CA 1
ATOM 6240 C C . PHE C 1 87 ? 56.805 -23.727 31.582 1.00 27.92 84 PHE C C 1
ATOM 6241 O O . PHE C 1 87 ? 55.852 -24.512 31.499 1.00 28.58 84 PHE C O 1
ATOM 6249 N N . VAL C 1 88 ? 56.675 -22.422 31.328 1.00 27.76 85 VAL C N 1
ATOM 6250 C CA . VAL C 1 88 ? 55.379 -21.857 30.964 1.00 22.15 85 VAL C CA 1
ATOM 6251 C C . VAL C 1 88 ? 54.913 -22.401 29.619 1.00 26.65 85 VAL C C 1
ATOM 6252 O O . VAL C 1 88 ? 53.738 -22.753 29.448 1.00 21.40 85 VAL C O 1
ATOM 6256 N N . LYS C 1 89 ? 55.822 -22.482 28.647 1.00 19.09 86 LYS C N 1
ATOM 6257 C CA . LYS C 1 89 ? 55.472 -23.037 27.341 1.00 23.31 86 LYS C CA 1
ATOM 6258 C C . LYS C 1 89 ? 54.979 -24.474 27.467 1.00 29.43 86 LYS C C 1
ATOM 6259 O O . LYS C 1 89 ? 53.964 -24.852 26.869 1.00 30.66 86 LYS C O 1
ATOM 6265 N N . THR C 1 90 ? 55.694 -25.292 28.243 1.00 24.37 87 THR C N 1
ATOM 6266 C CA . THR C 1 90 ? 55.285 -26.682 28.432 1.00 30.00 87 THR C CA 1
ATOM 6267 C C . THR C 1 90 ? 53.921 -26.769 29.105 1.00 31.50 87 THR C C 1
ATOM 6268 O O . THR C 1 90 ? 53.078 -27.584 28.715 1.00 29.73 87 THR C O 1
ATOM 6272 N N . LEU C 1 91 ? 53.687 -25.932 30.116 1.00 29.76 88 LEU C N 1
ATOM 6273 C CA . LEU C 1 91 ? 52.418 -25.962 30.833 1.00 27.19 88 LEU C CA 1
ATOM 6274 C C . LEU C 1 91 ? 51.259 -25.572 29.922 1.00 26.48 88 LEU C C 1
ATOM 6275 O O . LEU C 1 91 ? 50.177 -26.167 29.993 1.00 25.60 88 LEU C O 1
ATOM 6280 N N . TYR C 1 92 ? 51.468 -24.573 29.060 1.00 32.98 89 TYR C N 1
ATOM 6281 C CA . TYR C 1 92 ? 50.444 -24.184 28.094 1.00 37.77 89 TYR C CA 1
ATOM 6282 C C . TYR C 1 92 ? 50.089 -25.340 27.168 1.00 37.02 89 TYR C C 1
ATOM 6283 O O . TYR C 1 92 ? 48.908 -25.625 26.934 1.00 26.36 89 TYR C O 1
ATOM 6292 N N . LYS C 1 93 ? 51.103 -26.013 26.623 1.00 29.40 90 LYS C N 1
ATOM 6293 C CA . LYS C 1 93 ? 50.843 -27.138 25.732 1.00 28.78 90 LYS C CA 1
ATOM 6294 C C . LYS C 1 93 ? 50.137 -28.269 26.468 1.00 30.29 90 LYS C C 1
ATOM 6295 O O . LYS C 1 93 ? 49.291 -28.963 25.892 1.00 29.67 90 LYS C O 1
ATOM 6301 N N . TYR C 1 94 ? 50.454 -28.457 27.750 1.00 31.93 91 TYR C N 1
ATOM 6302 C CA . TYR C 1 94 ? 49.831 -29.535 28.510 1.00 31.33 91 TYR C CA 1
ATOM 6303 C C . TYR C 1 94 ? 48.370 -29.225 28.816 1.00 24.40 91 TYR C C 1
ATOM 6304 O O . TYR C 1 94 ? 47.523 -30.126 28.800 1.00 26.40 91 TYR C O 1
ATOM 6313 N N . ILE C 1 95 ? 48.060 -27.961 29.108 1.00 30.83 92 ILE C N 1
ATOM 6314 C CA . ILE C 1 95 ? 46.667 -27.555 29.278 1.00 33.08 92 ILE C CA 1
ATOM 6315 C C . ILE C 1 95 ? 45.900 -27.755 27.979 1.00 31.18 92 ILE C C 1
ATOM 6316 O O . ILE C 1 95 ? 44.776 -28.269 27.971 1.00 33.16 92 ILE C O 1
ATOM 6321 N N . LYS C 1 96 ? 46.501 -27.345 26.859 1.00 26.36 93 LYS C N 1
ATOM 6322 C CA . LYS C 1 96 ? 45.879 -27.553 25.557 1.00 29.66 93 LYS C CA 1
ATOM 6323 C C . LYS C 1 96 ? 45.596 -29.029 25.310 1.00 36.94 93 LYS C C 1
ATOM 6324 O O . LYS C 1 96 ? 44.519 -29.388 24.819 1.00 31.25 93 LYS C O 1
ATOM 6330 N N . LYS C 1 97 ? 46.547 -29.900 25.656 1.00 29.99 94 LYS C N 1
ATOM 6331 C CA . LYS C 1 97 ? 46.356 -31.332 25.443 1.00 29.61 94 LYS C CA 1
ATOM 6332 C C . LYS C 1 97 ? 45.172 -31.859 26.243 1.00 24.63 94 LYS C C 1
ATOM 6333 O O . LYS C 1 97 ? 44.347 -32.619 25.725 1.00 33.60 94 LYS C O 1
ATOM 6339 N N . LEU C 1 98 ? 45.074 -31.467 27.515 1.00 22.68 95 LEU C N 1
ATOM 6340 C CA . LEU C 1 98 ? 43.971 -31.933 28.352 1.00 29.33 95 LEU C CA 1
ATOM 6341 C C . LEU C 1 98 ? 42.627 -31.493 27.784 1.00 28.95 95 LEU C C 1
ATOM 6342 O O . LEU C 1 98 ? 41.679 -32.285 27.711 1.00 32.09 95 LEU C O 1
ATOM 6347 N N . PHE C 1 99 ? 42.525 -30.224 27.379 1.00 28.57 96 PHE C N 1
ATOM 6348 C CA . PHE C 1 99 ? 41.287 -29.735 26.780 1.00 31.25 96 PHE C CA 1
ATOM 6349 C C . PHE C 1 99 ? 40.965 -30.477 25.489 1.00 26.65 96 PHE C C 1
ATOM 6350 O O . PHE C 1 99 ? 39.811 -30.854 25.252 1.00 31.39 96 PHE C O 1
ATOM 6358 N N . LEU C 1 100 ? 41.972 -30.695 24.642 1.00 29.15 97 LEU C N 1
ATOM 6359 C CA . LEU C 1 100 ? 41.739 -31.414 23.394 1.00 36.05 97 LEU C CA 1
ATOM 6360 C C . LEU C 1 100 ? 41.395 -32.876 23.652 1.00 27.96 97 LEU C C 1
ATOM 6361 O O . LEU C 1 100 ? 40.540 -33.447 22.964 1.00 30.65 97 LEU C O 1
ATOM 6366 N N . ASP C 1 101 ? 42.052 -33.500 24.636 1.00 40.52 98 ASP C N 1
ATOM 6367 C CA . ASP C 1 101 ? 41.721 -34.877 24.994 1.00 35.75 98 ASP C CA 1
ATOM 6368 C C . ASP C 1 101 ? 40.294 -35.011 25.502 1.00 37.37 98 ASP C C 1
ATOM 6369 O O . ASP C 1 101 ? 39.716 -36.099 25.413 1.00 34.22 98 ASP C O 1
ATOM 6374 N N . ASN C 1 102 ? 39.717 -33.938 26.040 1.00 40.60 99 ASN C N 1
ATOM 6375 C CA . ASN C 1 102 ? 38.331 -33.934 26.486 1.00 38.44 99 ASN C CA 1
ATOM 6376 C C . ASN C 1 102 ? 37.398 -33.310 25.457 1.00 37.60 99 ASN C C 1
ATOM 6377 O O . ASN C 1 102 ? 36.299 -32.872 25.811 1.00 41.70 99 ASN C O 1
ATOM 6382 N N . ASP C 1 103 ? 37.835 -33.243 24.197 1.00 35.94 100 ASP C N 1
ATOM 6383 C CA . ASP C 1 103 ? 37.001 -32.893 23.048 1.00 38.31 100 ASP C CA 1
ATOM 6384 C C . ASP C 1 103 ? 36.593 -31.421 23.037 1.00 48.11 100 ASP C C 1
ATOM 6385 O O . ASP C 1 103 ? 35.536 -31.068 22.507 1.00 50.31 100 ASP C O 1
ATOM 6390 N N . PHE C 1 104 ? 37.420 -30.549 23.605 1.00 41.05 101 PHE C N 1
ATOM 6391 C CA . PHE C 1 104 ? 37.236 -29.116 23.425 1.00 31.65 101 PHE C CA 1
ATOM 6392 C C . PHE C 1 104 ? 37.849 -28.676 22.102 1.00 35.92 101 PHE C C 1
ATOM 6393 O O . PHE C 1 104 ? 38.839 -29.243 21.634 1.00 30.33 101 PHE C O 1
ATOM 6401 N N . TYR C 1 105 ? 37.245 -27.659 21.496 1.00 32.55 102 TYR C N 1
ATOM 6402 C CA . TYR C 1 105 ? 37.855 -26.992 20.357 1.00 33.35 102 TYR C CA 1
ATOM 6403 C C . TYR C 1 105 ? 38.853 -25.953 20.846 1.00 38.29 102 TYR C C 1
ATOM 6404 O O . TYR C 1 105 ? 38.607 -25.250 21.830 1.00 29.01 102 TYR C O 1
ATOM 6413 N N . PHE C 1 106 ? 39.987 -25.862 20.162 1.00 36.30 103 PHE C N 1
ATOM 6414 C CA . PHE C 1 106 ? 40.960 -24.816 20.440 1.00 33.31 103 PHE C CA 1
ATOM 6415 C C . PHE C 1 106 ? 40.706 -23.632 19.516 1.00 38.53 103 PHE C C 1
ATOM 6416 O O . PHE C 1 106 ? 40.498 -23.809 18.311 1.00 41.12 103 PHE C O 1
ATOM 6424 N N . LYS C 1 107 ? 40.713 -22.431 20.089 1.00 40.15 104 LYS C N 1
ATOM 6425 C CA . LYS C 1 107 ? 40.582 -21.191 19.338 1.00 36.18 104 LYS C CA 1
ATOM 6426 C C . LYS C 1 107 ? 41.668 -20.236 19.804 1.00 38.12 104 LYS C C 1
ATOM 6427 O O . LYS C 1 107 ? 41.962 -20.162 21.001 1.00 38.82 104 LYS C O 1
ATOM 6433 N N . LYS C 1 108 ? 42.263 -19.517 18.849 1.00 43.12 105 LYS C N 1
ATOM 6434 C CA . LYS C 1 108 ? 43.411 -18.659 19.124 1.00 46.93 105 LYS C CA 1
ATOM 6435 C C . LYS C 1 108 ? 43.137 -17.743 20.311 1.00 42.37 105 LYS C C 1
ATOM 6436 O O . LYS C 1 108 ? 42.035 -17.209 20.467 1.00 45.31 105 LYS C O 1
ATOM 6442 N N . GLY C 1 109 ? 44.149 -17.571 21.151 1.00 39.39 106 GLY C N 1
ATOM 6443 C CA . GLY C 1 109 ? 43.982 -16.919 22.428 1.00 44.05 106 GLY C CA 1
ATOM 6444 C C . GLY C 1 109 ? 43.703 -17.852 23.586 1.00 40.11 106 GLY C C 1
ATOM 6445 O O . GLY C 1 109 ? 43.199 -17.390 24.617 1.00 44.23 106 GLY C O 1
ATOM 6446 N N . ASN C 1 110 ? 44.006 -19.145 23.444 1.00 36.68 107 ASN C N 1
ATOM 6447 C CA . ASN C 1 110 ? 43.761 -20.154 24.475 1.00 39.85 107 ASN C CA 1
ATOM 6448 C C . ASN C 1 110 ? 42.295 -20.199 24.892 1.00 38.79 107 ASN C C 1
ATOM 6449 O O . ASN C 1 110 ? 41.974 -20.467 26.053 1.00 40.26 107 ASN C O 1
ATOM 6454 N N . ASN C 1 111 ? 41.396 -19.933 23.948 1.00 29.01 108 ASN C N 1
ATOM 6455 C CA . ASN C 1 111 ? 39.974 -20.156 24.163 1.00 29.02 108 ASN C CA 1
ATOM 6456 C C . ASN C 1 111 ? 39.648 -21.605 23.844 1.00 33.21 108 ASN C C 1
ATOM 6457 O O . ASN C 1 111 ? 40.018 -22.114 22.782 1.00 36.72 108 ASN C O 1
ATOM 6462 N N . PHE C 1 112 ? 38.966 -22.273 24.769 1.00 29.01 109 PHE C N 1
ATOM 6463 C CA . PHE C 1 112 ? 38.607 -23.674 24.606 1.00 32.57 109 PHE C CA 1
ATOM 6464 C C . PHE C 1 112 ? 37.094 -23.794 24.546 1.00 30.69 109 PHE C C 1
ATOM 6465 O O . PHE C 1 112 ? 36.395 -23.474 25.512 1.00 32.04 109 PHE C O 1
ATOM 6473 N N . ILE C 1 113 ? 36.606 -24.254 23.405 1.00 32.19 110 ILE C N 1
ATOM 6474 C CA . ILE C 1 113 ? 35.192 -24.249 23.064 1.00 33.33 110 ILE C CA 1
ATOM 6475 C C . ILE C 1 113 ? 34.642 -25.630 23.389 1.00 31.81 110 ILE C C 1
ATOM 6476 O O . ILE C 1 113 ? 34.974 -26.611 22.715 1.00 36.55 110 ILE C O 1
ATOM 6481 N N . SER C 1 114 ? 33.811 -25.715 24.423 1.00 40.84 111 SER C N 1
ATOM 6482 C CA . SER C 1 114 ? 33.218 -26.991 24.798 1.00 40.89 111 SER C CA 1
ATOM 6483 C C . SER C 1 114 ? 32.271 -27.484 23.713 1.00 41.22 111 SER C C 1
ATOM 6484 O O . SER C 1 114 ? 31.565 -26.699 23.073 1.00 41.55 111 SER C O 1
ATOM 6487 N N . ASN C 1 115 ? 32.265 -28.799 23.503 1.00 41.14 112 ASN C N 1
ATOM 6488 C CA . ASN C 1 115 ? 31.342 -29.436 22.577 1.00 41.44 112 ASN C CA 1
ATOM 6489 C C . ASN C 1 115 ? 30.309 -30.303 23.281 1.00 41.62 112 ASN C C 1
ATOM 6490 O O . ASN C 1 115 ? 29.461 -30.901 22.614 1.00 41.88 112 ASN C O 1
ATOM 6495 N N . SER C 1 116 ? 30.361 -30.390 24.609 1.00 44.79 113 SER C N 1
ATOM 6496 C CA . SER C 1 116 ? 29.288 -30.974 25.406 1.00 44.66 113 SER C CA 1
ATOM 6497 C C . SER C 1 116 ? 28.349 -29.926 25.977 1.00 45.91 113 SER C C 1
ATOM 6498 O O . SER C 1 116 ? 27.143 -30.163 26.061 1.00 42.33 113 SER C O 1
ATOM 6501 N N . GLU C 1 117 ? 28.877 -28.768 26.353 1.00 46.97 114 GLU C N 1
ATOM 6502 C CA . GLU C 1 117 ? 28.078 -27.685 26.932 1.00 42.17 114 GLU C CA 1
ATOM 6503 C C . GLU C 1 117 ? 27.670 -26.713 25.828 1.00 47.85 114 GLU C C 1
ATOM 6504 O O . GLU C 1 117 ? 28.157 -25.587 25.724 1.00 42.42 114 GLU C O 1
ATOM 6510 N N . VAL C 1 118 ? 26.768 -27.196 24.979 1.00 46.92 115 VAL C N 1
ATOM 6511 C CA . VAL C 1 118 ? 26.300 -26.463 23.811 1.00 43.06 115 VAL C CA 1
ATOM 6512 C C . VAL C 1 118 ? 24.779 -26.518 23.775 1.00 47.57 115 VAL C C 1
ATOM 6513 O O . VAL C 1 118 ? 24.174 -27.532 24.139 1.00 43.58 115 VAL C O 1
ATOM 6517 N N . PHE C 1 119 ? 24.160 -25.428 23.329 1.00 51.90 116 PHE C N 1
ATOM 6518 C CA . PHE C 1 119 ? 22.723 -25.424 23.103 1.00 54.36 116 PHE C CA 1
ATOM 6519 C C . PHE C 1 119 ? 22.404 -24.528 21.917 1.00 48.02 116 PHE C C 1
ATOM 6520 O O . PHE C 1 119 ? 23.004 -23.462 21.752 1.00 44.45 116 PHE C O 1
ATOM 6528 N N . SER C 1 120 ? 21.467 -24.977 21.087 1.00 51.26 117 SER C N 1
ATOM 6529 C CA . SER C 1 120 ? 20.993 -24.155 19.985 1.00 55.86 117 SER C CA 1
ATOM 6530 C C . SER C 1 120 ? 20.167 -22.997 20.529 1.00 50.50 117 SER C C 1
ATOM 6531 O O . SER C 1 120 ? 19.392 -23.160 21.475 1.00 53.23 117 SER C O 1
ATOM 6534 N N . LEU C 1 121 ? 20.347 -21.820 19.936 1.00 48.88 118 LEU C N 1
ATOM 6535 C CA . LEU C 1 121 ? 19.598 -20.649 20.366 1.00 47.49 118 LEU C CA 1
ATOM 6536 C C . LEU C 1 121 ? 18.116 -20.824 20.056 1.00 46.26 118 LEU C C 1
ATOM 6537 O O . LEU C 1 121 ? 17.743 -21.279 18.971 1.00 52.92 118 LEU C O 1
ATOM 6542 N N . ASP C 1 122 ? 17.267 -20.468 21.024 1.00 46.45 119 ASP C N 1
ATOM 6543 C CA . ASP C 1 122 ? 15.832 -20.432 20.761 1.00 52.45 119 ASP C CA 1
ATOM 6544 C C . ASP C 1 122 ? 15.498 -19.419 19.676 1.00 54.21 119 ASP C C 1
ATOM 6545 O O . ASP C 1 122 ? 14.567 -19.631 18.890 1.00 54.71 119 ASP C O 1
ATOM 6550 N N . SER C 1 123 ? 16.253 -18.321 19.612 1.00 55.25 120 SER C N 1
ATOM 6551 C CA . SER C 1 123 ? 15.992 -17.253 18.656 1.00 51.31 120 SER C CA 1
ATOM 6552 C C . SER C 1 123 ? 16.438 -17.597 17.241 1.00 56.08 120 SER C C 1
ATOM 6553 O O . SER C 1 123 ? 15.916 -17.015 16.284 1.00 62.63 120 SER C O 1
ATOM 6556 N N . ASN C 1 124 ? 17.389 -18.517 17.084 1.00 55.66 121 ASN C N 1
ATOM 6557 C CA . ASN C 1 124 ? 17.875 -18.897 15.758 1.00 49.75 121 ASN C CA 1
ATOM 6558 C C . ASN C 1 124 ? 18.426 -20.315 15.874 1.00 56.16 121 ASN C C 1
ATOM 6559 O O . ASN C 1 124 ? 19.523 -20.517 16.403 1.00 54.93 121 ASN C O 1
ATOM 6564 N N . GLU C 1 125 ? 17.659 -21.287 15.375 1.00 58.85 122 GLU C N 1
ATOM 6565 C CA . GLU C 1 125 ? 18.032 -22.688 15.527 1.00 61.23 122 GLU C CA 1
ATOM 6566 C C . GLU C 1 125 ? 19.314 -23.033 14.780 1.00 58.00 122 GLU C C 1
ATOM 6567 O O . GLU C 1 125 ? 19.934 -24.060 15.078 1.00 58.21 122 GLU C O 1
ATOM 6573 N N . ASN C 1 126 ? 19.736 -22.197 13.834 1.00 53.25 123 ASN C N 1
ATOM 6574 C CA . ASN C 1 126 ? 20.942 -22.455 13.057 1.00 56.35 123 ASN C CA 1
ATOM 6575 C C . ASN C 1 126 ? 22.223 -22.044 13.774 1.00 61.31 123 ASN C C 1
ATOM 6576 O O . ASN C 1 126 ? 23.313 -22.274 13.237 1.00 45.19 123 ASN C O 1
ATOM 6581 N N . VAL C 1 127 ? 22.132 -21.450 14.961 1.00 49.32 124 VAL C N 1
ATOM 6582 C CA . VAL C 1 127 ? 23.297 -20.959 15.687 1.00 48.93 124 VAL C CA 1
ATOM 6583 C C . VAL C 1 127 ? 23.429 -21.739 16.987 1.00 45.68 124 VAL C C 1
ATOM 6584 O O . VAL C 1 127 ? 22.459 -21.866 17.743 1.00 41.74 124 VAL C O 1
ATOM 6588 N N . ASN C 1 128 ? 24.622 -22.233 17.253 1.00 42.52 125 ASN C N 1
ATOM 6589 C CA . ASN C 1 128 ? 24.908 -22.930 18.484 1.00 46.27 125 ASN C CA 1
ATOM 6590 C C . ASN C 1 128 ? 25.662 -22.022 19.458 1.00 39.40 125 ASN C C 1
ATOM 6591 O O . ASN C 1 128 ? 26.507 -21.255 19.066 1.00 39.10 125 ASN C O 1
ATOM 6596 N N . ALA C 1 129 ? 25.347 -22.146 20.728 1.00 44.83 126 ALA C N 1
ATOM 6597 C CA . ALA C 1 129 ? 26.019 -21.411 21.793 1.00 41.46 126 ALA C CA 1
ATOM 6598 C C . ALA C 1 129 ? 26.889 -22.397 22.561 1.00 43.52 126 ALA C C 1
ATOM 6599 O O . ALA C 1 129 ? 26.371 -23.278 23.256 1.00 49.85 126 ALA C O 1
ATOM 6601 N N . HIS C 1 130 ? 28.204 -22.253 22.431 1.00 40.06 127 HIS C N 1
ATOM 6602 C CA . HIS C 1 130 ? 29.160 -23.135 23.085 1.00 35.80 127 HIS C CA 1
ATOM 6603 C C . HIS C 1 130 ? 29.714 -22.452 24.328 1.00 35.81 127 HIS C C 1
ATOM 6604 O O . HIS C 1 130 ? 30.274 -21.354 24.237 1.00 30.22 127 HIS C O 1
ATOM 6611 N N . LEU C 1 131 ? 29.570 -23.103 25.479 1.00 37.65 128 LEU C N 1
ATOM 6612 C CA . LEU C 1 131 ? 30.308 -22.667 26.654 1.00 39.11 128 LEU C CA 1
ATOM 6613 C C . LEU C 1 131 ? 31.799 -22.730 26.357 1.00 33.79 128 LEU C C 1
ATOM 6614 O O . LEU C 1 131 ? 32.301 -23.734 25.845 1.00 30.69 128 LEU C O 1
ATOM 6619 N N . THR C 1 132 ? 32.503 -21.646 26.662 1.00 37.32 129 THR C N 1
ATOM 6620 C CA . THR C 1 132 ? 33.910 -21.506 26.327 1.00 38.81 129 THR C CA 1
ATOM 6621 C C . THR C 1 132 ? 34.667 -21.019 27.552 1.00 26.59 129 THR C C 1
ATOM 6622 O O . THR C 1 132 ? 34.116 -20.309 28.398 1.00 41.98 129 THR C O 1
ATOM 6626 N N . TYR C 1 133 ? 35.930 -21.426 27.652 1.00 26.48 130 TYR C N 1
ATOM 6627 C CA . TYR C 1 133 ? 36.816 -20.989 28.724 1.00 36.47 130 TYR C CA 1
ATOM 6628 C C . TYR C 1 133 ? 38.131 -20.521 28.122 1.00 30.99 130 TYR C C 1
ATOM 6629 O O . TYR C 1 133 ? 38.798 -21.282 27.412 1.00 27.30 130 TYR C O 1
ATOM 6638 N N . LYS C 1 134 ? 38.498 -19.276 28.404 1.00 31.24 131 LYS C N 1
ATOM 6639 C CA . LYS C 1 134 ? 39.813 -18.760 28.059 1.00 30.47 131 LYS C CA 1
ATOM 6640 C C . LYS C 1 134 ? 40.750 -18.985 29.238 1.00 31.30 131 LYS C C 1
ATOM 6641 O O . LYS C 1 134 ? 40.408 -18.665 30.381 1.00 35.06 131 LYS C O 1
ATOM 6647 N N . ILE C 1 135 ? 41.926 -19.538 28.957 1.00 28.94 132 ILE C N 1
ATOM 6648 C CA . ILE C 1 135 ? 42.861 -19.987 29.981 1.00 37.37 132 ILE C CA 1
ATOM 6649 C C . ILE C 1 135 ? 44.171 -19.233 29.805 1.00 36.45 132 ILE C C 1
ATOM 6650 O O . ILE C 1 135 ? 44.687 -19.130 28.688 1.00 32.92 132 ILE C O 1
ATOM 6655 N N . LYS C 1 136 ? 44.709 -18.711 30.905 1.00 32.49 133 LYS C N 1
ATOM 6656 C CA . LYS C 1 136 ? 45.992 -18.022 30.881 1.00 33.69 133 LYS C CA 1
ATOM 6657 C C . LYS C 1 136 ? 46.790 -18.394 32.123 1.00 31.30 133 LYS C C 1
ATOM 6658 O O . LYS C 1 136 ? 46.229 -18.792 33.147 1.00 25.08 133 LYS C O 1
ATOM 6664 N N . ILE C 1 137 ? 48.110 -18.265 32.015 1.00 30.28 134 ILE C N 1
ATOM 6665 C CA . ILE C 1 137 ? 49.045 -18.650 33.065 1.00 29.94 134 ILE C CA 1
ATOM 6666 C C . ILE C 1 137 ? 49.676 -17.386 33.628 1.00 34.70 134 ILE C C 1
ATOM 6667 O O . ILE C 1 137 ? 50.100 -16.505 32.868 1.00 35.17 134 ILE C O 1
ATOM 6672 N N . HIS C 1 138 ? 49.732 -17.292 34.955 1.00 30.78 135 HIS C N 1
ATOM 6673 C CA . HIS C 1 138 ? 50.254 -16.116 35.636 1.00 32.75 135 HIS C CA 1
ATOM 6674 C C . HIS C 1 138 ? 51.263 -16.525 36.697 1.00 34.98 135 HIS C C 1
ATOM 6675 O O . HIS C 1 138 ? 51.066 -17.514 37.409 1.00 33.05 135 HIS C O 1
ATOM 6682 N N . ASN C 1 139 ? 52.339 -15.751 36.802 1.00 41.85 136 ASN C N 1
ATOM 6683 C CA . ASN C 1 139 ? 53.378 -15.950 37.809 1.00 38.48 136 ASN C CA 1
ATOM 6684 C C . ASN C 1 139 ? 53.214 -14.843 38.848 1.00 43.99 136 ASN C C 1
ATOM 6685 O O . ASN C 1 139 ? 53.668 -13.713 38.643 1.00 37.99 136 ASN C O 1
ATOM 6690 N N . ILE C 1 140 ? 52.553 -15.168 39.957 1.00 48.54 137 ILE C N 1
ATOM 6691 C CA . ILE C 1 140 ? 52.229 -14.205 41.007 1.00 40.68 137 ILE C CA 1
ATOM 6692 C C . ILE C 1 140 ? 52.929 -14.635 42.288 1.00 39.80 137 ILE C C 1
ATOM 6693 O O . ILE C 1 140 ? 52.687 -15.741 42.789 1.00 38.09 137 ILE C O 1
ATOM 6698 N N . SER C 1 141 ? 53.775 -13.756 42.825 1.00 36.73 138 SER C N 1
ATOM 6699 C CA . SER C 1 141 ? 54.451 -13.980 44.104 1.00 44.31 138 SER C CA 1
ATOM 6700 C C . SER C 1 141 ? 55.156 -15.335 44.135 1.00 49.39 138 SER C C 1
ATOM 6701 O O . SER C 1 141 ? 54.947 -16.152 45.034 1.00 45.37 138 SER C O 1
ATOM 6704 N N . ASN C 1 142 ? 55.985 -15.575 43.121 1.00 49.65 139 ASN C N 1
ATOM 6705 C CA . ASN C 1 142 ? 56.826 -16.764 43.003 1.00 48.75 139 ASN C CA 1
ATOM 6706 C C . ASN C 1 142 ? 56.023 -18.052 42.854 1.00 43.92 139 ASN C C 1
ATOM 6707 O O . ASN C 1 142 ? 56.599 -19.145 42.906 1.00 42.26 139 ASN C O 1
ATOM 6712 N N . GLU C 1 143 ? 54.710 -17.959 42.671 1.00 43.40 140 GLU C N 1
ATOM 6713 C CA . GLU C 1 143 ? 53.868 -19.109 42.380 1.00 42.33 140 GLU C CA 1
ATOM 6714 C C . GLU C 1 143 ? 53.301 -18.987 40.973 1.00 37.93 140 GLU C C 1
ATOM 6715 O O . GLU C 1 143 ? 53.440 -17.959 40.305 1.00 37.65 140 GLU C O 1
ATOM 6721 N N . TYR C 1 144 ? 52.659 -20.058 40.520 1.00 33.65 141 TYR C N 1
ATOM 6722 C CA . TYR C 1 144 ? 52.010 -20.083 39.219 1.00 40.81 141 TYR C CA 1
ATOM 6723 C C . TYR C 1 144 ? 50.518 -20.301 39.400 1.00 41.68 141 TYR C C 1
ATOM 6724 O O . TYR C 1 144 ? 50.094 -21.146 40.195 1.00 40.41 141 TYR C O 1
ATOM 6733 N N . TYR C 1 145 ? 49.731 -19.527 38.660 1.00 31.15 142 TYR C N 1
ATOM 6734 C CA . TYR C 1 145 ? 48.283 -19.578 38.741 1.00 35.28 142 TYR C CA 1
ATOM 6735 C C . TYR C 1 145 ? 47.694 -19.760 37.352 1.00 39.97 142 TYR C C 1
ATOM 6736 O O . TYR C 1 145 ? 48.357 -19.554 36.331 1.00 37.77 142 TYR C O 1
ATOM 6745 N N . LEU C 1 146 ? 46.424 -20.145 37.337 1.00 32.43 143 LEU C N 1
ATOM 6746 C CA . LEU C 1 146 ? 45.659 -20.335 36.115 1.00 39.21 143 LEU C CA 1
ATOM 6747 C C . LEU C 1 146 ? 44.407 -19.478 36.210 1.00 42.69 143 LEU C C 1
ATOM 6748 O O . LEU C 1 146 ? 43.606 -19.652 37.134 1.00 44.77 143 LEU C O 1
ATOM 6753 N N . SER C 1 147 ? 44.247 -18.545 35.275 1.00 30.17 144 SER C N 1
ATOM 6754 C CA . SER C 1 147 ? 43.007 -17.791 35.169 1.00 38.66 144 SER C CA 1
ATOM 6755 C C . SER C 1 147 ? 42.075 -18.526 34.216 1.00 34.24 144 SER C C 1
ATOM 6756 O O . SER C 1 147 ? 42.495 -18.964 33.139 1.00 35.65 144 SER C O 1
ATOM 6759 N N . ILE C 1 148 ? 40.825 -18.689 34.632 1.00 28.65 145 ILE C N 1
ATOM 6760 C CA . ILE C 1 148 ? 39.827 -19.446 33.889 1.00 32.17 145 ILE C CA 1
ATOM 6761 C C . ILE C 1 148 ? 38.643 -18.510 33.692 1.00 36.47 145 ILE C C 1
ATOM 6762 O O . ILE C 1 148 ? 37.890 -18.240 34.636 1.00 37.32 145 ILE C O 1
ATOM 6767 N N . LEU C 1 149 ? 38.476 -17.998 32.475 1.00 43.59 146 LEU C N 1
ATOM 6768 C CA . LEU C 1 149 ? 37.423 -17.030 32.212 1.00 33.06 146 LEU C CA 1
ATOM 6769 C C . LEU C 1 149 ? 36.287 -17.690 31.451 1.00 37.92 146 LEU C C 1
ATOM 6770 O O . LEU C 1 149 ? 36.460 -18.027 30.268 1.00 30.00 146 LEU C O 1
ATOM 6775 N N . PRO C 1 150 ? 35.125 -17.892 32.062 1.00 34.68 147 PRO C N 1
ATOM 6776 C CA . PRO C 1 150 ? 33.981 -18.399 31.302 1.00 36.27 147 PRO C CA 1
ATOM 6777 C C . PRO C 1 150 ? 33.464 -17.354 30.328 1.00 42.82 147 PRO C C 1
ATOM 6778 O O . PRO C 1 150 ? 33.393 -16.162 30.639 1.00 32.10 147 PRO C O 1
ATOM 6782 N N . LYS C 1 151 ? 33.117 -17.815 29.133 1.00 38.20 148 LYS C N 1
ATOM 6783 C CA . LYS C 1 151 ? 32.572 -16.964 28.085 1.00 33.83 148 LYS C CA 1
ATOM 6784 C C . LYS C 1 151 ? 31.788 -17.858 27.132 1.00 39.30 148 LYS C C 1
ATOM 6785 O O . LYS C 1 151 ? 31.509 -19.022 27.439 1.00 36.65 148 LYS C O 1
ATOM 6791 N N . PHE C 1 152 ? 31.440 -17.322 25.965 1.00 41.00 149 PHE C N 1
ATOM 6792 C CA . PHE C 1 152 ? 30.640 -18.067 25.007 1.00 36.99 149 PHE C CA 1
ATOM 6793 C C . PHE C 1 152 ? 31.134 -17.813 23.594 1.00 38.85 149 PHE C C 1
ATOM 6794 O O . PHE C 1 152 ? 31.617 -16.726 23.266 1.00 41.97 149 PHE C O 1
ATOM 6802 N N . THR C 1 153 ? 31.007 -18.841 22.761 1.00 34.85 150 THR C N 1
ATOM 6803 C CA . THR C 1 153 ? 31.306 -18.758 21.341 1.00 37.86 150 THR C CA 1
ATOM 6804 C C . THR C 1 153 ? 30.069 -19.186 20.572 1.00 37.05 150 THR C C 1
ATOM 6805 O O . THR C 1 153 ? 29.523 -20.266 20.819 1.00 42.04 150 THR C O 1
ATOM 6809 N N . PHE C 1 154 ? 29.623 -18.335 19.656 1.00 38.93 151 PHE C N 1
ATOM 6810 C CA . PHE C 1 154 ? 28.447 -18.603 18.845 1.00 36.32 151 PHE C CA 1
ATOM 6811 C C . PHE C 1 154 ? 28.902 -19.019 17.453 1.00 31.22 151 PHE C C 1
ATOM 6812 O O . PHE C 1 154 ? 29.528 -18.232 16.734 1.00 32.89 151 PHE C O 1
ATOM 6820 N N . LEU C 1 155 ? 28.604 -20.262 17.091 1.00 35.00 152 LEU C N 1
ATOM 6821 C CA . LEU C 1 155 ? 29.055 -20.850 15.843 1.00 36.38 152 LEU C CA 1
ATOM 6822 C C . LEU C 1 155 ? 27.863 -21.392 15.071 1.00 44.95 152 LEU C C 1
ATOM 6823 O O . LEU C 1 155 ? 26.824 -21.724 15.650 1.00 54.15 152 LEU C O 1
ATOM 6828 N N . SER C 1 156 ? 28.023 -21.476 13.753 1.00 31.22 153 SER C N 1
ATOM 6829 C CA . SER C 1 156 ? 27.001 -22.102 12.930 1.00 31.15 153 SER C CA 1
ATOM 6830 C C . SER C 1 156 ? 26.869 -23.569 13.311 1.00 33.26 153 SER C C 1
ATOM 6831 O O . SER C 1 156 ? 27.870 -24.265 13.507 1.00 41.15 153 SER C O 1
ATOM 6834 N N . LYS C 1 157 ? 25.625 -24.031 13.437 1.00 50.86 154 LYS C N 1
ATOM 6835 C CA . LYS C 1 157 ? 25.388 -25.423 13.801 1.00 50.80 154 LYS C CA 1
ATOM 6836 C C . LYS C 1 157 ? 25.905 -26.373 12.729 1.00 50.75 154 LYS C C 1
ATOM 6837 O O . LYS C 1 157 ? 26.232 -27.529 13.029 1.00 48.46 154 LYS C O 1
ATOM 6843 N N . GLU C 1 158 ? 25.998 -25.904 11.489 1.00 48.71 155 GLU C N 1
ATOM 6844 C CA . GLU C 1 158 ? 26.410 -26.692 10.342 1.00 48.86 155 GLU C CA 1
ATOM 6845 C C . GLU C 1 158 ? 27.692 -26.128 9.745 1.00 49.67 155 GLU C C 1
ATOM 6846 O O . GLU C 1 158 ? 28.017 -24.952 9.949 1.00 48.92 155 GLU C O 1
ATOM 6852 N N . PRO C 1 159 ? 28.451 -26.945 9.001 1.00 54.37 156 PRO C N 1
ATOM 6853 C CA . PRO C 1 159 ? 29.590 -26.412 8.242 1.00 51.26 156 PRO C CA 1
ATOM 6854 C C . PRO C 1 159 ? 29.192 -25.258 7.334 1.00 52.75 156 PRO C C 1
ATOM 6855 O O . PRO C 1 159 ? 28.010 -25.085 7.021 1.00 53.73 156 PRO C O 1
ATOM 6859 N N . ALA C 1 160 ? 30.186 -24.480 6.897 1.00 51.66 157 ALA C N 1
ATOM 6860 C CA . ALA C 1 160 ? 29.920 -23.222 6.204 1.00 50.52 157 ALA C CA 1
ATOM 6861 C C . ALA C 1 160 ? 29.046 -23.427 4.973 1.00 55.75 157 ALA C C 1
ATOM 6862 O O . ALA C 1 160 ? 28.057 -22.712 4.775 1.00 65.00 157 ALA C O 1
ATOM 6864 N N . LEU C 1 161 ? 29.395 -24.402 4.133 1.00 54.49 158 LEU C N 1
ATOM 6865 C CA . LEU C 1 161 ? 28.645 -24.624 2.902 1.00 51.78 158 LEU C CA 1
ATOM 6866 C C . LEU C 1 161 ? 27.268 -25.224 3.155 1.00 49.92 158 LEU C C 1
ATOM 6867 O O . LEU C 1 161 ? 26.380 -25.082 2.309 1.00 50.07 158 LEU C O 1
ATOM 6872 N N . GLU C 1 162 ? 27.070 -25.887 4.293 1.00 50.41 159 GLU C N 1
ATOM 6873 C CA . GLU C 1 162 ? 25.802 -26.521 4.624 1.00 54.50 159 GLU C CA 1
ATOM 6874 C C . GLU C 1 162 ? 25.024 -25.743 5.678 1.00 55.37 159 GLU C C 1
ATOM 6875 O O . GLU C 1 162 ? 24.145 -26.308 6.337 1.00 62.51 159 GLU C O 1
ATOM 6881 N N . SER C 1 163 ? 25.329 -24.460 5.846 1.00 54.35 160 SER C N 1
ATOM 6882 C CA . SER C 1 163 ? 24.690 -23.613 6.844 1.00 54.85 160 SER C CA 1
ATOM 6883 C C . SER C 1 163 ? 23.802 -22.590 6.151 1.00 56.35 160 SER C C 1
ATOM 6884 O O . SER C 1 163 ? 24.260 -21.864 5.262 1.00 52.91 160 SER C O 1
ATOM 6887 N N . ALA C 1 164 ? 22.534 -22.532 6.567 1.00 58.06 161 ALA C N 1
ATOM 6888 C CA . ALA C 1 164 ? 21.622 -21.533 6.020 1.00 57.97 161 ALA C CA 1
ATOM 6889 C C . ALA C 1 164 ? 22.068 -20.124 6.389 1.00 58.36 161 ALA C C 1
ATOM 6890 O O . ALA C 1 164 ? 22.045 -19.217 5.550 1.00 63.93 161 ALA C O 1
ATOM 6892 N N . ILE C 1 165 ? 22.480 -19.924 7.635 1.00 52.43 162 ILE C N 1
ATOM 6893 C CA . ILE C 1 165 ? 22.924 -18.621 8.111 1.00 54.46 162 ILE C CA 1
ATOM 6894 C C . ILE C 1 165 ? 24.414 -18.478 7.834 1.00 57.73 162 ILE C C 1
ATOM 6895 O O . ILE C 1 165 ? 25.178 -19.448 7.917 1.00 55.71 162 ILE C O 1
ATOM 6900 N N . LYS C 1 166 ? 24.829 -17.265 7.483 1.00 55.46 163 LYS C N 1
ATOM 6901 C CA . LYS C 1 166 ? 26.209 -16.989 7.122 1.00 56.20 163 LYS C CA 1
ATOM 6902 C C . LYS C 1 166 ? 26.716 -15.784 7.901 1.00 66.30 163 LYS C C 1
ATOM 6903 O O . LYS C 1 166 ? 25.959 -15.078 8.574 1.00 62.28 163 LYS C O 1
ATOM 6909 N N . SER C 1 167 ? 28.022 -15.560 7.801 1.00 64.90 164 SER C N 1
ATOM 6910 C CA . SER C 1 167 ? 28.686 -14.469 8.493 1.00 56.83 164 SER C CA 1
ATOM 6911 C C . SER C 1 167 ? 29.904 -14.067 7.673 1.00 54.98 164 SER C C 1
ATOM 6912 O O . SER C 1 167 ? 30.152 -14.605 6.590 1.00 59.29 164 SER C O 1
ATOM 6915 N N . GLY C 1 168 ? 30.669 -13.115 8.197 1.00 49.42 165 GLY C N 1
ATOM 6916 C CA . GLY C 1 168 ? 31.859 -12.658 7.509 1.00 56.70 165 GLY C CA 1
ATOM 6917 C C . GLY C 1 168 ? 33.130 -13.398 7.848 1.00 49.60 165 GLY C C 1
ATOM 6918 O O . GLY C 1 168 ? 34.133 -13.240 7.146 1.00 56.75 165 GLY C O 1
ATOM 6919 N N . TYR C 1 169 ? 33.117 -14.213 8.899 1.00 50.35 166 TYR C N 1
ATOM 6920 C CA . TYR C 1 169 ? 34.316 -14.882 9.379 1.00 49.17 166 TYR C CA 1
ATOM 6921 C C . TYR C 1 169 ? 34.051 -16.365 9.591 1.00 53.18 166 TYR C C 1
ATOM 6922 O O . TYR C 1 169 ? 32.957 -16.761 10.006 1.00 53.31 166 TYR C O 1
ATOM 6931 N N . LEU C 1 170 ? 35.065 -17.176 9.302 1.00 49.12 167 LEU C N 1
ATOM 6932 C CA . LEU C 1 170 ? 35.004 -18.622 9.445 1.00 49.07 167 LEU C CA 1
ATOM 6933 C C . LEU C 1 170 ? 36.011 -19.068 10.493 1.00 49.14 167 LEU C C 1
ATOM 6934 O O . LEU C 1 170 ? 37.107 -18.510 10.589 1.00 48.89 167 LEU C O 1
ATOM 6939 N N . TYR C 1 171 ? 35.637 -20.079 11.272 1.00 48.76 168 TYR C N 1
ATOM 6940 C CA . TYR C 1 171 ? 36.500 -20.649 12.299 1.00 48.60 168 TYR C CA 1
ATOM 6941 C C . TYR C 1 171 ? 36.827 -22.087 11.922 1.00 49.34 168 TYR C C 1
ATOM 6942 O O . TYR C 1 171 ? 35.919 -22.904 11.732 1.00 48.63 168 TYR C O 1
ATOM 6951 N N . ASN C 1 172 ? 38.117 -22.389 11.805 1.00 48.62 169 ASN C N 1
ATOM 6952 C CA . ASN C 1 172 ? 38.572 -23.740 11.503 1.00 48.63 169 ASN C CA 1
ATOM 6953 C C . ASN C 1 172 ? 38.676 -24.526 12.805 1.00 52.43 169 ASN C C 1
ATOM 6954 O O . ASN C 1 172 ? 39.382 -24.112 13.732 1.00 55.23 169 ASN C O 1
ATOM 6959 N N . ILE C 1 173 ? 37.978 -25.661 12.869 1.00 48.91 170 ILE C N 1
ATOM 6960 C CA . ILE C 1 173 ? 37.915 -26.419 14.114 1.00 52.98 170 ILE C CA 1
ATOM 6961 C C . ILE C 1 173 ? 39.220 -27.162 14.374 1.00 58.61 170 ILE C C 1
ATOM 6962 O O . ILE C 1 173 ? 39.560 -27.442 15.530 1.00 66.91 170 ILE C O 1
ATOM 6967 N N . LYS C 1 174 ? 39.972 -27.492 13.324 1.00 58.21 171 LYS C N 1
ATOM 6968 C CA . LYS C 1 174 ? 41.209 -28.247 13.494 1.00 52.83 171 LYS C CA 1
ATOM 6969 C C . LYS C 1 174 ? 42.410 -27.361 13.795 1.00 51.87 171 LYS C C 1
ATOM 6970 O O . LYS C 1 174 ? 43.319 -27.792 14.513 1.00 56.89 171 LYS C O 1
ATOM 6976 N N . SER C 1 175 ? 42.441 -26.137 13.271 1.00 48.32 172 SER C N 1
ATOM 6977 C CA . SER C 1 175 ? 43.582 -25.253 13.476 1.00 48.30 172 SER C CA 1
ATOM 6978 C C . SER C 1 175 ? 43.350 -24.199 14.546 1.00 52.25 172 SER C C 1
ATOM 6979 O O . SER C 1 175 ? 44.315 -23.741 15.166 1.00 48.10 172 SER C O 1
ATOM 6982 N N . GLY C 1 176 ? 42.102 -23.798 14.775 1.00 48.69 173 GLY C N 1
ATOM 6983 C CA . GLY C 1 176 ? 41.817 -22.716 15.690 1.00 48.05 173 GLY C CA 1
ATOM 6984 C C . GLY C 1 176 ? 41.981 -21.331 15.108 1.00 48.16 173 GLY C C 1
ATOM 6985 O O . GLY C 1 176 ? 41.784 -20.347 15.832 1.00 48.08 173 GLY C O 1
ATOM 6986 N N . LYS C 1 177 ? 42.335 -21.220 13.832 1.00 48.34 174 LYS C N 1
ATOM 6987 C CA . LYS C 1 177 ? 42.484 -19.940 13.162 1.00 48.47 174 LYS C CA 1
ATOM 6988 C C . LYS C 1 177 ? 41.164 -19.515 12.523 1.00 50.78 174 LYS C C 1
ATOM 6989 O O . LYS C 1 177 ? 40.299 -20.339 12.217 1.00 48.60 174 LYS C O 1
ATOM 6995 N N . SER C 1 178 ? 41.021 -18.207 12.317 1.00 52.87 175 SER C N 1
ATOM 6996 C CA . SER C 1 178 ? 39.835 -17.635 11.696 1.00 52.69 175 SER C CA 1
ATOM 6997 C C . SER C 1 178 ? 40.221 -16.832 10.463 1.00 50.76 175 SER C C 1
ATOM 6998 O O . SER C 1 178 ? 41.281 -16.197 10.429 1.00 48.95 175 SER C O 1
ATOM 7001 N N . PHE C 1 179 ? 39.344 -16.854 9.460 1.00 49.08 176 PHE C N 1
ATOM 7002 C CA . PHE C 1 179 ? 39.576 -16.185 8.191 1.00 54.14 176 PHE C CA 1
ATOM 7003 C C . PHE C 1 179 ? 38.296 -15.534 7.698 1.00 54.89 176 PHE C C 1
ATOM 7004 O O . PHE C 1 179 ? 37.198 -16.050 7.931 1.00 49.34 176 PHE C O 1
ATOM 7012 N N . PRO C 1 180 ? 38.414 -14.390 7.027 1.00 56.23 177 PRO C N 1
ATOM 7013 C CA . PRO C 1 180 ? 37.248 -13.787 6.377 1.00 53.66 177 PRO C CA 1
ATOM 7014 C C . PRO C 1 180 ? 36.646 -14.739 5.356 1.00 49.75 177 PRO C C 1
ATOM 7015 O O . PRO C 1 180 ? 37.359 -15.432 4.626 1.00 49.84 177 PRO C O 1
ATOM 7019 N N . TYR C 1 181 ? 35.318 -14.779 5.329 1.00 49.76 178 TYR C N 1
ATOM 7020 C CA . TYR C 1 181 ? 34.573 -15.631 4.412 1.00 51.54 178 TYR C CA 1
ATOM 7021 C C . TYR C 1 181 ? 34.320 -14.849 3.129 1.00 54.56 178 TYR C C 1
ATOM 7022 O O . TYR C 1 181 ? 33.562 -13.874 3.125 1.00 61.60 178 TYR C O 1
ATOM 7031 N N . ILE C 1 182 ? 34.964 -15.266 2.045 1.00 54.39 179 ILE C N 1
ATOM 7032 C CA . ILE C 1 182 ? 34.835 -14.565 0.773 1.00 55.36 179 ILE C CA 1
ATOM 7033 C C . ILE C 1 182 ? 33.669 -15.098 -0.037 1.00 57.92 179 ILE C C 1
ATOM 7034 O O . ILE C 1 182 ? 32.807 -14.335 -0.481 1.00 64.12 179 ILE C O 1
ATOM 7039 N N . SER C 1 183 ? 33.620 -16.409 -0.246 1.00 50.56 180 SER C N 1
ATOM 7040 C CA . SER C 1 183 ? 32.537 -16.962 -1.038 1.00 53.85 180 SER C CA 1
ATOM 7041 C C . SER C 1 183 ? 32.341 -18.429 -0.696 1.00 60.72 180 SER C C 1
ATOM 7042 O O . SER C 1 183 ? 33.291 -19.144 -0.363 1.00 58.36 180 SER C O 1
ATOM 7045 N N . GLY C 1 184 ? 31.084 -18.850 -0.775 1.00 55.65 181 GLY C N 1
ATOM 7046 C CA . GLY C 1 184 ? 30.695 -20.243 -0.761 1.00 57.71 181 GLY C CA 1
ATOM 7047 C C . GLY C 1 184 ? 29.618 -20.442 -1.807 1.00 66.95 181 GLY C C 1
ATOM 7048 O O . GLY C 1 184 ? 28.464 -20.064 -1.586 1.00 73.63 181 GLY C O 1
ATOM 7049 N N . LEU C 1 185 ? 29.986 -20.990 -2.964 1.00 61.31 182 LEU C N 1
ATOM 7050 C CA . LEU C 1 185 ? 29.045 -21.175 -4.058 1.00 55.21 182 LEU C CA 1
ATOM 7051 C C . LEU C 1 185 ? 29.394 -22.461 -4.788 1.00 57.45 182 LEU C C 1
ATOM 7052 O O . LEU C 1 185 ? 30.572 -22.748 -5.019 1.00 57.30 182 LEU C O 1
ATOM 7057 N N . ASP C 1 186 ? 28.363 -23.233 -5.131 1.00 54.14 183 ASP C N 1
ATOM 7058 C CA . ASP C 1 186 ? 28.516 -24.441 -5.941 1.00 55.20 183 ASP C CA 1
ATOM 7059 C C . ASP C 1 186 ? 29.455 -25.443 -5.271 1.00 54.98 183 ASP C C 1
ATOM 7060 O O . ASP C 1 186 ? 30.233 -26.136 -5.933 1.00 51.23 183 ASP C O 1
ATOM 7065 N N . GLY C 1 187 ? 29.391 -25.508 -3.942 1.00 50.95 184 GLY C N 1
ATOM 7066 C CA . GLY C 1 187 ? 30.183 -26.461 -3.190 1.00 50.81 184 GLY C CA 1
ATOM 7067 C C . GLY C 1 187 ? 31.643 -26.112 -3.019 1.00 54.99 184 GLY C C 1
ATOM 7068 O O . GLY C 1 187 ? 32.439 -26.996 -2.690 1.00 53.97 184 GLY C O 1
ATOM 7069 N N . ILE C 1 188 ? 32.023 -24.853 -3.220 1.00 53.99 185 ILE C N 1
ATOM 7070 C CA . ILE C 1 188 ? 33.413 -24.421 -3.127 1.00 52.21 185 ILE C CA 1
ATOM 7071 C C . ILE C 1 188 ? 33.498 -23.296 -2.104 1.00 54.10 185 ILE C C 1
ATOM 7072 O O . ILE C 1 188 ? 32.839 -22.259 -2.255 1.00 50.73 185 ILE C O 1
ATOM 7077 N N . LEU C 1 189 ? 34.315 -23.498 -1.074 1.00 52.76 186 LEU C N 1
ATOM 7078 C CA . LEU C 1 189 ? 34.479 -22.538 0.009 1.00 50.37 186 LEU C CA 1
ATOM 7079 C C . LEU C 1 189 ? 35.785 -21.776 -0.185 1.00 50.40 186 LEU C C 1
ATOM 7080 O O . LEU C 1 189 ? 36.850 -22.386 -0.329 1.00 51.79 186 LEU C O 1
ATOM 7085 N N . LYS C 1 190 ? 35.699 -20.447 -0.194 1.00 50.43 187 LYS C N 1
ATOM 7086 C CA . LYS C 1 190 ? 36.846 -19.578 -0.427 1.00 56.76 187 LYS C CA 1
ATOM 7087 C C . LYS C 1 190 ? 37.088 -18.711 0.801 1.00 54.46 187 LYS C C 1
ATOM 7088 O O . LYS C 1 190 ? 36.140 -18.155 1.368 1.00 51.38 187 LYS C O 1
ATOM 7094 N N . ILE C 1 191 ? 38.356 -18.593 1.207 1.00 59.29 188 ILE C N 1
ATOM 7095 C CA . ILE C 1 191 ? 38.730 -17.880 2.423 1.00 66.16 188 ILE C CA 1
ATOM 7096 C C . ILE C 1 191 ? 39.901 -16.947 2.136 1.00 69.29 188 ILE C C 1
ATOM 7097 O O . ILE C 1 191 ? 40.666 -17.138 1.187 1.00 65.19 188 ILE C O 1
ATOM 7102 N N . ASP C 1 192 ? 40.037 -15.928 2.989 1.00 69.90 189 ASP C N 1
ATOM 7103 C CA . ASP C 1 192 ? 41.100 -14.934 2.878 1.00 70.28 189 ASP C CA 1
ATOM 7104 C C . ASP C 1 192 ? 42.295 -15.359 3.717 1.00 64.57 189 ASP C C 1
ATOM 7105 O O . ASP C 1 192 ? 42.157 -15.627 4.914 1.00 61.41 189 ASP C O 1
ATOM 7110 N N . ILE C 1 193 ? 43.466 -15.399 3.090 1.00 63.64 190 ILE C N 1
ATOM 7111 C CA . ILE C 1 193 ? 44.694 -15.743 3.791 1.00 62.08 190 ILE C CA 1
ATOM 7112 C C . ILE C 1 193 ? 45.705 -14.609 3.661 1.00 66.26 190 ILE C C 1
ATOM 7113 O O . ILE C 1 193 ? 45.457 -13.489 4.107 1.00 71.64 190 ILE C O 1
ATOM 7118 N N . ASN C 1 196 ? 45.865 -10.153 1.235 1.00 55.04 193 ASN C N 1
ATOM 7119 C CA . ASN C 1 196 ? 44.827 -10.136 0.211 1.00 63.75 193 ASN C CA 1
ATOM 7120 C C . ASN C 1 196 ? 45.009 -11.303 -0.749 1.00 70.71 193 ASN C C 1
ATOM 7121 O O . ASN C 1 196 ? 45.528 -11.133 -1.853 1.00 75.80 193 ASN C O 1
ATOM 7126 N N . GLN C 1 197 ? 44.599 -12.497 -0.326 1.00 74.64 194 GLN C N 1
ATOM 7127 C CA . GLN C 1 197 ? 44.736 -13.692 -1.155 1.00 72.27 194 GLN C CA 1
ATOM 7128 C C . GLN C 1 197 ? 43.571 -14.625 -0.885 1.00 76.18 194 GLN C C 1
ATOM 7129 O O . GLN C 1 197 ? 43.330 -14.996 0.266 1.00 83.19 194 GLN C O 1
ATOM 7135 N N . ILE C 1 198 ? 42.889 -15.028 -1.948 1.00 68.61 195 ILE C N 1
ATOM 7136 C CA . ILE C 1 198 ? 41.795 -15.987 -1.878 1.00 56.74 195 ILE C CA 1
ATOM 7137 C C . ILE C 1 198 ? 42.373 -17.382 -2.042 1.00 59.24 195 ILE C C 1
ATOM 7138 O O . ILE C 1 198 ? 43.312 -17.587 -2.819 1.00 66.54 195 ILE C O 1
ATOM 7143 N N . VAL C 1 199 ? 41.812 -18.353 -1.325 1.00 56.03 196 VAL C N 1
ATOM 7144 C CA . VAL C 1 199 ? 42.197 -19.749 -1.505 1.00 52.05 196 VAL C CA 1
ATOM 7145 C C . VAL C 1 199 ? 40.959 -20.625 -1.361 1.00 53.59 196 VAL C C 1
ATOM 7146 O O . VAL C 1 199 ? 40.138 -20.418 -0.460 1.00 52.01 196 VAL C O 1
ATOM 7150 N N . GLU C 1 200 ? 40.805 -21.575 -2.280 1.00 50.76 197 GLU C N 1
ATOM 7151 C CA . GLU C 1 200 ? 39.775 -22.596 -2.165 1.00 57.94 197 GLU C CA 1
ATOM 7152 C C . GLU C 1 200 ? 40.263 -23.681 -1.220 1.00 63.72 197 GLU C C 1
ATOM 7153 O O . GLU C 1 200 ? 41.412 -24.125 -1.312 1.00 66.71 197 GLU C O 1
ATOM 7159 N N . VAL C 1 201 ? 39.401 -24.100 -0.306 1.00 65.65 198 VAL C N 1
ATOM 7160 C CA . VAL C 1 201 ? 39.794 -25.036 0.738 1.00 61.28 198 VAL C CA 1
ATOM 7161 C C . VAL C 1 201 ? 39.435 -26.449 0.305 1.00 53.36 198 VAL C C 1
ATOM 7162 O O . VAL C 1 201 ? 38.461 -26.678 -0.423 1.00 57.74 198 VAL C O 1
ATOM 7166 N N . ALA C 1 202 ? 40.248 -27.410 0.744 1.00 58.98 199 ALA C N 1
ATOM 7167 C CA . ALA C 1 202 ? 40.042 -28.812 0.400 1.00 55.36 199 ALA C CA 1
ATOM 7168 C C . ALA C 1 202 ? 39.129 -29.530 1.381 1.00 51.47 199 ALA C C 1
ATOM 7169 O O . ALA C 1 202 ? 38.387 -30.432 0.978 1.00 52.26 199 ALA C O 1
ATOM 7171 N N . TYR C 1 203 ? 39.164 -29.149 2.657 1.00 55.74 200 TYR C N 1
ATOM 7172 C CA . TYR C 1 203 ? 38.299 -29.744 3.667 1.00 57.43 200 TYR C CA 1
ATOM 7173 C C . TYR C 1 203 ? 37.349 -28.659 4.165 1.00 62.55 200 TYR C C 1
ATOM 7174 O O . TYR C 1 203 ? 37.582 -28.071 5.230 1.00 63.50 200 TYR C O 1
ATOM 7183 N N . PRO C 1 204 ? 36.279 -28.353 3.420 1.00 53.85 201 PRO C N 1
ATOM 7184 C CA . PRO C 1 204 ? 35.339 -27.321 3.883 1.00 54.51 201 PRO C CA 1
ATOM 7185 C C . PRO C 1 204 ? 34.531 -27.746 5.092 1.00 57.53 201 PRO C C 1
ATOM 7186 O O . PRO C 1 204 ? 33.978 -26.880 5.780 1.00 60.31 201 PRO C O 1
ATOM 7190 N N . GLU C 1 205 ? 34.450 -29.049 5.373 1.00 53.31 202 GLU C N 1
ATOM 7191 C CA . GLU C 1 205 ? 33.748 -29.528 6.557 1.00 49.75 202 GLU C CA 1
ATOM 7192 C C . GLU C 1 205 ? 34.407 -29.068 7.852 1.00 44.04 202 GLU C C 1
ATOM 7193 O O . GLU C 1 205 ? 33.762 -29.102 8.904 1.00 50.44 202 GLU C O 1
ATOM 7199 N N . ASN C 1 206 ? 35.669 -28.641 7.802 1.00 44.65 203 ASN C N 1
ATOM 7200 C CA . ASN C 1 206 ? 36.380 -28.163 8.982 1.00 49.62 203 ASN C CA 1
ATOM 7201 C C . ASN C 1 206 ? 36.121 -26.692 9.281 1.00 50.17 203 ASN C C 1
ATOM 7202 O O . ASN C 1 206 ? 36.806 -26.123 10.138 1.00 53.87 203 ASN C O 1
ATOM 7207 N N . TYR C 1 207 ? 35.159 -26.064 8.609 1.00 47.76 204 TYR C N 1
ATOM 7208 C CA . TYR C 1 207 ? 34.931 -24.630 8.726 1.00 43.81 204 TYR C CA 1
ATOM 7209 C C . TYR C 1 207 ? 33.505 -24.355 9.184 1.00 42.24 204 TYR C C 1
ATOM 7210 O O . TYR C 1 207 ? 32.545 -24.823 8.563 1.00 41.19 204 TYR C O 1
ATOM 7219 N N . LEU C 1 208 ? 33.377 -23.590 10.264 1.00 40.51 205 LEU C N 1
ATOM 7220 C CA . LEU C 1 208 ? 32.099 -23.120 10.772 1.00 42.50 205 LEU C CA 1
ATOM 7221 C C . LEU C 1 208 ? 32.075 -21.598 10.747 1.00 38.57 205 LEU C C 1
ATOM 7222 O O . LEU C 1 208 ? 33.120 -20.943 10.739 1.00 39.84 205 LEU C O 1
ATOM 7227 N N . PHE C 1 209 ? 30.868 -21.038 10.741 1.00 35.57 206 PHE C N 1
ATOM 7228 C CA . PHE C 1 209 ? 30.689 -19.595 10.836 1.00 38.11 206 PHE C CA 1
ATOM 7229 C C . PHE C 1 209 ? 30.711 -19.177 12.299 1.00 38.78 206 PHE C C 1
ATOM 7230 O O . PHE C 1 209 ? 30.043 -19.791 13.135 1.00 35.60 206 PHE C O 1
ATOM 7238 N N . ASN C 1 210 ? 31.478 -18.134 12.602 1.00 40.23 207 ASN C N 1
ATOM 7239 C CA . ASN C 1 210 ? 31.579 -17.588 13.948 1.00 38.49 207 ASN C CA 1
ATOM 7240 C C . ASN C 1 210 ? 30.787 -16.288 14.015 1.00 41.04 207 ASN C C 1
ATOM 7241 O O . ASN C 1 210 ? 30.946 -15.416 13.154 1.00 49.37 207 ASN C O 1
ATOM 7246 N N . PHE C 1 211 ? 29.936 -16.164 15.029 1.00 34.31 208 PHE C N 1
ATOM 7247 C CA . PHE C 1 211 ? 29.028 -15.032 15.162 1.00 39.93 208 PHE C CA 1
ATOM 7248 C C . PHE C 1 211 ? 29.422 -14.197 16.372 1.00 46.00 208 PHE C C 1
ATOM 7249 O O . PHE C 1 211 ? 29.462 -14.704 17.498 1.00 43.60 208 PHE C O 1
ATOM 7257 N N . THR C 1 212 ? 29.703 -12.922 16.134 1.00 48.50 209 THR C N 1
ATOM 7258 C CA . THR C 1 212 ? 29.960 -11.975 17.204 1.00 55.89 209 THR C CA 1
ATOM 7259 C C . THR C 1 212 ? 28.653 -11.313 17.632 1.00 52.86 209 THR C C 1
ATOM 7260 O O . THR C 1 212 ? 27.603 -11.490 17.008 1.00 45.73 209 THR C O 1
ATOM 7264 N N . THR C 1 213 ? 28.724 -10.543 18.722 1.00 47.04 210 THR C N 1
ATOM 7265 C CA . THR C 1 213 ? 27.558 -9.778 19.150 1.00 51.88 210 THR C CA 1
ATOM 7266 C C . THR C 1 213 ? 27.120 -8.796 18.071 1.00 51.88 210 THR C C 1
ATOM 7267 O O . THR C 1 213 ? 25.930 -8.481 17.960 1.00 52.67 210 THR C O 1
ATOM 7271 N N . ARG C 1 214 ? 28.065 -8.319 17.258 1.00 49.43 211 ARG C N 1
ATOM 7272 C CA . ARG C 1 214 ? 27.719 -7.438 16.149 1.00 48.22 211 ARG C CA 1
ATOM 7273 C C . ARG C 1 214 ? 26.893 -8.173 15.101 1.00 47.64 211 ARG C C 1
ATOM 7274 O O . ARG C 1 214 ? 25.855 -7.672 14.650 1.00 51.10 211 ARG C O 1
ATOM 7282 N N . ASP C 1 215 ? 27.339 -9.366 14.697 1.00 51.96 212 ASP C N 1
ATOM 7283 C CA . ASP C 1 215 ? 26.551 -10.173 13.772 1.00 41.31 212 ASP C CA 1
ATOM 7284 C C . ASP C 1 215 ? 25.196 -10.537 14.367 1.00 48.95 212 ASP C C 1
ATOM 7285 O O . ASP C 1 215 ? 24.200 -10.618 13.640 1.00 52.19 212 ASP C O 1
ATOM 7290 N N . ALA C 1 216 ? 25.141 -10.757 15.682 1.00 51.39 213 ALA C N 1
ATOM 7291 C CA . ALA C 1 216 ? 23.872 -11.069 16.330 1.00 57.90 213 ALA C CA 1
ATOM 7292 C C . ALA C 1 216 ? 22.889 -9.911 16.204 1.00 51.87 213 ALA C C 1
ATOM 7293 O O . ALA C 1 216 ? 21.686 -10.126 16.011 1.00 43.98 213 ALA C O 1
ATOM 7295 N N . GLU C 1 217 ? 23.382 -8.674 16.309 1.00 45.29 214 GLU C N 1
ATOM 7296 C CA . GLU C 1 217 ? 22.537 -7.518 16.024 1.00 47.03 214 GLU C CA 1
ATOM 7297 C C . GLU C 1 217 ? 22.073 -7.528 14.575 1.00 40.96 214 GLU C C 1
ATOM 7298 O O . GLU C 1 217 ? 20.899 -7.266 14.286 1.00 39.27 214 GLU C O 1
ATOM 7304 N N . LYS C 1 218 ? 22.983 -7.836 13.650 1.00 44.32 215 LYS C N 1
ATOM 7305 C CA . LYS C 1 218 ? 22.653 -7.795 12.229 1.00 43.75 215 LYS C CA 1
ATOM 7306 C C . LYS C 1 218 ? 21.630 -8.864 11.867 1.00 44.13 215 LYS C C 1
ATOM 7307 O O . LYS C 1 218 ? 20.649 -8.586 11.167 1.00 48.16 215 LYS C O 1
ATOM 7313 N N . TYR C 1 219 ? 21.839 -10.092 12.332 1.00 43.64 216 TYR C N 1
ATOM 7314 C CA . TYR C 1 219 ? 20.956 -11.199 11.994 1.00 43.11 216 TYR C CA 1
ATOM 7315 C C . TYR C 1 219 ? 19.843 -11.403 13.015 1.00 44.96 216 TYR C C 1
ATOM 7316 O O . TYR C 1 219 ? 19.055 -12.344 12.871 1.00 46.30 216 TYR C O 1
ATOM 7325 N N . GLY C 1 220 ? 19.762 -10.555 14.037 1.00 52.86 217 GLY C N 1
ATOM 7326 C CA . GLY C 1 220 ? 18.549 -10.425 14.817 1.00 55.53 217 GLY C CA 1
ATOM 7327 C C . GLY C 1 220 ? 18.424 -11.288 16.052 1.00 55.94 217 GLY C C 1
ATOM 7328 O O . GLY C 1 220 ? 17.322 -11.377 16.606 1.00 62.78 217 GLY C O 1
ATOM 7329 N N . PHE C 1 221 ? 19.502 -11.923 16.510 1.00 49.70 218 PHE C N 1
ATOM 7330 C CA . PHE C 1 221 ? 19.457 -12.696 17.746 1.00 48.94 218 PHE C CA 1
ATOM 7331 C C . PHE C 1 221 ? 20.347 -12.100 18.833 1.00 47.97 218 PHE C C 1
ATOM 7332 O O . PHE C 1 221 ? 20.770 -12.815 19.747 1.00 50.74 218 PHE C O 1
ATOM 7340 N N . SER C 1 222 ? 20.621 -10.795 18.760 1.00 43.84 219 SER C N 1
ATOM 7341 C CA . SER C 1 222 ? 21.432 -10.135 19.777 1.00 44.03 219 SER C CA 1
ATOM 7342 C C . SER C 1 222 ? 20.776 -10.152 21.150 1.00 51.65 219 SER C C 1
ATOM 7343 O O . SER C 1 222 ? 21.480 -10.047 22.161 1.00 53.56 219 SER C O 1
ATOM 7346 N N . LYS C 1 223 ? 19.449 -10.277 21.212 1.00 50.39 220 LYS C N 1
ATOM 7347 C CA . LYS C 1 223 ? 18.765 -10.272 22.501 1.00 52.78 220 LYS C CA 1
ATOM 7348 C C . LYS C 1 223 ? 19.107 -11.519 23.310 1.00 44.64 220 LYS C C 1
ATOM 7349 O O . LYS C 1 223 ? 19.426 -11.429 24.501 1.00 41.88 220 LYS C O 1
ATOM 7355 N N . GLU C 1 224 ? 19.049 -12.694 22.678 1.00 43.00 221 GLU C N 1
ATOM 7356 C CA . GLU C 1 224 ? 19.412 -13.918 23.383 1.00 48.38 221 GLU C CA 1
ATOM 7357 C C . GLU C 1 224 ? 20.895 -13.932 23.737 1.00 54.35 221 GLU C C 1
ATOM 7358 O O . GLU C 1 224 ? 21.277 -14.478 24.779 1.00 49.28 221 GLU C O 1
ATOM 7364 N N . VAL C 1 225 ? 21.737 -13.322 22.896 1.00 66.04 222 VAL C N 1
ATOM 7365 C CA . VAL C 1 225 ? 23.165 -13.227 23.196 1.00 65.21 222 VAL C CA 1
ATOM 7366 C C . VAL C 1 225 ? 23.390 -12.421 24.470 1.00 70.29 222 VAL C C 1
ATOM 7367 O O . VAL C 1 225 ? 24.176 -12.815 25.341 1.00 66.48 222 VAL C O 1
ATOM 7371 N N . HIS C 1 226 ? 22.695 -11.286 24.605 1.00 65.34 223 HIS C N 1
ATOM 7372 C CA . HIS C 1 226 ? 22.848 -10.459 25.799 1.00 67.67 223 HIS C CA 1
ATOM 7373 C C . HIS C 1 226 ? 22.352 -11.182 27.045 1.00 66.73 223 HIS C C 1
ATOM 7374 O O . HIS C 1 226 ? 23.003 -11.140 28.095 1.00 67.20 223 HIS C O 1
ATOM 7381 N N . GLU C 1 227 ? 21.199 -11.846 26.951 1.00 68.58 224 GLU C N 1
ATOM 7382 C CA . GLU C 1 227 ? 20.684 -12.591 28.095 1.00 71.87 224 GLU C CA 1
ATOM 7383 C C . GLU C 1 227 ? 21.657 -13.682 28.526 1.00 70.92 224 GLU C C 1
ATOM 7384 O O . GLU C 1 227 ? 21.830 -13.937 29.725 1.00 72.83 224 GLU C O 1
ATOM 7390 N N . ILE C 1 228 ? 22.294 -14.343 27.557 1.00 70.85 225 ILE C N 1
ATOM 7391 C CA . ILE C 1 228 ? 23.248 -15.402 27.877 1.00 71.79 225 ILE C CA 1
ATOM 7392 C C . ILE C 1 228 ? 24.448 -14.829 28.621 1.00 72.21 225 ILE C C 1
ATOM 7393 O O . ILE C 1 228 ? 24.890 -15.378 29.637 1.00 71.56 225 ILE C O 1
ATOM 7398 N N . TYR C 1 229 ? 24.985 -13.706 28.135 1.00 68.36 226 TYR C N 1
ATOM 7399 C CA . TYR C 1 229 ? 26.153 -13.113 28.781 1.00 70.51 226 TYR C CA 1
ATOM 7400 C C . TYR C 1 229 ? 25.818 -12.533 30.149 1.00 77.60 226 TYR C C 1
ATOM 7401 O O . TYR C 1 229 ? 26.689 -12.474 31.024 1.00 79.83 226 TYR C O 1
ATOM 7410 N N . LYS C 1 230 ? 24.577 -12.099 30.353 1.00 72.60 227 LYS C N 1
ATOM 7411 C CA . LYS C 1 230 ? 24.181 -11.524 31.630 1.00 69.63 227 LYS C CA 1
ATOM 7412 C C . LYS C 1 230 ? 23.772 -12.577 32.650 1.00 69.33 227 LYS C C 1
ATOM 7413 O O . LYS C 1 230 ? 23.983 -12.377 33.852 1.00 73.50 227 LYS C O 1
ATOM 7419 N N . ASN C 1 231 ? 23.212 -13.700 32.206 1.00 66.00 228 ASN C N 1
ATOM 7420 C CA . ASN C 1 231 ? 22.641 -14.690 33.112 1.00 60.27 228 ASN C CA 1
ATOM 7421 C C . ASN C 1 231 ? 23.379 -16.021 33.124 1.00 61.66 228 ASN C C 1
ATOM 7422 O O . ASN C 1 231 ? 23.534 -16.618 34.191 1.00 64.30 228 ASN C O 1
ATOM 7427 N N . LYS C 1 232 ? 23.839 -16.509 31.973 1.00 64.29 229 LYS C N 1
ATOM 7428 C CA . LYS C 1 232 ? 24.446 -17.831 31.882 1.00 61.58 229 LYS C CA 1
ATOM 7429 C C . LYS C 1 232 ? 25.966 -17.804 31.983 1.00 68.82 229 LYS C C 1
ATOM 7430 O O . LYS C 1 232 ? 26.610 -18.818 31.693 1.00 73.57 229 LYS C O 1
ATOM 7436 N N . VAL C 1 233 ? 26.555 -16.681 32.385 1.00 62.52 230 VAL C N 1
ATOM 7437 C CA . VAL C 1 233 ? 28.004 -16.619 32.567 1.00 60.80 230 VAL C CA 1
ATOM 7438 C C . VAL C 1 233 ? 28.398 -16.958 34.000 1.00 65.26 230 VAL C C 1
ATOM 7439 O O . VAL C 1 233 ? 29.404 -17.636 34.227 1.00 63.27 230 VAL C O 1
ATOM 7443 N N . PHE C 1 234 ? 27.612 -16.511 34.984 1.00 65.78 231 PHE C N 1
ATOM 7444 C CA . PHE C 1 234 ? 27.891 -16.890 36.366 1.00 58.34 231 PHE C CA 1
ATOM 7445 C C . PHE C 1 234 ? 27.767 -18.393 36.568 1.00 53.63 231 PHE C C 1
ATOM 7446 O O . PHE C 1 234 ? 28.480 -18.969 37.398 1.00 55.46 231 PHE C O 1
ATOM 7454 N N . GLU C 1 235 ? 26.871 -19.045 35.824 1.00 55.53 232 GLU C N 1
ATOM 7455 C CA . GLU C 1 235 ? 26.812 -20.501 35.849 1.00 61.61 232 GLU C CA 1
ATOM 7456 C C . GLU C 1 235 ? 28.063 -21.127 35.246 1.00 64.66 232 GLU C C 1
ATOM 7457 O O . GLU C 1 235 ? 28.379 -22.281 35.558 1.00 66.33 232 GLU C O 1
ATOM 7463 N N . GLY C 1 236 ? 28.776 -20.391 34.391 1.00 65.32 233 GLY C N 1
ATOM 7464 C CA . GLY C 1 236 ? 30.047 -20.883 33.886 1.00 62.74 233 GLY C CA 1
ATOM 7465 C C . GLY C 1 236 ? 31.138 -20.852 34.939 1.00 61.59 233 GLY C C 1
ATOM 7466 O O . GLY C 1 236 ? 31.943 -21.782 35.038 1.00 63.15 233 GLY C O 1
ATOM 7467 N N . PHE C 1 237 ? 31.184 -19.777 35.736 1.00 56.71 234 PHE C N 1
ATOM 7468 C CA . PHE C 1 237 ? 32.111 -19.726 36.864 1.00 47.18 234 PHE C CA 1
ATOM 7469 C C . PHE C 1 237 ? 31.884 -20.884 37.827 1.00 54.35 234 PHE C C 1
ATOM 7470 O O . PHE C 1 237 ? 32.842 -21.397 38.417 1.00 57.04 234 PHE C O 1
ATOM 7478 N N . LYS C 1 238 ? 30.633 -21.310 37.995 1.00 56.48 235 LYS C N 1
ATOM 7479 C CA . LYS C 1 238 ? 30.307 -22.373 38.936 1.00 56.03 235 LYS C CA 1
ATOM 7480 C C . LYS C 1 238 ? 30.494 -23.764 38.348 1.00 59.40 235 LYS C C 1
ATOM 7481 O O . LYS C 1 238 ? 30.736 -24.717 39.099 1.00 53.01 235 LYS C O 1
ATOM 7487 N N . LYS C 1 239 ? 30.389 -23.911 37.027 1.00 56.92 236 LYS C N 1
ATOM 7488 C CA . LYS C 1 239 ? 30.616 -25.212 36.413 1.00 53.51 236 LYS C CA 1
ATOM 7489 C C . LYS C 1 239 ? 32.093 -25.572 36.318 1.00 49.37 236 LYS C C 1
ATOM 7490 O O . LYS C 1 239 ? 32.409 -26.698 35.917 1.00 55.41 236 LYS C O 1
ATOM 7496 N N . ILE C 1 240 ? 32.992 -24.661 36.681 1.00 42.99 237 ILE C N 1
ATOM 7497 C CA . ILE C 1 240 ? 34.434 -24.854 36.524 1.00 46.01 237 ILE C CA 1
ATOM 7498 C C . ILE C 1 240 ? 34.912 -26.146 37.188 1.00 52.15 237 ILE C C 1
ATOM 7499 O O . ILE C 1 240 ? 35.508 -26.985 36.496 1.00 44.61 237 ILE C O 1
ATOM 7504 N N . PRO C 1 241 ? 34.685 -26.370 38.491 1.00 52.57 238 PRO C N 1
ATOM 7505 C CA . PRO C 1 241 ? 35.245 -27.581 39.118 1.00 51.34 238 PRO C CA 1
ATOM 7506 C C . PRO C 1 241 ? 34.699 -28.879 38.547 1.00 54.28 238 PRO C C 1
ATOM 7507 O O . PRO C 1 241 ? 35.370 -29.914 38.657 1.00 58.23 238 PRO C O 1
ATOM 7511 N N . LYS C 1 242 ? 33.516 -28.863 37.936 1.00 52.75 239 LYS C N 1
ATOM 7512 C CA . LYS C 1 242 ? 32.931 -30.048 37.320 1.00 52.76 239 LYS C CA 1
ATOM 7513 C C . LYS C 1 242 ? 33.263 -30.166 35.837 1.00 61.39 239 LYS C C 1
ATOM 7514 O O . LYS C 1 242 ? 33.689 -31.232 35.385 1.00 63.77 239 LYS C O 1
ATOM 7520 N N . THR C 1 243 ? 33.074 -29.088 35.069 1.00 62.64 240 THR C N 1
ATOM 7521 C CA . THR C 1 243 ? 33.292 -29.165 33.627 1.00 57.47 240 THR C CA 1
ATOM 7522 C C . THR C 1 243 ? 34.771 -29.316 33.295 1.00 48.53 240 THR C C 1
ATOM 7523 O O . THR C 1 243 ? 35.135 -30.058 32.375 1.00 46.39 240 THR C O 1
ATOM 7527 N N . LEU C 1 244 ? 35.639 -28.624 34.032 1.00 43.71 241 LEU C N 1
ATOM 7528 C CA . LEU C 1 244 ? 37.078 -28.682 33.814 1.00 49.65 241 LEU C CA 1
ATOM 7529 C C . LEU C 1 244 ? 37.772 -29.621 34.794 1.00 58.10 241 LEU C C 1
ATOM 7530 O O . LEU C 1 244 ? 38.946 -29.417 35.125 1.00 46.73 241 LEU C O 1
ATOM 7535 N N . GLY C 1 245 ? 37.064 -30.659 35.254 1.00 66.84 242 GLY C N 1
ATOM 7536 C CA . GLY C 1 245 ? 37.619 -31.553 36.257 1.00 60.81 242 GLY C CA 1
ATOM 7537 C C . GLY C 1 245 ? 38.932 -32.191 35.849 1.00 53.03 242 GLY C C 1
ATOM 7538 O O . GLY C 1 245 ? 39.773 -32.484 36.702 1.00 61.95 242 GLY C O 1
ATOM 7539 N N . PHE C 1 246 ? 39.135 -32.400 34.545 1.00 51.63 243 PHE C N 1
ATOM 7540 C CA . PHE C 1 246 ? 40.387 -32.981 34.070 1.00 47.55 243 PHE C CA 1
ATOM 7541 C C . PHE C 1 246 ? 41.597 -32.131 34.435 1.00 48.62 243 PHE C C 1
ATOM 7542 O O . PHE C 1 246 ? 42.727 -32.625 34.372 1.00 50.52 243 PHE C O 1
ATOM 7550 N N . LEU C 1 247 ? 41.391 -30.871 34.818 1.00 53.09 244 LEU C N 1
ATOM 7551 C CA . LEU C 1 247 ? 42.481 -30.016 35.269 1.00 47.49 244 LEU C CA 1
ATOM 7552 C C . LEU C 1 247 ? 42.913 -30.301 36.703 1.00 46.64 244 LEU C C 1
ATOM 7553 O O . LEU C 1 247 ? 43.810 -29.615 37.205 1.00 44.86 244 LEU C O 1
ATOM 7558 N N . ASN C 1 248 ? 42.313 -31.288 37.375 1.00 52.90 245 ASN C N 1
ATOM 7559 C CA . ASN C 1 248 ? 42.686 -31.568 38.758 1.00 58.00 245 ASN C CA 1
ATOM 7560 C C . ASN C 1 248 ? 44.118 -32.068 38.896 1.00 64.30 245 ASN C C 1
ATOM 7561 O O . ASN C 1 248 ? 44.645 -32.087 40.013 1.00 67.09 245 ASN C O 1
ATOM 7566 N N . LYS C 1 249 ? 44.755 -32.473 37.797 1.00 68.58 246 LYS C N 1
ATOM 7567 C CA . LYS C 1 249 ? 46.133 -32.940 37.851 1.00 70.55 246 LYS C CA 1
ATOM 7568 C C . LYS C 1 249 ? 47.138 -31.815 38.053 1.00 65.62 246 LYS C C 1
ATOM 7569 O O . LYS C 1 249 ? 48.297 -32.100 38.367 1.00 58.07 246 LYS C O 1
ATOM 7575 N N . ILE C 1 250 ? 46.735 -30.556 37.890 1.00 56.39 247 ILE C N 1
ATOM 7576 C CA . ILE C 1 250 ? 47.674 -29.449 38.034 1.00 50.73 247 ILE C CA 1
ATOM 7577 C C . ILE C 1 250 ? 47.162 -28.406 39.019 1.00 49.61 247 ILE C C 1
ATOM 7578 O O . ILE C 1 250 ? 47.914 -27.511 39.416 1.00 50.67 247 ILE C O 1
ATOM 7583 N N . THR C 1 251 ? 45.896 -28.504 39.425 1.00 48.90 248 THR C N 1
ATOM 7584 C CA . THR C 1 251 ? 45.348 -27.510 40.340 1.00 49.93 248 THR C CA 1
ATOM 7585 C C . THR C 1 251 ? 44.113 -28.070 41.030 1.00 54.15 248 THR C C 1
ATOM 7586 O O . THR C 1 251 ? 43.482 -29.016 40.551 1.00 55.90 248 THR C O 1
ATOM 7590 N N . ASN C 1 252 ? 43.782 -27.466 42.174 1.00 48.16 249 ASN C N 1
ATOM 7591 C CA . ASN C 1 252 ? 42.556 -27.766 42.913 1.00 55.92 249 ASN C CA 1
ATOM 7592 C C . ASN C 1 252 ? 41.522 -26.718 42.522 1.00 44.15 249 ASN C C 1
ATOM 7593 O O . ASN C 1 252 ? 41.596 -25.566 42.955 1.00 52.31 249 ASN C O 1
ATOM 7598 N N . LEU C 1 253 ? 40.552 -27.123 41.702 1.00 44.29 250 LEU C N 1
ATOM 7599 C CA . LEU C 1 253 ? 39.536 -26.201 41.204 1.00 48.67 250 LEU C CA 1
ATOM 7600 C C . LEU C 1 253 ? 38.516 -25.806 42.257 1.00 54.64 250 LEU C C 1
ATOM 7601 O O . LEU C 1 253 ? 37.596 -25.045 41.938 1.00 53.91 250 LEU C O 1
ATOM 7606 N N . ASN C 1 254 ? 38.644 -26.293 43.489 1.00 56.88 251 ASN C N 1
ATOM 7607 C CA . ASN C 1 254 ? 37.726 -25.929 44.557 1.00 57.66 251 ASN C CA 1
ATOM 7608 C C . ASN C 1 254 ? 38.328 -24.946 45.552 1.00 55.84 251 ASN C C 1
ATOM 7609 O O . ASN C 1 254 ? 37.612 -24.477 46.444 1.00 59.04 251 ASN C O 1
ATOM 7614 N N . GLU C 1 255 ? 39.612 -24.621 45.423 1.00 55.31 252 GLU C N 1
ATOM 7615 C CA . GLU C 1 255 ? 40.273 -23.635 46.279 1.00 50.25 252 GLU C CA 1
ATOM 7616 C C . GLU C 1 255 ? 40.360 -22.332 45.491 1.00 65.53 252 GLU C C 1
ATOM 7617 O O . GLU C 1 255 ? 41.285 -22.115 44.708 1.00 70.41 252 GLU C O 1
ATOM 7623 N N . ASN C 1 256 ? 39.379 -21.461 45.702 1.00 66.95 253 ASN C N 1
ATOM 7624 C CA . ASN C 1 256 ? 39.319 -20.203 44.976 1.00 60.97 253 ASN C CA 1
ATOM 7625 C C . ASN C 1 256 ? 40.369 -19.226 45.498 1.00 56.72 253 ASN C C 1
ATOM 7626 O O . ASN C 1 256 ? 40.894 -19.367 46.607 1.00 59.58 253 ASN C O 1
ATOM 7631 N N . TYR C 1 257 ? 40.675 -18.222 44.679 1.00 51.21 254 TYR C N 1
ATOM 7632 C CA . TYR C 1 257 ? 41.670 -17.230 45.060 1.00 52.63 254 TYR C CA 1
ATOM 7633 C C . TYR C 1 257 ? 41.119 -16.324 46.153 1.00 58.93 254 TYR C C 1
ATOM 7634 O O . TYR C 1 257 ? 39.964 -15.891 46.105 1.00 61.38 254 TYR C O 1
ATOM 7643 N N . GLN C 1 258 ? 41.962 -16.034 47.138 1.00 60.94 255 GLN C N 1
ATOM 7644 C CA . GLN C 1 258 ? 41.573 -15.248 48.305 1.00 60.06 255 GLN C CA 1
ATOM 7645 C C . GLN C 1 258 ? 41.898 -13.781 48.031 1.00 56.32 255 GLN C C 1
ATOM 7646 O O . GLN C 1 258 ? 43.058 -13.365 48.064 1.00 60.18 255 GLN C O 1
ATOM 7652 N N . LEU C 1 259 ? 40.874 -12.985 47.721 1.00 49.47 256 LEU C N 1
ATOM 7653 C CA . LEU C 1 259 ? 41.086 -11.546 47.586 1.00 43.96 256 LEU C CA 1
ATOM 7654 C C . LEU C 1 259 ? 41.159 -10.977 48.997 1.00 60.99 256 LEU C C 1
ATOM 7655 O O . LEU C 1 259 ? 40.189 -10.458 49.556 1.00 64.53 256 LEU C O 1
ATOM 7660 N N . LYS C 1 260 ? 42.340 -11.131 49.592 1.00 61.82 257 LYS C N 1
ATOM 7661 C CA . LYS C 1 260 ? 42.626 -10.558 50.897 1.00 60.77 257 LYS C CA 1
ATOM 7662 C C . LYS C 1 260 ? 42.271 -9.078 50.911 1.00 68.33 257 LYS C C 1
ATOM 7663 O O . LYS C 1 260 ? 42.499 -8.359 49.935 1.00 70.46 257 LYS C O 1
ATOM 7669 N N . ASP C 1 261 ? 41.687 -8.626 52.015 1.00 77.32 258 ASP C N 1
ATOM 7670 C CA . ASP C 1 261 ? 41.321 -7.224 52.127 1.00 74.36 258 ASP C CA 1
ATOM 7671 C C . ASP C 1 261 ? 42.566 -6.372 52.334 1.00 64.09 258 ASP C C 1
ATOM 7672 O O . ASP C 1 261 ? 43.551 -6.806 52.940 1.00 71.36 258 ASP C O 1
ATOM 7677 N N . GLY C 1 262 ? 42.510 -5.142 51.832 1.00 54.36 259 GLY C N 1
ATOM 7678 C CA . GLY C 1 262 ? 43.679 -4.301 51.764 1.00 54.04 259 GLY C CA 1
ATOM 7679 C C . GLY C 1 262 ? 44.494 -4.472 50.502 1.00 50.55 259 GLY C C 1
ATOM 7680 O O . GLY C 1 262 ? 45.339 -3.616 50.205 1.00 46.38 259 GLY C O 1
ATOM 7681 N N . TYR C 1 263 ? 44.284 -5.558 49.764 1.00 41.44 260 TYR C N 1
ATOM 7682 C CA . TYR C 1 263 ? 44.826 -5.722 48.424 1.00 46.92 260 TYR C CA 1
ATOM 7683 C C . TYR C 1 263 ? 43.858 -5.230 47.364 1.00 48.41 260 TYR C C 1
ATOM 7684 O O . TYR C 1 263 ? 44.102 -5.413 46.168 1.00 42.88 260 TYR C O 1
ATOM 7693 N N . LYS C 1 264 ? 42.774 -4.596 47.790 1.00 51.67 261 LYS C N 1
ATOM 7694 C CA . LYS C 1 264 ? 41.716 -4.120 46.916 1.00 46.71 261 LYS C CA 1
ATOM 7695 C C . LYS C 1 264 ? 41.424 -2.677 47.300 1.00 47.56 261 LYS C C 1
ATOM 7696 O O . LYS C 1 264 ? 41.058 -2.404 48.447 1.00 49.99 261 LYS C O 1
ATOM 7702 N N . ILE C 1 265 ? 41.607 -1.754 46.358 1.00 38.39 262 ILE C N 1
ATOM 7703 C CA . ILE C 1 265 ? 41.576 -0.324 46.649 1.00 45.92 262 ILE C CA 1
ATOM 7704 C C . ILE C 1 265 ? 40.685 0.380 45.634 1.00 51.90 262 ILE C C 1
ATOM 7705 O O . ILE C 1 265 ? 40.838 0.187 44.422 1.00 42.61 262 ILE C O 1
ATOM 7710 N N . PHE C 1 266 ? 39.756 1.194 46.133 1.00 45.23 263 PHE C N 1
ATOM 7711 C CA . PHE C 1 266 ? 38.885 2.014 45.303 1.00 45.98 263 PHE C CA 1
ATOM 7712 C C . PHE C 1 266 ? 39.476 3.417 45.234 1.00 49.17 263 PHE C C 1
ATOM 7713 O O . PHE C 1 266 ? 39.603 4.092 46.261 1.00 48.99 263 PHE C O 1
ATOM 7721 N N . ILE C 1 267 ? 39.820 3.859 44.031 1.00 49.21 264 ILE C N 1
ATOM 7722 C CA . ILE C 1 267 ? 40.451 5.157 43.825 1.00 49.93 264 ILE C CA 1
ATOM 7723 C C . ILE C 1 267 ? 39.416 6.135 43.293 1.00 58.59 264 ILE C C 1
ATOM 7724 O O . ILE C 1 267 ? 38.668 5.821 42.357 1.00 53.56 264 ILE C O 1
ATOM 7729 N N . ASN C 1 268 ? 39.378 7.323 43.883 1.00 62.24 265 ASN C N 1
ATOM 7730 C CA . ASN C 1 268 ? 38.479 8.386 43.464 1.00 60.96 265 ASN C CA 1
ATOM 7731 C C . ASN C 1 268 ? 39.278 9.459 42.738 1.00 40.86 265 ASN C C 1
ATOM 7732 O O . ASN C 1 268 ? 40.236 10.007 43.295 1.00 50.14 265 ASN C O 1
ATOM 7737 N N . VAL C 1 269 ? 38.870 9.769 41.511 1.00 35.02 266 VAL C N 1
ATOM 7738 C CA . VAL C 1 269 ? 39.552 10.745 40.668 1.00 30.83 266 VAL C CA 1
ATOM 7739 C C . VAL C 1 269 ? 38.779 12.056 40.727 1.00 33.52 266 VAL C C 1
ATOM 7740 O O . VAL C 1 269 ? 37.617 12.120 40.308 1.00 44.09 266 VAL C O 1
ATOM 7744 N N . ILE C 1 270 ? 39.419 13.101 41.245 1.00 27.88 267 ILE C N 1
ATOM 7745 C CA . ILE C 1 270 ? 38.802 14.412 41.407 1.00 27.78 267 ILE C CA 1
ATOM 7746 C C . ILE C 1 270 ? 39.288 15.324 40.289 1.00 29.12 267 ILE C C 1
ATOM 7747 O O . ILE C 1 270 ? 40.496 15.538 40.133 1.00 26.75 267 ILE C O 1
ATOM 7752 N N . TYR C 1 271 ? 38.348 15.869 39.521 1.00 59.96 268 TYR C N 1
ATOM 7753 C CA . TYR C 1 271 ? 38.655 16.808 38.449 1.00 56.42 268 TYR C CA 1
ATOM 7754 C C . TYR C 1 271 ? 38.629 18.232 38.991 1.00 57.85 268 TYR C C 1
ATOM 7755 O O . TYR C 1 271 ? 37.633 18.652 39.587 1.00 61.86 268 TYR C O 1
ATOM 7764 N N . LYS C 1 272 ? 39.714 18.974 38.778 1.00 34.70 269 LYS C N 1
ATOM 7765 C CA . LYS C 1 272 ? 39.778 20.379 39.168 1.00 30.11 269 LYS C CA 1
ATOM 7766 C C . LYS C 1 272 ? 39.405 21.250 37.974 1.00 30.16 269 LYS C C 1
ATOM 7767 O O . LYS C 1 272 ? 40.080 21.221 36.939 1.00 24.90 269 LYS C O 1
ATOM 7773 N N . PHE C 1 273 ? 38.331 22.017 38.118 1.00 33.62 270 PHE C N 1
ATOM 7774 C CA . PHE C 1 273 ? 37.888 22.947 37.096 1.00 28.51 270 PHE C CA 1
ATOM 7775 C C . PHE C 1 273 ? 38.240 24.372 37.522 1.00 29.10 270 PHE C C 1
ATOM 7776 O O . PHE C 1 273 ? 39.004 24.592 38.467 1.00 35.32 270 PHE C O 1
ATOM 7784 N N . LYS C 1 274 ? 37.681 25.360 36.820 1.00 25.37 271 LYS C N 1
ATOM 7785 C CA . LYS C 1 274 ? 37.971 26.753 37.150 1.00 27.23 271 LYS C CA 1
ATOM 7786 C C . LYS C 1 274 ? 37.321 27.154 38.468 1.00 29.45 271 LYS C C 1
ATOM 7787 O O . LYS C 1 274 ? 37.970 27.745 39.339 1.00 30.79 271 LYS C O 1
ATOM 7793 N N . ASN C 1 275 ? 36.040 26.833 38.635 1.00 25.58 272 ASN C N 1
ATOM 7794 C CA . ASN C 1 275 ? 35.252 27.333 39.751 1.00 28.48 272 ASN C CA 1
ATOM 7795 C C . ASN C 1 275 ? 34.870 26.253 40.755 1.00 34.69 272 ASN C C 1
ATOM 7796 O O . ASN C 1 275 ? 34.046 26.510 41.638 1.00 31.12 272 ASN C O 1
ATOM 7801 N N . GLY C 1 276 ? 35.446 25.063 40.649 1.00 33.74 273 GLY C N 1
ATOM 7802 C CA . GLY C 1 276 ? 35.146 24.007 41.597 1.00 35.36 273 GLY C CA 1
ATOM 7803 C C . GLY C 1 276 ? 35.803 22.710 41.189 1.00 32.37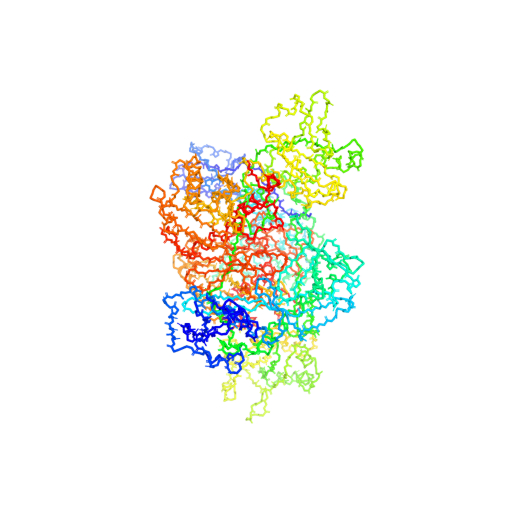 273 GLY C C 1
ATOM 7804 O O . GLY C 1 276 ? 36.419 22.600 40.125 1.00 26.46 273 GLY C O 1
ATOM 7805 N N . GLU C 1 277 ? 35.657 21.718 42.067 1.00 27.35 274 GLU C N 1
ATOM 7806 C CA . GLU C 1 277 ? 36.209 20.385 41.877 1.00 33.50 274 GLU C CA 1
ATOM 7807 C C . GLU C 1 277 ? 35.092 19.352 41.963 1.00 31.67 274 GLU C C 1
ATOM 7808 O O . GLU C 1 277 ? 34.064 19.584 42.605 1.00 28.87 274 GLU C O 1
ATOM 7814 N N . SER C 1 278 ? 35.305 18.204 41.324 1.00 34.32 275 SER C N 1
ATOM 7815 C CA . SER C 1 278 ? 34.292 17.157 41.300 1.00 39.44 275 SER C CA 1
ATOM 7816 C C . SER C 1 278 ? 34.903 15.859 40.787 1.00 35.45 275 SER C C 1
ATOM 7817 O O . SER C 1 278 ? 35.870 15.871 40.018 1.00 27.83 275 SER C O 1
ATOM 7820 N N . ARG C 1 279 ? 34.322 14.741 41.221 1.00 31.12 276 ARG C N 1
ATOM 7821 C CA . ARG C 1 279 ? 34.662 13.430 40.682 1.00 32.18 276 ARG C CA 1
ATOM 7822 C C . ARG C 1 279 ? 33.882 13.106 39.415 1.00 35.01 276 ARG C C 1
ATOM 7823 O O . ARG C 1 279 ? 33.985 11.984 38.907 1.00 29.65 276 ARG C O 1
ATOM 7831 N N . TYR C 1 280 ? 33.110 14.063 38.902 1.00 28.72 277 TYR C N 1
ATOM 7832 C CA . TYR C 1 280 ? 32.298 13.892 37.705 1.00 31.06 277 TYR C CA 1
ATOM 7833 C C . TYR C 1 280 ? 32.884 14.743 36.586 1.00 33.34 277 TYR C C 1
ATOM 7834 O O . TYR C 1 280 ? 32.976 15.969 36.720 1.00 29.30 277 TYR C O 1
ATOM 7843 N N . ALA C 1 281 ? 33.261 14.096 35.482 1.00 39.66 278 ALA C N 1
ATOM 7844 C CA . ALA C 1 281 ? 33.812 14.834 34.350 1.00 42.21 278 ALA C CA 1
ATOM 7845 C C . ALA C 1 281 ? 32.798 15.822 33.787 1.00 38.86 278 ALA C C 1
ATOM 7846 O O . ALA C 1 281 ? 33.161 16.939 33.396 1.00 38.59 278 ALA C O 1
ATOM 7848 N N . LYS C 1 282 ? 31.521 15.436 33.749 1.00 27.57 279 LYS C N 1
ATOM 7849 C CA . LYS C 1 282 ? 30.492 16.291 33.167 1.00 27.58 279 LYS C CA 1
ATOM 7850 C C . LYS C 1 282 ? 30.243 17.560 33.972 1.00 27.61 279 LYS C C 1
ATOM 7851 O O . LYS C 1 282 ? 29.572 18.466 33.469 1.00 27.55 279 LYS C O 1
ATOM 7857 N N . ASP C 1 283 ? 30.761 17.654 35.197 1.00 27.73 280 ASP C N 1
ATOM 7858 C CA . ASP C 1 283 ? 30.664 18.902 35.944 1.00 31.16 280 ASP C CA 1
ATOM 7859 C C . ASP C 1 283 ? 31.527 20.009 35.356 1.00 29.23 280 ASP C C 1
ATOM 7860 O O . ASP C 1 283 ? 31.518 21.121 35.895 1.00 27.06 280 ASP C O 1
ATOM 7865 N N . VAL C 1 284 ? 32.276 19.738 34.284 1.00 26.66 281 VAL C N 1
ATOM 7866 C CA . VAL C 1 284 ? 32.986 20.809 33.593 1.00 28.03 281 VAL C CA 1
ATOM 7867 C C . VAL C 1 284 ? 32.003 21.857 33.087 1.00 26.12 281 VAL C C 1
ATOM 7868 O O . VAL C 1 284 ? 32.336 23.045 33.008 1.00 25.83 281 VAL C O 1
ATOM 7872 N N . PHE C 1 285 ? 30.775 21.446 32.758 1.00 26.50 282 PHE C N 1
ATOM 7873 C CA . PHE C 1 285 ? 29.758 22.403 32.340 1.00 29.21 282 PHE C CA 1
ATOM 7874 C C . PHE C 1 285 ? 29.236 23.229 33.504 1.00 33.97 282 PHE C C 1
ATOM 7875 O O . PHE C 1 285 ? 28.650 24.293 33.283 1.00 32.28 282 PHE C O 1
ATOM 7883 N N . LYS C 1 286 ? 29.444 22.766 34.733 1.00 27.20 283 LYS C N 1
ATOM 7884 C CA . LYS C 1 286 ? 29.037 23.499 35.922 1.00 27.53 283 LYS C CA 1
ATOM 7885 C C . LYS C 1 286 ? 30.109 24.479 36.382 1.00 29.88 283 LYS C C 1
ATOM 7886 O O . LYS C 1 286 ? 29.782 25.578 36.841 1.00 31.83 283 LYS C O 1
ATOM 7892 N N . TYR C 1 287 ? 31.387 24.116 36.247 1.00 26.74 284 TYR C N 1
ATOM 7893 C CA . TYR C 1 287 ? 32.480 24.900 36.806 1.00 26.43 284 TYR C CA 1
ATOM 7894 C C . TYR C 1 287 ? 33.431 25.476 35.763 1.00 33.70 284 TYR C C 1
ATOM 7895 O O . TYR C 1 287 ? 34.396 26.151 36.145 1.00 25.82 284 TYR C O 1
ATOM 7904 N N . SER C 1 288 ? 33.205 25.205 34.472 1.00 25.61 285 SER C N 1
ATOM 7905 C CA . SER C 1 288 ? 33.966 25.772 33.356 1.00 25.05 285 SER C CA 1
ATOM 7906 C C . SER C 1 288 ? 35.363 25.169 33.242 1.00 30.65 285 SER C C 1
ATOM 7907 O O . SER C 1 288 ? 35.867 24.565 34.195 1.00 24.85 285 SER C O 1
ATOM 7910 N N . PHE C 1 289 ? 35.979 25.309 32.065 1.00 21.00 286 PHE C N 1
ATOM 7911 C CA . PHE C 1 289 ? 37.344 24.841 31.856 1.00 19.57 286 PHE C CA 1
ATOM 7912 C C . PHE C 1 289 ? 38.277 25.424 32.908 1.00 23.29 286 PHE C C 1
ATOM 7913 O O . PHE C 1 289 ? 38.186 26.605 33.252 1.00 26.38 286 PHE C O 1
ATOM 7921 N N . TYR C 1 290 ? 39.181 24.580 33.414 1.00 20.82 287 TYR C N 1
ATOM 7922 C CA . TYR C 1 290 ? 40.240 25.058 34.298 1.00 27.22 287 TYR C CA 1
ATOM 7923 C C . TYR C 1 290 ? 40.953 26.263 33.696 1.00 24.51 287 TYR C C 1
ATOM 7924 O O . TYR C 1 290 ? 41.229 27.246 34.392 1.00 27.27 287 TYR C O 1
ATOM 7933 N N . LYS C 1 291 ? 41.249 26.206 32.400 1.00 22.87 288 LYS C N 1
ATOM 7934 C CA . LYS C 1 291 ? 41.812 27.338 31.673 1.00 29.41 288 LYS C CA 1
ATOM 7935 C C . LYS C 1 291 ? 41.098 27.448 30.337 1.00 28.45 288 LYS C C 1
ATOM 7936 O O . LYS C 1 291 ? 41.121 26.507 29.537 1.00 22.28 288 LYS C O 1
ATOM 7942 N N . ASN C 1 292 ? 40.457 28.589 30.099 1.00 33.20 289 ASN C N 1
ATOM 7943 C CA . ASN C 1 292 ? 39.894 28.871 28.786 1.00 27.53 289 ASN C CA 1
ATOM 7944 C C . ASN C 1 292 ? 40.050 30.352 28.476 1.00 21.97 289 ASN C C 1
ATOM 7945 O O . ASN C 1 292 ? 41.166 30.825 28.243 1.00 21.63 289 ASN C O 1
ATOM 7950 N N . GLU C 1 293 ? 38.938 31.089 28.479 1.00 22.19 290 GLU C N 1
ATOM 7951 C CA . GLU C 1 293 ? 38.937 32.521 28.183 1.00 33.47 290 GLU C CA 1
ATOM 7952 C C . GLU C 1 293 ? 39.515 32.801 26.798 1.00 35.99 290 GLU C C 1
ATOM 7953 O O . GLU C 1 293 ? 40.088 33.865 26.552 1.00 40.26 290 GLU C O 1
ATOM 7959 N N . GLN C 1 294 ? 39.368 31.837 25.896 1.00 32.69 291 GLN C N 1
ATOM 7960 C CA . GLN C 1 294 ? 39.817 31.885 24.515 1.00 23.61 291 GLN C CA 1
ATOM 7961 C C . GLN C 1 294 ? 38.618 31.969 23.580 1.00 26.04 291 GLN C C 1
ATOM 7962 O O . GLN C 1 294 ? 37.498 31.607 23.958 1.00 21.78 291 GLN C O 1
ATOM 7968 N N . PRO C 1 295 ? 38.809 32.451 22.351 1.00 31.31 292 PRO C N 1
ATOM 7969 C CA . PRO C 1 295 ? 37.694 32.493 21.398 1.00 30.37 292 PRO C CA 1
ATOM 7970 C C . PRO C 1 295 ? 37.513 31.180 20.652 1.00 28.71 292 PRO C C 1
ATOM 7971 O O . PRO C 1 295 ? 38.474 30.514 20.258 1.00 25.07 292 PRO C O 1
ATOM 7975 N N . LEU C 1 296 ? 36.248 30.812 20.455 1.00 22.55 293 LEU C N 1
ATOM 7976 C CA . LEU C 1 296 ? 35.877 29.648 19.659 1.00 20.21 293 LEU C CA 1
ATOM 7977 C C . LEU C 1 296 ? 35.487 30.144 18.271 1.00 16.97 293 LEU C C 1
ATOM 7978 O O . LEU C 1 296 ? 34.404 30.706 18.082 1.00 23.87 293 LEU C O 1
ATOM 7983 N N . LYS C 1 297 ? 36.371 29.929 17.302 1.00 15.61 294 LYS C N 1
ATOM 7984 C CA . LYS C 1 297 ? 36.168 30.361 15.927 1.00 20.85 294 LYS C CA 1
ATOM 7985 C C . LYS C 1 297 ? 35.920 29.147 15.043 1.00 15.32 294 LYS C C 1
ATOM 7986 O O . LYS C 1 297 ? 36.530 28.093 15.242 1.00 23.32 294 LYS C O 1
ATOM 7992 N N . ALA C 1 298 ? 35.034 29.296 14.059 1.00 24.78 295 ALA C N 1
ATOM 7993 C CA . ALA C 1 298 ? 34.662 28.150 13.240 1.00 17.83 295 ALA C CA 1
ATOM 7994 C C . ALA C 1 298 ? 34.132 28.609 11.892 1.00 17.03 295 ALA C C 1
ATOM 7995 O O . ALA C 1 298 ? 33.654 29.736 11.738 1.00 21.35 295 ALA C O 1
ATOM 7997 N N . ILE C 1 299 ? 34.228 27.707 10.914 1.00 15.13 296 ILE C N 1
ATOM 7998 C CA . ILE C 1 299 ? 33.551 27.831 9.629 1.00 22.46 296 ILE C CA 1
ATOM 7999 C C . ILE C 1 299 ? 32.918 26.481 9.309 1.00 21.35 296 ILE C C 1
ATOM 8000 O O . ILE C 1 299 ? 33.176 25.478 9.975 1.00 21.96 296 ILE C O 1
ATOM 8005 N N . PHE C 1 300 ? 32.090 26.463 8.266 1.00 17.30 297 PHE C N 1
ATOM 8006 C CA . PHE C 1 300 ? 31.274 25.305 7.921 1.00 18.82 297 PHE C CA 1
ATOM 8007 C C . PHE C 1 300 ? 31.622 24.795 6.530 1.00 25.65 297 PHE C C 1
ATOM 8008 O O . PHE C 1 300 ? 31.796 25.583 5.595 1.00 20.69 297 PHE C O 1
ATOM 8016 N N . PHE C 1 301 ? 31.695 23.473 6.390 1.00 15.90 298 PHE C N 1
ATOM 8017 C CA . PHE C 1 301 ? 31.861 22.828 5.094 1.00 18.21 298 PHE C CA 1
ATOM 8018 C C . PHE C 1 301 ? 30.706 21.870 4.855 1.00 25.80 298 PHE C C 1
ATOM 8019 O O . PHE C 1 301 ? 30.409 21.023 5.705 1.00 21.15 298 PHE C O 1
ATOM 8027 N N . PHE C 1 302 ? 30.062 22.007 3.701 1.00 20.12 299 PHE C N 1
ATOM 8028 C CA . PHE C 1 302 ? 28.940 21.169 3.313 1.00 20.41 299 PHE C CA 1
ATOM 8029 C C . PHE C 1 302 ? 29.297 20.390 2.057 1.00 24.18 299 PHE C C 1
ATOM 8030 O O . PHE C 1 302 ? 30.030 20.878 1.194 1.00 19.80 299 PHE C O 1
ATOM 8038 N N . SER C 1 303 ? 28.767 19.168 1.961 1.00 26.18 300 SER C N 1
ATOM 8039 C CA . SER C 1 303 ? 29.061 18.325 0.809 1.00 26.49 300 SER C CA 1
ATOM 8040 C C . SER C 1 303 ? 28.334 18.790 -0.448 1.00 29.63 300 SER C C 1
ATOM 8041 O O . SER C 1 303 ? 28.764 18.455 -1.558 1.00 27.01 300 SER C O 1
ATOM 8044 N N . SER C 1 304 ? 27.258 19.556 -0.299 1.00 31.62 301 SER C N 1
ATOM 8045 C CA . SER C 1 304 ? 26.496 20.059 -1.434 1.00 35.57 301 SER C CA 1
ATOM 8046 C C . SER C 1 304 ? 25.576 21.166 -0.943 1.00 34.02 301 SER C C 1
ATOM 8047 O O . SER C 1 304 ? 25.346 21.317 0.261 1.00 24.12 301 SER C O 1
ATOM 8050 N N . LYS C 1 305 ? 25.059 21.946 -1.895 1.00 24.25 302 LYS C N 1
ATOM 8051 C CA . LYS C 1 305 ? 24.004 22.898 -1.567 1.00 26.47 302 LYS C CA 1
ATOM 8052 C C . LYS C 1 305 ? 22.778 22.175 -1.030 1.00 26.63 302 LYS C C 1
ATOM 8053 O O . LYS C 1 305 ? 22.110 22.665 -0.112 1.00 31.92 302 LYS C O 1
ATOM 8059 N N . LYS C 1 306 ? 22.481 20.994 -1.580 1.00 24.15 303 LYS C N 1
ATOM 8060 C CA . LYS C 1 306 ? 21.332 20.215 -1.128 1.00 34.05 303 LYS C CA 1
ATOM 8061 C C . LYS C 1 306 ? 21.471 19.818 0.337 1.00 31.42 303 LYS C C 1
ATOM 8062 O O . LYS C 1 306 ? 20.517 19.927 1.115 1.00 30.22 303 LYS C O 1
ATOM 8068 N N . GLN C 1 307 ? 22.656 19.340 0.729 1.00 22.55 304 GLN C N 1
ATOM 8069 C CA . GLN C 1 307 ? 22.879 18.974 2.124 1.00 23.36 304 GLN C CA 1
ATOM 8070 C C . GLN C 1 307 ? 22.675 20.172 3.042 1.00 23.05 304 GLN C C 1
ATOM 8071 O O . GLN C 1 307 ? 22.118 20.038 4.139 1.00 24.68 304 GLN C O 1
ATOM 8077 N N . PHE C 1 308 ? 23.117 21.355 2.607 1.00 25.15 305 PHE C N 1
ATOM 8078 C CA . PHE C 1 308 ? 22.897 22.565 3.393 1.00 25.94 305 PHE C CA 1
ATOM 8079 C C . PHE C 1 308 ? 21.413 22.801 3.634 1.00 29.20 305 PHE C C 1
ATOM 8080 O O . PHE C 1 308 ? 20.989 23.072 4.763 1.00 27.36 305 PHE C O 1
ATOM 8088 N N . PHE C 1 309 ? 20.605 22.708 2.577 1.00 29.62 306 PHE C N 1
ATOM 8089 C CA . PHE C 1 309 ? 19.180 22.981 2.722 1.00 27.91 306 PHE C CA 1
ATOM 8090 C C . PHE C 1 309 ? 18.481 21.907 3.543 1.00 27.37 306 PHE C C 1
ATOM 8091 O O . PHE C 1 309 ? 17.447 22.180 4.161 1.00 37.47 306 PHE C O 1
ATOM 8099 N N . GLU C 1 310 ? 19.029 20.691 3.573 1.00 32.19 307 GLU C N 1
ATOM 8100 C CA . GLU C 1 310 ? 18.434 19.643 4.395 1.00 36.85 307 GLU C CA 1
ATOM 8101 C C . GLU C 1 310 ? 18.533 19.967 5.881 1.00 42.12 307 GLU C C 1
ATOM 8102 O O . GLU C 1 310 ? 17.643 19.596 6.654 1.00 44.87 307 GLU C O 1
ATOM 8108 N N . VAL C 1 311 ? 19.590 20.661 6.297 1.00 30.63 308 VAL C N 1
ATOM 8109 C CA . VAL C 1 311 ? 19.846 20.927 7.707 1.00 36.87 308 VAL C CA 1
ATOM 8110 C C . VAL C 1 311 ? 19.739 22.410 8.034 1.00 28.50 308 VAL C C 1
ATOM 8111 O O . VAL C 1 311 ? 20.113 22.823 9.137 1.00 24.96 308 VAL C O 1
ATOM 8115 N N . GLN C 1 312 ? 19.222 23.224 7.107 1.00 28.36 309 GLN C N 1
ATOM 8116 C CA . GLN C 1 312 ? 19.196 24.670 7.319 1.00 29.21 309 GLN C CA 1
ATOM 8117 C C . GLN C 1 312 ? 18.423 25.040 8.580 1.00 29.39 309 GLN C C 1
ATOM 8118 O O . GLN C 1 312 ? 18.821 25.954 9.312 1.00 23.65 309 GLN C O 1
ATOM 8124 N N . LYS C 1 313 ? 17.324 24.334 8.856 1.00 23.40 310 LYS C N 1
ATOM 8125 C CA . LYS C 1 313 ? 16.523 24.645 10.035 1.00 28.77 310 LYS C CA 1
ATOM 8126 C C . LYS C 1 313 ? 17.309 24.383 11.313 1.00 20.90 310 LYS C C 1
ATOM 8127 O O . LYS C 1 313 ? 17.371 25.237 12.205 1.00 28.45 310 LYS C O 1
ATOM 8133 N N . SER C 1 314 ? 17.924 23.204 11.416 1.00 27.01 311 SER C N 1
ATOM 8134 C CA . SER C 1 314 ? 18.755 22.906 12.576 1.00 25.32 311 SER C CA 1
ATOM 8135 C C . SER C 1 314 ? 19.930 23.870 12.673 1.00 25.07 311 SER C C 1
ATOM 8136 O O . SER C 1 314 ? 20.334 24.258 13.776 1.00 24.89 311 SER C O 1
ATOM 8139 N N . LEU C 1 315 ? 20.493 24.267 11.527 1.00 26.93 312 LEU C N 1
ATOM 8140 C CA . LEU C 1 315 ? 21.597 25.224 11.533 1.00 28.41 312 LEU C CA 1
ATOM 8141 C C . LEU C 1 315 ? 21.163 26.568 12.101 1.00 30.64 312 LEU C C 1
ATOM 8142 O O . LEU C 1 315 ? 21.885 27.175 12.902 1.00 28.44 312 LEU C O 1
ATOM 8147 N N . LYS C 1 316 ? 19.989 27.057 11.690 1.00 22.14 313 LYS C N 1
ATOM 8148 C CA . LYS C 1 316 ? 19.493 28.321 12.225 1.00 26.23 313 LYS C CA 1
ATOM 8149 C C . LYS C 1 316 ? 19.194 28.207 13.713 1.00 19.67 313 LYS C C 1
ATOM 8150 O O . LYS C 1 316 ? 19.517 29.116 14.487 1.00 25.31 313 LYS C O 1
ATOM 8156 N N . GLU C 1 317 ? 18.587 27.093 14.133 1.00 24.17 314 GLU C N 1
ATOM 8157 C CA . GLU C 1 317 ? 18.306 26.890 15.553 1.00 22.62 314 GLU C CA 1
ATOM 8158 C C . GLU C 1 317 ? 19.586 26.900 16.376 1.00 26.66 314 GLU C C 1
ATOM 8159 O O . GLU C 1 317 ? 19.632 27.490 17.462 1.00 27.05 314 GLU C O 1
ATOM 8165 N N . LEU C 1 318 ? 20.641 26.261 15.873 1.00 26.05 315 LEU C N 1
ATOM 8166 C CA . LEU C 1 318 ? 21.860 26.130 16.661 1.00 32.43 315 LEU C CA 1
ATOM 8167 C C . LEU C 1 318 ? 22.733 27.378 16.584 1.00 29.42 315 LEU C C 1
ATOM 8168 O O . LEU C 1 318 ? 23.330 27.777 17.590 1.00 26.12 315 LEU C O 1
ATOM 8173 N N . PHE C 1 319 ? 22.811 28.018 15.416 1.00 25.94 316 PHE C N 1
ATOM 8174 C CA . PHE C 1 319 ? 23.824 29.038 15.195 1.00 28.55 316 PHE C CA 1
ATOM 8175 C C . PHE C 1 319 ? 23.277 30.433 14.924 1.00 33.85 316 PHE C C 1
ATOM 8176 O O . PHE C 1 319 ? 24.034 31.402 15.038 1.00 36.33 316 PHE C O 1
ATOM 8184 N N . HIS C 1 320 ? 21.996 30.571 14.580 1.00 32.50 317 HIS C N 1
ATOM 8185 C CA . HIS C 1 320 ? 21.392 31.894 14.480 1.00 29.85 317 HIS C CA 1
ATOM 8186 C C . HIS C 1 320 ? 20.751 32.347 15.783 1.00 37.07 317 HIS C C 1
ATOM 8187 O O . HIS C 1 320 ? 20.585 33.554 15.989 1.00 46.32 317 HIS C O 1
ATOM 8194 N N . ASN C 1 321 ? 20.385 31.413 16.658 1.00 31.22 318 ASN C N 1
ATOM 8195 C CA . ASN C 1 321 ? 19.929 31.736 18.008 1.00 22.96 318 ASN C CA 1
ATOM 8196 C C . ASN C 1 321 ? 21.166 31.809 18.893 1.00 25.95 318 ASN C C 1
ATOM 8197 O O . ASN C 1 321 ? 21.722 30.782 19.289 1.00 29.54 318 ASN C O 1
ATOM 8202 N N . LYS C 1 322 ? 21.593 33.029 19.213 1.00 28.75 319 LYS C N 1
ATOM 8203 C CA . LYS C 1 322 ? 22.785 33.241 20.026 1.00 34.51 319 LYS C CA 1
ATOM 8204 C C . LYS C 1 322 ? 22.650 32.687 21.439 1.00 28.74 319 LYS C C 1
ATOM 8205 O O . LYS C 1 322 ? 23.586 32.831 22.231 1.00 25.17 319 LYS C O 1
ATOM 8211 N N . HIS C 1 323 ? 21.513 32.075 21.774 1.00 33.30 320 HIS C N 1
ATOM 8212 C CA . HIS C 1 323 ? 21.304 31.453 23.076 1.00 30.69 320 HIS C CA 1
ATOM 8213 C C . HIS C 1 323 ? 20.931 29.984 22.946 1.00 23.12 320 HIS C C 1
ATOM 8214 O O . HIS C 1 323 ? 20.370 29.404 23.880 1.00 28.34 320 HIS C O 1
ATOM 8221 N N . SER C 1 324 ? 21.244 29.373 21.806 1.00 28.08 321 SER C N 1
ATOM 8222 C CA . SER C 1 324 ? 21.031 27.950 21.617 1.00 32.67 321 SER C CA 1
ATOM 8223 C C . SER C 1 324 ? 21.932 27.150 22.556 1.00 27.20 321 SER C C 1
ATOM 8224 O O . SER C 1 324 ? 22.800 27.692 23.247 1.00 31.82 321 SER C O 1
ATOM 8227 N N . VAL C 1 325 ? 21.722 25.831 22.559 1.00 25.94 322 VAL C N 1
ATOM 8228 C CA . VAL C 1 325 ? 22.547 24.938 23.367 1.00 21.65 322 VAL C CA 1
ATOM 8229 C C . VAL C 1 325 ? 24.010 25.019 22.944 1.00 26.23 322 VAL C C 1
ATOM 8230 O O . VAL C 1 325 ? 24.914 24.785 23.758 1.00 23.54 322 VAL C O 1
ATOM 8234 N N . PHE C 1 326 ? 24.274 25.370 21.682 1.00 25.20 323 PHE C N 1
ATOM 8235 C CA . PHE C 1 326 ? 25.657 25.506 21.231 1.00 18.30 323 PHE C CA 1
ATOM 8236 C C . PHE C 1 326 ? 26.347 26.672 21.929 1.00 20.78 323 PHE C C 1
ATOM 8237 O O . PHE C 1 326 ? 27.476 26.537 22.417 1.00 19.11 323 PHE C O 1
ATOM 8245 N N . TYR C 1 327 ? 25.684 27.830 21.979 1.00 23.80 324 TYR C N 1
ATOM 8246 C CA . TYR C 1 327 ? 26.275 28.998 22.621 1.00 25.88 324 TYR C CA 1
ATOM 8247 C C . TYR C 1 327 ? 26.283 28.867 24.137 1.00 20.04 324 TYR C C 1
ATOM 8248 O O . TYR C 1 327 ? 27.178 29.410 24.795 1.00 28.65 324 TYR C O 1
ATOM 8257 N N . ARG C 1 328 ? 25.300 28.166 24.710 1.00 24.12 325 ARG C N 1
ATOM 8258 C CA . ARG C 1 328 ? 25.285 27.976 26.158 1.00 26.12 325 ARG C CA 1
ATOM 8259 C C . ARG C 1 328 ? 26.414 27.055 26.604 1.00 27.43 325 ARG C C 1
ATOM 8260 O O . ARG C 1 328 ? 27.077 27.321 27.612 1.00 24.25 325 ARG C O 1
ATOM 8268 N N . ALA C 1 329 ? 26.650 25.969 25.864 1.00 18.94 326 ALA C N 1
ATOM 8269 C CA . ALA C 1 329 ? 27.755 25.076 26.201 1.00 18.74 326 ALA C CA 1
ATOM 8270 C C . ALA C 1 329 ? 29.099 25.780 26.057 1.00 21.75 326 ALA C C 1
ATOM 8271 O O . ALA C 1 329 ? 30.018 25.543 26.848 1.00 22.20 326 ALA C O 1
ATOM 8273 N N . ALA C 1 330 ? 29.234 26.649 25.052 1.00 21.58 327 ALA C N 1
ATOM 8274 C CA . ALA C 1 330 ? 30.475 27.398 24.888 1.00 16.96 327 ALA C CA 1
ATOM 8275 C C . ALA C 1 330 ? 30.682 28.380 26.034 1.00 19.88 327 ALA C C 1
ATOM 8276 O O . ALA C 1 330 ? 31.806 28.545 26.525 1.00 19.77 327 ALA C O 1
ATOM 8278 N N . ALA C 1 331 ? 29.611 29.045 26.472 1.00 18.80 328 ALA C N 1
ATOM 8279 C CA . ALA C 1 331 ? 29.725 29.956 27.605 1.00 27.93 328 ALA C CA 1
ATOM 8280 C C . ALA C 1 331 ? 30.032 29.197 28.889 1.00 20.01 328 ALA C C 1
ATOM 8281 O O . ALA C 1 331 ? 30.875 29.625 29.686 1.00 25.58 328 ALA C O 1
ATOM 8283 N N . GLU C 1 332 ? 29.367 28.061 29.098 1.00 27.11 329 GLU C N 1
ATOM 8284 C CA . GLU C 1 332 ? 29.587 27.284 30.313 1.00 19.50 329 GLU C CA 1
ATOM 8285 C C . GLU C 1 332 ? 31.011 26.750 30.394 1.00 28.68 329 GLU C C 1
ATOM 8286 O O . GLU C 1 332 ? 31.548 26.586 31.495 1.00 25.99 329 GLU C O 1
ATOM 8292 N N . LEU C 1 333 ? 31.640 26.479 29.252 1.00 18.04 330 LEU C N 1
ATOM 8293 C CA . LEU C 1 333 ? 32.997 25.950 29.250 1.00 20.10 330 LEU C CA 1
ATOM 8294 C C . LEU C 1 333 ? 34.063 27.033 29.340 1.00 14.70 330 LEU C C 1
ATOM 8295 O O . LEU C 1 333 ? 35.244 26.703 29.489 1.00 23.34 330 LEU C O 1
ATOM 8300 N N . GLY C 1 334 ? 33.686 28.305 29.254 1.00 14.73 331 GLY C N 1
ATOM 8301 C CA . GLY C 1 334 ? 34.616 29.392 29.467 1.00 21.51 331 GLY C CA 1
ATOM 8302 C C . GLY C 1 334 ? 35.142 30.071 28.226 1.00 22.86 331 GLY C C 1
ATOM 8303 O O . GLY C 1 334 ? 36.121 30.823 28.325 1.00 18.27 331 GLY C O 1
ATOM 8304 N N . PHE C 1 335 ? 34.536 29.836 27.065 1.00 26.84 332 PHE C N 1
ATOM 8305 C CA . PHE C 1 335 ? 34.981 30.496 25.846 1.00 31.50 332 PHE C CA 1
ATOM 8306 C C . PHE C 1 335 ? 34.664 31.984 25.905 1.00 30.57 332 PHE C C 1
ATOM 8307 O O . PHE C 1 335 ? 33.539 32.380 26.230 1.00 27.03 332 PHE C O 1
ATOM 8315 N N . SER C 1 336 ? 35.665 32.811 25.595 1.00 27.12 333 SER C N 1
ATOM 8316 C CA . SER C 1 336 ? 35.462 34.255 25.642 1.00 28.54 333 SER C CA 1
ATOM 8317 C C . SER C 1 336 ? 34.385 34.699 24.665 1.00 29.29 333 SER C C 1
ATOM 8318 O O . SER C 1 336 ? 33.639 35.642 24.953 1.00 29.58 333 SER C O 1
ATOM 8321 N N . LYS C 1 337 ? 34.279 34.033 23.516 1.00 27.55 334 LYS C N 1
ATOM 8322 C CA . LYS C 1 337 ? 33.252 34.361 22.536 1.00 28.49 334 LYS C CA 1
ATOM 8323 C C . LYS C 1 337 ? 33.165 33.241 21.509 1.00 27.38 334 LYS C C 1
ATOM 8324 O O . LYS C 1 337 ? 34.017 32.353 21.449 1.00 26.90 334 LYS C O 1
ATOM 8330 N N . VAL C 1 338 ? 32.111 33.302 20.701 1.00 27.34 335 VAL C N 1
ATOM 8331 C CA . VAL C 1 338 ? 31.924 32.430 19.548 1.00 21.54 335 VAL C CA 1
ATOM 8332 C C . VAL C 1 338 ? 31.900 33.309 18.307 1.00 25.10 335 VAL C C 1
ATOM 8333 O O . VAL C 1 338 ? 31.199 34.328 18.278 1.00 23.13 335 VAL C O 1
ATOM 8337 N N . GLU C 1 339 ? 32.675 32.930 17.295 1.00 23.86 336 GLU C N 1
ATOM 8338 C CA . GLU C 1 339 ? 32.788 33.729 16.081 1.00 28.26 336 GLU C CA 1
ATOM 8339 C C . GLU C 1 339 ? 32.825 32.803 14.879 1.00 20.79 336 GLU C C 1
ATOM 8340 O O . GLU C 1 339 ? 33.678 31.914 14.799 1.00 23.94 336 GLU C O 1
ATOM 8346 N N . PHE C 1 340 ? 31.905 33.014 13.947 1.00 23.37 337 PHE C N 1
ATOM 8347 C CA . PHE C 1 340 ? 31.878 32.278 12.691 1.00 24.37 337 PHE C CA 1
ATOM 8348 C C . PHE C 1 340 ? 32.482 33.169 11.613 1.00 25.01 337 PHE C C 1
ATOM 8349 O O . PHE C 1 340 ? 31.882 34.172 11.213 1.00 26.50 337 PHE C O 1
ATOM 8357 N N . LEU C 1 341 ? 33.682 32.811 11.166 1.00 21.41 338 LEU C N 1
ATOM 8358 C CA . LEU C 1 341 ? 34.415 33.646 10.229 1.00 22.12 338 LEU C CA 1
ATOM 8359 C C . LEU C 1 341 ? 33.709 33.674 8.881 1.00 28.13 338 LEU C C 1
ATOM 8360 O O . LEU C 1 341 ? 33.183 32.661 8.414 1.00 28.18 338 LEU C O 1
ATOM 8365 N N . ARG C 1 342 ? 33.701 34.846 8.255 1.00 23.48 339 ARG C N 1
ATOM 8366 C CA . ARG C 1 342 ? 32.995 35.070 7.003 1.00 31.74 339 ARG C CA 1
ATOM 8367 C C . ARG C 1 342 ? 33.987 35.463 5.921 1.00 32.79 339 ARG C C 1
ATOM 8368 O O . ARG C 1 342 ? 34.859 36.309 6.145 1.00 31.83 339 ARG C O 1
ATOM 8376 N N . ASP C 1 343 ? 33.854 34.842 4.756 1.00 28.55 340 ASP C N 1
ATOM 8377 C CA . ASP C 1 343 ? 34.575 35.290 3.574 1.00 38.81 340 ASP C CA 1
ATOM 8378 C C . ASP C 1 343 ? 33.971 36.613 3.126 1.00 39.52 340 ASP C C 1
ATOM 8379 O O . ASP C 1 343 ? 32.814 36.659 2.697 1.00 37.65 340 ASP C O 1
ATOM 8384 N N . SER C 1 344 ? 34.743 37.698 3.249 1.00 37.30 341 SER C N 1
ATOM 8385 C CA . SER C 1 344 ? 34.256 39.002 2.808 1.00 51.26 341 SER C CA 1
ATOM 8386 C C . SER C 1 344 ? 33.873 38.980 1.335 1.00 38.26 341 SER C C 1
ATOM 8387 O O . SER C 1 344 ? 33.029 39.770 0.899 1.00 51.65 341 SER C O 1
ATOM 8390 N N . LYS C 1 345 ? 34.471 38.072 0.563 1.00 40.65 342 LYS C N 1
ATOM 8391 C CA . LYS C 1 345 ? 34.130 37.944 -0.848 1.00 42.11 342 LYS C CA 1
ATOM 8392 C C . LYS C 1 345 ? 32.755 37.307 -1.027 1.00 46.11 342 LYS C C 1
ATOM 8393 O O . LYS C 1 345 ? 31.896 37.853 -1.727 1.00 44.25 342 LYS C O 1
ATOM 8399 N N . THR C 1 346 ? 32.519 36.157 -0.388 1.00 45.34 343 THR C N 1
ATOM 8400 C CA . THR C 1 346 ? 31.258 35.442 -0.556 1.00 40.47 343 THR C CA 1
ATOM 8401 C C . THR C 1 346 ? 30.213 35.785 0.498 1.00 44.23 343 THR C C 1
ATOM 8402 O O . THR C 1 346 ? 29.080 35.303 0.385 1.00 56.68 343 THR C O 1
ATOM 8406 N N . LYS C 1 347 ? 30.563 36.570 1.523 1.00 36.94 344 LYS C N 1
ATOM 8407 C CA . LYS C 1 347 ? 29.637 37.052 2.547 1.00 43.85 344 LYS C CA 1
ATOM 8408 C C . LYS C 1 347 ? 29.218 35.943 3.518 1.00 49.03 344 LYS C C 1
ATOM 8409 O O . LYS C 1 347 ? 28.367 36.163 4.391 1.00 50.26 344 LYS C O 1
ATOM 8415 N N . SER C 1 348 ? 29.837 34.767 3.438 1.00 32.59 345 SER C N 1
ATOM 8416 C CA . SER C 1 348 ? 29.327 33.587 4.118 1.00 33.16 345 SER C CA 1
ATOM 8417 C C . SER C 1 348 ? 30.408 32.904 4.946 1.00 32.52 345 SER C C 1
ATOM 8418 O O . SER C 1 348 ? 31.606 33.032 4.685 1.00 29.08 345 SER C O 1
ATOM 8421 N N . SER C 1 349 ? 29.951 32.175 5.963 1.00 21.78 346 SER C N 1
ATOM 8422 C CA . SER C 1 349 ? 30.779 31.270 6.746 1.00 23.91 346 SER C CA 1
ATOM 8423 C C . SER C 1 349 ? 30.698 29.836 6.244 1.00 31.73 346 SER C C 1
ATOM 8424 O O . SER C 1 349 ? 31.271 28.937 6.870 1.00 26.34 346 SER C O 1
ATOM 8427 N N . ALA C 1 350 ? 29.992 29.605 5.140 1.00 24.10 347 ALA C N 1
ATOM 8428 C CA . ALA C 1 350 ? 29.713 28.269 4.639 1.00 26.73 347 ALA C CA 1
ATOM 8429 C C . ALA C 1 350 ? 30.455 28.031 3.331 1.00 33.80 347 ALA C C 1
ATOM 8430 O O . ALA C 1 350 ? 30.518 28.912 2.469 1.00 31.58 347 ALA C O 1
ATOM 8432 N N . PHE C 1 351 ? 31.015 26.832 3.193 1.00 23.58 348 PHE C N 1
ATOM 8433 C CA . PHE C 1 351 ? 31.787 26.472 2.020 1.00 24.42 348 PHE C CA 1
ATOM 8434 C C . PHE C 1 351 ? 31.449 25.041 1.638 1.00 32.48 348 PHE C C 1
ATOM 8435 O O . PHE C 1 351 ? 30.858 24.291 2.418 1.00 23.63 348 PHE C O 1
ATOM 8443 N N . LEU C 1 352 ? 31.817 24.673 0.421 1.00 27.87 349 LEU C N 1
ATOM 8444 C CA . LEU C 1 352 ? 31.577 23.331 -0.080 1.00 23.29 349 LEU C CA 1
ATOM 8445 C C . LEU C 1 352 ? 32.866 22.521 -0.071 1.00 23.63 349 LEU C C 1
ATOM 8446 O O . LEU C 1 352 ? 33.970 23.067 -0.165 1.00 25.43 349 LEU C O 1
ATOM 8451 N N . TYR C 1 353 ? 32.711 21.208 0.069 1.00 24.43 350 TYR C N 1
ATOM 8452 C CA . TYR C 1 353 ? 33.789 20.267 -0.185 1.00 21.77 350 TYR C CA 1
ATOM 8453 C C . TYR C 1 353 ? 33.260 19.182 -1.111 1.00 24.80 350 TYR C C 1
ATOM 8454 O O . TYR C 1 353 ? 32.054 18.926 -1.174 1.00 26.64 350 TYR C O 1
ATOM 8463 N N . ASN C 1 354 ? 34.176 18.557 -1.846 1.00 27.89 351 ASN C N 1
ATOM 8464 C CA . ASN C 1 354 ? 33.810 17.508 -2.786 1.00 24.44 351 ASN C CA 1
ATOM 8465 C C . ASN C 1 354 ? 33.711 16.186 -2.035 1.00 23.25 351 ASN C C 1
ATOM 8466 O O . ASN C 1 354 ? 34.739 15.686 -1.548 1.00 23.73 351 ASN C O 1
ATOM 8471 N N . PRO C 1 355 ? 32.525 15.578 -1.932 1.00 31.94 352 PRO C N 1
ATOM 8472 C CA . PRO C 1 355 ? 32.403 14.338 -1.149 1.00 31.76 352 PRO C CA 1
ATOM 8473 C C . PRO C 1 355 ? 33.052 13.136 -1.809 1.00 35.26 352 PRO C C 1
ATOM 8474 O O . PRO C 1 355 ? 33.389 12.181 -1.102 1.00 43.88 352 PRO C O 1
ATOM 8478 N N . GLU C 1 356 ? 33.227 13.142 -3.132 1.00 37.36 353 GLU C N 1
ATOM 8479 C CA . GLU C 1 356 ? 33.853 12.003 -3.800 1.00 45.56 353 GLU C CA 1
ATOM 8480 C C . GLU C 1 356 ? 35.335 11.909 -3.455 1.00 43.45 353 GLU C C 1
ATOM 8481 O O . GLU C 1 356 ? 35.809 10.868 -2.987 1.00 49.17 353 GLU C O 1
ATOM 8487 N N . GLU C 1 357 ? 36.080 12.992 -3.671 1.00 43.72 354 GLU C N 1
ATOM 8488 C CA . GLU C 1 357 ? 37.511 13.013 -3.402 1.00 39.72 354 GLU C CA 1
ATOM 8489 C C . GLU C 1 357 ? 37.858 13.540 -2.017 1.00 35.08 354 GLU C C 1
ATOM 8490 O O . GLU C 1 357 ? 39.023 13.445 -1.614 1.00 40.82 354 GLU C O 1
ATOM 8496 N N . PHE C 1 358 ? 36.885 14.085 -1.285 1.00 29.50 355 PHE C N 1
ATOM 8497 C CA . PHE C 1 358 ? 37.114 14.660 0.043 1.00 38.81 355 PHE C CA 1
ATOM 8498 C C . PHE C 1 358 ? 38.148 15.782 -0.025 1.00 34.45 355 PHE C C 1
ATOM 8499 O O . PHE C 1 358 ? 39.130 15.805 0.720 1.00 37.32 355 PHE C O 1
ATOM 8507 N N . THR C 1 359 ? 37.909 16.726 -0.932 1.00 25.30 356 THR C N 1
ATOM 8508 C CA . THR C 1 359 ? 38.831 17.818 -1.191 1.00 28.74 356 THR C CA 1
ATOM 8509 C C . THR C 1 359 ? 38.117 19.151 -1.024 1.00 21.80 356 THR C C 1
ATOM 8510 O O . THR C 1 359 ? 36.893 19.252 -1.144 1.00 23.61 356 THR C O 1
ATOM 8514 N N . VAL C 1 360 ? 38.911 20.178 -0.736 1.00 32.48 357 VAL C N 1
ATOM 8515 C CA . VAL C 1 360 ? 38.437 21.548 -0.592 1.00 35.62 357 VAL C CA 1
ATOM 8516 C C . VAL C 1 360 ? 39.238 22.426 -1.541 1.00 33.67 357 VAL C C 1
ATOM 8517 O O . VAL C 1 360 ? 40.450 22.238 -1.700 1.00 29.02 357 VAL C O 1
ATOM 8521 N N . LYS C 1 361 ? 38.561 23.369 -2.187 1.00 34.15 358 LYS C N 1
ATOM 8522 C CA . LYS C 1 361 ? 39.238 24.304 -3.074 1.00 35.83 358 LYS C CA 1
ATOM 8523 C C . LYS C 1 361 ? 39.912 25.381 -2.234 1.00 30.91 358 LYS C C 1
ATOM 8524 O O . LYS C 1 361 ? 39.238 26.130 -1.519 1.00 33.99 358 LYS C O 1
ATOM 8530 N N . ASN C 1 362 ? 41.238 25.448 -2.311 1.00 30.12 359 ASN C N 1
ATOM 8531 C CA . ASN C 1 362 ? 41.978 26.463 -1.576 1.00 35.11 359 ASN C CA 1
ATOM 8532 C C . ASN C 1 362 ? 41.607 27.851 -2.087 1.00 31.94 359 ASN C C 1
ATOM 8533 O O . ASN C 1 362 ? 41.543 28.085 -3.297 1.00 33.71 359 ASN C O 1
ATOM 8538 N N . THR C 1 363 ? 41.335 28.765 -1.158 1.00 36.49 360 THR C N 1
ATOM 8539 C CA . THR C 1 363 ? 40.945 30.129 -1.487 1.00 37.41 360 THR C CA 1
ATOM 8540 C C . THR C 1 363 ? 41.790 31.100 -0.676 1.00 31.90 360 THR C C 1
ATOM 8541 O O . THR C 1 363 ? 42.470 30.719 0.281 1.00 30.46 360 THR C O 1
ATOM 8545 N N . GLU C 1 364 ? 41.728 32.375 -1.067 1.00 38.46 361 GLU C N 1
ATOM 8546 C CA . GLU C 1 364 ? 42.395 33.424 -0.302 1.00 41.61 361 GLU C CA 1
ATOM 8547 C C . GLU C 1 364 ? 41.920 33.418 1.144 1.00 32.90 361 GLU C C 1
ATOM 8548 O O . GLU C 1 364 ? 42.731 33.434 2.076 1.00 31.35 361 GLU C O 1
ATOM 8554 N N . PHE C 1 365 ? 40.600 33.366 1.346 1.00 44.60 362 PHE C N 1
ATOM 8555 C CA . PHE C 1 365 ? 40.044 33.388 2.696 1.00 37.60 362 PHE C CA 1
ATOM 8556 C C . PHE C 1 365 ? 40.502 32.181 3.507 1.00 21.25 362 PHE C C 1
ATOM 8557 O O . PHE C 1 365 ? 40.985 32.325 4.635 1.00 29.00 362 PHE C O 1
ATOM 8565 N N . ILE C 1 366 ? 40.344 30.978 2.951 1.00 24.29 363 ILE C N 1
ATOM 8566 C CA . ILE C 1 366 ? 40.742 29.768 3.665 1.00 36.14 363 ILE C CA 1
ATOM 8567 C C . ILE C 1 366 ? 42.237 29.784 3.956 1.00 36.53 363 ILE C C 1
ATOM 8568 O O . ILE C 1 366 ? 42.674 29.451 5.066 1.00 31.37 363 ILE C O 1
ATOM 8573 N N . ASN C 1 367 ? 43.045 30.188 2.973 1.00 37.35 364 ASN C N 1
ATOM 8574 C CA . ASN C 1 367 ? 44.493 30.167 3.152 1.00 39.49 364 ASN C CA 1
ATOM 8575 C C . ASN C 1 367 ? 44.955 31.184 4.189 1.00 35.14 364 ASN C C 1
ATOM 8576 O O . ASN C 1 367 ? 45.921 30.925 4.915 1.00 45.90 364 ASN C O 1
ATOM 8581 N N . GLN C 1 368 ? 44.288 32.337 4.280 1.00 30.64 365 GLN C N 1
ATOM 8582 C CA . GLN C 1 368 ? 44.712 33.372 5.216 1.00 37.52 365 GLN C CA 1
ATOM 8583 C C . GLN C 1 368 ? 44.259 33.105 6.643 1.00 43.27 365 GLN C C 1
ATOM 8584 O O . GLN C 1 368 ? 44.653 33.851 7.547 1.00 40.68 365 GLN C O 1
ATOM 8590 N N . ILE C 1 369 ? 43.441 32.077 6.866 1.00 41.89 366 ILE C N 1
ATOM 8591 C CA . ILE C 1 369 ? 42.998 31.765 8.219 1.00 36.00 366 ILE C CA 1
ATOM 8592 C C . ILE C 1 369 ? 44.208 31.404 9.065 1.00 34.03 366 ILE C C 1
ATOM 8593 O O . ILE C 1 369 ? 44.949 30.463 8.753 1.00 32.90 366 ILE C O 1
ATOM 8598 N N . GLU C 1 370 ? 44.425 32.164 10.130 1.00 39.73 367 GLU C N 1
ATOM 8599 C CA . GLU C 1 370 ? 45.454 31.875 11.113 1.00 51.24 367 GLU C CA 1
ATOM 8600 C C . GLU C 1 370 ? 44.789 31.404 12.400 1.00 45.76 367 GLU C C 1
ATOM 8601 O O . GLU C 1 370 ? 43.568 31.490 12.560 1.00 42.54 367 GLU C O 1
ATOM 8607 N N . ASP C 1 371 ? 45.615 30.882 13.310 1.00 39.50 368 ASP C N 1
ATOM 8608 C CA . ASP C 1 371 ? 45.205 30.504 14.662 1.00 46.34 368 ASP C CA 1
ATOM 8609 C C . ASP C 1 371 ? 44.317 29.267 14.698 1.00 37.94 368 ASP C C 1
ATOM 8610 O O . ASP C 1 371 ? 44.391 28.407 13.814 1.00 50.67 368 ASP C O 1
ATOM 8615 N N . ASN C 1 372 ? 43.483 29.175 15.733 1.00 21.68 369 ASN C N 1
ATOM 8616 C CA . ASN C 1 372 ? 42.657 28.000 15.992 1.00 28.74 369 ASN C CA 1
ATOM 8617 C C . ASN C 1 372 ? 41.265 28.248 15.425 1.00 26.84 369 ASN C C 1
ATOM 8618 O O . ASN C 1 372 ? 40.484 29.019 15.991 1.00 30.25 369 ASN C O 1
ATOM 8623 N N . VAL C 1 373 ? 40.955 27.597 14.308 1.00 17.75 370 VAL C N 1
ATOM 8624 C CA . VAL C 1 373 ? 39.654 27.727 13.668 1.00 16.82 370 VAL C CA 1
ATOM 8625 C C . VAL C 1 373 ? 39.128 26.330 13.379 1.00 13.95 370 VAL C C 1
ATOM 8626 O O . VAL C 1 373 ? 39.784 25.544 12.684 1.00 17.09 370 VAL C O 1
ATOM 8630 N N . MET C 1 374 ? 37.953 26.022 13.915 1.00 18.78 371 MET C N 1
ATOM 8631 C CA . MET C 1 374 ? 37.328 24.727 13.696 1.00 17.12 371 MET C CA 1
ATOM 8632 C C . MET C 1 374 ? 36.681 24.673 12.320 1.00 20.80 371 MET C C 1
ATOM 8633 O O . MET C 1 374 ? 36.069 25.642 11.865 1.00 22.01 371 MET C O 1
ATOM 8638 N N . ALA C 1 375 ? 36.810 23.531 11.662 1.00 11.22 372 ALA C N 1
ATOM 8639 C CA . ALA C 1 375 ? 36.126 23.276 10.402 1.00 19.19 372 ALA C CA 1
ATOM 8640 C C . ALA C 1 375 ? 35.001 22.293 10.692 1.00 13.74 372 ALA C C 1
ATOM 8641 O O . ALA C 1 375 ? 35.237 21.089 10.826 1.00 20.29 372 ALA C O 1
ATOM 8643 N N . ILE C 1 376 ? 33.780 22.813 10.807 1.00 17.33 373 ILE C N 1
ATOM 8644 C CA . ILE C 1 376 ? 32.593 21.984 11.004 1.00 16.90 373 ILE C CA 1
ATOM 8645 C C . ILE C 1 376 ? 32.239 21.378 9.649 1.00 19.06 373 ILE C C 1
ATOM 8646 O O . ILE C 1 376 ? 31.682 22.050 8.779 1.00 16.97 373 ILE C O 1
ATOM 8651 N N . VAL C 1 377 ? 32.564 20.103 9.469 1.00 17.50 374 VAL C N 1
ATOM 8652 C CA . VAL C 1 377 ? 32.417 19.418 8.189 1.00 16.08 374 VAL C CA 1
ATOM 8653 C C . VAL C 1 377 ? 31.280 18.419 8.329 1.00 24.22 374 VAL C C 1
ATOM 8654 O O . VAL C 1 377 ? 31.393 17.437 9.072 1.00 19.83 374 VAL C O 1
ATOM 8658 N N . LEU C 1 378 ? 30.182 18.670 7.623 1.00 18.96 375 LEU C N 1
ATOM 8659 C CA . LEU C 1 378 ? 29.003 17.822 7.731 1.00 18.09 375 LEU C CA 1
ATOM 8660 C C . LEU C 1 378 ? 29.171 16.597 6.842 1.00 19.18 375 LEU C C 1
ATOM 8661 O O . LEU C 1 378 ? 29.398 16.722 5.634 1.00 23.56 375 LEU C O 1
ATOM 8666 N N . LEU C 1 379 ? 29.067 15.417 7.442 1.00 23.13 376 LEU C N 1
ATOM 8667 C CA . LEU C 1 379 ? 29.160 14.152 6.726 1.00 22.33 376 LEU C CA 1
ATOM 8668 C C . LEU C 1 379 ? 27.757 13.642 6.430 1.00 27.55 376 LEU C C 1
ATOM 8669 O O . LEU C 1 379 ? 26.897 13.631 7.316 1.00 29.06 376 LEU C O 1
ATOM 8674 N N . ASP C 1 380 ? 27.531 13.222 5.184 1.00 37.31 377 ASP C N 1
ATOM 8675 C CA . ASP C 1 380 ? 26.231 12.670 4.820 1.00 41.17 377 ASP C CA 1
ATOM 8676 C C . ASP C 1 380 ? 25.953 11.365 5.553 1.00 34.45 377 ASP C C 1
ATOM 8677 O O . ASP C 1 380 ? 24.794 11.058 5.855 1.00 30.60 377 ASP C O 1
ATOM 8682 N N . LYS C 1 381 ? 26.996 10.602 5.858 1.00 28.66 378 LYS C N 1
ATOM 8683 C CA . LYS C 1 381 ? 26.864 9.341 6.573 1.00 29.18 378 LYS C CA 1
ATOM 8684 C C . LYS C 1 381 ? 28.243 8.959 7.089 1.00 27.73 378 LYS C C 1
ATOM 8685 O O . LYS C 1 381 ? 29.256 9.535 6.686 1.00 29.67 378 LYS C O 1
ATOM 8691 N N . TYR C 1 382 ? 28.270 7.979 7.990 1.00 27.73 379 TYR C N 1
ATOM 8692 C CA . TYR C 1 382 ? 29.539 7.458 8.479 1.00 26.63 379 TYR C CA 1
ATOM 8693 C C . TYR C 1 382 ? 30.386 6.990 7.302 1.00 32.13 379 TYR C C 1
ATOM 8694 O O . TYR C 1 382 ? 29.898 6.301 6.401 1.00 36.81 379 TYR C O 1
ATOM 8703 N N . ILE C 1 383 ? 31.655 7.390 7.298 1.00 31.08 380 ILE C N 1
ATOM 8704 C CA . ILE C 1 383 ? 32.560 7.133 6.184 1.00 28.23 380 ILE C CA 1
ATOM 8705 C C . ILE C 1 383 ? 33.493 5.992 6.560 1.00 33.59 380 ILE C C 1
ATOM 8706 O O . ILE C 1 383 ? 34.151 6.036 7.609 1.00 37.71 380 ILE C O 1
ATOM 8711 N N . GLY C 1 384 ? 33.554 4.972 5.702 1.00 29.80 381 GLY C N 1
ATOM 8712 C CA . GLY C 1 384 ? 34.392 3.820 5.995 1.00 26.43 381 GLY C CA 1
ATOM 8713 C C . GLY C 1 384 ? 35.872 4.148 5.997 1.00 28.30 381 GLY C C 1
ATOM 8714 O O . GLY C 1 384 ? 36.616 3.698 6.873 1.00 31.32 381 GLY C O 1
ATOM 8715 N N . ASN C 1 385 ? 36.324 4.929 5.018 1.00 35.40 382 ASN C N 1
ATOM 8716 C CA . ASN C 1 385 ? 37.719 5.362 4.933 1.00 34.78 382 ASN C CA 1
ATOM 8717 C C . ASN C 1 385 ? 37.746 6.888 4.953 1.00 38.14 382 ASN C C 1
ATOM 8718 O O . ASN C 1 385 ? 37.549 7.535 3.920 1.00 32.93 382 ASN C O 1
ATOM 8723 N N . ILE C 1 386 ? 38.002 7.463 6.132 1.00 31.46 383 ILE C N 1
ATOM 8724 C CA . ILE C 1 386 ? 38.024 8.914 6.277 1.00 21.08 383 ILE C CA 1
ATOM 8725 C C . ILE C 1 386 ? 39.425 9.496 6.130 1.00 24.89 383 ILE C C 1
ATOM 8726 O O . ILE C 1 386 ? 39.589 10.721 6.211 1.00 27.69 383 ILE C O 1
ATOM 8731 N N . ASP C 1 387 ? 40.439 8.658 5.903 1.00 34.89 384 ASP C N 1
ATOM 8732 C CA . ASP C 1 387 ? 41.799 9.150 5.682 1.00 33.23 384 ASP C CA 1
ATOM 8733 C C . ASP C 1 387 ? 41.897 10.213 4.592 1.00 40.14 384 ASP C C 1
ATOM 8734 O O . ASP C 1 387 ? 42.587 11.221 4.814 1.00 44.20 384 ASP C O 1
ATOM 8739 N N . PRO C 1 388 ? 41.266 10.067 3.415 1.00 34.03 385 PRO C N 1
ATOM 8740 C CA . PRO C 1 388 ? 41.358 11.149 2.418 1.00 32.12 385 PRO C CA 1
ATOM 8741 C C . PRO C 1 388 ? 40.884 12.498 2.934 1.00 29.47 385 PRO C C 1
ATOM 8742 O O . PRO C 1 388 ? 41.505 13.522 2.626 1.00 31.91 385 PRO C O 1
ATOM 8746 N N . LEU C 1 389 ? 39.804 12.531 3.719 1.00 28.90 386 LEU C N 1
ATOM 8747 C CA . LEU C 1 389 ? 39.325 13.797 4.264 1.00 35.19 386 LEU C CA 1
ATOM 8748 C C . LEU C 1 389 ? 40.381 14.456 5.143 1.00 28.79 386 LEU C C 1
ATOM 8749 O O . LEU C 1 389 ? 40.619 15.665 5.043 1.00 26.58 386 LEU C O 1
ATOM 8754 N N . VAL C 1 390 ? 41.029 13.672 6.006 1.00 19.73 387 VAL C N 1
ATOM 8755 C CA . VAL C 1 390 ? 42.069 14.215 6.875 1.00 25.01 387 VAL C CA 1
ATOM 8756 C C . VAL C 1 390 ? 43.306 14.585 6.067 1.00 17.36 387 VAL C C 1
ATOM 8757 O O . VAL C 1 390 ? 43.920 15.634 6.292 1.00 21.92 387 VAL C O 1
ATOM 8761 N N . ARG C 1 391 ? 43.687 13.736 5.109 1.00 23.30 388 ARG C N 1
ATOM 8762 C CA . ARG C 1 391 ? 44.917 13.967 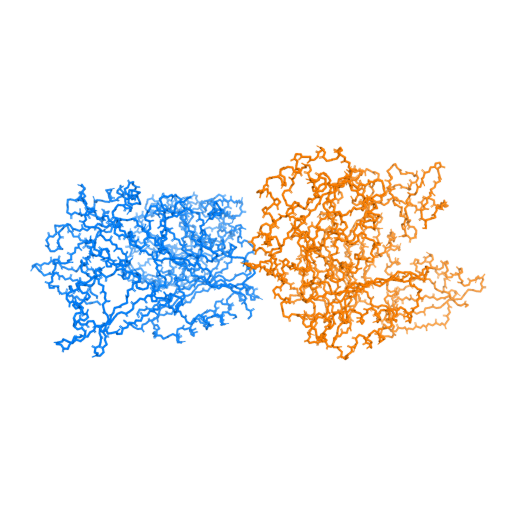4.356 1.00 29.82 388 ARG C CA 1
ATOM 8763 C C . ARG C 1 391 ? 44.804 15.194 3.459 1.00 32.54 388 ARG C C 1
ATOM 8764 O O . ARG C 1 391 ? 45.768 15.956 3.317 1.00 33.46 388 ARG C O 1
ATOM 8772 N N . ASN C 1 392 ? 43.639 15.407 2.850 1.00 31.20 389 ASN C N 1
ATOM 8773 C CA . ASN C 1 392 ? 43.471 16.459 1.855 1.00 27.64 389 ASN C CA 1
ATOM 8774 C C . ASN C 1 392 ? 43.024 17.788 2.447 1.00 34.12 389 ASN C C 1
ATOM 8775 O O . ASN C 1 392 ? 43.009 18.794 1.730 1.00 26.46 389 ASN C O 1
ATOM 8780 N N . PHE C 1 393 ? 42.676 17.819 3.726 1.00 37.57 390 PHE C N 1
ATOM 8781 C CA . PHE C 1 393 ? 42.097 19.009 4.323 1.00 40.36 390 PHE C CA 1
ATOM 8782 C C . PHE C 1 393 ? 43.176 20.053 4.611 1.00 34.80 390 PHE C C 1
ATOM 8783 O O . PHE C 1 393 ? 44.316 19.705 4.930 1.00 32.24 390 PHE C O 1
ATOM 8791 N N . PRO C 1 394 ? 42.839 21.340 4.494 1.00 34.49 391 PRO C N 1
ATOM 8792 C CA . PRO C 1 394 ? 43.826 22.393 4.776 1.00 32.85 391 PRO C CA 1
ATOM 8793 C C . PRO C 1 394 ? 44.349 22.289 6.202 1.00 39.68 391 PRO C C 1
ATOM 8794 O O . PRO C 1 394 ? 43.578 22.170 7.158 1.00 27.04 391 PRO C O 1
ATOM 8798 N N . ASP C 1 395 ? 45.676 22.343 6.339 1.00 31.08 392 ASP C N 1
ATOM 8799 C CA . ASP C 1 395 ? 46.303 22.076 7.627 1.00 29.57 392 ASP C CA 1
ATOM 8800 C C . ASP C 1 395 ? 46.157 23.231 8.608 1.00 27.23 392 ASP C C 1
ATOM 8801 O O . ASP C 1 395 ? 46.343 23.027 9.812 1.00 38.26 392 ASP C O 1
ATOM 8806 N N . ASN C 1 396 ? 45.823 24.429 8.139 1.00 29.40 393 ASN C N 1
ATOM 8807 C CA . ASN C 1 396 ? 45.590 25.538 9.054 1.00 27.48 393 ASN C CA 1
ATOM 8808 C C . ASN C 1 396 ? 44.189 25.518 9.661 1.00 25.81 393 ASN C C 1
ATOM 8809 O O . ASN C 1 396 ? 43.829 26.457 10.378 1.00 27.09 393 ASN C O 1
ATOM 8814 N N . LEU C 1 397 ? 43.401 24.477 9.398 1.00 22.59 394 LEU C N 1
ATOM 8815 C CA . LEU C 1 397 ? 42.090 24.299 10.003 1.00 18.73 394 LEU C CA 1
ATOM 8816 C C . LEU C 1 397 ? 42.098 23.077 10.913 1.00 20.98 394 LEU C C 1
ATOM 8817 O O . LEU C 1 397 ? 42.811 22.103 10.663 1.00 22.45 394 LEU C O 1
ATOM 8822 N N . ILE C 1 398 ? 41.293 23.137 11.969 1.00 24.06 395 ILE C N 1
ATOM 8823 C CA . ILE C 1 398 ? 41.110 22.022 12.892 1.00 20.91 395 ILE C CA 1
ATOM 8824 C C . ILE C 1 398 ? 39.857 21.272 12.458 1.00 18.84 395 ILE C C 1
ATOM 8825 O O . ILE C 1 398 ? 38.732 21.729 12.686 1.00 17.16 395 ILE C O 1
ATOM 8830 N N . LEU C 1 399 ? 40.060 20.116 11.834 1.00 17.26 396 LEU C N 1
ATOM 8831 C CA . LEU C 1 399 ? 38.975 19.345 11.241 1.00 22.38 396 LEU C CA 1
ATOM 8832 C C . LEU C 1 399 ? 38.048 18.800 12.323 1.00 26.97 396 LEU C C 1
ATOM 8833 O O . LEU C 1 399 ? 38.480 18.051 13.206 1.00 21.05 396 LEU C O 1
ATOM 8838 N N . GLN C 1 400 ? 36.770 19.173 12.249 1.00 20.80 397 GLN C N 1
ATOM 8839 C CA . GLN C 1 400 ? 35.756 18.752 13.215 1.00 18.85 397 GLN C CA 1
ATOM 8840 C C . GLN C 1 400 ? 34.540 18.213 12.478 1.00 16.25 397 GLN C C 1
ATOM 8841 O O . GLN C 1 400 ? 33.488 18.865 12.429 1.00 17.29 397 GLN C O 1
ATOM 8847 N N . PRO C 1 401 ? 34.644 17.016 11.905 1.00 16.51 398 PRO C N 1
ATOM 8848 C CA . PRO C 1 401 ? 33.498 16.433 11.204 1.00 14.81 398 PRO C CA 1
ATOM 8849 C C . PRO C 1 401 ? 32.394 16.036 12.170 1.00 24.01 398 PRO C C 1
ATOM 8850 O O . PRO C 1 401 ? 32.621 15.756 13.351 1.00 24.57 398 PRO C O 1
ATOM 8854 N N . ILE C 1 402 ? 31.175 16.013 11.638 1.00 26.16 399 ILE C N 1
ATOM 8855 C CA . ILE C 1 402 ? 29.987 15.660 12.404 1.00 21.22 399 ILE C CA 1
ATOM 8856 C C . ILE C 1 402 ? 28.955 15.104 11.435 1.00 24.74 399 ILE C C 1
ATOM 8857 O O . ILE C 1 402 ? 28.813 15.593 10.310 1.00 20.05 399 ILE C O 1
ATOM 8862 N N . LEU C 1 403 ? 28.253 14.061 11.866 1.00 25.85 400 LEU C N 1
ATOM 8863 C CA . LEU C 1 403 ? 27.266 13.422 11.008 1.00 29.27 400 LEU C CA 1
ATOM 8864 C C . LEU C 1 403 ? 26.065 14.335 10.803 1.00 22.85 400 LEU C C 1
ATOM 8865 O O . LEU C 1 403 ? 25.557 14.937 11.755 1.00 21.09 400 LEU C O 1
ATOM 8870 N N . LYS C 1 404 ? 25.618 14.440 9.550 1.00 21.38 401 LYS C N 1
ATOM 8871 C CA . LYS C 1 404 ? 24.436 15.237 9.233 1.00 35.82 401 LYS C CA 1
ATOM 8872 C C . LYS C 1 404 ? 23.241 14.821 10.082 1.00 35.31 401 LYS C C 1
ATOM 8873 O O . LYS C 1 404 ? 22.465 15.671 10.536 1.00 34.06 401 LYS C O 1
ATOM 8879 N N . GLU C 1 405 ? 23.092 13.515 10.324 1.00 40.70 402 GLU C N 1
ATOM 8880 C CA . GLU C 1 405 ? 21.975 13.019 11.123 1.00 40.99 402 GLU C CA 1
ATOM 8881 C C . GLU C 1 405 ? 21.962 13.642 12.511 1.00 34.76 402 GLU C C 1
ATOM 8882 O O . GLU C 1 405 ? 20.901 14.012 13.028 1.00 32.68 402 GLU C O 1
ATOM 8888 N N . LYS C 1 406 ? 23.132 13.760 13.137 1.00 30.24 403 LYS C N 1
ATOM 8889 C CA . LYS C 1 406 ? 23.195 14.288 14.492 1.00 31.98 403 LYS C CA 1
ATOM 8890 C C . LYS C 1 406 ? 22.964 15.790 14.542 1.00 29.66 403 LYS C C 1
ATOM 8891 O O . LYS C 1 406 ? 22.820 16.344 15.637 1.00 27.01 403 LYS C O 1
ATOM 8897 N N . LEU C 1 407 ? 22.919 16.455 13.390 1.00 27.16 404 LEU C N 1
ATOM 8898 C CA . LEU C 1 407 ? 22.457 17.834 13.325 1.00 38.27 404 LEU C CA 1
ATOM 8899 C C . LEU C 1 407 ? 20.964 17.930 13.045 1.00 44.25 404 LEU C C 1
ATOM 8900 O O . LEU C 1 407 ? 20.312 18.852 13.542 1.00 45.36 404 LEU C O 1
ATOM 8905 N N . GLU C 1 408 ? 20.402 16.984 12.287 1.00 46.64 405 GLU C N 1
ATOM 8906 C CA . GLU C 1 408 ? 18.971 17.009 11.994 1.00 43.25 405 GLU C CA 1
ATOM 8907 C C . GLU C 1 408 ? 18.142 16.830 13.261 1.00 42.85 405 GLU C C 1
ATOM 8908 O O . GLU C 1 408 ? 17.278 17.658 13.571 1.00 53.58 405 GLU C O 1
ATOM 8914 N N . ASP C 1 409 ? 18.385 15.753 14.005 1.00 36.74 406 ASP C N 1
ATOM 8915 C CA . ASP C 1 409 ? 17.714 15.516 15.283 1.00 46.90 406 ASP C CA 1
ATOM 8916 C C . ASP C 1 409 ? 18.679 15.934 16.386 1.00 49.31 406 ASP C C 1
ATOM 8917 O O . ASP C 1 409 ? 19.537 15.163 16.816 1.00 55.99 406 ASP C O 1
ATOM 8922 N N . ILE C 1 410 ? 18.524 17.172 16.849 1.00 47.48 407 ILE C N 1
ATOM 8923 C CA . ILE C 1 410 ? 19.469 17.757 17.793 1.00 49.04 407 ILE C CA 1
ATOM 8924 C C . ILE C 1 410 ? 19.311 17.089 19.153 1.00 44.83 407 ILE C C 1
ATOM 8925 O O . ILE C 1 410 ? 18.247 17.159 19.778 1.00 48.28 407 ILE C O 1
ATOM 8930 N N . LYS C 1 411 ? 20.375 16.434 19.614 1.00 41.40 408 LYS C N 1
ATOM 8931 C CA . LYS C 1 411 ? 20.456 15.947 20.981 1.00 40.07 408 LYS C CA 1
ATOM 8932 C C . LYS C 1 411 ? 21.420 16.835 21.749 1.00 38.14 408 LYS C C 1
ATOM 8933 O O . LYS C 1 411 ? 22.580 16.978 21.336 1.00 34.09 408 LYS C O 1
ATOM 8939 N N . PRO C 1 412 ? 20.985 17.466 22.842 1.00 35.13 409 PRO C N 1
ATOM 8940 C CA . PRO C 1 412 ? 21.855 18.455 23.505 1.00 30.12 409 PRO C CA 1
ATOM 8941 C C . PRO C 1 412 ? 23.192 17.904 23.981 1.00 30.17 409 PRO C C 1
ATOM 8942 O O . PRO C 1 412 ? 24.217 18.574 23.804 1.00 28.20 409 PRO C O 1
ATOM 8946 N N . PHE C 1 413 ? 23.224 16.708 24.579 1.00 27.51 410 PHE C N 1
ATOM 8947 C CA . PHE C 1 413 ? 24.494 16.208 25.103 1.00 28.12 410 PHE C CA 1
ATOM 8948 C C . PHE C 1 413 ? 25.506 15.972 23.986 1.00 24.03 410 PHE C C 1
ATOM 8949 O O . PHE C 1 413 ? 26.716 16.067 24.218 1.00 31.39 410 PHE C O 1
ATOM 8957 N N . ILE C 1 414 ? 25.033 15.681 22.771 1.00 27.10 411 ILE C N 1
ATOM 8958 C CA . ILE C 1 414 ? 25.937 15.537 21.634 1.00 24.24 411 ILE C CA 1
ATOM 8959 C C . ILE C 1 414 ? 26.523 16.889 21.243 1.00 26.78 411 ILE C C 1
ATOM 8960 O O . ILE C 1 414 ? 27.725 17.006 20.965 1.00 26.35 411 ILE C O 1
ATOM 8965 N N . ILE C 1 415 ? 25.690 17.932 21.222 1.00 21.95 412 ILE C N 1
ATOM 8966 C CA . ILE C 1 415 ? 26.181 19.270 20.903 1.00 22.29 412 ILE C CA 1
ATOM 8967 C C . ILE C 1 415 ? 27.171 19.739 21.961 1.00 27.75 412 ILE C C 1
ATOM 8968 O O . ILE C 1 415 ? 28.242 20.269 21.639 1.00 17.62 412 ILE C O 1
ATOM 8973 N N . LYS C 1 416 ? 26.833 19.547 23.241 1.00 14.24 413 LYS C N 1
ATOM 8974 C CA . LYS C 1 416 ? 27.737 19.959 24.310 1.00 18.41 413 LYS C CA 1
ATOM 8975 C C . LYS C 1 416 ? 29.070 19.221 24.223 1.00 15.66 413 LYS C C 1
ATOM 8976 O O . LYS C 1 416 ? 30.136 19.826 24.396 1.00 25.44 413 LYS C O 1
ATOM 8982 N N . SER C 1 417 ? 29.033 17.915 23.951 1.00 19.11 414 SER C N 1
ATOM 8983 C CA . SER C 1 417 ? 30.275 17.156 23.837 1.00 25.16 414 SER C CA 1
ATOM 8984 C C . SER C 1 417 ? 31.068 17.587 22.608 1.00 18.39 414 SER C C 1
ATOM 8985 O O . SER C 1 417 ? 32.307 17.600 22.630 1.00 18.51 414 SER C O 1
ATOM 8988 N N . TYR C 1 418 ? 30.367 17.938 21.528 1.00 21.13 415 TYR C N 1
ATOM 8989 C CA . TYR C 1 418 ? 31.020 18.474 20.337 1.00 26.68 415 TYR C CA 1
ATOM 8990 C C . TYR C 1 418 ? 31.759 19.768 20.663 1.00 17.75 415 TYR C C 1
ATOM 8991 O O . TYR C 1 418 ? 32.909 19.962 20.247 1.00 16.42 415 TYR C O 1
ATOM 9000 N N . VAL C 1 419 ? 31.128 20.652 21.438 1.00 17.60 416 VAL C N 1
ATOM 9001 C CA . VAL C 1 419 ? 31.802 21.876 21.866 1.00 23.26 416 VAL C CA 1
ATOM 9002 C C . VAL C 1 419 ? 32.950 21.548 22.809 1.00 13.43 416 VAL C C 1
ATOM 9003 O O . VAL C 1 419 ? 33.997 22.206 22.786 1.00 15.61 416 VAL C O 1
ATOM 9007 N N . TYR C 1 420 ? 32.772 20.529 23.653 1.00 17.56 417 TYR C N 1
ATOM 9008 C CA . TYR C 1 420 ? 33.855 20.092 24.527 1.00 14.03 417 TYR C CA 1
ATOM 9009 C C . TYR C 1 420 ? 35.060 19.636 23.713 1.00 19.40 417 TYR C C 1
ATOM 9010 O O . TYR C 1 420 ? 36.200 20.026 23.994 1.00 14.65 417 TYR C O 1
ATOM 9019 N N . LYS C 1 421 ? 34.823 18.796 22.700 1.00 14.05 418 LYS C N 1
ATOM 9020 C CA . LYS C 1 421 ? 35.906 18.335 21.837 1.00 14.90 418 LYS C CA 1
ATOM 9021 C C . LYS C 1 421 ? 36.655 19.506 21.213 1.00 14.90 418 LYS C C 1
ATOM 9022 O O . LYS C 1 421 ? 37.889 19.502 21.147 1.00 36.96 418 LYS C O 1
ATOM 9028 N N . MET C 1 422 ? 35.920 20.522 20.753 1.00 13.01 419 MET C N 1
ATOM 9029 C CA . MET C 1 422 ? 36.556 21.710 20.187 1.00 18.66 419 MET C CA 1
ATOM 9030 C C . MET C 1 422 ? 37.489 22.369 21.196 1.00 16.24 419 MET C C 1
ATOM 9031 O O . MET C 1 422 ? 38.626 22.727 20.866 1.00 16.37 419 MET C O 1
ATOM 9036 N N . GLY C 1 423 ? 37.024 22.535 22.438 1.00 15.70 420 GLY C N 1
ATOM 9037 C CA . GLY C 1 423 ? 37.898 23.065 23.472 1.00 13.57 420 GLY C CA 1
ATOM 9038 C C . GLY C 1 423 ? 39.104 22.180 23.717 1.00 22.34 420 GLY C C 1
ATOM 9039 O O . GLY C 1 423 ? 40.225 22.671 23.880 1.00 16.09 420 GLY C O 1
ATOM 9040 N N . ASN C 1 424 ? 38.890 20.861 23.729 1.00 20.53 421 ASN C N 1
ATOM 9041 C CA . ASN C 1 424 ? 39.988 19.912 23.877 1.00 21.91 421 ASN C CA 1
ATOM 9042 C C . ASN C 1 424 ? 41.062 20.119 22.815 1.00 20.66 421 ASN C C 1
ATOM 9043 O O . ASN C 1 424 ? 42.244 19.858 23.066 1.00 19.00 421 ASN C O 1
ATOM 9048 N N . PHE C 1 425 ? 40.675 20.591 21.631 1.00 17.98 422 PHE C N 1
ATOM 9049 C CA . PHE C 1 425 ? 41.588 20.756 20.509 1.00 27.94 422 PHE C CA 1
ATOM 9050 C C . PHE C 1 425 ? 42.223 22.139 20.442 1.00 24.58 422 PHE C C 1
ATOM 9051 O O . PHE C 1 425 ? 42.997 22.404 19.517 1.00 46.42 422 PHE C O 1
ATOM 9059 N N . ILE C 1 426 ? 41.923 23.019 21.392 1.00 16.55 423 ILE C N 1
ATOM 9060 C CA . ILE C 1 426 ? 42.531 24.344 21.459 1.00 23.07 423 ILE C CA 1
ATOM 9061 C C . ILE C 1 426 ? 43.707 24.263 22.433 1.00 29.26 423 ILE C C 1
ATOM 9062 O O . ILE C 1 426 ? 43.482 24.088 23.642 1.00 28.15 423 ILE C O 1
ATOM 9067 N N . PRO C 1 427 ? 44.952 24.386 21.965 1.00 20.90 424 PRO C N 1
ATOM 9068 C CA . PRO C 1 427 ? 46.100 24.150 22.857 1.00 18.64 424 PRO C CA 1
ATOM 9069 C C . PRO C 1 427 ? 46.212 25.145 23.998 1.00 24.19 424 PRO C C 1
ATOM 9070 O O . PRO C 1 427 ? 46.845 24.828 25.012 1.00 34.51 424 PRO C O 1
ATOM 9074 N N . GLU C 1 428 ? 45.622 26.335 23.877 1.00 21.88 425 GLU C N 1
ATOM 9075 C CA . GLU C 1 428 ? 45.620 27.271 24.991 1.00 17.42 425 GLU C CA 1
ATOM 9076 C C . GLU C 1 428 ? 44.546 26.951 26.018 1.00 20.83 425 GLU C C 1
ATOM 9077 O O . GLU C 1 428 ? 44.500 27.601 27.066 1.00 23.48 425 GLU C O 1
ATOM 9083 N N . CYS C 1 429 ? 43.690 25.972 25.747 1.00 19.92 426 CYS C N 1
ATOM 9084 C CA . CYS C 1 429 ? 42.671 25.548 26.695 1.00 20.82 426 CYS C CA 1
ATOM 9085 C C . CYS C 1 429 ? 43.162 24.374 27.531 1.00 15.52 426 CYS C C 1
ATOM 9086 O O . CYS C 1 429 ? 44.030 23.600 27.111 1.00 21.53 426 CYS C O 1
ATOM 9089 N N . LYS C 1 430 ? 42.601 24.260 28.727 1.00 19.02 427 LYS C N 1
ATOM 9090 C CA . LYS C 1 430 ? 42.758 23.072 29.558 1.00 22.30 427 LYS C CA 1
ATOM 9091 C C . LYS C 1 430 ? 41.419 22.790 30.221 1.00 19.05 427 LYS C C 1
ATOM 9092 O O . LYS C 1 430 ? 41.007 23.532 31.122 1.00 27.19 427 LYS C O 1
ATOM 9098 N N . PRO C 1 431 ? 40.695 21.759 29.779 1.00 18.99 428 PRO C N 1
ATOM 9099 C CA . PRO C 1 431 ? 39.386 21.470 30.392 1.00 17.36 428 PRO C CA 1
ATOM 9100 C C . PRO C 1 431 ? 39.452 21.221 31.890 1.00 17.94 428 PRO C C 1
ATOM 9101 O O . PRO C 1 431 ? 38.519 21.598 32.610 1.00 16.98 428 PRO C O 1
ATOM 9105 N N . PHE C 1 432 ? 40.524 20.604 32.380 1.00 23.38 429 PHE C N 1
ATOM 9106 C CA . PHE C 1 432 ? 40.666 20.304 33.798 1.00 21.90 429 PHE C CA 1
ATOM 9107 C C . PHE C 1 432 ? 42.088 19.829 34.058 1.00 24.25 429 PHE C C 1
ATOM 9108 O O . PHE C 1 432 ? 42.795 19.401 33.142 1.00 21.88 429 PHE C O 1
ATOM 9116 N N . ILE C 1 433 ? 42.491 19.898 35.323 1.00 22.86 430 ILE C N 1
ATOM 9117 C CA . ILE C 1 433 ? 43.650 19.162 35.807 1.00 25.60 430 ILE C CA 1
ATOM 9118 C C . ILE C 1 433 ? 43.170 18.228 36.908 1.00 33.85 430 ILE C C 1
ATOM 9119 O O . ILE C 1 433 ? 42.170 18.496 37.581 1.00 43.67 430 ILE C O 1
ATOM 9124 N N . LEU C 1 434 ? 43.872 17.112 37.071 1.00 27.94 431 LEU C N 1
ATOM 9125 C CA . LEU C 1 434 ? 43.535 16.167 38.126 1.00 20.26 431 LEU C CA 1
ATOM 9126 C C . LEU C 1 434 ? 44.143 16.623 39.445 1.00 31.37 431 LEU C C 1
ATOM 9127 O O . LEU C 1 434 ? 45.319 17.000 39.502 1.00 24.66 431 LEU C O 1
ATOM 9132 N N . LYS C 1 435 ? 43.331 16.592 40.504 1.00 20.25 432 LYS C N 1
ATOM 9133 C CA . LYS C 1 435 ? 43.796 17.043 41.813 1.00 22.99 432 LYS C CA 1
ATOM 9134 C C . LYS C 1 435 ? 45.062 16.306 42.237 1.00 31.72 432 LYS C C 1
ATOM 9135 O O . LYS C 1 435 ? 46.018 16.927 42.716 1.00 32.42 432 LYS C O 1
ATOM 9141 N N . LYS C 1 436 ? 45.098 14.986 42.045 1.00 29.05 433 LYS C N 1
ATOM 9142 C CA . LYS C 1 436 ? 46.251 14.191 42.449 1.00 22.78 433 LYS C CA 1
ATOM 9143 C C . LYS C 1 436 ? 47.414 14.254 41.462 1.00 33.59 433 LYS C C 1
ATOM 9144 O O . LYS C 1 436 ? 48.482 13.713 41.765 1.00 32.42 433 LYS C O 1
ATOM 9150 N N . MET C 1 437 ? 47.246 14.888 40.302 1.00 28.09 434 MET C N 1
ATOM 9151 C CA . MET C 1 437 ? 48.342 15.062 39.354 1.00 22.29 434 MET C CA 1
ATOM 9152 C C . MET C 1 437 ? 48.965 16.449 39.415 1.00 27.09 434 MET C C 1
ATOM 9153 O O . MET C 1 437 ? 49.943 16.706 38.703 1.00 29.46 434 MET C O 1
ATOM 9158 N N . GLU C 1 438 ? 48.434 17.343 40.254 1.00 22.41 435 GLU C N 1
ATOM 9159 C CA . GLU C 1 438 ? 48.877 18.735 40.239 1.00 24.20 435 GLU C CA 1
ATOM 9160 C C . GLU C 1 438 ? 50.355 18.869 40.593 1.00 37.30 435 GLU C C 1
ATOM 9161 O O . GLU C 1 438 ? 51.021 19.797 40.122 1.00 31.84 435 GLU C O 1
ATOM 9167 N N . ASP C 1 439 ? 50.893 17.950 41.395 1.00 33.67 436 ASP C N 1
ATOM 9168 C CA . ASP C 1 439 ? 52.282 18.028 41.825 1.00 33.54 436 ASP C CA 1
ATOM 9169 C C . ASP C 1 439 ? 53.200 17.089 41.043 1.00 32.49 436 ASP C C 1
ATOM 9170 O O . ASP C 1 439 ? 54.320 16.817 41.488 1.00 37.22 436 ASP C O 1
ATOM 9175 N N . LYS C 1 440 ? 52.761 16.611 39.876 1.00 25.37 437 LYS C N 1
ATOM 9176 C CA . LYS C 1 440 ? 53.500 15.616 39.105 1.00 26.01 437 LYS C CA 1
ATOM 9177 C C . LYS C 1 440 ? 54.170 16.207 37.865 1.00 20.95 437 LYS C C 1
ATOM 9178 O O . LYS C 1 440 ? 54.523 15.463 36.944 1.00 25.88 437 LYS C O 1
ATOM 9184 N N . GLU C 1 441 ? 54.363 17.529 37.826 1.00 27.96 438 GLU C N 1
ATOM 9185 C CA . GLU C 1 441 ? 54.937 18.161 36.642 1.00 29.64 438 GLU C CA 1
ATOM 9186 C C . GLU C 1 441 ? 56.357 17.679 36.370 1.00 29.14 438 GLU C C 1
ATOM 9187 O O . GLU C 1 441 ? 56.797 17.663 35.214 1.00 23.26 438 GLU C O 1
ATOM 9193 N N . LYS C 1 442 ? 57.084 17.273 37.411 1.00 25.71 439 LYS C N 1
ATOM 9194 C CA . LYS C 1 442 ? 58.461 16.821 37.252 1.00 28.08 439 LYS C CA 1
ATOM 9195 C C . LYS C 1 442 ? 58.577 15.480 36.544 1.00 23.68 439 LYS C C 1
ATOM 9196 O O . LYS C 1 442 ? 59.700 15.007 36.337 1.00 25.84 439 LYS C O 1
ATOM 9202 N N . ASN C 1 443 ? 57.467 14.856 36.167 1.00 27.95 440 ASN C N 1
ATOM 9203 C CA . ASN C 1 443 ? 57.481 13.511 35.617 1.00 31.70 440 ASN C CA 1
ATOM 9204 C C . ASN C 1 443 ? 57.121 13.532 34.138 1.00 29.06 440 ASN C C 1
ATOM 9205 O O . ASN C 1 443 ? 56.243 14.288 33.710 1.00 26.96 440 ASN C O 1
ATOM 9210 N N . LEU C 1 444 ? 57.811 12.700 33.366 1.00 30.89 441 LEU C N 1
ATOM 9211 C CA . LEU C 1 444 ? 57.564 12.538 31.940 1.00 29.77 441 LEU C CA 1
ATOM 9212 C C . LEU C 1 444 ? 56.908 11.182 31.721 1.00 29.09 441 LEU C C 1
ATOM 9213 O O . LEU C 1 444 ? 57.499 10.144 32.039 1.00 32.33 441 LEU C O 1
ATOM 9218 N N . TYR C 1 445 ? 55.689 11.197 31.191 1.00 25.54 442 TYR C N 1
ATOM 9219 C CA . TYR C 1 445 ? 54.909 9.987 30.973 1.00 28.28 442 TYR C CA 1
ATOM 9220 C C . TYR C 1 445 ? 54.919 9.653 29.488 1.00 28.86 442 TYR C C 1
ATOM 9221 O O . TYR C 1 445 ? 54.480 10.460 28.662 1.00 25.55 442 TYR C O 1
ATOM 9230 N N . ILE C 1 446 ? 55.417 8.464 29.156 1.00 26.96 443 ILE C N 1
ATOM 9231 C CA . ILE C 1 446 ? 55.625 8.040 27.778 1.00 26.91 443 ILE C CA 1
ATOM 9232 C C . ILE C 1 446 ? 54.947 6.691 27.576 1.00 25.85 443 ILE C C 1
ATOM 9233 O O . ILE C 1 446 ? 55.071 5.795 28.419 1.00 27.46 443 ILE C O 1
ATOM 9238 N N . GLY C 1 447 ? 54.227 6.551 26.469 1.00 20.48 444 GLY C N 1
ATOM 9239 C CA . GLY C 1 447 ? 53.599 5.292 26.088 1.00 24.35 444 GLY C CA 1
ATOM 9240 C C . GLY C 1 447 ? 54.243 4.750 24.824 1.00 33.46 444 GLY C C 1
ATOM 9241 O O . GLY C 1 447 ? 54.569 5.513 23.912 1.00 31.98 444 GLY C O 1
ATOM 9242 N N . ILE C 1 448 ? 54.417 3.430 24.774 1.00 37.27 445 ILE C N 1
ATOM 9243 C CA . ILE C 1 448 ? 55.133 2.768 23.689 1.00 39.81 445 ILE C CA 1
ATOM 9244 C C . ILE C 1 448 ? 54.231 1.705 23.079 1.00 36.82 445 ILE C C 1
ATOM 9245 O O . ILE C 1 448 ? 53.794 0.780 23.775 1.00 29.48 445 ILE C O 1
ATOM 9250 N N . ASP C 1 449 ? 53.973 1.822 21.778 1.00 32.63 446 ASP C N 1
ATOM 9251 C CA . ASP C 1 449 ? 53.307 0.781 20.999 1.00 31.56 446 ASP C CA 1
ATOM 9252 C C . ASP C 1 449 ? 54.337 0.263 19.998 1.00 38.50 446 ASP C C 1
ATOM 9253 O O . ASP C 1 449 ? 54.631 0.924 18.998 1.00 39.67 446 ASP C O 1
ATOM 9258 N N . LEU C 1 450 ? 54.878 -0.925 20.271 1.00 36.54 447 LEU C N 1
ATOM 9259 C CA . LEU C 1 450 ? 55.935 -1.521 19.458 1.00 38.87 447 LEU C CA 1
ATOM 9260 C C . LEU C 1 450 ? 55.546 -2.955 19.129 1.00 40.09 447 LEU C C 1
ATOM 9261 O O . LEU C 1 450 ? 55.521 -3.813 20.017 1.00 37.39 447 LEU C O 1
ATOM 9266 N N . SER C 1 451 ? 55.249 -3.213 17.858 1.00 38.87 448 SER C N 1
ATOM 9267 C CA . SER C 1 451 ? 54.844 -4.529 17.388 1.00 46.41 448 SER C CA 1
ATOM 9268 C C . SER C 1 451 ? 55.799 -5.012 16.304 1.00 51.95 448 SER C C 1
ATOM 9269 O O . SER C 1 451 ? 56.356 -4.216 15.541 1.00 41.55 448 SER C O 1
ATOM 9272 N N . HIS C 1 452 ? 55.978 -6.329 16.241 1.00 56.77 449 HIS C N 1
ATOM 9273 C CA . HIS C 1 452 ? 56.900 -6.960 15.306 1.00 63.01 449 HIS C CA 1
ATOM 9274 C C . HIS C 1 452 ? 56.147 -7.982 14.466 1.00 66.39 449 HIS C C 1
ATOM 9275 O O . HIS C 1 452 ? 55.444 -8.841 15.008 1.00 64.63 449 HIS C O 1
ATOM 9282 N N . ASP C 1 453 ? 56.300 -7.886 13.148 1.00 66.32 450 ASP C N 1
ATOM 9283 C CA . ASP C 1 453 ? 55.646 -8.785 12.202 1.00 68.42 450 ASP C CA 1
ATOM 9284 C C . ASP C 1 453 ? 56.633 -9.892 11.845 1.00 64.29 450 ASP C C 1
ATOM 9285 O O . ASP C 1 453 ? 57.597 -9.657 11.110 1.00 58.18 450 ASP C O 1
ATOM 9290 N N . THR C 1 454 ? 56.382 -11.103 12.348 1.00 62.17 451 THR C N 1
ATOM 9291 C CA . THR C 1 454 ? 57.369 -12.171 12.214 1.00 68.98 451 THR C CA 1
ATOM 9292 C C . THR C 1 454 ? 57.415 -12.731 10.795 1.00 67.57 451 THR C C 1
ATOM 9293 O O . THR C 1 454 ? 58.495 -13.070 10.295 1.00 67.02 451 THR C O 1
ATOM 9297 N N . TYR C 1 455 ? 56.265 -12.842 10.124 1.00 63.46 452 TYR C N 1
ATOM 9298 C CA . TYR C 1 455 ? 56.285 -13.380 8.766 1.00 67.61 452 TYR C CA 1
ATOM 9299 C C . TYR C 1 455 ? 56.815 -12.348 7.776 1.00 73.15 452 TYR C C 1
ATOM 9300 O O . TYR C 1 455 ? 57.645 -12.670 6.919 1.00 82.94 452 TYR C O 1
ATOM 9309 N N . ALA C 1 456 ? 56.364 -11.099 7.892 1.00 63.75 453 ALA C N 1
ATOM 9310 C CA . ALA C 1 456 ? 56.816 -10.044 6.998 1.00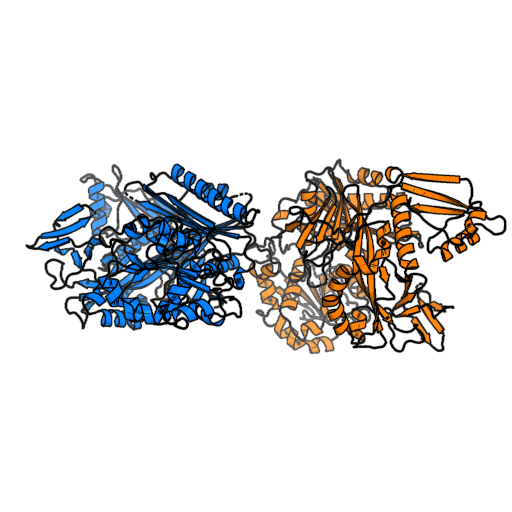 52.05 453 ALA C CA 1
ATOM 9311 C C . ALA C 1 456 ? 58.161 -9.465 7.408 1.00 51.93 453 ALA C C 1
ATOM 9312 O O . ALA C 1 456 ? 58.748 -8.700 6.634 1.00 53.72 453 ALA C O 1
ATOM 9314 N N . ARG C 1 457 ? 58.658 -9.821 8.593 1.00 60.41 454 ARG C N 1
ATOM 9315 C CA . ARG C 1 457 ? 59.928 -9.320 9.117 1.00 65.18 454 ARG C CA 1
ATOM 9316 C C . ARG C 1 457 ? 59.966 -7.793 9.093 1.00 66.89 454 ARG C C 1
ATOM 9317 O O . ARG C 1 457 ? 60.923 -7.172 8.622 1.00 68.36 454 ARG C O 1
ATOM 9325 N N . LYS C 1 458 ? 58.901 -7.189 9.618 1.00 59.93 455 LYS C N 1
ATOM 9326 C CA . LYS C 1 458 ? 58.775 -5.743 9.719 1.00 57.32 455 LYS C CA 1
ATOM 9327 C C . LYS C 1 458 ? 58.338 -5.375 11.131 1.00 54.60 455 LYS C C 1
ATOM 9328 O O . LYS C 1 458 ? 57.699 -6.171 11.825 1.00 47.55 455 LYS C O 1
ATOM 9334 N N . THR C 1 459 ? 58.694 -4.163 11.557 1.00 53.21 456 THR C N 1
ATOM 9335 C CA . THR C 1 459 ? 58.308 -3.657 12.868 1.00 57.51 456 THR C CA 1
ATOM 9336 C C . THR C 1 459 ? 57.632 -2.304 12.726 1.00 42.03 456 THR C C 1
ATOM 9337 O O . THR C 1 459 ? 57.991 -1.504 11.857 1.00 39.34 456 THR C O 1
ATOM 9341 N N . ASN C 1 460 ? 56.664 -2.052 13.600 1.00 38.14 457 ASN C N 1
ATOM 9342 C CA . ASN C 1 460 ? 55.933 -0.796 13.645 1.00 38.12 457 ASN C CA 1
ATOM 9343 C C . ASN C 1 460 ? 56.045 -0.219 15.048 1.00 44.36 457 ASN C C 1
ATOM 9344 O O . ASN C 1 460 ? 55.838 -0.933 16.036 1.00 42.25 457 ASN C O 1
ATOM 9349 N N . LEU C 1 461 ? 56.383 1.065 15.133 1.00 31.25 458 LEU C N 1
ATOM 9350 C CA . LEU C 1 461 ? 56.642 1.727 16.402 1.00 26.11 458 LEU C CA 1
ATOM 9351 C C . LEU C 1 461 ? 55.879 3.041 16.471 1.00 35.69 458 LEU C C 1
ATOM 9352 O O . LEU C 1 461 ? 55.799 3.778 15.484 1.00 36.38 458 LEU C O 1
ATOM 9357 N N . CYS C 1 462 ? 55.318 3.327 17.643 1.00 26.93 459 CYS C N 1
ATOM 9358 C CA . CYS C 1 462 ? 54.705 4.621 17.908 1.00 23.15 459 CYS C CA 1
ATOM 9359 C C . CYS C 1 462 ? 54.855 4.922 19.389 1.00 30.40 459 CYS C C 1
ATOM 9360 O O . CYS C 1 462 ? 54.584 4.057 20.228 1.00 27.48 459 CYS C O 1
ATOM 9363 N N . ILE C 1 463 ? 55.307 6.133 19.706 1.00 26.58 460 ILE C N 1
ATOM 9364 C CA . ILE C 1 463 ? 55.472 6.563 21.087 1.00 26.21 460 ILE C CA 1
ATOM 9365 C C . ILE C 1 463 ? 54.745 7.886 21.276 1.00 19.94 460 ILE C C 1
ATOM 9366 O O . ILE C 1 463 ? 54.603 8.682 20.341 1.00 28.81 460 ILE C O 1
ATOM 9371 N N . ALA C 1 464 ? 54.270 8.110 22.498 1.00 18.54 461 ALA C N 1
ATOM 9372 C CA . ALA C 1 464 ? 53.520 9.307 22.848 1.00 25.52 461 ALA C CA 1
ATOM 9373 C C . ALA C 1 464 ? 53.956 9.770 24.229 1.00 24.24 461 ALA C C 1
ATOM 9374 O O . ALA C 1 464 ? 54.037 8.961 25.158 1.00 22.49 461 ALA C O 1
ATOM 9376 N N . ALA C 1 465 ? 54.235 11.064 24.360 1.00 23.00 462 ALA C N 1
ATOM 9377 C CA . ALA C 1 465 ? 54.684 11.653 25.614 1.00 24.12 462 ALA C CA 1
ATOM 9378 C C . ALA C 1 465 ? 53.711 12.746 26.032 1.00 19.82 462 ALA C C 1
ATOM 9379 O O . ALA C 1 465 ? 53.310 13.573 25.207 1.00 16.34 462 ALA C O 1
ATOM 9381 N N . VAL C 1 466 ? 53.323 12.738 27.310 1.00 23.18 463 VAL C N 1
ATOM 9382 C CA . VAL C 1 466 ? 52.401 13.725 27.858 1.00 21.35 463 VAL C CA 1
ATOM 9383 C C . VAL C 1 466 ? 52.927 14.188 29.210 1.00 20.08 463 VAL C C 1
ATOM 9384 O O . VAL C 1 466 ? 53.688 13.487 29.882 1.00 28.65 463 VAL C O 1
ATOM 9388 N N . ASP C 1 467 ? 52.518 15.392 29.606 1.00 23.50 464 ASP C N 1
ATOM 9389 C CA . ASP C 1 467 ? 52.884 15.909 30.916 1.00 20.31 464 ASP C CA 1
ATOM 9390 C C . ASP C 1 467 ? 51.776 15.582 31.918 1.00 31.04 464 ASP C C 1
ATOM 9391 O O . ASP C 1 467 ? 50.820 14.863 31.612 1.00 37.92 464 ASP C O 1
ATOM 9396 N N . ASN C 1 468 ? 51.889 16.132 33.129 1.00 30.04 465 ASN C N 1
ATOM 9397 C CA . ASN C 1 468 ? 50.955 15.797 34.198 1.00 23.75 465 ASN C CA 1
ATOM 9398 C C . ASN C 1 468 ? 49.554 16.341 33.954 1.00 28.05 465 ASN C C 1
ATOM 9399 O O . ASN C 1 468 ? 48.608 15.884 34.603 1.00 24.70 465 ASN C O 1
ATOM 9404 N N . THR C 1 469 ? 49.398 17.305 33.050 1.00 25.01 466 THR C N 1
ATOM 9405 C CA . THR C 1 469 ? 48.101 17.903 32.761 1.00 30.90 466 THR C CA 1
ATOM 9406 C C . THR C 1 469 ? 47.421 17.282 31.550 1.00 34.15 466 THR C C 1
ATOM 9407 O O . THR C 1 469 ? 46.316 17.702 31.196 1.00 24.71 466 THR C O 1
ATOM 9411 N N . GLY C 1 470 ? 48.047 16.299 30.908 1.00 27.16 467 GLY C N 1
ATOM 9412 C CA . GLY C 1 470 ? 47.511 15.719 29.699 1.00 23.75 467 GLY C CA 1
ATOM 9413 C C . GLY C 1 470 ? 47.960 16.392 28.419 1.00 22.06 467 GLY C C 1
ATOM 9414 O O . GLY C 1 470 ? 47.627 15.901 27.334 1.00 22.42 467 GLY C O 1
ATOM 9415 N N . ASP C 1 471 ? 48.689 17.504 28.508 1.00 24.78 468 ASP C N 1
ATOM 9416 C CA . ASP C 1 471 ? 49.290 18.102 27.325 1.00 22.56 468 ASP C CA 1
ATOM 9417 C C . ASP C 1 471 ? 50.178 17.085 26.628 1.00 30.25 468 ASP C C 1
ATOM 9418 O O . ASP C 1 471 ? 50.998 16.419 27.263 1.00 18.11 468 ASP C O 1
ATOM 9423 N N . ILE C 1 472 ? 50.007 16.957 25.317 1.00 22.48 469 ILE C N 1
ATOM 9424 C CA . ILE C 1 472 ? 50.790 16.016 24.528 1.00 18.22 469 ILE C CA 1
ATOM 9425 C C . ILE C 1 472 ? 52.110 16.688 24.176 1.00 27.84 469 ILE C C 1
ATOM 9426 O O . ILE C 1 472 ? 52.141 17.664 23.424 1.00 29.82 469 ILE C O 1
ATOM 9431 N N . LEU C 1 473 ? 53.203 16.160 24.722 1.00 20.70 470 LEU C N 1
ATOM 9432 C CA . LEU C 1 473 ? 54.512 16.740 24.460 1.00 23.41 470 LEU C CA 1
ATOM 9433 C C . LEU C 1 473 ? 55.051 16.312 23.105 1.00 37.65 470 LEU C C 1
ATOM 9434 O O . LEU C 1 473 ? 55.617 17.134 22.374 1.00 45.65 470 LEU C O 1
ATOM 9439 N N . TYR C 1 474 ? 54.882 15.042 22.751 1.00 27.88 471 TYR C N 1
ATOM 9440 C CA . TYR C 1 474 ? 55.478 14.554 21.520 1.00 26.30 471 TYR C CA 1
ATOM 9441 C C . TYR C 1 474 ? 54.787 13.269 21.094 1.00 18.36 471 TYR C C 1
ATOM 9442 O O . TYR C 1 474 ? 54.364 12.465 21.928 1.00 21.44 471 TYR C O 1
ATOM 9451 N N . ILE C 1 475 ? 54.677 13.097 19.782 1.00 20.72 472 ILE C N 1
ATOM 9452 C CA . ILE C 1 475 ? 54.203 11.863 19.173 1.00 20.68 472 ILE C CA 1
ATOM 9453 C C . ILE C 1 475 ? 55.171 11.502 18.060 1.00 30.04 472 ILE C C 1
ATOM 9454 O O . ILE C 1 475 ? 55.447 12.329 17.187 1.00 30.44 472 ILE C O 1
ATOM 9459 N N . GLY C 1 476 ? 55.697 10.292 18.107 1.00 29.17 473 GLY C N 1
ATOM 9460 C CA . GLY C 1 476 ? 56.566 9.796 17.053 1.00 33.01 473 GLY C CA 1
ATOM 9461 C C . GLY C 1 476 ? 56.061 8.464 16.550 1.00 29.13 473 GLY C C 1
ATOM 9462 O O . GLY C 1 476 ? 55.627 7.619 17.331 1.00 28.15 473 GLY C O 1
ATOM 9463 N N . LYS C 1 477 ? 56.118 8.286 15.232 1.00 22.77 474 LYS C N 1
ATOM 9464 C CA . LYS C 1 477 ? 55.555 7.102 14.599 1.00 21.39 474 LYS C CA 1
ATOM 9465 C C . LYS C 1 477 ? 56.450 6.651 13.459 1.00 36.04 474 LYS C C 1
ATOM 9466 O O . LYS C 1 477 ? 56.840 7.460 12.611 1.00 36.30 474 LYS C O 1
ATOM 9472 N N . HIS C 1 478 ? 56.766 5.358 13.440 1.00 29.63 475 HIS C N 1
ATOM 9473 C CA . HIS C 1 478 ? 57.515 4.743 12.357 1.00 27.74 475 HIS C CA 1
ATOM 9474 C C . HIS C 1 478 ? 56.788 3.487 11.906 1.00 35.11 475 HIS C C 1
ATOM 9475 O O . HIS C 1 478 ? 56.288 2.717 12.731 1.00 38.88 475 HIS C O 1
ATOM 9482 N N . LYS C 1 479 ? 56.728 3.289 10.593 1.00 33.20 476 LYS C N 1
ATOM 9483 C CA . LYS C 1 479 ? 56.091 2.120 10.009 1.00 46.79 476 LYS C CA 1
ATOM 9484 C C . LYS C 1 479 ? 57.066 1.379 9.106 1.00 48.74 476 LYS C C 1
ATOM 9485 O O . LYS C 1 479 ? 57.930 1.983 8.463 1.00 56.47 476 LYS C O 1
ATOM 9491 N N . ASN C 1 480 ? 56.912 0.056 9.077 1.00 40.77 477 ASN C N 1
ATOM 9492 C CA . ASN C 1 480 ? 57.638 -0.818 8.157 1.00 55.60 477 ASN C CA 1
ATOM 9493 C C . ASN C 1 480 ? 59.153 -0.668 8.304 1.00 65.32 477 ASN C C 1
ATOM 9494 O O . ASN C 1 480 ? 59.887 -0.497 7.328 1.00 73.25 477 ASN C O 1
ATOM 9499 N N . LEU C 1 481 ? 59.617 -0.731 9.546 1.00 51.30 478 LEU C N 1
ATOM 9500 C CA . LEU C 1 481 ? 61.034 -0.902 9.819 1.00 50.79 478 LEU C CA 1
ATOM 9501 C C . LEU C 1 481 ? 61.379 -2.382 9.746 1.00 49.56 478 LEU C C 1
ATOM 9502 O O . LEU C 1 481 ? 60.545 -3.244 10.028 1.00 50.36 478 LEU C O 1
ATOM 9507 N N . GLU C 1 482 ? 62.614 -2.679 9.355 1.00 54.95 479 GLU C N 1
ATOM 9508 C CA . GLU C 1 482 ? 63.013 -4.072 9.215 1.00 56.88 479 GLU C CA 1
ATOM 9509 C C . GLU C 1 482 ? 63.171 -4.718 10.586 1.00 54.19 479 GLU C C 1
ATOM 9510 O O . GLU C 1 482 ? 63.695 -4.109 11.523 1.00 57.12 479 GLU C O 1
ATOM 9516 N N . LEU C 1 483 ? 62.704 -5.959 10.700 1.00 54.49 480 LEU C N 1
ATOM 9517 C CA . LEU C 1 483 ? 62.714 -6.681 11.972 1.00 59.23 480 LEU C CA 1
ATOM 9518 C C . LEU C 1 483 ? 64.150 -6.995 12.363 1.00 62.67 480 LEU C C 1
ATOM 9519 O O . LEU C 1 483 ? 64.732 -7.983 11.910 1.00 64.93 480 LEU C O 1
ATOM 9524 N N . ASN C 1 484 ? 64.725 -6.149 13.214 1.00 55.96 481 ASN C N 1
ATOM 9525 C CA . ASN C 1 484 ? 66.080 -6.348 13.712 1.00 54.45 481 ASN C CA 1
ATOM 9526 C C . ASN C 1 484 ? 66.178 -5.674 15.070 1.00 55.05 481 ASN C C 1
ATOM 9527 O O . ASN C 1 484 ? 65.925 -4.470 15.183 1.00 48.26 481 ASN C O 1
ATOM 9532 N N . GLU C 1 485 ? 66.535 -6.455 16.093 1.00 62.43 482 GLU C N 1
ATOM 9533 C CA . GLU C 1 485 ? 66.563 -5.951 17.463 1.00 63.05 482 GLU C CA 1
ATOM 9534 C C . GLU C 1 485 ? 67.416 -4.694 17.582 1.00 57.92 482 GLU C C 1
ATOM 9535 O O . GLU C 1 485 ? 66.984 -3.684 18.151 1.00 50.37 482 GLU C O 1
ATOM 9541 N N . LYS C 1 486 ? 68.634 -4.737 17.038 1.00 55.68 483 LYS C N 1
ATOM 9542 C CA . LYS C 1 486 ? 69.556 -3.616 17.183 1.00 58.22 483 LYS C CA 1
ATOM 9543 C C . LYS C 1 486 ? 69.021 -2.363 16.498 1.00 54.34 483 LYS C C 1
ATOM 9544 O O . LYS C 1 486 ? 69.041 -1.271 17.078 1.00 46.89 483 LYS C O 1
ATOM 9550 N N . MET C 1 487 ? 68.532 -2.500 15.262 1.00 47.82 484 MET C N 1
ATOM 9551 C CA . MET C 1 487 ? 68.060 -1.332 14.524 1.00 52.23 484 MET C CA 1
ATOM 9552 C C . MET C 1 487 ? 66.822 -0.725 15.174 1.00 49.09 484 MET C C 1
ATOM 9553 O O . MET C 1 487 ? 66.698 0.502 15.265 1.00 49.47 484 MET C O 1
ATOM 9558 N N . ASN C 1 488 ? 65.916 -1.563 15.637 1.00 51.58 485 ASN C N 1
ATOM 9559 C CA . ASN C 1 488 ? 64.696 -1.104 16.278 1.00 52.64 485 ASN C CA 1
ATOM 9560 C C . ASN C 1 488 ? 64.988 -0.386 17.588 1.00 49.50 485 ASN C C 1
ATOM 9561 O O . ASN C 1 488 ? 64.403 0.607 17.887 1.00 47.27 485 ASN C O 1
ATOM 9566 N N . LEU C 1 489 ? 65.932 -0.892 18.347 1.00 40.38 486 LEU C N 1
ATOM 9567 C CA . LEU C 1 489 ? 66.324 -0.243 19.592 1.00 50.23 486 LEU C CA 1
ATOM 9568 C C . LEU C 1 489 ? 67.000 1.098 19.338 1.00 53.54 486 LEU C C 1
ATOM 9569 O O . LEU C 1 489 ? 66.848 2.027 20.139 1.00 44.12 486 LEU C O 1
ATOM 9574 N N . ASP C 1 490 ? 67.745 1.221 18.235 1.00 59.58 487 ASP C N 1
ATOM 9575 C CA . ASP C 1 490 ? 68.330 2.510 17.881 1.00 53.61 487 ASP C CA 1
ATOM 9576 C C . ASP C 1 490 ? 67.248 3.547 17.609 1.00 45.64 487 ASP C C 1
ATOM 9577 O O . ASP C 1 490 ? 67.348 4.695 18.057 1.00 42.08 487 ASP C O 1
ATOM 9582 N N . ILE C 1 491 ? 66.201 3.159 16.880 1.00 41.59 488 ILE C N 1
ATOM 9583 C CA . ILE C 1 491 ? 65.131 4.101 16.574 1.00 41.99 488 ILE C CA 1
ATOM 9584 C C . ILE C 1 491 ? 64.322 4.419 17.826 1.00 36.46 488 ILE C C 1
ATOM 9585 O O . ILE C 1 491 ? 63.920 5.568 18.044 1.00 40.42 488 ILE C O 1
ATOM 9590 N N . LEU C 1 492 ? 64.078 3.415 18.672 1.00 39.44 489 LEU C N 1
ATOM 9591 C CA . LEU C 1 492 ? 63.339 3.648 19.911 1.00 41.97 489 LEU C CA 1
ATOM 9592 C C . LEU C 1 492 ? 64.060 4.656 20.798 1.00 39.62 489 LEU C C 1
ATOM 9593 O O . LEU C 1 492 ? 63.444 5.592 21.321 1.00 33.50 489 LEU C O 1
ATOM 9598 N N . GLU C 1 493 ? 65.371 4.478 20.981 1.00 38.86 490 GLU C N 1
ATOM 9599 C CA . GLU C 1 493 ? 66.145 5.454 21.741 1.00 42.74 490 GLU C CA 1
ATOM 9600 C C . GLU C 1 493 ? 66.084 6.827 21.086 1.00 36.23 490 GLU C C 1
ATOM 9601 O O . GLU C 1 493 ? 65.963 7.847 21.773 1.00 35.62 490 GLU C O 1
ATOM 9607 N N . LYS C 1 494 ? 66.148 6.865 19.753 1.00 39.90 491 LYS C N 1
ATOM 9608 C CA . LYS C 1 494 ? 66.115 8.130 19.026 1.00 36.37 491 LYS C CA 1
ATOM 9609 C C . LYS C 1 494 ? 64.809 8.875 19.277 1.00 35.75 491 LYS C C 1
ATOM 9610 O O . LYS C 1 494 ? 64.810 10.074 19.580 1.00 33.59 491 LYS C O 1
ATOM 9616 N N . GLU C 1 495 ? 63.679 8.175 19.158 1.00 32.95 492 GLU C N 1
ATOM 9617 C CA . GLU C 1 495 ? 62.392 8.803 19.440 1.00 41.56 492 GLU C CA 1
ATOM 9618 C C . GLU C 1 495 ? 62.262 9.158 20.915 1.00 39.11 492 GLU C C 1
ATOM 9619 O O . GLU C 1 495 ? 61.649 10.174 21.261 1.00 34.79 492 GLU C O 1
ATOM 9625 N N . TYR C 1 496 ? 62.836 8.334 21.795 1.00 35.17 493 TYR C N 1
ATOM 9626 C CA . TYR C 1 496 ? 62.778 8.617 23.226 1.00 38.95 493 TYR C CA 1
ATOM 9627 C C . TYR C 1 496 ? 63.468 9.935 23.554 1.00 40.01 493 TYR C C 1
ATOM 9628 O O . TYR C 1 496 ? 62.932 10.761 24.302 1.00 40.02 493 TYR C O 1
ATOM 9637 N N . ILE C 1 497 ? 64.662 10.151 22.997 1.00 37.70 494 ILE C N 1
ATOM 9638 C CA . ILE C 1 497 ? 65.383 11.398 23.237 1.00 40.88 494 ILE C CA 1
ATOM 9639 C C . ILE C 1 497 ? 64.593 12.585 22.697 1.00 36.06 494 ILE C C 1
ATOM 9640 O O . ILE C 1 497 ? 64.612 13.677 23.278 1.00 32.03 494 ILE C O 1
ATOM 9645 N N . LYS C 1 498 ? 63.880 12.388 21.585 1.00 40.39 495 LYS C N 1
ATOM 9646 C CA . LYS C 1 498 ? 63.024 13.445 21.050 1.00 46.09 495 LYS C CA 1
ATOM 9647 C C . LYS C 1 498 ? 61.944 13.835 22.051 1.00 41.41 495 LYS C C 1
ATOM 9648 O O . LYS C 1 498 ? 61.736 15.022 22.330 1.00 37.05 495 LYS C O 1
ATOM 9654 N N . ALA C 1 499 ? 61.237 12.843 22.596 1.00 28.89 496 ALA C N 1
ATOM 9655 C CA . ALA C 1 499 ? 60.239 13.119 23.624 1.00 37.92 496 ALA C CA 1
ATOM 9656 C C . ALA C 1 499 ? 60.885 13.753 24.848 1.00 43.78 496 ALA C C 1
ATOM 9657 O O . ALA C 1 499 ? 60.359 14.718 25.416 1.00 34.68 496 ALA C O 1
ATOM 9659 N N . PHE C 1 500 ? 62.033 13.215 25.265 1.00 42.36 497 PHE C N 1
ATOM 9660 C CA . PHE C 1 500 ? 62.796 13.791 26.367 1.00 44.18 497 PHE C CA 1
ATOM 9661 C C . PHE C 1 500 ? 63.086 15.268 26.120 1.00 33.44 497 PHE C C 1
ATOM 9662 O O . PHE C 1 500 ? 62.851 16.115 26.989 1.00 35.78 497 PHE C O 1
ATOM 9670 N N . GLU C 1 501 ? 63.594 15.593 24.927 1.00 30.34 498 GLU C N 1
ATOM 9671 C CA . GLU C 1 501 ? 63.929 16.980 24.616 1.00 34.08 498 GLU C CA 1
ATOM 9672 C C . GLU C 1 501 ? 62.690 17.864 24.555 1.00 38.58 498 GLU C C 1
ATOM 9673 O O . GLU C 1 501 ? 62.771 19.061 24.855 1.00 28.72 498 GLU C O 1
ATOM 9679 N N . LYS C 1 502 ? 61.542 17.300 24.169 1.00 34.45 499 LYS C N 1
ATOM 9680 C CA . LYS C 1 502 ? 60.307 18.077 24.164 1.00 38.65 499 LYS C CA 1
ATOM 9681 C C . LYS C 1 502 ? 59.927 18.516 25.572 1.00 33.90 499 LYS C C 1
ATOM 9682 O O . LYS C 1 502 ? 59.466 19.646 25.772 1.00 24.88 499 LYS C O 1
ATOM 9688 N N . TYR C 1 503 ? 60.115 17.639 26.561 1.00 25.97 500 TYR C N 1
ATOM 9689 C CA . TYR C 1 503 ? 59.875 18.032 27.946 1.00 31.82 500 TYR C CA 1
ATOM 9690 C C . TYR C 1 503 ? 60.792 19.179 28.348 1.00 32.64 500 TYR C C 1
ATOM 9691 O O . TYR C 1 503 ? 60.336 20.192 28.892 1.00 31.81 500 TYR C O 1
ATOM 9700 N N . ILE C 1 504 ? 62.098 19.017 28.116 1.00 34.32 501 ILE C N 1
ATOM 9701 C CA . ILE C 1 504 ? 63.055 20.079 28.416 1.00 33.34 501 ILE C CA 1
ATOM 9702 C C . ILE C 1 504 ? 62.658 21.363 27.705 1.00 35.18 501 ILE C C 1
ATOM 9703 O O . ILE C 1 504 ? 62.734 22.457 28.276 1.00 32.98 501 ILE C O 1
ATOM 9708 N N . GLU C 1 505 ? 62.214 21.244 26.452 1.00 27.77 502 GLU C N 1
ATOM 9709 C CA . GLU C 1 505 ? 61.776 22.409 25.696 1.00 28.25 502 GLU C CA 1
ATOM 9710 C C . GLU C 1 505 ? 60.652 23.149 26.412 1.00 37.56 502 GLU C C 1
ATOM 9711 O O . GLU C 1 505 ? 60.612 24.385 26.413 1.00 33.92 502 GLU C O 1
ATOM 9717 N N . LYS C 1 506 ? 59.736 22.412 27.040 1.00 34.62 503 LYS C N 1
ATOM 9718 C CA . LYS C 1 506 ? 58.591 23.060 27.667 1.00 32.78 503 LYS C CA 1
ATOM 9719 C C . LYS C 1 506 ? 58.914 23.568 29.068 1.00 35.55 503 LYS C C 1
ATOM 9720 O O . LYS C 1 506 ? 58.496 24.671 29.438 1.00 35.16 503 LYS C O 1
ATOM 9726 N N . PHE C 1 507 ? 59.651 22.789 29.860 1.00 27.74 504 PHE C N 1
ATOM 9727 C CA . PHE C 1 507 ? 59.844 23.099 31.269 1.00 30.79 504 PHE C CA 1
ATOM 9728 C C . PHE C 1 507 ? 61.249 23.587 31.606 1.00 30.74 504 PHE C C 1
ATOM 9729 O O . PHE C 1 507 ? 61.519 23.883 32.774 1.00 34.53 504 PHE C O 1
ATOM 9737 N N . ASN C 1 508 ? 62.146 23.677 30.621 1.00 40.80 505 ASN C N 1
ATOM 9738 C CA . ASN C 1 508 ? 63.502 24.196 30.788 1.00 48.47 505 ASN C CA 1
ATOM 9739 C C . ASN C 1 508 ? 64.344 23.351 31.739 1.00 54.40 505 ASN C C 1
ATOM 9740 O O . ASN C 1 508 ? 65.483 23.713 32.052 1.00 45.71 505 ASN C O 1
ATOM 9745 N N . VAL C 1 509 ? 63.812 22.218 32.192 1.00 55.54 506 VAL C N 1
ATOM 9746 C CA . VAL C 1 509 ? 64.544 21.314 33.067 1.00 41.54 506 VAL C CA 1
ATOM 9747 C C . VAL C 1 509 ? 64.322 19.885 32.597 1.00 38.46 506 VAL C C 1
ATOM 9748 O O . VAL C 1 509 ? 63.304 19.563 31.979 1.00 40.10 506 VAL C O 1
ATOM 9752 N N . SER C 1 510 ? 65.300 19.032 32.881 1.00 38.61 507 SER C N 1
ATOM 9753 C CA . SER C 1 510 ? 65.157 17.614 32.612 1.00 41.91 507 SER C CA 1
ATOM 9754 C C . SER C 1 510 ? 64.060 17.026 33.496 1.00 41.35 507 SER C C 1
ATOM 9755 O O . SER C 1 510 ? 63.843 17.492 34.619 1.00 31.40 507 SER C O 1
ATOM 9758 N N . PRO C 1 511 ? 63.337 16.022 33.004 1.00 30.78 508 PRO C N 1
ATOM 9759 C CA . PRO C 1 511 ? 62.356 15.344 33.858 1.00 34.28 508 PRO C CA 1
ATOM 9760 C C . PRO C 1 511 ? 63.052 14.651 35.019 1.00 31.22 508 PRO C C 1
ATOM 9761 O O . PRO C 1 511 ? 64.129 14.069 34.862 1.00 32.61 508 PRO C O 1
ATOM 9765 N N . GLU C 1 512 ? 62.436 14.730 36.198 1.00 33.14 509 GLU C N 1
ATOM 9766 C CA . GLU C 1 512 ? 63.024 14.075 37.361 1.00 36.02 509 GLU C CA 1
ATOM 9767 C C . GLU C 1 512 ? 62.827 12.564 37.296 1.00 37.93 509 GLU C C 1
ATOM 9768 O O . GLU C 1 512 ? 63.712 11.798 37.699 1.00 33.56 509 GLU C O 1
ATOM 9774 N N . ASN C 1 513 ? 61.676 12.121 36.790 1.00 37.58 510 ASN C N 1
ATOM 9775 C CA . ASN C 1 513 ? 61.382 10.706 36.634 1.00 37.23 510 ASN C CA 1
ATOM 9776 C C . ASN C 1 513 ? 60.737 10.484 35.274 1.00 36.67 510 ASN C C 1
ATOM 9777 O O . ASN C 1 513 ? 60.013 11.343 34.767 1.00 34.30 510 ASN C O 1
ATOM 9782 N N . VAL C 1 514 ? 61.009 9.321 34.688 1.00 39.38 511 VAL C N 1
ATOM 9783 C CA . VAL C 1 514 ? 60.485 8.951 33.377 1.00 29.62 511 VAL C CA 1
ATOM 9784 C C . VAL C 1 514 ? 59.656 7.684 33.533 1.00 29.53 511 VAL C C 1
ATOM 9785 O O . VAL C 1 514 ? 60.178 6.640 33.945 1.00 30.29 511 VAL C O 1
ATOM 9789 N N . PHE C 1 515 ? 58.369 7.779 33.210 1.00 27.65 512 PHE C N 1
ATOM 9790 C CA . PHE C 1 515 ? 57.463 6.634 33.203 1.00 27.11 512 PHE C CA 1
ATOM 9791 C C . PHE C 1 515 ? 57.417 6.073 31.786 1.00 30.19 512 PHE C C 1
ATOM 9792 O O . PHE C 1 515 ? 56.931 6.740 30.868 1.00 26.01 512 PHE C O 1
ATOM 9800 N N . ILE C 1 516 ? 57.918 4.856 31.603 1.00 31.01 513 ILE C N 1
ATOM 9801 C CA . ILE C 1 516 ? 57.902 4.187 30.307 1.00 30.58 513 ILE C CA 1
ATOM 9802 C C . ILE C 1 516 ? 56.823 3.115 30.375 1.00 29.64 513 ILE C C 1
ATOM 9803 O O . ILE C 1 516 ? 57.021 2.049 30.971 1.00 38.12 513 ILE C O 1
ATOM 9808 N N . LEU C 1 517 ? 55.673 3.400 29.771 1.00 25.94 514 LEU C N 1
ATOM 9809 C CA . LEU C 1 517 ? 54.534 2.492 29.765 1.00 25.19 514 LEU C CA 1
ATOM 9810 C C . LEU C 1 517 ? 54.489 1.772 28.421 1.00 33.90 514 LEU C C 1
ATOM 9811 O O . LEU C 1 517 ? 54.446 2.417 27.368 1.00 30.39 514 LEU C O 1
ATOM 9816 N N . ARG C 1 518 ? 54.494 0.444 28.459 1.00 26.12 515 ARG C N 1
ATOM 9817 C CA . ARG C 1 518 ? 54.571 -0.378 27.260 1.00 29.53 515 ARG C CA 1
ATOM 9818 C C . ARG C 1 518 ? 53.255 -1.112 27.038 1.00 32.17 515 ARG C C 1
ATOM 9819 O O . ARG C 1 518 ? 52.698 -1.699 27.972 1.00 25.69 515 ARG C O 1
ATOM 9827 N N . ASP C 1 519 ? 52.762 -1.070 25.801 1.00 28.86 516 ASP C N 1
ATOM 9828 C CA . ASP C 1 519 ? 51.625 -1.890 25.391 1.00 26.89 516 ASP C CA 1
ATOM 9829 C C . ASP C 1 519 ? 52.080 -3.342 25.386 1.00 33.28 516 ASP C C 1
ATOM 9830 O O . ASP C 1 519 ? 52.702 -3.808 24.430 1.00 37.25 516 ASP C O 1
ATOM 9835 N N . GLY C 1 520 ? 51.772 -4.063 26.452 1.00 36.43 517 GLY C N 1
ATOM 9836 C CA . GLY C 1 520 ? 52.204 -5.437 26.571 1.00 37.34 517 GLY C CA 1
ATOM 9837 C C . GLY C 1 520 ? 53.570 -5.549 27.219 1.00 41.48 517 GLY C C 1
ATOM 9838 O O . GLY C 1 520 ? 54.050 -4.651 27.917 1.00 42.31 517 GLY C O 1
ATOM 9839 N N . ARG C 1 521 ? 54.209 -6.681 26.963 1.00 44.15 518 ARG C N 1
ATOM 9840 C CA . ARG C 1 521 ? 55.479 -7.013 27.586 1.00 45.78 518 ARG C CA 1
ATOM 9841 C C . ARG C 1 521 ? 56.649 -6.482 26.764 1.00 41.77 518 ARG C C 1
ATOM 9842 O O . ARG C 1 521 ? 56.547 -6.293 25.548 1.00 44.88 518 ARG C O 1
ATOM 9850 N N . PHE C 1 522 ? 57.767 -6.238 27.448 1.00 34.38 519 PHE C N 1
ATOM 9851 C CA . PHE C 1 522 ? 59.031 -5.956 26.777 1.00 41.50 519 PHE C CA 1
ATOM 9852 C C . PHE C 1 522 ? 59.638 -7.268 26.294 1.00 42.36 519 PHE C C 1
ATOM 9853 O O . PHE C 1 522 ? 59.929 -8.155 27.101 1.00 39.16 519 PHE C O 1
ATOM 9861 N N . ILE C 1 523 ? 59.820 -7.396 24.981 1.00 50.39 520 ILE C N 1
ATOM 9862 C CA . ILE C 1 523 ? 60.505 -8.536 24.379 1.00 50.12 520 ILE C CA 1
ATOM 9863 C C . ILE C 1 523 ? 61.843 -8.133 23.767 1.00 55.91 520 ILE C C 1
ATOM 9864 O O . ILE C 1 523 ? 62.560 -8.987 23.226 1.00 56.78 520 ILE C O 1
ATOM 9869 N N . GLU C 1 524 ? 62.227 -6.869 23.882 1.00 54.39 521 GLU C N 1
ATOM 9870 C CA . GLU C 1 524 ? 63.494 -6.406 23.345 1.00 49.68 521 GLU C CA 1
ATOM 9871 C C . GLU C 1 524 ? 64.602 -6.542 24.386 1.00 48.53 521 GLU C C 1
ATOM 9872 O O . GLU C 1 524 ? 64.366 -6.877 25.548 1.00 51.99 521 GLU C O 1
ATOM 9878 N N . ASP C 1 525 ? 65.834 -6.285 23.942 1.00 50.58 522 ASP C N 1
ATOM 9879 C CA . ASP C 1 525 ? 67.009 -6.321 24.805 1.00 56.02 522 ASP C CA 1
ATOM 9880 C C . ASP C 1 525 ? 66.836 -5.335 25.954 1.00 53.71 522 ASP C C 1
ATOM 9881 O O . ASP C 1 525 ? 67.073 -4.133 25.792 1.00 51.25 522 ASP C O 1
ATOM 9886 N N . ILE C 1 526 ? 66.425 -5.837 27.120 1.00 50.07 523 ILE C N 1
ATOM 9887 C CA . ILE C 1 526 ? 65.963 -4.952 28.186 1.00 53.85 523 ILE C CA 1
ATOM 9888 C C . ILE C 1 526 ? 67.113 -4.121 28.745 1.00 61.15 523 ILE C C 1
ATOM 9889 O O . ILE C 1 526 ? 66.935 -2.945 29.089 1.00 47.50 523 ILE C O 1
ATOM 9894 N N . GLU C 1 527 ? 68.312 -4.702 28.830 1.00 69.07 524 GLU C N 1
ATOM 9895 C CA . GLU C 1 527 ? 69.442 -3.963 29.383 1.00 59.77 524 GLU C CA 1
ATOM 9896 C C . GLU C 1 527 ? 69.860 -2.819 28.468 1.00 52.52 524 GLU C C 1
ATOM 9897 O O . GLU C 1 527 ? 70.323 -1.779 28.951 1.00 49.90 524 GLU C O 1
ATOM 9903 N N . ILE C 1 528 ? 69.697 -2.986 27.153 1.00 49.09 525 ILE C N 1
ATOM 9904 C CA . ILE C 1 528 ? 69.878 -1.866 26.232 1.00 59.53 525 ILE C CA 1
ATOM 9905 C C . ILE C 1 528 ? 68.890 -0.755 26.561 1.00 53.42 525 ILE C C 1
ATOM 9906 O O . ILE C 1 528 ? 69.253 0.425 26.640 1.00 43.28 525 ILE C O 1
ATOM 9911 N N . ILE C 1 529 ? 67.622 -1.124 26.764 1.00 55.93 526 ILE C N 1
ATOM 9912 C CA . ILE C 1 529 ? 66.594 -0.137 27.084 1.00 59.90 526 ILE C CA 1
ATOM 9913 C C . ILE C 1 529 ? 66.926 0.571 28.391 1.00 51.51 526 ILE C C 1
ATOM 9914 O O . ILE C 1 529 ? 66.996 1.803 28.447 1.00 39.77 526 ILE C O 1
ATOM 9919 N N . LYS C 1 530 ? 67.151 -0.203 29.457 1.00 49.59 527 LYS C N 1
ATOM 9920 C CA . LYS C 1 530 ? 67.524 0.379 30.744 1.00 49.75 527 LYS C CA 1
ATOM 9921 C C . LYS C 1 530 ? 68.699 1.339 30.598 1.00 56.59 527 LYS C C 1
ATOM 9922 O O . LYS C 1 530 ? 68.771 2.359 31.293 1.00 50.06 527 LYS C O 1
ATOM 9928 N N . ASN C 1 531 ? 69.617 1.038 29.677 1.00 64.20 528 ASN C N 1
ATOM 9929 C CA . ASN C 1 531 ? 70.814 1.855 29.513 1.00 57.52 528 ASN C CA 1
ATOM 9930 C C . ASN C 1 531 ? 70.471 3.243 28.980 1.00 50.66 528 ASN C C 1
ATOM 9931 O O . ASN C 1 531 ? 70.783 4.257 29.616 1.00 47.08 528 ASN C O 1
ATOM 9936 N N . PHE C 1 532 ? 69.822 3.318 27.811 1.00 46.04 529 PHE C N 1
ATOM 9937 C CA . PHE C 1 532 ? 69.605 4.630 27.208 1.00 47.81 529 PHE C CA 1
ATOM 9938 C C . PHE C 1 532 ? 68.430 5.383 27.822 1.00 47.21 529 PHE C C 1
ATOM 9939 O O . PHE C 1 532 ? 68.406 6.617 27.751 1.00 47.39 529 PHE C O 1
ATOM 9947 N N . ILE C 1 533 ? 67.465 4.683 28.428 1.00 42.52 530 ILE C N 1
ATOM 9948 C CA . ILE C 1 533 ? 66.400 5.370 29.153 1.00 52.10 530 ILE C CA 1
ATOM 9949 C C . ILE C 1 533 ? 66.978 6.223 30.273 1.00 52.14 530 ILE C C 1
ATOM 9950 O O . ILE C 1 533 ? 66.380 7.233 30.659 1.00 50.36 530 ILE C O 1
ATOM 9955 N N . SER C 1 534 ? 68.164 5.869 30.769 1.00 57.62 531 SER C N 1
ATOM 9956 C CA . SER C 1 534 ? 68.878 6.671 31.755 1.00 59.26 531 SER C CA 1
ATOM 9957 C C . SER C 1 534 ? 69.478 7.927 31.131 1.00 61.06 531 SER C C 1
ATOM 9958 O O . SER C 1 534 ? 70.465 8.461 31.647 1.00 64.94 531 SER C O 1
ATOM 9961 N N . TYR C 1 535 ? 68.900 8.394 30.024 1.00 56.13 532 TYR C N 1
ATOM 9962 C CA . TYR C 1 535 ? 69.358 9.607 29.350 1.00 59.39 532 TYR C CA 1
ATOM 9963 C C . TYR C 1 535 ? 69.471 10.767 30.331 1.00 63.53 532 TYR C C 1
ATOM 9964 O O . TYR C 1 535 ? 68.518 11.075 31.053 1.00 59.58 532 TYR C O 1
ATOM 9973 N N . ASN C 1 536 ? 70.648 11.400 30.355 1.00 64.38 533 ASN C N 1
ATOM 9974 C CA . ASN C 1 536 ? 71.011 12.450 31.306 1.00 59.16 533 ASN C CA 1
ATOM 9975 C C . ASN C 1 536 ? 71.042 11.962 32.750 1.00 63.03 533 ASN C C 1
ATOM 9976 O O . ASN C 1 536 ? 70.851 12.765 33.671 1.00 68.42 533 ASN C O 1
ATOM 9981 N N . ASP C 1 537 ? 71.296 10.672 32.968 1.00 63.68 534 ASP C N 1
ATOM 9982 C CA . ASP C 1 537 ? 71.241 10.060 34.295 1.00 65.91 534 ASP C CA 1
ATOM 9983 C C . ASP C 1 537 ? 69.916 10.382 34.985 1.00 57.64 534 ASP C C 1
ATOM 9984 O O . ASP C 1 537 ? 69.855 11.062 36.011 1.00 52.85 534 ASP C O 1
ATOM 9989 N N . THR C 1 538 ? 68.844 9.865 34.394 1.00 56.84 535 THR C N 1
ATOM 9990 C CA . THR C 1 538 ? 67.484 10.161 34.814 1.00 51.57 535 THR C CA 1
ATOM 9991 C C . THR C 1 538 ? 66.861 8.944 35.483 1.00 44.03 535 THR C C 1
ATOM 9992 O O . THR C 1 538 ? 67.008 7.814 35.003 1.00 38.83 535 THR C O 1
ATOM 9996 N N . LYS C 1 539 ? 66.174 9.181 36.598 1.00 41.73 536 LYS C N 1
ATOM 9997 C CA . LYS C 1 539 ? 65.401 8.129 37.242 1.00 40.69 536 LYS C CA 1
ATOM 9998 C C . LYS C 1 539 ? 64.245 7.713 36.338 1.00 36.48 536 LYS C C 1
ATOM 9999 O O . LYS C 1 539 ? 63.671 8.529 35.614 1.00 35.24 536 LYS C O 1
ATOM 10005 N N . TYR C 1 540 ? 63.914 6.425 36.366 1.00 35.38 537 TYR C N 1
ATOM 10006 C CA . TYR C 1 540 ? 62.936 5.900 35.424 1.00 34.18 537 TYR C CA 1
ATOM 10007 C C . TYR C 1 540 ? 62.239 4.684 36.018 1.00 36.36 537 TYR C C 1
ATOM 10008 O O . TYR C 1 540 ? 62.661 4.128 37.035 1.00 44.00 537 TYR C O 1
ATOM 10017 N N . THR C 1 541 ? 61.156 4.282 35.355 1.00 37.03 538 THR C N 1
ATOM 10018 C CA . THR C 1 541 ? 60.470 3.028 35.628 1.00 36.09 538 THR C CA 1
ATOM 10019 C C . THR C 1 541 ? 60.004 2.433 34.306 1.00 39.13 538 THR C C 1
ATOM 10020 O O . THR C 1 541 ? 59.559 3.159 33.412 1.00 34.96 538 THR C O 1
ATOM 10024 N N . LEU C 1 542 ? 60.128 1.114 34.182 1.00 35.07 539 LEU C N 1
ATOM 10025 C CA . LEU C 1 542 ? 59.667 0.380 33.010 1.00 39.93 539 LEU C CA 1
ATOM 10026 C C . LEU C 1 542 ? 58.419 -0.401 33.397 1.00 37.20 539 LEU C C 1
ATOM 10027 O O . LEU C 1 542 ? 58.454 -1.208 34.333 1.00 38.78 539 LEU C O 1
ATOM 10032 N N . VAL C 1 543 ? 57.322 -0.160 32.682 1.00 26.29 540 VAL C N 1
ATOM 10033 C CA . VAL C 1 543 ? 56.009 -0.676 33.049 1.00 28.50 540 VAL C CA 1
ATOM 10034 C C . VAL C 1 543 ? 55.425 -1.443 31.871 1.00 30.25 540 VAL C C 1
ATOM 10035 O O . VAL C 1 543 ? 55.395 -0.935 30.745 1.00 31.67 540 VAL C O 1
ATOM 10039 N N . GLU C 1 544 ? 54.952 -2.657 32.135 1.00 36.48 541 GLU C N 1
ATOM 10040 C CA . GLU C 1 544 ? 54.239 -3.457 31.148 1.00 32.31 541 GLU C CA 1
ATOM 10041 C C . GLU C 1 544 ? 52.748 -3.375 31.441 1.00 30.16 541 GLU C C 1
ATOM 10042 O O . GLU C 1 544 ? 52.308 -3.707 32.547 1.00 30.38 541 GLU C O 1
ATOM 10048 N N . VAL C 1 545 ? 51.978 -2.934 30.453 1.00 30.67 542 VAL C N 1
ATOM 10049 C CA . VAL C 1 545 ? 50.538 -2.747 30.584 1.00 20.35 542 VAL C CA 1
ATOM 10050 C C . VAL C 1 545 ? 49.852 -3.745 29.662 1.00 33.17 542 VAL C C 1
ATOM 10051 O O . VAL C 1 545 ? 50.038 -3.702 28.440 1.00 35.64 542 VAL C O 1
ATOM 10055 N N . ASN C 1 546 ? 49.065 -4.644 30.244 1.00 34.71 543 ASN C N 1
ATOM 10056 C CA . ASN C 1 546 ? 48.343 -5.671 29.496 1.00 32.12 543 ASN C CA 1
ATOM 10057 C C . ASN C 1 546 ? 46.859 -5.317 29.526 1.00 30.71 543 ASN C C 1
ATOM 10058 O O . ASN C 1 546 ? 46.172 -5.568 30.520 1.00 43.40 543 ASN C O 1
ATOM 10063 N N . LYS C 1 547 ? 46.368 -4.742 28.426 1.00 23.32 544 LYS C N 1
ATOM 10064 C CA . LYS C 1 547 ? 44.970 -4.339 28.347 1.00 22.64 544 LYS C CA 1
ATOM 10065 C C . LYS C 1 547 ? 44.020 -5.512 28.151 1.00 27.56 544 LYS C C 1
ATOM 10066 O O . LYS C 1 547 ? 42.802 -5.313 28.206 1.00 42.79 544 LYS C O 1
ATOM 10072 N N . ASN C 1 548 ? 44.537 -6.720 27.928 1.00 37.15 545 ASN C N 1
ATOM 10073 C CA . ASN C 1 548 ? 43.711 -7.888 27.653 1.00 45.82 545 ASN C CA 1
ATOM 10074 C C . ASN C 1 548 ? 43.889 -8.974 28.708 1.00 36.22 545 ASN C C 1
ATOM 10075 O O . ASN C 1 548 ? 43.836 -10.164 28.390 1.00 44.98 545 ASN C O 1
ATOM 10080 N N . THR C 1 549 ? 44.096 -8.589 29.967 1.00 34.98 546 THR C N 1
ATOM 10081 C CA . THR C 1 549 ? 44.325 -9.584 31.007 1.00 33.28 546 THR C CA 1
ATOM 10082 C C . THR C 1 549 ? 43.094 -10.467 31.181 1.00 33.85 546 THR C C 1
ATOM 10083 O O . THR C 1 549 ? 41.953 -10.006 31.080 1.00 29.11 546 THR C O 1
ATOM 10087 N N . ASN C 1 550 ? 43.340 -11.750 31.428 1.00 25.06 547 ASN C N 1
ATOM 10088 C CA . ASN C 1 550 ? 42.284 -12.736 31.593 1.00 29.48 547 ASN C CA 1
ATOM 10089 C C . ASN C 1 550 ? 41.770 -12.819 33.023 1.00 34.46 547 ASN C C 1
ATOM 10090 O O . ASN C 1 550 ? 40.797 -13.537 33.277 1.00 29.71 547 ASN C O 1
ATOM 10095 N N . ILE C 1 551 ? 42.396 -12.106 33.954 1.00 32.17 548 ILE C N 1
ATOM 10096 C CA . ILE C 1 551 ? 42.006 -12.152 35.359 1.00 33.09 548 ILE C CA 1
ATOM 10097 C C . ILE C 1 551 ? 40.733 -11.338 35.545 1.00 32.92 548 ILE C C 1
ATOM 10098 O O . ILE C 1 551 ? 40.657 -10.176 35.126 1.00 30.69 548 ILE C O 1
ATOM 10103 N N . ASN C 1 552 ? 39.731 -11.941 36.171 1.00 29.66 549 ASN C N 1
ATOM 10104 C CA . ASN C 1 552 ? 38.434 -11.296 36.301 1.00 31.89 549 ASN C CA 1
ATOM 10105 C C . ASN C 1 552 ? 37.664 -11.956 37.439 1.00 38.15 549 ASN C C 1
ATOM 10106 O O . ASN C 1 552 ? 38.223 -12.722 38.231 1.00 34.72 549 ASN C O 1
ATOM 10111 N N . SER C 1 553 ? 36.367 -11.668 37.503 1.00 38.04 550 SER C N 1
ATOM 10112 C CA . SER C 1 553 ? 35.534 -12.066 38.627 1.00 42.70 550 SER C CA 1
ATOM 10113 C C . SER C 1 553 ? 34.075 -11.861 38.255 1.00 44.13 550 SER C C 1
ATOM 10114 O O . SER C 1 553 ? 33.750 -11.107 37.334 1.00 41.28 550 SER C O 1
ATOM 10117 N N . TYR C 1 554 ? 33.198 -12.540 38.994 1.00 44.56 551 TYR C N 1
ATOM 10118 C CA . TYR C 1 554 ? 31.774 -12.253 38.901 1.00 43.68 551 TYR C CA 1
ATOM 10119 C C . TYR C 1 554 ? 31.366 -11.076 39.777 1.00 41.18 551 TYR C C 1
ATOM 10120 O O . TYR C 1 554 ? 30.299 -10.494 39.553 1.00 45.21 551 TYR C O 1
ATOM 10129 N N . ASP C 1 555 ? 32.190 -10.708 40.755 1.00 40.46 552 ASP C N 1
ATOM 10130 C CA . ASP C 1 555 ? 31.936 -9.525 41.561 1.00 37.75 552 ASP C CA 1
ATOM 10131 C C . ASP C 1 555 ? 32.242 -8.260 40.764 1.00 44.26 552 ASP C C 1
ATOM 10132 O O . ASP C 1 555 ? 33.019 -8.268 39.805 1.00 58.81 552 ASP C O 1
ATOM 10137 N N . ASP C 1 556 ? 31.622 -7.159 41.181 1.00 43.42 553 ASP C N 1
ATOM 10138 C CA . ASP C 1 556 ? 31.803 -5.870 40.522 1.00 40.97 553 ASP C CA 1
ATOM 10139 C C . ASP C 1 556 ? 33.122 -5.260 40.984 1.00 40.34 553 ASP C C 1
ATOM 10140 O O . ASP C 1 556 ? 33.264 -4.875 42.150 1.00 42.96 553 ASP C O 1
ATOM 10145 N N . LEU C 1 557 ? 34.088 -5.169 40.071 1.00 39.04 554 LEU C N 1
ATOM 10146 C CA . LEU C 1 557 ? 35.409 -4.639 40.375 1.00 39.91 554 LEU C CA 1
ATOM 10147 C C . LEU C 1 557 ? 35.712 -3.348 39.626 1.00 37.72 554 LEU C C 1
ATOM 10148 O O . LEU C 1 557 ? 36.858 -2.884 39.653 1.00 38.34 554 LEU C O 1
ATOM 10153 N N . LYS C 1 558 ? 34.723 -2.760 38.958 1.00 34.31 555 LYS C N 1
ATOM 10154 C CA . LYS C 1 558 ? 34.964 -1.541 38.197 1.00 42.19 555 LYS C CA 1
ATOM 10155 C C . LYS C 1 558 ? 35.384 -0.405 39.123 1.00 44.64 555 LYS C C 1
ATOM 10156 O O . LYS C 1 558 ? 34.814 -0.214 40.201 1.00 39.00 555 LYS C O 1
ATOM 10162 N N . GLU C 1 559 ? 36.404 0.339 38.689 1.00 48.94 556 GLU C N 1
ATOM 10163 C CA . GLU C 1 559 ? 37.054 1.431 39.415 1.00 34.08 556 GLU C CA 1
ATOM 10164 C C . GLU C 1 559 ? 37.818 0.954 40.645 1.00 34.68 556 GLU C C 1
ATOM 10165 O O . GLU C 1 559 ? 38.203 1.776 41.489 1.00 35.08 556 GLU C O 1
ATOM 10171 N N . TRP C 1 560 ? 38.066 -0.347 40.767 1.00 25.34 557 TRP C N 1
ATOM 10172 C CA . TRP C 1 560 ? 38.919 -0.892 41.811 1.00 26.28 557 TRP C CA 1
ATOM 10173 C C . TRP C 1 560 ? 40.295 -1.222 41.244 1.00 24.16 557 TRP C C 1
ATOM 10174 O O . TRP C 1 560 ? 40.429 -1.643 40.092 1.00 23.80 557 TRP C O 1
ATOM 10185 N N . ILE C 1 561 ? 41.319 -1.028 42.070 1.00 21.21 558 ILE C N 1
ATOM 10186 C CA . ILE C 1 561 ? 42.681 -1.458 41.771 1.00 20.34 558 ILE C CA 1
ATOM 10187 C C . ILE C 1 561 ? 43.029 -2.600 42.712 1.00 34.11 558 ILE C C 1
ATOM 10188 O O . ILE C 1 561 ? 42.919 -2.456 43.936 1.00 34.00 558 ILE C O 1
ATOM 10193 N N . ILE C 1 562 ? 43.451 -3.727 42.148 1.00 28.35 559 ILE C N 1
ATOM 10194 C CA . ILE C 1 562 ? 43.757 -4.925 42.922 1.00 30.10 559 ILE C CA 1
ATOM 10195 C C . ILE C 1 562 ? 45.256 -5.171 42.872 1.00 31.04 559 ILE C C 1
ATOM 10196 O O . ILE C 1 562 ? 45.864 -5.139 41.795 1.00 30.57 559 ILE C O 1
ATOM 10201 N N . LYS C 1 563 ? 45.847 -5.424 44.035 1.00 31.20 560 LYS C N 1
ATOM 10202 C CA . LYS C 1 563 ? 47.254 -5.786 44.130 1.00 39.28 560 LYS C CA 1
ATOM 10203 C C . LYS C 1 563 ? 47.398 -7.300 44.072 1.00 38.65 560 LYS C C 1
ATOM 10204 O O . LYS C 1 563 ? 46.789 -8.019 44.870 1.00 46.81 560 LYS C O 1
ATOM 10210 N N . LEU C 1 564 ? 48.200 -7.780 43.123 1.00 34.78 561 LEU C N 1
ATOM 10211 C CA . LEU C 1 564 ? 48.514 -9.200 43.007 1.00 28.32 561 LEU C CA 1
ATOM 10212 C C . LEU C 1 564 ? 49.809 -9.563 43.721 1.00 38.52 561 LEU C C 1
ATOM 10213 O O . LEU C 1 564 ? 49.836 -10.513 44.507 1.00 47.35 561 LEU C O 1
ATOM 10218 N N . ASP C 1 565 ? 50.887 -8.829 43.462 1.00 35.51 562 ASP C N 1
ATOM 10219 C CA . ASP C 1 565 ? 52.120 -8.969 44.229 1.00 45.79 562 ASP C CA 1
ATOM 10220 C C . ASP C 1 565 ? 52.825 -7.618 44.252 1.00 43.01 562 ASP C C 1
ATOM 10221 O O . ASP C 1 565 ? 52.275 -6.604 43.809 1.00 34.68 562 ASP C O 1
ATOM 10226 N N . GLU C 1 566 ? 54.058 -7.612 44.765 1.00 45.10 563 GLU C N 1
ATOM 10227 C CA . GLU C 1 566 ? 54.783 -6.360 44.968 1.00 47.55 563 GLU C CA 1
ATOM 10228 C C . GLU C 1 566 ? 54.919 -5.553 43.681 1.00 46.82 563 GLU C C 1
ATOM 10229 O O . GLU C 1 566 ? 54.892 -4.319 43.719 1.00 47.83 563 GLU C O 1
ATOM 10235 N N . ASN C 1 567 ? 55.054 -6.222 42.537 1.00 44.24 564 ASN C N 1
ATOM 10236 C CA . ASN C 1 567 ? 55.320 -5.547 41.274 1.00 42.29 564 ASN C CA 1
ATOM 10237 C C . ASN C 1 567 ? 54.159 -5.604 40.289 1.00 38.86 564 ASN C C 1
ATOM 10238 O O . ASN C 1 567 ? 54.268 -5.034 39.197 1.00 32.79 564 ASN C O 1
ATOM 10243 N N . THR C 1 568 ? 53.052 -6.260 40.632 1.00 33.87 565 THR C N 1
ATOM 10244 C CA . THR C 1 568 ? 51.977 -6.495 39.676 1.00 37.89 565 THR C CA 1
ATOM 10245 C C . THR C 1 568 ? 50.639 -6.075 40.265 1.00 27.12 565 THR C C 1
ATOM 10246 O O . THR C 1 568 ? 50.272 -6.509 41.361 1.00 31.63 565 THR C O 1
ATOM 10250 N N . TYR C 1 569 ? 49.912 -5.237 39.527 1.00 32.68 566 TYR C N 1
ATOM 10251 C CA . TYR C 1 569 ? 48.579 -4.788 39.901 1.00 29.96 566 TYR C CA 1
ATOM 10252 C C . TYR C 1 569 ? 47.640 -4.955 38.715 1.00 30.27 566 TYR C C 1
ATOM 10253 O O . TYR C 1 569 ? 48.066 -5.174 37.576 1.00 31.30 566 TYR C O 1
ATOM 10262 N N . ILE C 1 570 ? 46.346 -4.830 38.989 1.00 28.42 567 ILE C N 1
ATOM 10263 C CA . ILE C 1 570 ? 45.323 -4.855 37.950 1.00 32.64 567 ILE C CA 1
ATOM 10264 C C . ILE C 1 570 ? 44.217 -3.886 38.343 1.00 32.87 567 ILE C C 1
ATOM 10265 O O . ILE C 1 570 ? 43.732 -3.915 39.478 1.00 33.43 567 ILE C O 1
ATOM 10270 N N . TYR C 1 571 ? 43.837 -3.011 37.417 1.00 30.70 568 TYR C N 1
ATOM 10271 C CA . TYR C 1 571 ? 42.713 -2.119 37.637 1.00 22.56 568 TYR C CA 1
ATOM 10272 C C . TYR C 1 571 ? 41.623 -2.409 36.618 1.00 23.30 568 TYR C C 1
ATOM 10273 O O . TYR C 1 571 ? 41.874 -2.947 35.536 1.00 28.28 568 TYR C O 1
ATOM 10282 N N . TYR C 1 572 ? 40.401 -2.055 36.991 1.00 19.64 569 TYR C N 1
ATOM 10283 C CA . TYR C 1 572 ? 39.238 -2.222 36.123 1.00 17.84 569 TYR C CA 1
ATOM 10284 C C . TYR C 1 572 ? 38.632 -0.853 35.875 1.00 26.91 569 TYR C C 1
ATOM 10285 O O . TYR C 1 572 ? 38.009 -0.280 36.788 1.00 29.62 569 TYR C O 1
ATOM 10294 N N . PRO C 1 573 ? 38.803 -0.281 34.685 1.00 21.52 570 PRO C N 1
ATOM 10295 C CA . PRO C 1 573 ? 38.334 1.087 34.451 1.00 31.42 570 PRO C CA 1
ATOM 10296 C C . PRO C 1 573 ? 36.818 1.170 34.400 1.00 33.06 570 PRO C C 1
ATOM 10297 O O . PRO C 1 573 ? 36.128 0.217 34.028 1.00 29.81 570 PRO C O 1
ATOM 10301 N N . LYS C 1 574 ? 36.307 2.337 34.790 1.00 32.99 571 LYS C N 1
ATOM 10302 C CA . LYS C 1 574 ? 34.877 2.608 34.704 1.00 34.39 571 LYS C CA 1
ATOM 10303 C C . LYS C 1 574 ? 34.390 2.415 33.276 1.00 34.64 571 LYS C C 1
ATOM 10304 O O . LYS C 1 574 ? 34.975 2.947 32.327 1.00 42.62 571 LYS C O 1
ATOM 10310 N N . THR C 1 575 ? 33.317 1.643 33.125 1.00 33.49 572 THR C N 1
ATOM 10311 C CA . THR C 1 575 ? 32.748 1.375 31.814 1.00 28.27 572 THR C CA 1
ATOM 10312 C C . THR C 1 575 ? 31.268 1.068 31.966 1.00 43.56 572 THR C C 1
ATOM 10313 O O . THR C 1 575 ? 30.803 0.667 33.036 1.00 57.66 572 THR C O 1
ATOM 10317 N N . PHE C 1 576 ? 30.529 1.266 30.878 1.00 41.82 573 PHE C N 1
ATOM 10318 C CA . PHE C 1 576 ? 29.137 0.849 30.802 1.00 49.59 573 PHE C CA 1
ATOM 10319 C C . PHE C 1 576 ? 28.971 -0.470 30.057 1.00 48.26 573 PHE C C 1
ATOM 10320 O O . PHE C 1 576 ? 27.838 -0.906 29.833 1.00 53.91 573 PHE C O 1
ATOM 10328 N N . LEU C 1 577 ? 30.072 -1.115 29.673 1.00 44.16 574 LEU C N 1
ATOM 10329 C CA . LEU C 1 577 ? 30.017 -2.420 29.040 1.00 46.28 574 LEU C CA 1
ATOM 10330 C C . LEU C 1 577 ? 30.623 -3.476 29.968 1.00 54.02 574 LEU C C 1
ATOM 10331 O O . LEU C 1 577 ? 30.676 -3.291 31.193 1.00 47.12 574 LEU C O 1
ATOM 10336 N N . ASN C 1 578 ? 31.080 -4.579 29.380 1.00 57.91 575 ASN C N 1
ATOM 10337 C CA . ASN C 1 578 ? 31.583 -5.703 30.156 1.00 50.54 575 ASN C CA 1
ATOM 10338 C C . ASN C 1 578 ? 32.790 -5.300 30.993 1.00 42.20 575 ASN C C 1
ATOM 10339 O O . ASN C 1 578 ? 33.611 -4.477 30.582 1.00 40.11 575 ASN C O 1
ATOM 10344 N N . GLN C 1 579 ? 32.886 -5.889 32.181 1.00 33.60 576 GLN C N 1
ATOM 10345 C CA . GLN C 1 579 ? 34.002 -5.630 33.081 1.00 31.21 576 GLN C CA 1
ATOM 10346 C C . GLN C 1 579 ? 35.288 -6.205 32.495 1.00 26.47 576 GLN C C 1
ATOM 10347 O O . GLN C 1 579 ? 35.386 -7.414 32.257 1.00 30.65 576 GLN C O 1
ATOM 10353 N N . LYS C 1 580 ? 36.271 -5.340 32.256 1.00 22.66 577 LYS C N 1
ATOM 10354 C CA . LYS C 1 580 ? 37.550 -5.735 31.682 1.00 29.00 577 LYS C CA 1
ATOM 10355 C C . LYS C 1 580 ? 38.682 -5.154 32.514 1.00 23.68 577 LYS C C 1
ATOM 10356 O O . LYS C 1 580 ? 38.604 -4.012 32.975 1.00 35.55 577 LYS C O 1
ATOM 10362 N N . GLY C 1 581 ? 39.738 -5.939 32.693 1.00 30.29 578 GLY C N 1
ATOM 10363 C CA . GLY C 1 581 ? 40.865 -5.528 33.495 1.00 30.85 578 GLY C CA 1
ATOM 10364 C C . GLY C 1 581 ? 42.038 -5.044 32.666 1.00 31.27 578 GLY C C 1
ATOM 10365 O O . GLY C 1 581 ? 42.165 -5.355 31.483 1.00 25.39 578 GLY C O 1
ATOM 10366 N N . VAL C 1 582 ? 42.902 -4.271 33.318 1.00 21.85 579 VAL C N 1
ATOM 10367 C CA . VAL C 1 582 ? 44.164 -3.820 32.743 1.00 23.83 579 VAL C CA 1
ATOM 10368 C C . VAL C 1 582 ? 45.267 -4.191 33.720 1.00 31.20 579 VAL C C 1
ATOM 10369 O O . VAL C 1 582 ? 45.271 -3.721 34.865 1.00 28.88 579 VAL C O 1
ATOM 10373 N N . GLU C 1 583 ? 46.191 -5.034 33.279 1.00 28.19 580 GLU C N 1
ATOM 10374 C CA . GLU C 1 583 ? 47.260 -5.511 34.139 1.00 35.32 580 GLU C CA 1
ATOM 10375 C C . GLU C 1 583 ? 48.459 -4.576 34.038 1.00 30.16 580 GLU C C 1
ATOM 10376 O O . GLU C 1 583 ? 48.843 -4.152 32.945 1.00 25.16 580 GLU C O 1
ATOM 10382 N N . VAL C 1 584 ? 49.037 -4.242 35.189 1.00 34.96 581 VAL C N 1
ATOM 10383 C CA . VAL C 1 584 ? 50.150 -3.303 35.271 1.00 26.15 581 VAL C CA 1
ATOM 10384 C C . VAL C 1 584 ? 51.279 -3.966 36.048 1.00 27.95 581 VAL C C 1
ATOM 10385 O O . VAL C 1 584 ? 51.092 -4.353 37.208 1.00 28.55 581 VAL C O 1
ATOM 10389 N N . LYS C 1 585 ? 52.448 -4.082 35.421 1.00 28.88 582 LYS C N 1
ATOM 10390 C CA . LYS C 1 585 ? 53.592 -4.764 36.018 1.00 34.47 582 LYS C CA 1
ATOM 10391 C C . LYS C 1 585 ? 54.844 -3.913 35.868 1.00 36.07 582 LYS C C 1
ATOM 10392 O O . LYS C 1 585 ? 55.203 -3.522 34.753 1.00 36.44 582 LYS C O 1
ATOM 10398 N N . ILE C 1 586 ? 55.513 -3.644 36.985 1.00 33.46 583 ILE C N 1
ATOM 10399 C CA . ILE C 1 586 ? 56.737 -2.851 36.985 1.00 37.58 583 ILE C CA 1
ATOM 10400 C C . ILE C 1 586 ? 57.926 -3.793 36.836 1.00 37.44 583 ILE C C 1
ATOM 10401 O O . ILE C 1 586 ? 58.138 -4.677 37.672 1.00 35.73 583 ILE C O 1
ATOM 10406 N N . LEU C 1 587 ? 58.700 -3.607 35.769 1.00 36.15 584 LEU C N 1
ATOM 10407 C CA . LEU C 1 587 ? 59.908 -4.393 35.544 1.00 41.90 584 LEU C CA 1
ATOM 10408 C C . LEU C 1 587 ? 61.127 -3.788 36.226 1.00 40.58 584 LEU C C 1
ATOM 10409 O O . LEU C 1 587 ? 61.957 -4.519 36.776 1.00 47.54 584 LEU C O 1
ATOM 10414 N N . GLU C 1 588 ? 61.257 -2.465 36.180 1.00 37.02 585 GLU C N 1
ATOM 10415 C CA . GLU C 1 588 ? 62.368 -1.752 36.792 1.00 42.76 585 GLU C CA 1
ATOM 10416 C C . GLU C 1 588 ? 61.832 -0.455 37.379 1.00 41.63 585 GLU C C 1
ATOM 10417 O O . GLU C 1 588 ? 60.847 0.102 36.883 1.00 35.17 585 GLU C O 1
ATOM 10423 N N . ASN C 1 589 ? 62.482 0.024 38.440 1.00 38.30 586 ASN C N 1
ATOM 10424 C CA . ASN C 1 589 ? 62.087 1.290 39.053 1.00 40.59 586 ASN C CA 1
ATOM 10425 C C . ASN C 1 589 ? 63.196 1.796 39.956 1.00 41.53 586 ASN C C 1
ATOM 10426 O O . ASN C 1 589 ? 63.569 1.125 40.922 1.00 39.24 586 ASN C O 1
ATOM 10431 N N . ASN C 1 590 ? 63.713 2.987 39.649 1.00 37.88 587 ASN C N 1
ATOM 10432 C CA . ASN C 1 590 ? 64.565 3.734 40.567 1.00 43.84 587 ASN C CA 1
ATOM 10433 C C . ASN C 1 590 ? 64.091 5.179 40.679 1.00 37.66 587 ASN C C 1
ATOM 10434 O O . ASN C 1 590 ? 64.890 6.083 40.931 1.00 38.30 587 ASN C O 1
ATOM 10439 N N . THR C 1 591 ? 62.790 5.407 40.503 1.00 35.96 588 THR C N 1
ATOM 10440 C CA . THR C 1 591 ? 62.215 6.739 40.599 1.00 38.21 588 THR C CA 1
ATOM 10441 C C . THR C 1 591 ? 62.107 7.174 42.057 1.00 36.85 588 THR C C 1
ATOM 10442 O O . THR C 1 591 ? 62.510 6.469 42.983 1.00 39.53 588 THR C O 1
ATOM 10446 N N . ASP C 1 592 ? 61.531 8.360 42.255 1.00 35.42 589 ASP C N 1
ATOM 10447 C CA . ASP C 1 592 ? 61.189 8.844 43.586 1.00 49.78 589 ASP C CA 1
ATOM 10448 C C . ASP C 1 592 ? 60.020 8.091 44.205 1.00 43.60 589 ASP C C 1
ATOM 10449 O O . ASP C 1 592 ? 59.770 8.249 45.405 1.00 44.35 589 ASP C O 1
ATOM 10454 N N . TYR C 1 593 ? 59.302 7.287 43.428 1.00 35.60 590 TYR C N 1
ATOM 10455 C CA . TYR C 1 593 ? 58.030 6.728 43.853 1.00 43.04 590 TYR C CA 1
ATOM 10456 C C . TYR C 1 593 ? 58.143 5.239 44.153 1.00 49.80 590 TYR C C 1
ATOM 10457 O O . TYR C 1 593 ? 58.975 4.526 43.582 1.00 34.63 590 TYR C O 1
ATOM 10466 N N . THR C 1 594 ? 57.283 4.782 45.058 1.00 68.48 591 THR C N 1
ATOM 10467 C CA . THR C 1 594 ? 57.100 3.362 45.295 1.00 60.91 591 THR C CA 1
ATOM 10468 C C . THR C 1 594 ? 56.235 2.765 44.190 1.00 52.34 591 THR C C 1
ATOM 10469 O O . THR C 1 594 ? 55.669 3.477 43.356 1.00 34.65 591 THR C O 1
ATOM 10473 N N . ILE C 1 595 ? 56.135 1.434 44.188 1.00 44.95 592 ILE C N 1
ATOM 10474 C CA . ILE C 1 595 ? 55.339 0.753 43.170 1.00 43.07 592 ILE C CA 1
ATOM 10475 C C . ILE C 1 595 ? 53.882 1.186 43.262 1.00 30.60 592 ILE C C 1
ATOM 10476 O O . ILE C 1 595 ? 53.248 1.515 42.254 1.00 30.50 592 ILE C O 1
ATOM 10481 N N . GLU C 1 596 ? 53.336 1.212 44.479 1.00 34.73 593 GLU C N 1
ATOM 10482 C CA . GLU C 1 596 ? 51.938 1.590 44.651 1.00 32.15 593 GLU C CA 1
ATOM 10483 C C . GLU C 1 596 ? 51.679 3.019 44.192 1.00 32.27 593 GLU C C 1
ATOM 10484 O O . GLU C 1 596 ? 50.598 3.318 43.673 1.00 28.28 593 GLU C O 1
ATOM 10490 N N . GLU C 1 597 ? 52.654 3.913 44.366 1.00 22.17 594 GLU C N 1
ATOM 10491 C CA . GLU C 1 597 ? 52.493 5.279 43.879 1.00 26.54 594 GLU C CA 1
ATOM 10492 C C . GLU C 1 597 ? 52.547 5.326 42.357 1.00 27.54 594 GLU C C 1
ATOM 10493 O O . GLU C 1 597 ? 51.835 6.118 41.727 1.00 29.63 594 GLU C O 1
ATOM 10499 N N . ILE C 1 598 ? 53.394 4.492 41.752 1.00 27.98 595 ILE C N 1
ATOM 10500 C CA . ILE C 1 598 ? 53.445 4.406 40.295 1.00 30.53 595 ILE C CA 1
ATOM 10501 C C . ILE C 1 598 ? 52.124 3.878 39.752 1.00 29.89 595 ILE C C 1
ATOM 10502 O O . ILE C 1 598 ? 51.607 4.370 38.741 1.00 27.90 595 ILE C O 1
ATOM 10507 N N . ILE C 1 599 ? 51.550 2.879 40.426 1.00 28.09 596 ILE C N 1
ATOM 10508 C CA . ILE C 1 599 ? 50.256 2.342 40.013 1.00 26.43 596 ILE C CA 1
ATOM 10509 C C . ILE C 1 599 ? 49.184 3.422 40.068 1.00 26.70 596 ILE C C 1
ATOM 10510 O O . ILE C 1 599 ? 48.361 3.547 39.151 1.00 22.90 596 ILE C O 1
ATOM 10515 N N . GLU C 1 600 ? 49.166 4.213 41.143 1.00 27.34 597 GLU C N 1
ATOM 10516 C CA . GLU C 1 600 ? 48.140 5.246 41.264 1.00 29.68 597 GLU C CA 1
ATOM 10517 C C . GLU C 1 600 ? 48.253 6.267 40.139 1.00 27.68 597 GLU C C 1
ATOM 10518 O O . GLU C 1 600 ? 47.239 6.695 39.574 1.00 22.66 597 GLU C O 1
ATOM 10524 N N . GLN C 1 601 ? 49.479 6.668 39.796 1.00 25.98 598 GLN C N 1
ATOM 10525 C CA . GLN C 1 601 ? 49.659 7.618 38.702 1.00 23.61 598 GLN C CA 1
ATOM 10526 C C . GLN C 1 601 ? 49.230 7.015 37.370 1.00 20.60 598 GLN C C 1
ATOM 10527 O O . GLN C 1 601 ? 48.651 7.710 36.527 1.00 26.55 598 GLN C O 1
ATOM 10533 N N . ILE C 1 602 ? 49.499 5.722 37.164 1.00 21.99 599 ILE C N 1
ATOM 10534 C CA . ILE C 1 602 ? 49.102 5.070 35.917 1.00 21.32 599 ILE C CA 1
ATOM 10535 C C . ILE C 1 602 ? 47.586 5.075 35.772 1.00 31.18 599 ILE C C 1
ATOM 10536 O O . ILE C 1 602 ? 47.050 5.319 34.681 1.00 25.75 599 ILE C O 1
ATOM 10541 N N . TYR C 1 603 ? 46.868 4.833 36.871 1.00 18.66 600 TYR C N 1
ATOM 10542 C CA . TYR C 1 603 ? 45.410 4.900 36.825 1.00 18.75 600 TYR C CA 1
ATOM 10543 C C . TYR C 1 603 ? 44.930 6.329 36.594 1.00 21.40 600 TYR C C 1
ATOM 10544 O O . TYR C 1 603 ? 43.988 6.555 35.825 1.00 21.50 600 TYR C O 1
ATOM 10553 N N . LEU C 1 604 ? 45.559 7.304 37.259 1.00 16.51 601 LEU C N 1
ATOM 10554 C CA . LEU C 1 604 ? 45.189 8.701 37.054 1.00 14.24 601 LEU C CA 1
ATOM 10555 C C . LEU C 1 604 ? 45.403 9.120 35.605 1.00 14.51 601 LEU C C 1
ATOM 10556 O O . LEU C 1 604 ? 44.630 9.916 35.061 1.00 27.11 601 LEU C O 1
ATOM 10561 N N . LEU C 1 605 ? 46.445 8.587 34.962 1.00 20.64 602 LEU C N 1
ATOM 10562 C CA . LEU C 1 605 ? 46.698 8.914 33.562 1.00 21.25 602 LEU C CA 1
ATOM 10563 C C . LEU C 1 605 ? 45.562 8.482 32.645 1.00 16.30 602 LEU C C 1
ATOM 10564 O O . LEU C 1 605 ? 45.428 9.030 31.545 1.00 20.44 602 LEU C O 1
ATOM 10569 N N . THR C 1 606 ? 44.741 7.516 33.061 1.00 18.52 603 THR C N 1
ATOM 10570 C CA . THR C 1 606 ? 43.574 7.160 32.263 1.00 15.65 603 THR C CA 1
ATOM 10571 C C . THR C 1 606 ? 42.521 8.260 32.260 1.00 20.36 603 THR C C 1
ATOM 10572 O O . THR C 1 606 ? 41.545 8.161 31.509 1.00 20.01 603 THR C O 1
ATOM 10576 N N . ARG C 1 607 ? 42.695 9.302 33.078 1.00 16.66 604 ARG C N 1
ATOM 10577 C CA . ARG C 1 607 ? 41.715 10.371 33.200 1.00 19.93 604 ARG C CA 1
ATOM 10578 C C . ARG C 1 607 ? 42.283 11.768 32.986 1.00 14.99 604 ARG C C 1
ATOM 10579 O O . ARG C 1 607 ? 41.532 12.739 33.112 1.00 16.52 604 ARG C O 1
ATOM 10587 N N . VAL C 1 608 ? 43.579 11.908 32.688 1.00 24.78 605 VAL C N 1
ATOM 10588 C CA . VAL C 1 608 ? 44.152 13.237 32.490 1.00 24.28 605 VAL C CA 1
ATOM 10589 C C . VAL C 1 608 ? 43.607 13.932 31.254 1.00 19.00 605 VAL C C 1
ATOM 10590 O O . VAL C 1 608 ? 43.834 15.131 31.074 1.00 15.46 605 VAL C O 1
ATOM 10594 N N . ALA C 1 609 ? 42.901 13.206 30.396 1.00 22.65 606 ALA C N 1
ATOM 10595 C CA . ALA C 1 609 ? 42.192 13.799 29.275 1.00 27.30 606 ALA C CA 1
ATOM 10596 C C . ALA C 1 609 ? 40.898 13.032 29.068 1.00 22.15 606 ALA C C 1
ATOM 10597 O O . ALA C 1 609 ? 40.794 11.861 29.441 1.00 22.84 606 ALA C O 1
ATOM 10599 N N . HIS C 1 610 ? 39.911 13.705 28.486 1.00 18.44 607 HIS C N 1
ATOM 10600 C CA . HIS C 1 610 ? 38.655 13.077 28.099 1.00 16.47 607 HIS C CA 1
ATOM 10601 C C . HIS C 1 610 ? 38.363 13.393 26.642 1.00 15.97 607 HIS C C 1
ATOM 10602 O O . HIS C 1 610 ? 38.544 14.530 26.201 1.00 22.08 607 HIS C O 1
ATOM 10609 N N . SER C 1 611 ? 37.915 12.383 25.893 1.00 15.50 608 SER C N 1
ATOM 10610 C CA . SER C 1 611 ? 37.345 12.645 24.575 1.00 21.30 608 SER C CA 1
ATOM 10611 C C . SER C 1 611 ? 36.066 13.466 24.697 1.00 26.88 608 SER C C 1
ATOM 10612 O O . SER C 1 611 ? 35.913 14.505 24.043 1.00 19.30 608 SER C O 1
ATOM 10615 N N . THR C 1 612 ? 35.132 13.004 25.519 1.00 14.99 609 THR C N 1
ATOM 10616 C CA . THR C 1 612 ? 33.966 13.759 25.950 1.00 23.92 609 THR C CA 1
ATOM 10617 C C . THR C 1 612 ? 33.807 13.531 27.444 1.00 17.10 609 THR C C 1
ATOM 10618 O O . THR C 1 612 ? 34.383 12.587 27.995 1.00 18.06 609 THR C O 1
ATOM 10622 N N . PRO C 1 613 ? 33.038 14.382 28.134 1.00 22.73 610 PRO C N 1
ATOM 10623 C CA . PRO C 1 613 ? 32.814 14.156 29.571 1.00 19.60 610 PRO C CA 1
ATOM 10624 C C . PRO C 1 613 ? 31.985 12.921 29.875 1.00 25.59 610 PRO C C 1
ATOM 10625 O O . PRO C 1 613 ? 31.938 12.505 31.039 1.00 26.61 610 PRO C O 1
ATOM 10629 N N . TYR C 1 614 ? 31.344 12.316 28.875 1.00 23.35 611 TYR C N 1
ATOM 10630 C CA . TYR C 1 614 ? 30.369 11.261 29.108 1.00 37.16 611 TYR C CA 1
ATOM 10631 C C . TYR C 1 614 ? 30.947 9.856 29.001 1.00 36.38 611 TYR C C 1
ATOM 10632 O O . TYR C 1 614 ? 30.239 8.892 29.308 1.00 39.89 611 TYR C O 1
ATOM 10641 N N . THR C 1 615 ? 32.199 9.712 28.568 1.00 27.04 612 THR C N 1
ATOM 10642 C CA . THR C 1 615 ? 32.914 8.445 28.660 1.00 29.28 612 THR C CA 1
ATOM 10643 C C . THR C 1 615 ? 34.337 8.726 29.119 1.00 28.13 612 THR C C 1
ATOM 10644 O O . THR C 1 615 ? 34.809 9.866 29.082 1.00 25.67 612 THR C O 1
ATOM 10648 N N . ASN C 1 616 ? 35.023 7.673 29.554 1.00 19.51 613 ASN C N 1
ATOM 10649 C CA . ASN C 1 616 ? 36.407 7.794 29.983 1.00 27.02 613 ASN C CA 1
ATOM 10650 C C . ASN C 1 616 ? 37.272 6.801 29.222 1.00 18.18 613 ASN C C 1
ATOM 10651 O O . ASN C 1 616 ? 36.796 5.771 28.740 1.00 25.69 613 ASN C O 1
ATOM 10656 N N . TYR C 1 617 ? 38.557 7.130 29.119 1.00 15.76 614 TYR C N 1
ATOM 10657 C CA . TYR C 1 617 ? 39.519 6.217 28.526 1.00 15.75 614 TYR C CA 1
ATOM 10658 C C . TYR C 1 617 ? 39.762 5.035 29.458 1.00 25.16 614 TYR C C 1
ATOM 10659 O O . TYR C 1 617 ? 39.587 5.127 30.676 1.00 28.11 614 TYR C O 1
ATOM 10668 N N . LYS C 1 618 ? 40.175 3.915 28.870 1.00 20.16 615 LYS C N 1
ATOM 10669 C CA . LYS C 1 618 ? 40.481 2.706 29.625 1.00 24.88 615 LYS C CA 1
ATOM 10670 C C . LYS C 1 618 ? 41.965 2.565 29.921 1.00 23.81 615 LYS C C 1
ATOM 10671 O O . LYS C 1 618 ? 42.337 2.079 30.993 1.00 24.47 615 LYS C O 1
ATOM 10677 N N . LEU C 1 619 ? 42.814 2.990 28.998 1.00 19.53 616 LEU C N 1
ATOM 10678 C CA . LEU C 1 619 ? 44.257 2.918 29.124 1.00 21.13 616 LEU C CA 1
ATOM 10679 C C . LEU C 1 619 ? 44.822 4.268 29.533 1.00 25.85 616 LEU C C 1
ATOM 10680 O O . LEU C 1 619 ? 44.202 5.310 29.299 1.00 20.71 616 LEU C O 1
ATOM 10685 N N . PRO C 1 620 ? 45.996 4.288 30.166 1.00 22.94 617 PRO C N 1
ATOM 10686 C CA . PRO C 1 620 ? 46.650 5.571 30.449 1.00 17.96 617 PRO C CA 1
ATOM 10687 C C . PRO C 1 620 ? 46.841 6.364 29.164 1.00 17.09 617 PRO C C 1
ATOM 10688 O O . PRO C 1 620 ? 47.164 5.806 28.114 1.00 18.57 617 PRO C O 1
ATOM 10692 N N . TYR C 1 621 ? 46.621 7.677 29.259 1.00 16.17 618 TYR C N 1
ATOM 10693 C CA . TYR C 1 621 ? 46.529 8.534 28.075 1.00 13.87 618 TYR C CA 1
ATOM 10694 C C . TYR C 1 621 ? 47.701 8.392 27.110 1.00 13.75 618 TYR C C 1
ATOM 10695 O O . TYR C 1 621 ? 47.454 8.278 25.900 1.00 20.23 618 TYR C O 1
ATOM 10704 N N . PRO C 1 622 ? 48.969 8.390 27.545 1.00 18.99 619 PRO C N 1
ATOM 10705 C CA . PRO C 1 622 ? 50.055 8.209 26.565 1.00 21.14 619 PRO C CA 1
ATOM 10706 C C . PRO C 1 622 ? 49.998 6.875 25.840 1.00 23.00 619 PRO C C 1
ATOM 10707 O O . PRO C 1 622 ? 50.384 6.803 24.666 1.00 30.11 619 PRO C O 1
ATOM 10711 N N . LEU C 1 623 ? 49.520 5.816 26.494 1.00 25.72 620 LEU C N 1
ATOM 10712 C CA . LEU C 1 623 ? 49.349 4.542 25.803 1.00 25.30 620 LEU C CA 1
ATOM 10713 C C . LEU C 1 623 ? 48.140 4.573 24.879 1.00 24.31 620 LEU C C 1
ATOM 10714 O O . LEU C 1 623 ? 48.183 4.023 23.772 1.00 26.93 620 LEU C O 1
ATOM 10719 N N . HIS C 1 624 ? 47.045 5.195 25.325 1.00 23.95 621 HIS C N 1
ATOM 10720 C CA . HIS C 1 624 ? 45.880 5.353 24.460 1.00 22.93 621 HIS C CA 1
ATOM 10721 C C . HIS C 1 624 ? 46.250 6.087 23.177 1.00 21.10 621 HIS C C 1
ATOM 10722 O O . HIS C 1 624 ? 45.795 5.722 22.086 1.00 17.32 621 HIS C O 1
ATOM 10729 N N . ILE C 1 625 ? 47.092 7.115 23.290 1.00 18.72 622 ILE C N 1
ATOM 10730 C CA . ILE C 1 625 ? 47.513 7.871 22.117 1.00 17.39 622 ILE C CA 1
ATOM 10731 C C . ILE C 1 625 ? 48.365 7.004 21.198 1.00 24.55 622 ILE C C 1
ATOM 10732 O O . ILE C 1 625 ? 48.163 6.980 19.977 1.00 18.68 622 ILE C O 1
ATOM 10737 N N . ALA C 1 626 ? 49.328 6.275 21.771 1.00 19.56 623 ALA C N 1
ATOM 10738 C CA . ALA C 1 626 ? 50.236 5.477 20.951 1.00 23.56 623 ALA C CA 1
ATOM 10739 C C . ALA C 1 626 ? 49.488 4.382 20.202 1.00 22.63 623 ALA C C 1
ATOM 10740 O O . ALA C 1 626 ? 49.772 4.121 19.026 1.00 21.50 623 ALA C O 1
ATOM 10742 N N . ASN C 1 627 ? 48.522 3.735 20.859 1.00 20.51 624 ASN C N 1
ATOM 10743 C CA . ASN C 1 627 ? 47.708 2.741 20.166 1.00 29.46 624 ASN C CA 1
ATOM 10744 C C . ASN C 1 627 ? 46.875 3.381 19.063 1.00 32.18 624 ASN C C 1
ATOM 10745 O O . ASN C 1 627 ? 46.741 2.817 17.970 1.00 27.02 624 ASN C O 1
ATOM 10750 N N . LYS C 1 628 ? 46.314 4.562 19.328 1.00 23.71 625 LYS C N 1
ATOM 10751 C CA . LYS C 1 628 ? 45.458 5.215 18.344 1.00 21.63 625 LYS C CA 1
ATOM 10752 C C . LYS C 1 628 ? 46.262 5.680 17.135 1.00 26.89 625 LYS C C 1
ATOM 10753 O O . LYS C 1 628 ? 45.876 5.430 15.986 1.00 28.39 625 LYS C O 1
ATOM 10759 N N . VAL C 1 629 ? 47.383 6.362 17.376 1.00 21.18 626 VAL C N 1
ATOM 10760 C CA . VAL C 1 629 ? 48.176 6.905 16.277 1.00 26.88 626 VAL C CA 1
ATOM 10761 C C . VAL C 1 629 ? 48.754 5.780 15.429 1.00 39.07 626 VAL C C 1
ATOM 10762 O O . VAL C 1 629 ? 48.816 5.879 14.198 1.00 52.92 626 VAL C O 1
ATOM 10766 N N . ALA C 1 630 ? 49.172 4.686 16.069 1.00 29.66 627 ALA C N 1
ATOM 10767 C CA . ALA C 1 630 ? 49.740 3.570 15.323 1.00 33.79 627 ALA C CA 1
ATOM 10768 C C . ALA C 1 630 ? 48.707 2.869 14.454 1.00 33.56 627 ALA C C 1
ATOM 10769 O O . ALA C 1 630 ? 49.082 2.190 13.492 1.00 31.67 627 ALA C O 1
ATOM 10771 N N . LEU C 1 631 ? 47.418 3.029 14.757 1.00 36.01 628 LEU C N 1
ATOM 10772 C CA . LEU C 1 631 ? 46.392 2.230 14.096 1.00 34.17 628 LEU C CA 1
ATOM 10773 C C . LEU C 1 631 ? 46.069 2.730 12.690 1.00 28.67 628 LEU C C 1
ATOM 10774 O O . LEU C 1 631 ? 45.743 1.921 11.813 1.00 34.21 628 LEU C O 1
ATOM 10779 N N . THR C 1 632 ? 46.143 4.039 12.452 1.00 26.17 629 THR C N 1
ATOM 10780 C CA . THR C 1 632 ? 45.749 4.616 11.174 1.00 30.55 629 THR C CA 1
ATOM 10781 C C . THR C 1 632 ? 46.796 5.613 10.695 1.00 24.01 629 THR C C 1
ATOM 10782 O O . THR C 1 632 ? 47.622 6.105 11.469 1.00 19.06 629 THR C O 1
ATOM 10786 N N . ASP C 1 633 ? 46.731 5.915 9.392 1.00 24.42 630 ASP C N 1
ATOM 10787 C CA . ASP C 1 633 ? 47.670 6.851 8.774 1.00 34.54 630 ASP C CA 1
ATOM 10788 C C . ASP C 1 633 ? 47.299 8.303 9.057 1.00 28.09 630 ASP C C 1
ATOM 10789 O O . ASP C 1 633 ? 48.182 9.139 9.295 1.00 22.67 630 ASP C O 1
ATOM 10794 N N . TYR C 1 634 ? 45.999 8.622 9.022 1.00 22.67 631 TYR C N 1
ATOM 10795 C CA . TYR C 1 634 ? 45.532 9.986 9.252 1.00 21.21 631 TYR C CA 1
ATOM 10796 C C . TYR C 1 634 ? 44.329 10.089 10.173 1.00 18.22 631 TYR C C 1
ATOM 10797 O O . TYR C 1 634 ? 44.171 11.127 10.821 1.00 25.72 631 TYR C O 1
ATOM 10806 N N . GLU C 1 635 ? 43.489 9.062 10.256 1.00 22.47 632 GLU C N 1
ATOM 10807 C CA . GLU C 1 635 ? 42.226 9.157 10.983 1.00 20.68 632 GLU C CA 1
ATOM 10808 C C . GLU C 1 635 ? 42.420 9.522 12.453 1.00 24.37 632 GLU C C 1
ATOM 10809 O O . GLU C 1 635 ? 41.543 10.156 13.056 1.00 20.99 632 GLU C O 1
ATOM 10815 N N . TRP C 1 636 ? 43.561 9.154 13.042 1.00 18.71 633 TRP C N 1
ATOM 10816 C CA . TRP C 1 636 ? 43.800 9.445 14.454 1.00 20.12 633 TRP C CA 1
ATOM 10817 C C . TRP C 1 636 ? 43.823 10.941 14.741 1.00 20.50 633 TRP C C 1
ATOM 10818 O O . TRP C 1 636 ? 43.585 11.349 15.885 1.00 18.58 633 TRP C O 1
ATOM 10829 N N . LYS C 1 637 ? 44.098 11.768 13.731 1.00 13.93 634 LYS C N 1
ATOM 10830 C CA . LYS C 1 637 ? 44.073 13.212 13.917 1.00 13.81 634 LYS C CA 1
ATOM 10831 C C . LYS C 1 637 ? 42.687 13.738 14.263 1.00 11.92 634 LYS C C 1
ATOM 10832 O O . LYS C 1 637 ? 42.577 14.871 14.743 1.00 17.81 634 LYS C O 1
ATOM 10838 N N . LEU C 1 638 ? 41.637 12.950 14.036 1.00 9.25 635 LEU C N 1
ATOM 10839 C CA . LEU C 1 638 ? 40.289 13.348 14.423 1.00 11.09 635 LEU C CA 1
ATOM 10840 C C . LEU C 1 638 ? 40.042 13.199 15.917 1.00 15.25 635 LEU C C 1
ATOM 10841 O O . LEU C 1 638 ? 39.105 13.809 16.439 1.00 33.96 635 LEU C O 1
ATOM 10846 N N . TYR C 1 639 ? 40.855 12.403 16.608 1.00 15.07 636 TYR C N 1
ATOM 10847 C CA . TYR C 1 639 ? 40.665 12.106 18.023 1.00 16.24 636 TYR C CA 1
ATOM 10848 C C . TYR C 1 639 ? 41.754 12.683 18.908 1.00 14.78 636 TYR C C 1
ATOM 10849 O O . TYR C 1 639 ? 41.478 13.092 20.038 1.00 23.60 636 TYR C O 1
ATOM 10858 N N . ILE C 1 640 ? 42.988 12.710 18.425 1.00 16.18 637 ILE C N 1
ATOM 10859 C CA . ILE C 1 640 ? 44.145 13.120 19.214 1.00 17.26 637 ILE C CA 1
ATOM 10860 C C . ILE C 1 640 ? 44.559 14.515 18.757 1.00 18.79 637 ILE C C 1
ATOM 10861 O O . ILE C 1 640 ? 44.957 14.679 17.594 1.00 19.56 637 ILE C O 1
ATOM 10866 N N . PRO C 1 641 ? 44.480 15.533 19.615 1.00 22.89 638 PRO C N 1
ATOM 10867 C CA . PRO C 1 641 ? 44.928 16.876 19.215 1.00 39.21 638 PRO C CA 1
ATOM 10868 C C . PRO C 1 641 ? 46.447 16.933 19.143 1.00 39.88 638 PRO C C 1
ATOM 10869 O O . PRO C 1 641 ? 47.134 16.801 20.157 1.00 50.26 638 PRO C O 1
ATOM 10873 N N . TYR C 1 642 ? 46.966 17.126 17.933 1.00 45.08 639 TYR C N 1
ATOM 10874 C CA . TYR C 1 642 ? 48.406 17.171 17.697 1.00 39.49 639 TYR C CA 1
ATOM 10875 C C . TYR C 1 642 ? 48.693 17.640 16.274 1.00 52.77 639 TYR C C 1
ATOM 10876 O O . TYR C 1 642 ? 49.500 18.542 16.056 1.00 59.68 639 TYR C O 1
#

InterPro domains:
  IPR003165 Piwi domain [SM00950] (394-634)
  IPR012337 Ribonuclease H-like superfamily [SSF53098] (415-627)
  IPR036397 Ribonuclease H superfamily [G3DSA:3.30.420.10] (436-634)
  IPR054387 Argonaute, N-terminal domain, bacteria [PF22136] (12-76)
  IPR054434 Argonaute, middle domain, bacteria [PF22362] (263-432)

Foldseek 3Di:
DFWQKFFWDAAQKKKKWKFFDPVDQFVVVQVVQCVVQVFGWDGDRTMIMHIATPADRQGPPNPSVVGTDPDMDMGGCVNPVVSSQVRVLRVLSSLLVVQVWFAAPQQKTWDPPQWDAAPFDRQKIKTWIWHWDWDCFPNTIIIGTAIDIWIKGPFQQLPGPDADQWKAFRPPNYIFGFDDHPPNWTWTPPVDIDTDDPSRRIIHTADCVNCVVVPNNVSVVVCVPPVRVVVLVCCCPVVVSCVRTGRSVDTDDPPQKDFFQWWWAACQDIDSFLVCLLVRAANFEQAEAEEAEEEADPVLCVLLVVLVCQQPVPCPHLLNSLCVSNPHNYYYQDADPVVRGRYYYAHPVQLAGDDDPVNVPDAAEYEYEYEDQDDDPDCQRNQVHDDPRYQYQYDYSVCSRVCDSQVSSLSSVLSQVLHLSTQSTAIPVLPPFQLEKEKEWEWDFDVFFIWIKMWIAGSLRHTQDIDTDPTHGRDLVVVVVVVLVRLVVSQVSSCVVPVDGRQEYEYEYAADDPGPVVSVVVSNDVHWYWYKYKYQQDSMDDPDDQESMKGHRHLFKIKHFHDDPDDTTIMIIGTPDGDHPDGSVRVVSSQVVQQASDDSGSVDTGDGRSRNVLRVLCSVDPRPSSNRDND/DFWQKFFWDAAQKKKKWKFADPPDCFVVVQVVQCVVQVAGWDGPIIMHIATPFDRQGPDNPSVVGTDPDMDMGGCVRPVVSSQVRVLSVLSSLLVVQPWFAAPQQKTWDPVQKDQDPVHNQKIKTWIWHWDWDCFPNTIIIGTAIDIWIKGPFFQLPGPDADQKKAFRVPNDMFGFDDHPPNWTWTVPVDIDTDDCSRRIIHTADLVNCVVVPNNVVVVCCRVPVRVVSLVCCCPVVVSCVRTGRSVDTDDQDPPLKFFDQWWWAACQDIGSFLVCCLVRAFNFEQAEAEEAEEEADPVLCVLLVVLCCQQPVPCPHLLNSLCVSNNHNYYYQDADPVVRGSYYYAHPVQLAGDDDPVNVPDAAEYEYEYEDQDDDPDCQSNQVRDDPRYQYQYDYSVCSNPPDSQVSSQSSVLSQVQHLSTQSTAIPVLPPQQLEKEKEKEWDADVVLQFIWIWMWIAGSLRHTQDIDTDGGHGNDLVVVLVVVLVVLVVSQVSSCVVPVDGRQEYEYEYAADDPGPVVSVVVSNCPVPHWYWHKGKHQQDSMDDPDDQESMKGHRHQFKIKHFHDDPDDTTIMIMGIPDGDGPDGNVVVVVSFVNQQASDDSGSVDTGGGRSRNVLRVLPRPDPRPSSNRDND